Protein AF-0000000080311057 (afdb_homodimer)

Solvent-accessible surface area (backbone atoms only — not comparable to full-atom values): 65746 Å² total; per-residue (Å²): 128,78,71,53,62,61,25,51,50,38,4,49,47,28,7,48,48,33,15,44,50,32,40,45,51,28,48,51,49,42,58,43,46,49,19,16,26,20,33,39,32,39,44,79,54,98,90,35,83,38,80,59,44,75,47,72,38,63,49,66,56,38,77,36,42,54,59,63,50,29,52,51,65,54,48,56,51,49,90,80,65,42,83,46,68,52,64,73,55,46,34,34,41,36,26,21,35,35,52,36,53,86,88,28,31,17,54,48,69,54,46,88,50,60,68,47,48,26,46,71,89,34,82,57,56,64,86,47,66,41,65,56,41,81,38,42,37,36,37,38,40,44,37,71,88,41,96,59,41,24,41,32,50,23,31,18,85,39,82,88,54,60,40,72,56,57,57,90,32,27,26,27,66,57,81,48,50,60,66,61,42,47,43,39,46,49,49,18,47,50,43,8,51,44,24,6,52,13,27,13,32,43,49,43,34,77,48,80,66,21,50,46,43,28,47,52,29,51,48,50,51,40,46,50,48,27,46,47,57,31,57,54,58,45,60,36,45,77,51,79,82,76,48,68,60,42,45,32,33,37,24,21,8,26,30,36,71,70,75,57,58,20,28,18,62,47,94,52,56,66,58,29,61,75,68,67,47,68,47,80,45,71,54,62,55,56,65,39,80,43,41,32,29,34,64,48,57,88,59,43,54,51,46,15,42,54,25,11,50,33,25,52,75,68,62,39,90,44,50,89,59,42,34,61,56,47,35,26,47,48,21,37,50,35,47,49,52,32,41,53,43,33,31,55,40,20,38,71,77,36,68,75,71,58,18,15,57,48,8,27,39,51,56,24,35,38,45,47,52,27,61,40,40,28,43,53,47,41,36,40,54,30,24,38,27,48,53,43,18,45,37,27,41,53,49,17,72,74,66,70,42,65,68,32,37,43,48,15,15,37,30,16,12,46,15,30,28,22,29,68,56,25,48,20,37,40,54,24,49,50,42,56,41,39,44,68,73,40,68,68,60,37,51,51,30,50,49,39,18,49,58,42,40,44,48,53,55,49,48,27,57,70,71,41,44,68,59,34,55,51,42,56,58,65,67,67,75,50,50,49,66,53,55,42,50,62,56,81,50,52,56,36,20,40,65,84,31,33,36,45,35,38,56,47,37,38,34,54,50,28,24,39,40,32,42,56,82,46,54,69,72,65,34,43,62,43,39,40,43,44,52,34,35,49,52,33,46,33,70,66,46,29,44,60,64,50,23,54,76,50,46,47,44,44,58,47,32,23,38,29,25,6,39,30,54,38,45,42,50,76,58,59,38,37,64,65,44,46,50,48,43,52,30,42,36,31,37,48,51,40,76,78,49,58,67,69,60,54,67,34,73,90,41,19,63,60,50,42,52,51,50,52,50,51,49,51,63,67,43,41,34,21,49,42,23,54,27,35,41,88,46,95,54,12,68,58,31,46,51,46,25,32,50,48,50,54,51,41,51,47,49,39,42,51,48,20,49,52,49,50,74,41,33,86,55,42,57,64,74,45,50,32,43,66,68,31,60,71,66,56,56,127,79,70,53,63,60,24,50,50,37,4,51,48,29,8,48,48,34,17,43,49,33,40,44,51,32,47,50,50,43,58,44,49,46,21,16,25,20,32,38,33,38,43,79,53,99,90,36,83,38,80,62,46,74,48,74,38,65,49,66,57,38,78,36,42,53,58,63,50,27,53,52,65,54,50,58,52,49,89,80,66,42,84,45,66,51,64,74,55,46,34,33,41,36,26,21,35,34,55,36,55,87,88,27,32,16,53,48,70,54,46,87,50,60,69,47,48,26,46,70,90,33,80,55,57,61,86,48,68,41,66,57,42,79,39,42,37,37,36,38,41,44,37,69,89,42,97,60,42,24,40,33,50,22,31,19,86,38,82,87,55,60,39,70,56,56,58,90,32,28,24,22,62,62,76,33,66,43,70,60,45,47,42,38,48,49,50,20,47,50,44,8,49,49,21,6,52,12,24,15,38,30,47,40,33,76,47,81,64,9,53,45,34,31,48,51,28,52,49,49,51,38,47,49,48,26,44,47,56,32,56,54,59,45,62,35,43,76,52,77,84,76,49,68,59,40,46,33,33,36,25,22,8,27,29,36,72,71,74,56,59,21,29,19,63,46,93,53,56,66,60,29,61,74,69,68,46,67,46,80,46,70,56,62,54,56,65,37,80,44,44,32,28,34,62,48,56,87,59,42,56,52,47,15,42,55,24,9,50,33,26,53,75,68,62,41,90,42,51,90,57,43,35,62,56,46,33,25,48,48,22,36,49,34,47,49,52,31,40,53,43,32,31,56,38,21,39,70,77,37,71,74,72,57,18,15,56,47,8,27,37,50,57,25,34,38,45,48,52,28,60,39,40,30,44,53,48,40,37,39,54,30,25,37,27,47,53,44,18,43,36,27,42,52,49,17,71,74,65,70,42,65,69,31,36,42,49,16,16,36,30,15,12,47,15,30,29,22,30,68,56,25,46,21,36,39,54,22,49,51,45,57,41,39,44,68,72,40,69,69,62,37,50,50,31,50,50,40,18,49,57,42,40,43,49,55,55,48,49,28,56,72,70,41,44,69,58,35,53,52,42,56,58,65,66,68,74,50,49,49,67,52,54,44,50,62,55,80,52,52,57,38,21,41,65,86,29,34,36,44,37,37,56,47,36,39,32,54,49,28,26,38,39,31,42,57,81,45,54,69,75,64,34,43,63,42,41,40,44,43,51,33,35,50,53,32,47,35,71,66,45,29,44,59,66,49,23,55,76,50,46,46,44,44,57,47,31,24,38,28,25,5,41,30,53,36,46,42,49,74,59,59,38,38,65,65,44,44,49,47,42,51,30,41,37,30,38,48,51,39,75,76,50,61,66,68,60,55,68,33,73,90,41,20,64,60,50,42,53,50,48,52,50,50,49,50,63,68,42,41,33,21,50,42,22,54,28,36,42,87,46,95,55,12,70,58,32,47,51,46,25,32,48,48,51,53,50,42,51,48,50,38,43,52,47,19,49,52,48,50,75,40,32,83,56,42,56,64,74,43,53,29,44,67,68,31,61,70,66,57,57

Nearest PDB structures (foldseek):
  7bvh-assembly1_A  TM=4.416E-01  e=4.208E-08  Mycolicibacterium smegmatis MC2 155
  7oci-assembly1_F  TM=6.303E-01  e=1.768E-05  Saccharomyces cerevisiae S288C
  8agb-assembly1_A  TM=6.091E-01  e=3.193E-05  Saccharomyces cerevisiae
  6p25-assembly1_B  TM=6.546E-01  e=1.590E-04  Saccharomyces cerevisiae W303
  6s7t-assembly1_A  TM=5.573E-01  e=9.575E-05  Homo sapiens

Secondary structure (DSSP, 8-state):
-TTHHHHHHHHHHHHHHHHHHHHHHHHHHHHHHTSSEEEEEEEEETTEEEEEEEEEE--SEE-SSHHHHHHHHHT--HHHH-S-SSPPPEEEEEEEEEEE-TT-EEEEEE-SSEEEEEETTEEPPTTSEEPSEEEEEEEEEEE---TT--EEEEEESSTTS-EEPPGGGEEESSS-SHHHHHHHHHHHHHHHHHHHHHHHHHHH--SHHHHHHHHHHHHHHHHHHHHHHHHTTTTTSS-TTT-TTHHHHHHHHHHHHHHS---EE-S-HHHHHHHT-SEEE--EETTEE--EEES--SS-HHHHHHHHHHHHHTT-SSGGG--HHHHTHHHHHHHHHHHHHHHHHHHHH--SSSHHHHHHHHHHH-HHHHHHTTS--THHHHHHHHHHHHHHHHHHHHH--HHHHHHHHHHHHHHHHH-GGGHHHHHHHHHHHHTTT-HHHHHHHHHHHHHHHHHHHHHHHHH-HHHHHHHHHHHT-----S--STHHHH--EETTEE--HHHHHHHHHHHHHHHHTS-HHHHHHHHHHHHHHHHHHHHHSTT---GGGGGGGHHHHHHHHHHHHHHHHHS--HHHHHHIIIIIIHHHHGGGS-HHHHH-GGGHHHHHHHHHHHHHHHHHHHHHHHHHTTSTTHHHHHHHHHHHHHHHHHHHHHHHHHHHHTHHHHHHHTTTGGG-HHHH-/-TTHHHHHHHHHHHHHHHHHHHHHHHHHHHHHHTSSEEEEEEEEETTEEEEEEEEEE--SEE-SSHHHHHHHHHT--HHHH---SSPPPEEEEEEEEEEE-TT-EEEEEE-SSEEEEEETTEEPPTTSEEPSEEEEEEEEEEE---TT--EEEEEESSTTS-EEPPGGGEEESSS-SHHHHHHHHHHHHHHHHHHHHHHHHHHH--SHHHHHHHHHHHHHHHHHHHHHHHHTTTTTSS-TTT-THHHHHHHHHHHHHHHS---EE-S-HHHHHHHT-SEEE--EETTEE--EEES--SS-SHHHHHHHHHHHHHT-SSGGG--HHHHTHHHHHHHHHHHHHHHHHHHHH--SSSHHHHHHHHHHH-HHHHHHTTS--THHHHHHHHHHHHHHHHHHHHH--HHHHHHHHHHHHHHHHH-GGGHHHHHHHHHHHHTTT-HHHHHHHHHHHHHHHHHHHHHHHHH-HHHHHHHHHHHT-----S--STHHHH--EETTEE--HHHHHHHHHHHHHHHHTS-HHHHHHHHHHHHHHHHHHHHHSTT---GGGGGGGHHHHHHHHHHHHHHHHHS--HHHHHHIIIIIIHHHHGGGS-HHHHH-GGGHHHHHHHHHHHHHHHHHHHHHHHHHTTSTTHHHHHHHHHHHHHHHHHHHHHHHHHHHHTHHHHHHHTTTGGG-HHHH-

Foldseek 3Di:
DVVPVVLLVQLLVQLQVQLVVLVVVLVVVQLLLFFFWWKWWWADDPNDTHTFDIDTDSDQKFFWCLQQQLCCAQRGDCVVPNFDQAATWTWMKTKWKFAAAALFKFKDKDFPDDKWKDKQNHTDDRFDTDHGGIIMIIMIDTGGHDTGGMIFMWIDNGSVDTDGRDRNRIGYPPDGAPDVSVVSNVVSNVLSNQSSNLRSLCSRPPDPVSVVSVLVSLLVVLLCLLLVLQLQCVSRPPGCVLDVVLLQLLQQQQCCVVPNFGKGFDPVVVVCVVVVHFDWDWDRHNNDTTIMGTRDQLWFRDLSNVLNVLQVVVPDPHSSNRGLSSSLVSLSVLLSLLLVLLLLLLCLQPVDFCLSSQLSNLCRFFQLNSLQSSGSALLSLLQSLLSQLLNLLSVCVVPVDLVSLLSSLLSLLCNVSSPVLSVLSLVLSLVLVVVVVDVVSSVSSNVSSVVNNCVRCVSCVVNPVVSNVVSVVVQQPAAADDPLQVCQQAAADSFPFGDCRLSSNLLVVLLVVLLPPGDPSSSSSLVSSLVSSSVSCSNRVHPDDGNSSCSSNSSSSSSSSSSSLRCCLVFNALVSLVSLCVRQLVSLCVLVDQVVCVVDPVCVVVVCVVVVVVSCQLRVLNVCCVVDCPHPCNVVSSVVSSVSSVVSSVSRSVSSSVCSNCVSVCCVRCGNVCVPPVNPD/DVVPVQLLVQLLVQLQVQLVVLVVVLVVVLLLLFFFWWKWWWFDDPNDTHTQDIDTDSDQKFFWCLQQQLCCAQRGDCVVPNFDQAATWTWMKTKWKFAAAALFKFKDKDFPDDKWKDKQNHTDDRFDTDHGGIIMIIMIDTGGHDTGRMIFMWIDNGSVDTDGRDRVRIGYPPDSDDPVSVVSCVVSNVLSNQLSNLRSLLSRPVDPVNVVSNLVNLLVVLLCLLLVLQLQCVSRPPGCVLDVVLLQLLQQQQCCVVPNFGKGFDPCVVVCVVVVHFDWDWDRHNNDTTIMGTRDQLWFRDLSVVLNVQQVVVPDPHSSNRGLSSSLVSLSVLLSLLLVLLLLLLCLQPVDFCLSSQLSNLCRFFQLNSLQSSGRALLSLLQSLLSQLLSLVSVCVVPVDLVSLLSSLLSLLCNVSSPVLSVLSLVLSLVLVVVVVDVVSSVSSNVSSVVNNCVRCVSCVVNPVVSNVSSVVVQQPAAADDPLQVCQQAAADSFPFGDCRLSSVLLVVLLVVLLPPGDPSSSSSLVSSLVSSSVSCSNRVHPDDGNSSCSNNSSSSSSSSSSSLRCCLVFNALVSQCSLCVRQLVSLCVLVDQVVCVVDPVCVVVVVVVVVVVSCQLRVLNVCCHVDCPHPCNVVSSVVSSVSSVVSSVSRSVSSSVCSNCVSPCCVRCRHVCVPPVNPD

Sequence (1362 aa):
MSSAPHERTRALLAAFAGAALVLFGASLADVFARHGWTASWYVERDGERLEMARSTEHRVVFPNEQRALARYIQRWDYARFGMPSSLPEIDATLRARLHVPEGGRVLGVRSPDTTRIEVDGRAYDERTTVPAGWHRVDVEWQARVRPQNALELQWGPSPATLEAVPRDALVPLEGSWPPLRVWLWLLSSIAALVVGWQCARIATSLGTVRAQRIGVLATAAILALGVGFRLFDYDVMPDFRENDDERFAIWNGYSLLEDGTTRGLTLWWQDYLAAGQGEIERPQYFDRNYHVVTPYFEHPPLLHALVGVAGHLGGARDHLEVPLAHARLVPILLCAITILLIVALGRRLDPRGPAPWLGALLWAALPWIAMQTRVVKEEALVAPLGIGMALAFVIWRERRRTKWLVLAAVLAGLAPLAKVTGVAFVLALMILVASEGRPRDFGVALLASLLTLSLLFVFGAVVDWDSFLFTQRLQSGRPVHWNIFLRFFDSPLINHSVIGRGWLLFLWLATMAGLAKRGRRDVAVIAVPLICYLAAIALGSGTWTFGWYVTPLLPFLCVAAGRFLADLWRAPDLWRGALFVFVLVFYSLNFVLDPEVAKDAANWTDIRRVITVALALSLAPFGLVQAFGNSAVGPLVRSWARSAVALGLAVVVVLGGLFVVRYETNALTYRDFDRDRYFDRMSSAPHERTRALLAAFAGAALVLFGASLADVFARHGWTASWYVERDGERLEMARSTEHRVVFPNEQRALARYIQRWDYARFGMPSSLPEIDATLRARLHVPEGGRVLGVRSPDTTRIEVDGRAYDERTTVPAGWHRVDVEWQARVRPQNALELQWGPSPATLEAVPRDALVPLEGSWPPLRVWLWLLSSIAALVVGWQCARIATSLGTVRAQRIGVLATAAILALGVGFRLFDYDVMPDFRENDDERFAIWNGYSLLEDGTTRGLTLWWQDYLAAGQGEIERPQYFDRNYHVVTPYFEHPPLLHALVGVAGHLGGARDHLEVPLAHARLVPILLCAITILLIVALGRRLDPRGPAPWLGALLWAALPWIAMQTRVVKEEALVAPLGIGMALAFVIWRERRRTKWLVLAAVLAGLAPLAKVTGVAFVLALMILVASEGRPRDFGVALLASLLTLSLLFVFGAVVDWDSFLFTQRLQSGRPVHWNIFLRFFDSPLINHSVIGRGWLLFLWLATMAGLAKRGRRDVAVIAVPLICYLAAIALGSGTWTFGWYVTPLLPFLCVAAGRFLADLWRAPDLWRGALFVFVLVFYSLNFVLDPEVAKDAANWTDIRRVITVALALSLAPFGLVQAFGNSAVGPLVRSWARSAVALGLAVVVVLGGLFVVRYETNALTYRDFDRDRYFDR

Radius of gyration: 35.22 Å; Cα contacts (8 Å, |Δi|>4): 2658; chains: 2; bounding box: 85×92×103 Å

InterPro domains:
  IPR038731 Glycosyltransferase RgtA/B/C/D-like [PF13231] (325-457)
  IPR050297 Lipid A-modifying glycosyltransferase 83 [PTHR33908] (216-594)

pLDDT: mean 87.18, std 12.7, range [25.19, 98.88]

Organism: NCBI:txid927083

Structure (mmCIF, N/CA/C/O backbone):
data_AF-0000000080311057-model_v1
#
loop_
_entity.id
_entity.type
_entity.pdbx_description
1 polymer 'Glycosyl transferase family 39'
#
loop_
_atom_site.group_PDB
_atom_site.id
_atom_site.type_symbol
_atom_site.label_atom_id
_atom_site.label_alt_id
_atom_site.label_comp_id
_atom_site.label_asym_id
_atom_site.label_entity_id
_atom_site.label_seq_id
_atom_site.pdbx_PDB_ins_code
_atom_site.Cartn_x
_atom_site.Cartn_y
_atom_site.Cartn_z
_atom_site.occupancy
_atom_site.B_iso_or_equiv
_atom_site.auth_seq_id
_atom_site.auth_comp_id
_atom_site.auth_asym_id
_atom_site.auth_atom_id
_atom_site.pdbx_PDB_model_num
ATOM 1 N N . MET A 1 1 ? -37.969 9.758 39.75 1 25.25 1 MET A N 1
ATOM 2 C CA . MET A 1 1 ? -37.312 11.055 39.938 1 25.25 1 MET A CA 1
ATOM 3 C C . MET A 1 1 ? -35.906 10.875 40.469 1 25.25 1 MET A C 1
ATOM 5 O O . MET A 1 1 ? -35.219 11.852 40.75 1 25.25 1 MET A O 1
ATOM 9 N N . SER A 1 2 ? -35.625 9.711 41.062 1 33.34 2 SER A N 1
ATOM 10 C CA . SER A 1 2 ? -34.438 9.336 41.812 1 33.34 2 SER A CA 1
ATOM 11 C C . SER A 1 2 ? -33.219 9.211 40.906 1 33.34 2 SER A C 1
ATOM 13 O O . SER A 1 2 ? -32.156 8.766 41.312 1 33.34 2 SER A O 1
ATOM 15 N N . SER A 1 3 ? -33.469 9.133 39.562 1 40.16 3 SER A N 1
ATOM 16 C CA . SER A 1 3 ? -32.406 8.859 38.594 1 40.16 3 SER A CA 1
ATOM 17 C C . SER A 1 3 ? -31.484 10.055 38.438 1 40.16 3 SER A C 1
ATOM 19 O O . SER A 1 3 ? -30.5 10 37.688 1 40.16 3 SER A O 1
ATOM 21 N N . ALA A 1 4 ? -31.703 11.18 39.219 1 47.78 4 ALA A N 1
ATOM 22 C CA . ALA A 1 4 ? -31.078 12.5 39.125 1 47.78 4 ALA A CA 1
ATOM 23 C C . ALA A 1 4 ? -29.688 12.484 39.75 1 47.78 4 ALA A C 1
ATOM 25 O O . ALA A 1 4 ? -28.75 13.062 39.219 1 47.78 4 ALA A O 1
ATOM 26 N N . PRO A 1 5 ? -29.609 11.836 40.812 1 50.62 5 PRO A N 1
ATOM 27 C CA . PRO A 1 5 ? -28.328 11.93 41.5 1 50.62 5 PRO A CA 1
ATOM 28 C C . PRO A 1 5 ? -27.219 11.172 40.781 1 50.62 5 PRO A C 1
ATOM 30 O O . PRO A 1 5 ? -26.062 11.602 40.781 1 50.62 5 PRO A O 1
ATOM 33 N N . HIS A 1 6 ? -27.562 10.078 40.156 1 54.09 6 HIS A N 1
ATOM 34 C CA . HIS A 1 6 ? -26.562 9.258 39.5 1 54.09 6 HIS A CA 1
ATOM 35 C C . HIS A 1 6 ? -26.047 9.93 38.219 1 54.09 6 HIS A C 1
ATOM 37 O O . HIS A 1 6 ? -24.875 9.82 37.875 1 54.09 6 HIS A O 1
ATOM 43 N N . GLU A 1 7 ? -26.891 10.656 37.719 1 53.69 7 GLU A N 1
ATOM 44 C CA . GLU A 1 7 ? -26.531 11.391 36.5 1 53.69 7 GLU A CA 1
ATOM 45 C C . GLU A 1 7 ? -25.562 12.539 36.812 1 53.69 7 GLU A C 1
ATOM 47 O O . GLU A 1 7 ? -24.609 12.781 36.094 1 53.69 7 GLU A O 1
ATOM 52 N N . ARG A 1 8 ? -25.875 13.25 37.969 1 52.47 8 ARG A N 1
ATOM 53 C CA . ARG A 1 8 ? -25 14.344 38.406 1 52.47 8 ARG A CA 1
ATOM 54 C C . ARG A 1 8 ? -23.609 13.82 38.75 1 52.47 8 ARG A C 1
ATOM 56 O O . ARG A 1 8 ? -22.609 14.453 38.438 1 52.47 8 ARG A O 1
ATOM 63 N N . THR A 1 9 ? -23.641 12.703 39.375 1 55.72 9 THR A N 1
ATOM 64 C CA . THR A 1 9 ? -22.359 12.133 39.75 1 55.72 9 THR A CA 1
ATOM 65 C C . THR A 1 9 ? -21.562 11.734 38.5 1 55.72 9 THR A C 1
ATOM 67 O O . THR A 1 9 ? -20.359 11.969 38.438 1 55.72 9 THR A O 1
ATOM 70 N N . ARG A 1 10 ? -22.219 11.203 37.625 1 55.91 10 ARG A N 1
ATOM 71 C CA . ARG A 1 10 ? -21.562 10.812 36.375 1 55.91 10 ARG A CA 1
ATOM 72 C C . ARG A 1 10 ? -21.031 12.039 35.625 1 55.91 10 ARG A C 1
ATOM 74 O O . ARG A 1 10 ? -19.938 12.008 35.062 1 55.91 10 ARG A O 1
ATOM 81 N N . ALA A 1 11 ? -21.875 12.984 35.719 1 54.44 11 ALA A N 1
ATOM 82 C CA . ALA A 1 11 ? -21.484 14.234 35.062 1 54.44 11 ALA A CA 1
ATOM 83 C C . ALA A 1 11 ? -20.266 14.844 35.75 1 54.44 11 ALA A C 1
ATOM 85 O O . ALA A 1 11 ? -19.344 15.297 35.062 1 54.44 11 ALA A O 1
ATOM 86 N N . LEU A 1 12 ? -20.375 14.945 37 1 55.59 12 LEU A N 1
ATOM 87 C CA . LEU A 1 12 ? -19.25 15.492 37.75 1 55.59 12 LEU A CA 1
ATOM 88 C C . LEU A 1 12 ? -18 14.664 37.562 1 55.59 12 LEU A C 1
ATOM 90 O O . LEU A 1 12 ? -16.906 15.219 37.406 1 55.59 12 LEU A O 1
ATOM 94 N N . LEU A 1 13 ? -18.172 13.422 37.406 1 54.97 13 LEU A N 1
ATOM 95 C CA . LEU A 1 13 ? -17.016 12.555 37.219 1 54.97 13 LEU A CA 1
ATOM 96 C C . LEU A 1 13 ? -16.422 12.742 35.812 1 54.97 13 LEU A C 1
ATOM 98 O O . LEU A 1 13 ? -15.211 12.766 35.656 1 54.97 13 LEU A O 1
ATOM 102 N N . ALA A 1 14 ? -17.344 12.875 35.031 1 53.81 14 ALA A N 1
ATOM 103 C CA . ALA A 1 14 ? -16.906 13.117 33.656 1 53.81 14 ALA A CA 1
ATOM 104 C C . ALA A 1 14 ? -16.203 14.461 33.531 1 53.81 14 ALA A C 1
ATOM 106 O O . ALA A 1 14 ? -15.172 14.578 32.875 1 53.81 14 ALA A O 1
ATOM 107 N N . ALA A 1 15 ? -16.828 15.43 34.156 1 55.97 15 ALA A N 1
ATOM 108 C CA . ALA A 1 15 ? -16.203 16.766 34.188 1 55.97 15 ALA A CA 1
ATOM 109 C C . ALA A 1 15 ? -14.82 16.703 34.812 1 55.97 15 ALA A C 1
ATOM 111 O O . ALA A 1 15 ? -13.867 17.281 34.312 1 55.97 15 ALA A O 1
ATOM 112 N N . PHE A 1 16 ? -14.773 16.062 35.875 1 57.22 16 PHE A N 1
ATOM 113 C CA . PHE A 1 16 ? -13.508 15.93 36.594 1 57.22 16 PHE A CA 1
ATOM 114 C C . PHE A 1 16 ? -12.484 15.188 35.719 1 57.22 16 PHE A C 1
ATOM 116 O O . PHE A 1 16 ? -11.32 15.586 35.656 1 57.22 16 PHE A O 1
ATOM 123 N N . ALA A 1 17 ? -12.977 14.258 35.094 1 53.81 17 ALA A N 1
ATOM 124 C CA . ALA A 1 17 ? -12.062 13.469 34.281 1 53.81 17 ALA A CA 1
ATOM 125 C C . ALA A 1 17 ? -11.547 14.281 33.094 1 53.81 17 ALA A C 1
ATOM 127 O O . ALA A 1 17 ? -10.352 14.25 32.781 1 53.81 17 ALA A O 1
ATOM 128 N N . GLY A 1 18 ? -12.422 14.93 32.5 1 54.06 18 GLY A N 1
ATOM 129 C CA . GLY A 1 18 ? -12.023 15.797 31.422 1 54.06 18 GLY A CA 1
ATOM 130 C C . GLY A 1 18 ? -11.078 16.906 31.844 1 54.06 18 GLY A C 1
ATOM 131 O O . GLY A 1 18 ? -10.062 17.141 31.188 1 54.06 18 GLY A O 1
ATOM 132 N N . ALA A 1 19 ? -11.516 17.531 32.875 1 59.25 19 ALA A N 1
ATOM 133 C CA . ALA A 1 19 ? -10.664 18.594 33.438 1 59.25 19 ALA A CA 1
ATOM 134 C C . ALA A 1 19 ? -9.312 18.031 33.875 1 59.25 19 ALA A C 1
ATOM 136 O O . ALA A 1 19 ? -8.273 18.641 33.625 1 59.25 19 ALA A O 1
ATOM 137 N N . ALA A 1 20 ? -9.391 16.906 34.375 1 57.12 20 ALA A N 1
ATOM 138 C CA . ALA A 1 20 ? -8.164 16.266 34.844 1 57.12 20 ALA A CA 1
ATOM 139 C C . ALA A 1 20 ? -7.238 15.93 33.656 1 57.12 20 ALA A C 1
ATOM 141 O O . ALA A 1 20 ? -6.02 16.078 33.75 1 57.12 20 ALA A O 1
ATOM 142 N N . LEU A 1 21 ? -7.828 15.594 32.625 1 55.25 21 LEU A N 1
ATOM 143 C CA . LEU A 1 21 ? -7.027 15.273 31.453 1 55.25 21 LEU A CA 1
ATOM 144 C C . LEU A 1 21 ? -6.324 16.516 30.922 1 55.25 21 LEU A C 1
ATOM 146 O O . LEU A 1 21 ? -5.148 16.469 30.562 1 55.25 21 LEU A O 1
ATOM 150 N N . VAL A 1 22 ? -7.125 17.547 30.906 1 59.44 22 VAL A N 1
ATOM 151 C CA . VAL A 1 22 ? -6.559 18.828 30.453 1 59.44 22 VAL A CA 1
ATOM 152 C C . VAL A 1 22 ? -5.465 19.266 31.422 1 59.44 22 VAL A C 1
ATOM 154 O O . VAL A 1 22 ? -4.371 19.656 31 1 59.44 22 VAL A O 1
ATOM 157 N N . LEU A 1 23 ? -5.832 19.109 32.625 1 60.03 23 LEU A N 1
ATOM 158 C CA . LEU A 1 23 ? -4.867 19.547 33.656 1 60.03 23 LEU A CA 1
ATOM 159 C C . LEU A 1 23 ? -3.666 18.609 33.688 1 60.03 23 LEU A C 1
ATOM 161 O O . LEU A 1 23 ? -2.543 19.047 33.938 1 60.03 23 LEU A O 1
ATOM 165 N N . PHE A 1 24 ? -3.928 17.484 33.281 1 57.84 24 PHE A N 1
ATOM 166 C CA . PHE A 1 24 ? -2.824 16.531 33.156 1 57.84 24 PHE A CA 1
ATOM 167 C C . PHE A 1 24 ? -1.923 16.906 31.984 1 57.84 24 PHE A C 1
ATOM 169 O O . PHE A 1 24 ? -0.697 16.922 32.125 1 57.84 24 PHE A O 1
ATOM 176 N N . GLY A 1 25 ? -2.541 17.172 30.891 1 59.38 25 GLY A N 1
ATOM 177 C CA . GLY A 1 25 ? -1.774 17.672 29.766 1 59.38 25 GLY A CA 1
ATOM 178 C C . GLY A 1 25 ? -1.008 18.938 30.062 1 59.38 25 GLY A C 1
ATOM 179 O O . GLY A 1 25 ? 0.156 19.078 29.688 1 59.38 25 GLY A O 1
ATOM 180 N N . ALA A 1 26 ? -1.737 19.812 30.812 1 60.09 26 ALA A N 1
ATOM 181 C CA . ALA A 1 26 ? -1.092 21.047 31.234 1 60.09 26 ALA A CA 1
ATOM 182 C C . ALA A 1 26 ? 0.065 20.766 32.188 1 60.09 26 ALA A C 1
ATOM 184 O O . ALA A 1 26 ? 1.114 21.422 32.094 1 60.09 26 ALA A O 1
ATOM 185 N N . SER A 1 27 ? -0.206 19.812 33.031 1 57.81 27 SER A N 1
ATOM 186 C CA . SER A 1 27 ? 0.851 19.438 33.969 1 57.81 27 SER A CA 1
ATOM 187 C C . SER A 1 27 ? 2.053 18.859 33.25 1 57.81 27 SER A C 1
ATOM 189 O O . SER A 1 27 ? 3.199 19.156 33.594 1 57.81 27 SER A O 1
ATOM 191 N N . LEU A 1 28 ? 1.757 18.172 32.219 1 57.38 28 LEU A N 1
ATOM 192 C CA . LEU A 1 28 ? 2.842 17.609 31.422 1 57.38 28 LEU A CA 1
ATOM 193 C C . LEU A 1 28 ? 3.594 18.703 30.672 1 57.38 28 LEU A C 1
ATOM 195 O O . LEU A 1 28 ? 4.828 18.703 30.641 1 57.38 28 LEU A O 1
ATOM 199 N N . ALA A 1 29 ? 2.789 19.562 30.203 1 60.56 29 ALA A N 1
ATOM 200 C CA . ALA A 1 29 ? 3.379 20.703 29.5 1 60.56 29 ALA A CA 1
ATOM 201 C C . ALA A 1 29 ? 4.199 21.578 30.469 1 60.56 29 ALA A C 1
ATOM 203 O O . ALA A 1 29 ? 5.273 22.062 30.109 1 60.56 29 ALA A O 1
ATOM 204 N N . ASP A 1 30 ? 3.602 21.672 31.672 1 60.06 30 ASP A N 1
ATOM 205 C CA . ASP A 1 30 ? 4.297 22.438 32.688 1 60.06 30 ASP A CA 1
ATOM 206 C C . ASP A 1 30 ? 5.621 21.781 33.062 1 60.06 30 ASP A C 1
ATOM 208 O O . ASP A 1 30 ? 6.637 22.469 33.25 1 60.06 30 ASP A O 1
ATOM 212 N N . VAL A 1 31 ? 5.59 20.531 33.188 1 58.84 31 VAL A N 1
ATOM 213 C CA . VAL A 1 31 ? 6.812 19.797 33.5 1 58.84 31 VAL A CA 1
ATOM 214 C C . VAL A 1 31 ? 7.84 20.016 32.406 1 58.84 31 VAL A C 1
ATOM 216 O O . VAL A 1 31 ? 9.023 20.234 32.656 1 58.84 31 VAL A O 1
ATOM 219 N N . PHE A 1 32 ? 7.312 20.094 31.266 1 61.94 32 PHE A N 1
ATOM 220 C CA . PHE A 1 32 ? 8.219 20.297 30.156 1 61.94 32 PHE A CA 1
ATOM 221 C C . PHE A 1 32 ? 8.773 21.719 30.172 1 61.94 32 PHE A C 1
ATOM 223 O O . PHE A 1 32 ? 9.953 21.938 29.891 1 61.94 32 PHE A O 1
ATOM 230 N N . ALA A 1 33 ? 7.977 22.609 30.672 1 63.62 33 ALA A N 1
ATOM 231 C CA . ALA A 1 33 ? 8.375 24 30.594 1 63.62 33 ALA A CA 1
ATOM 232 C C . ALA A 1 33 ? 9.281 24.391 31.75 1 63.62 33 ALA A C 1
ATOM 234 O O . ALA A 1 33 ? 9.883 25.469 31.75 1 63.62 33 ALA A O 1
ATOM 235 N N . ARG A 1 34 ? 9.461 23.438 32.656 1 69.62 34 ARG A N 1
ATOM 236 C CA . ARG A 1 34 ? 10.211 23.797 33.844 1 69.62 34 ARG A CA 1
ATOM 237 C C . ARG A 1 34 ? 11.68 23.406 33.719 1 69.62 34 ARG A C 1
ATOM 239 O O . ARG A 1 34 ? 12.5 23.766 34.562 1 69.62 34 ARG A O 1
ATOM 246 N N . HIS A 1 35 ? 11.891 22.766 32.75 1 79 35 HIS A N 1
ATOM 247 C CA . HIS A 1 35 ? 13.266 22.281 32.719 1 79 35 HIS A CA 1
ATOM 248 C C . HIS A 1 35 ? 13.977 22.797 31.453 1 79 35 HIS A C 1
ATOM 250 O O . HIS A 1 35 ? 13.32 23.203 30.484 1 79 35 HIS A O 1
ATOM 256 N N . GLY A 1 36 ? 15.242 22.875 31.625 1 88.5 36 GLY A N 1
ATOM 257 C CA . GLY A 1 36 ? 16.047 23.188 30.453 1 88.5 36 GLY A CA 1
ATOM 258 C C . GLY A 1 36 ? 17.078 24.266 30.719 1 88.5 36 GLY A C 1
ATOM 259 O O . GLY A 1 36 ? 17.672 24.328 31.797 1 88.5 36 GLY A O 1
ATOM 260 N N . TRP A 1 37 ? 17.391 24.938 29.641 1 90.44 37 TRP A N 1
ATOM 261 C CA . TRP A 1 37 ? 18.5 25.891 29.656 1 90.44 37 TRP A CA 1
ATOM 262 C C . TRP A 1 37 ? 18.016 27.297 29.297 1 90.44 37 TRP A C 1
ATOM 264 O O . TRP A 1 37 ? 17.062 27.453 28.547 1 90.44 37 TRP A O 1
ATOM 274 N N . THR A 1 38 ? 18.625 28.297 29.906 1 91.44 38 THR A N 1
ATOM 275 C CA . THR A 1 38 ? 18.688 29.609 29.281 1 91.44 38 THR A CA 1
ATOM 276 C C . THR A 1 38 ? 19.906 29.734 28.391 1 91.44 38 THR A C 1
ATOM 278 O O . THR A 1 38 ? 21.047 29.625 28.844 1 91.44 38 THR A O 1
ATOM 281 N N . ALA A 1 39 ? 19.656 29.969 27.172 1 92.94 39 ALA A N 1
ATOM 282 C CA . ALA A 1 39 ? 20.766 29.953 26.219 1 92.94 39 ALA A CA 1
ATOM 283 C C . ALA A 1 39 ? 21 31.344 25.641 1 92.94 39 ALA A C 1
ATOM 285 O O . ALA A 1 39 ? 20.047 32.062 25.344 1 92.94 39 ALA A O 1
ATOM 286 N N . SER A 1 40 ? 22.25 31.703 25.625 1 94.31 40 SER A N 1
ATOM 287 C CA . SER A 1 40 ? 22.703 32.875 24.875 1 94.31 40 SER A CA 1
ATOM 288 C C . SER A 1 40 ? 23.516 32.469 23.656 1 94.31 40 SER A C 1
ATOM 290 O O . SER A 1 40 ? 24.5 31.719 23.766 1 94.31 40 SER A O 1
ATOM 292 N N . TRP A 1 41 ? 23.078 32.938 22.562 1 94.44 41 TRP A N 1
ATOM 293 C CA . TRP A 1 41 ? 23.75 32.594 21.312 1 94.44 41 TRP A CA 1
ATOM 294 C C . TRP A 1 41 ? 24.594 33.75 20.812 1 94.44 41 TRP A C 1
ATOM 296 O O . TRP A 1 41 ? 24.156 34.906 20.828 1 94.44 41 TRP A O 1
ATOM 306 N N . TYR A 1 42 ? 25.781 33.406 20.344 1 94.5 42 TYR A N 1
ATOM 307 C CA . TYR A 1 42 ? 26.734 34.469 20.016 1 94.5 42 TYR A CA 1
ATOM 308 C C . TYR A 1 42 ? 27.203 34.375 18.562 1 94.5 42 TYR A C 1
ATOM 310 O O . TYR A 1 42 ? 27.094 33.281 17.953 1 94.5 42 TYR A O 1
ATOM 318 N N . VAL A 1 43 ? 27.547 35.5 18.047 1 92.31 43 VAL A N 1
ATOM 319 C CA . VAL A 1 43 ? 28.203 35.594 16.75 1 92.31 43 VAL A CA 1
ATOM 320 C C . VAL A 1 43 ? 29.5 36.344 16.875 1 92.31 43 VAL A C 1
ATOM 322 O O . VAL A 1 43 ? 29.578 37.344 17.625 1 92.31 43 VAL A O 1
ATOM 325 N N . GLU A 1 44 ? 30.5 35.812 16.219 1 88.38 44 GLU A N 1
ATOM 326 C CA . GLU A 1 44 ? 31.781 36.5 16.234 1 88.38 44 GLU A CA 1
ATOM 327 C C . GLU A 1 44 ? 31.875 37.5 15.094 1 88.38 44 GLU A C 1
ATOM 329 O O . GLU A 1 44 ? 31.625 37.188 13.938 1 88.38 44 GLU A O 1
ATOM 334 N N . ARG A 1 45 ? 32.094 38.719 15.477 1 85.62 45 ARG A N 1
ATOM 335 C CA . ARG A 1 45 ? 32.281 39.781 14.492 1 85.62 45 ARG A CA 1
ATOM 336 C C . ARG A 1 45 ? 33.5 40.656 14.883 1 85.62 45 ARG A C 1
ATOM 338 O O . ARG A 1 45 ? 33.531 41.219 15.977 1 85.62 45 ARG A O 1
ATOM 345 N N . ASP A 1 46 ? 34.5 40.875 13.977 1 84.25 46 ASP A N 1
ATOM 346 C CA . ASP A 1 46 ? 35.688 41.688 14.164 1 84.25 46 ASP A CA 1
ATOM 347 C C . ASP A 1 46 ? 36.406 41.312 15.445 1 84.25 46 ASP A C 1
ATOM 349 O O . ASP A 1 46 ? 36.844 42.188 16.203 1 84.25 46 ASP A O 1
ATOM 353 N N . GLY A 1 47 ? 36.375 40.031 15.734 1 83.44 47 GLY A N 1
ATOM 354 C CA . GLY A 1 47 ? 37.125 39.531 16.891 1 83.44 47 GLY A CA 1
ATOM 355 C C . GLY A 1 47 ? 36.344 39.625 18.188 1 83.44 47 GLY A C 1
ATOM 356 O O . GLY A 1 47 ? 36.844 39.219 19.234 1 83.44 47 GLY A O 1
ATOM 357 N N . GLU A 1 48 ? 35.156 40.094 18.062 1 90.38 48 GLU A N 1
ATOM 358 C CA . GLU A 1 48 ? 34.344 40.25 19.25 1 90.38 48 GLU A CA 1
ATOM 359 C C . GLU A 1 48 ? 33.188 39.25 19.281 1 90.38 48 GLU A C 1
ATOM 361 O O . GLU A 1 48 ? 32.594 38.969 18.234 1 90.38 48 GLU A O 1
ATOM 366 N N . ARG A 1 49 ? 33 38.719 20.438 1 92.44 49 ARG A N 1
ATOM 367 C CA . ARG A 1 49 ? 31.875 37.844 20.688 1 92.44 49 ARG A CA 1
ATOM 368 C C . ARG A 1 49 ? 30.625 38.625 21.078 1 92.44 49 ARG A C 1
ATOM 370 O O . ARG A 1 49 ? 30.531 39.156 22.188 1 92.44 49 ARG A O 1
ATOM 377 N N . LEU A 1 50 ? 29.625 38.656 20.172 1 93.31 50 LEU A N 1
ATOM 378 C CA . LEU A 1 50 ? 28.422 39.438 20.375 1 93.31 50 LEU A CA 1
ATOM 379 C C . LEU A 1 50 ? 27.203 38.531 20.562 1 93.31 50 LEU A C 1
ATOM 381 O O . LEU A 1 50 ? 27.016 37.562 19.812 1 93.31 50 LEU A O 1
ATOM 385 N N . GLU A 1 51 ? 26.5 38.844 21.562 1 93.56 51 GLU A N 1
ATOM 386 C CA . GLU A 1 51 ? 25.266 38.094 21.781 1 93.56 51 GLU A CA 1
ATOM 387 C C . GLU A 1 51 ? 24.234 38.406 20.703 1 93.56 51 GLU A C 1
ATOM 389 O O . GLU A 1 51 ? 23.859 39.562 20.5 1 93.56 51 GLU A O 1
ATOM 394 N N . MET A 1 52 ? 23.828 37.438 20.078 1 91.31 52 MET A N 1
ATOM 395 C CA . MET A 1 52 ? 22.891 37.562 18.969 1 91.31 52 MET A CA 1
ATOM 396 C C . MET A 1 52 ? 21.453 37.344 19.422 1 91.31 52 MET A C 1
ATOM 398 O O . MET A 1 52 ? 20.531 38.062 19.016 1 91.31 52 MET A O 1
ATOM 402 N N . ALA A 1 53 ? 21.266 36.344 20.219 1 89.94 53 ALA A N 1
ATOM 403 C CA . ALA A 1 53 ? 19.922 36 20.672 1 89.94 53 ALA A CA 1
ATOM 404 C C . ALA A 1 53 ? 19.969 35.25 22.016 1 89.94 53 ALA A C 1
ATOM 406 O O . ALA A 1 53 ? 21 34.719 22.391 1 89.94 53 ALA A O 1
ATOM 407 N N . ARG A 1 54 ? 18.828 35.344 22.703 1 89.31 54 ARG A N 1
ATOM 408 C CA . ARG A 1 54 ? 18.609 34.594 23.938 1 89.31 54 ARG A CA 1
ATOM 409 C C . ARG A 1 54 ? 17.359 33.719 23.812 1 89.31 54 ARG A C 1
ATOM 411 O O . ARG A 1 54 ? 16.359 34.125 23.203 1 89.31 54 ARG A O 1
ATOM 418 N N . SER A 1 55 ? 17.469 32.531 24.266 1 87.69 55 SER A N 1
ATOM 419 C CA . SER A 1 55 ? 16.312 31.641 24.203 1 87.69 55 SER A CA 1
ATOM 420 C C . SER A 1 55 ? 16.266 30.734 25.438 1 87.69 55 SER A C 1
ATOM 422 O O . SER A 1 55 ? 17.266 30.562 26.141 1 87.69 55 SER A O 1
ATOM 424 N N . THR A 1 56 ? 15.086 30.312 25.766 1 84.38 56 THR A N 1
ATOM 425 C CA . THR A 1 56 ? 14.898 29.25 26.734 1 84.38 56 THR A CA 1
ATOM 426 C C . THR A 1 56 ? 14.695 27.906 26.031 1 84.38 56 THR A C 1
ATOM 428 O O . THR A 1 56 ? 13.781 27.766 25.219 1 84.38 56 THR A O 1
ATOM 431 N N . GLU A 1 57 ? 15.57 27 26.312 1 86.81 57 GLU A N 1
ATOM 432 C CA . GLU A 1 57 ? 15.516 25.688 25.688 1 86.81 57 GLU A CA 1
ATOM 433 C C . GLU A 1 57 ? 14.945 24.641 26.656 1 86.81 57 GLU A C 1
ATOM 435 O O . GLU A 1 57 ? 15.602 24.266 27.625 1 86.81 57 GLU A O 1
ATOM 440 N N . HIS A 1 58 ? 13.797 24.172 26.391 1 79.94 58 HIS A N 1
ATOM 441 C CA . HIS A 1 58 ? 13.156 23.219 27.281 1 79.94 58 HIS A CA 1
ATOM 442 C C . HIS A 1 58 ? 13.578 21.797 26.953 1 79.94 58 HIS A C 1
ATOM 444 O O . HIS A 1 58 ? 12.742 20.906 26.828 1 79.94 58 HIS A O 1
ATOM 450 N N . ARG A 1 59 ? 14.789 21.688 26.562 1 82.81 59 ARG A N 1
ATOM 451 C CA . ARG A 1 59 ? 15.461 20.406 26.359 1 82.81 59 ARG A CA 1
ATOM 452 C C . ARG A 1 59 ? 16.75 20.328 27.172 1 82.81 59 ARG A C 1
ATOM 454 O O . ARG A 1 59 ? 17.516 21.297 27.219 1 82.81 59 ARG A O 1
ATOM 461 N N . VAL A 1 60 ? 16.906 19.219 27.781 1 82.44 60 VAL A N 1
ATOM 462 C CA . VAL A 1 60 ? 18.125 19.062 28.562 1 82.44 60 VAL A CA 1
ATOM 463 C C . VAL A 1 60 ? 19.25 18.547 27.656 1 82.44 60 VAL A C 1
ATOM 465 O O . VAL A 1 60 ? 20.422 18.719 27.969 1 82.44 60 VAL A O 1
ATOM 468 N N . VAL A 1 61 ? 18.828 17.812 26.719 1 87 61 VAL A N 1
ATOM 469 C CA . VAL A 1 61 ? 19.781 17.219 25.781 1 87 61 VAL A CA 1
ATOM 470 C C . VAL A 1 61 ? 19.547 17.797 24.391 1 87 61 VAL A C 1
ATOM 472 O O . VAL A 1 61 ? 18.406 17.938 23.938 1 87 61 VAL A O 1
ATOM 475 N N . PHE A 1 62 ? 20.609 18.266 23.812 1 89.81 62 PHE A N 1
ATOM 476 C CA . PHE A 1 62 ? 20.594 18.578 22.391 1 89.81 62 PHE A CA 1
ATOM 477 C C . PHE A 1 62 ? 21.062 17.391 21.578 1 89.81 62 PHE A C 1
ATOM 479 O O . PHE A 1 62 ? 22.266 17.125 21.5 1 89.81 62 PHE A O 1
ATOM 486 N N . PRO A 1 63 ? 20.125 16.766 20.953 1 88.06 63 PRO A N 1
ATOM 487 C CA . PRO A 1 63 ? 20.5 15.508 20.297 1 88.06 63 PRO A CA 1
ATOM 488 C C . PRO A 1 63 ? 21.297 15.719 19.016 1 88.06 63 PRO A C 1
ATOM 490 O O . PRO A 1 63 ? 21.953 14.797 18.547 1 88.06 63 PRO A O 1
ATOM 493 N N . ASN A 1 64 ? 21.219 16.812 18.391 1 88.88 64 ASN A N 1
ATOM 494 C CA . ASN A 1 64 ? 21.922 17.188 17.156 1 88.88 64 ASN A CA 1
ATOM 495 C C . ASN A 1 64 ? 22.062 18.688 17.016 1 88.88 64 ASN A C 1
ATOM 497 O O . ASN A 1 64 ? 21.875 19.438 17.984 1 88.88 64 ASN A O 1
ATOM 501 N N . GLU A 1 65 ? 22.438 19.125 15.82 1 88.88 65 GLU A N 1
ATOM 502 C CA . GLU A 1 65 ? 22.75 20.547 15.609 1 88.88 65 GLU A CA 1
ATOM 503 C C . GLU A 1 65 ? 21.5 21.344 15.273 1 88.88 65 GLU A C 1
ATOM 505 O O . GLU A 1 65 ? 21.547 22.578 15.258 1 88.88 65 GLU A O 1
ATOM 510 N N . GLN A 1 66 ? 20.422 20.719 15.078 1 88.62 66 GLN A N 1
ATOM 511 C CA . GLN A 1 66 ? 19.281 21.344 14.438 1 88.62 66 GLN A CA 1
ATOM 512 C C . GLN A 1 66 ? 18.719 22.484 15.297 1 88.62 66 GLN A C 1
ATOM 514 O O . GLN A 1 66 ? 18.375 23.547 14.773 1 88.62 66 GLN A O 1
ATOM 519 N N . ARG A 1 67 ? 18.609 22.25 16.5 1 89 67 ARG A N 1
ATOM 520 C CA . ARG A 1 67 ? 18.062 23.266 17.391 1 89 67 ARG A CA 1
ATOM 521 C C . ARG A 1 67 ? 18.953 24.5 17.453 1 89 67 ARG A C 1
ATOM 523 O O . ARG A 1 67 ? 18.453 25.625 17.375 1 89 67 ARG A O 1
ATOM 530 N N . ALA A 1 68 ? 20.234 24.328 17.594 1 89.31 68 ALA A N 1
ATOM 531 C CA . ALA A 1 68 ? 21.172 25.453 17.594 1 89.31 68 ALA A CA 1
ATOM 532 C C . ALA A 1 68 ? 21.094 26.234 16.297 1 89.31 68 ALA A C 1
ATOM 534 O O . ALA A 1 68 ? 21.047 27.469 16.297 1 89.31 68 ALA A O 1
ATOM 535 N N . LEU A 1 69 ? 21.078 25.5 15.281 1 89.19 69 LEU A N 1
ATOM 536 C CA . LEU A 1 69 ? 21.016 26.125 13.969 1 89.19 69 LEU A CA 1
ATOM 537 C C . LEU A 1 69 ? 19.719 26.938 13.812 1 89.19 69 LEU A C 1
ATOM 539 O O . LEU A 1 69 ? 19.734 28.031 13.242 1 89.19 69 LEU A O 1
ATOM 543 N N . ALA A 1 70 ? 18.688 26.375 14.25 1 90.19 70 ALA A N 1
ATOM 544 C CA . ALA A 1 70 ? 17.406 27.047 14.148 1 90.19 70 ALA A CA 1
ATOM 545 C C . ALA A 1 70 ? 17.422 28.375 14.906 1 90.19 70 ALA A C 1
ATOM 547 O O . ALA A 1 70 ? 16.812 29.359 14.461 1 90.19 70 ALA A O 1
ATOM 548 N N . ARG A 1 71 ? 18.109 28.469 15.969 1 90.38 71 ARG A N 1
ATOM 549 C CA . ARG A 1 71 ? 18.172 29.703 16.75 1 90.38 71 ARG A CA 1
ATOM 550 C C . ARG A 1 71 ? 18.969 30.781 16.016 1 90.38 71 ARG A C 1
ATOM 552 O O . ARG A 1 71 ? 18.641 31.953 16.078 1 90.38 71 ARG A O 1
ATOM 559 N N . TYR A 1 72 ? 19.938 30.344 15.383 1 89.81 72 TYR A N 1
ATOM 560 C CA . TYR A 1 72 ? 20.734 31.312 14.617 1 89.81 72 TYR A CA 1
ATOM 561 C C . TYR A 1 72 ? 19.953 31.828 13.414 1 89.81 72 TYR A C 1
ATOM 563 O O . TYR A 1 72 ? 19.906 33.031 13.164 1 89.81 72 TYR A O 1
ATOM 571 N N . ILE A 1 73 ? 19.375 30.953 12.805 1 87.62 73 ILE A N 1
ATOM 572 C CA . ILE A 1 73 ? 18.766 31.281 11.523 1 87.62 73 ILE A CA 1
ATOM 573 C C . ILE A 1 73 ? 17.469 32.062 11.75 1 87.62 73 ILE A C 1
ATOM 575 O O . ILE A 1 73 ? 17.219 33.062 11.109 1 87.62 73 ILE A O 1
ATOM 579 N N . GLN A 1 74 ? 16.719 31.656 12.617 1 86.69 74 GLN A N 1
ATOM 580 C CA . GLN A 1 74 ? 15.375 32.188 12.766 1 86.69 74 GLN A CA 1
ATOM 581 C C . GLN A 1 74 ? 15.391 33.469 13.625 1 86.69 74 GLN A C 1
ATOM 583 O O . GLN A 1 74 ? 14.445 34.25 13.602 1 86.69 74 GLN A O 1
ATOM 588 N N . ARG A 1 75 ? 16.484 33.625 14.336 1 87.06 75 ARG A N 1
ATOM 589 C CA . ARG A 1 75 ? 16.531 34.812 15.211 1 87.06 75 ARG A CA 1
ATOM 590 C C . ARG A 1 75 ? 17.641 35.75 14.789 1 87.06 75 ARG A C 1
ATOM 592 O O . ARG A 1 75 ? 18 36.656 15.531 1 87.06 75 ARG A O 1
ATOM 599 N N . TRP A 1 76 ? 18.094 35.562 13.633 1 89.62 76 TRP A N 1
ATOM 600 C CA . TRP A 1 76 ? 19.188 36.375 13.148 1 89.62 76 TRP A CA 1
ATOM 601 C C . TRP A 1 76 ? 18.766 37.844 13.102 1 89.62 76 TRP A C 1
ATOM 603 O O . TRP A 1 76 ? 17.703 38.188 12.594 1 89.62 76 TRP A O 1
ATOM 613 N N . ASP A 1 77 ? 19.625 38.688 13.688 1 87.75 77 ASP A N 1
ATOM 614 C CA . ASP A 1 77 ? 19.391 40.125 13.641 1 87.75 77 ASP A CA 1
ATOM 615 C C . ASP A 1 77 ? 20.031 40.75 12.398 1 87.75 77 ASP A C 1
ATOM 617 O O . ASP A 1 77 ? 21.188 41.156 12.438 1 87.75 77 ASP A O 1
ATOM 621 N N . TYR A 1 78 ? 19.281 40.906 11.43 1 89 78 TYR A N 1
ATOM 622 C CA . TYR A 1 78 ? 19.781 41.375 10.148 1 89 78 TYR A CA 1
ATOM 623 C C . TYR A 1 78 ? 20.219 42.844 10.242 1 89 78 TYR A C 1
ATOM 625 O O . TYR A 1 78 ? 21.125 43.281 9.516 1 89 78 TYR A O 1
ATOM 633 N N . ALA A 1 79 ? 19.578 43.625 11.07 1 86.5 79 ALA A N 1
ATOM 634 C CA . ALA A 1 79 ? 19.922 45.031 11.227 1 86.5 79 ALA A CA 1
ATOM 635 C C . ALA A 1 79 ? 21.312 45.219 11.828 1 86.5 79 ALA A C 1
ATOM 637 O O . ALA A 1 79 ? 22.078 46.094 11.414 1 86.5 79 ALA A O 1
ATOM 638 N N . ARG A 1 80 ? 21.609 44.312 12.648 1 88.38 80 ARG A N 1
ATOM 639 C CA . ARG A 1 80 ? 22.875 44.438 13.383 1 88.38 80 ARG A CA 1
ATOM 640 C C . ARG A 1 80 ? 24 43.719 12.664 1 88.38 80 ARG A C 1
ATOM 642 O O . ARG A 1 80 ? 25.141 44.188 12.656 1 88.38 80 ARG A O 1
ATOM 649 N N . PHE A 1 81 ? 23.672 42.625 12.039 1 88.94 81 PHE A N 1
ATOM 650 C CA . PHE A 1 81 ? 24.766 41.75 11.57 1 88.94 81 PHE A CA 1
ATOM 651 C C . PHE A 1 81 ? 24.734 41.656 10.047 1 88.94 81 PHE A C 1
ATOM 653 O O . PHE A 1 81 ? 25.625 41.031 9.453 1 88.94 81 PHE A O 1
ATOM 660 N N . GLY A 1 82 ? 23.75 42.25 9.461 1 84.88 82 GLY A N 1
ATOM 661 C CA . GLY A 1 82 ? 23.641 42.125 8.016 1 84.88 82 GLY A CA 1
ATOM 662 C C . GLY A 1 82 ? 23.297 40.719 7.559 1 84.88 82 GLY A C 1
ATOM 663 O O . GLY A 1 82 ? 23.078 39.844 8.383 1 84.88 82 GLY A O 1
ATOM 664 N N . MET A 1 83 ? 23.297 40.562 6.266 1 84.56 83 MET A N 1
ATOM 665 C CA . MET A 1 83 ? 23.031 39.25 5.695 1 84.56 83 MET A CA 1
ATOM 666 C C . MET A 1 83 ? 24.25 38.344 5.832 1 84.56 83 MET A C 1
ATOM 668 O O . MET A 1 83 ? 25.344 38.688 5.398 1 84.56 83 MET A O 1
ATOM 672 N N . PRO A 1 84 ? 23.969 37.219 6.445 1 83.06 84 PRO A N 1
ATOM 673 C CA . PRO A 1 84 ? 25.125 36.312 6.625 1 83.06 84 PRO A CA 1
ATOM 674 C C . PRO A 1 84 ? 25.516 35.594 5.34 1 83.06 84 PRO A C 1
ATOM 676 O O . PRO A 1 84 ? 24.656 35.062 4.641 1 83.06 84 PRO A O 1
ATOM 679 N N . SER A 1 85 ? 26.812 35.531 5.055 1 78.19 85 SER A N 1
ATOM 680 C CA . SER A 1 85 ? 27.297 34.844 3.869 1 78.19 85 SER A CA 1
ATOM 681 C C . SER A 1 85 ? 27.516 33.344 4.156 1 78.19 85 SER A C 1
ATOM 683 O O . SER A 1 85 ? 27.438 32.531 3.248 1 78.19 85 SER A O 1
ATOM 685 N N . SER A 1 86 ? 27.844 33.031 5.398 1 83.75 86 SER A N 1
ATOM 686 C CA . SER A 1 86 ? 28.109 31.641 5.785 1 83.75 86 SER A CA 1
ATOM 687 C C . SER A 1 86 ? 27.297 31.25 7.02 1 83.75 86 SER A C 1
ATOM 689 O O . SER A 1 86 ? 26.75 32.125 7.703 1 83.75 86 SER A O 1
ATOM 691 N N . LEU A 1 87 ? 27.188 29.984 7.172 1 85.62 87 LEU A N 1
ATOM 692 C CA . LEU A 1 87 ? 26.547 29.484 8.391 1 85.62 87 LEU A CA 1
ATOM 693 C C . LEU A 1 87 ? 27.422 29.766 9.609 1 85.62 87 LEU A C 1
ATOM 695 O O . LEU A 1 87 ? 28.609 29.453 9.617 1 85.62 87 LEU A O 1
ATOM 699 N N . PRO A 1 88 ? 26.812 30.375 10.492 1 83.94 88 PRO A N 1
ATOM 700 C CA . PRO A 1 88 ? 27.594 30.625 11.703 1 83.94 88 PRO A CA 1
ATOM 701 C C . PRO A 1 88 ? 27.922 29.344 12.469 1 83.94 88 PRO A C 1
ATOM 703 O O . PRO A 1 88 ? 27.188 28.359 12.398 1 83.94 88 PRO A O 1
ATOM 706 N N . GLU A 1 89 ? 29.047 29.406 13.094 1 87.62 89 GLU A N 1
ATOM 707 C CA . GLU A 1 89 ? 29.375 28.328 14.031 1 87.62 89 GLU A CA 1
ATOM 708 C C . GLU A 1 89 ? 28.516 28.422 15.289 1 87.62 89 GLU A C 1
ATOM 710 O O . GLU A 1 89 ? 28.031 29.5 15.648 1 87.62 89 GLU A O 1
ATOM 715 N N . ILE A 1 90 ? 28.344 27.328 15.898 1 90.88 90 ILE A N 1
ATOM 716 C CA . ILE A 1 90 ? 27.594 27.328 17.156 1 90.88 90 ILE A CA 1
ATOM 717 C C . ILE A 1 90 ? 28.453 27.906 18.266 1 90.88 90 ILE A C 1
ATOM 719 O O . ILE A 1 90 ? 29.562 27.422 18.516 1 90.88 90 ILE A O 1
ATOM 723 N N . ASP A 1 91 ? 28.062 28.922 18.766 1 92.94 91 ASP A N 1
ATOM 724 C CA . ASP A 1 91 ? 28.656 29.562 19.938 1 92.94 91 ASP A CA 1
ATOM 725 C C . ASP A 1 91 ? 27.562 29.984 20.922 1 92.94 91 ASP A C 1
ATOM 727 O O . ASP A 1 91 ? 26.859 30.953 20.703 1 92.94 91 ASP A O 1
ATOM 731 N N . ALA A 1 92 ? 27.516 29.188 21.969 1 94 92 ALA A N 1
ATOM 732 C CA . ALA A 1 92 ? 26.422 29.422 22.906 1 94 92 ALA A CA 1
ATOM 733 C C . ALA A 1 92 ? 26.875 29.25 24.344 1 94 92 ALA A C 1
ATOM 735 O O . ALA A 1 92 ? 27.828 28.5 24.625 1 94 92 ALA A O 1
ATOM 736 N N . THR A 1 93 ? 26.328 29.969 25.156 1 94.88 93 THR A N 1
ATOM 737 C CA . THR A 1 93 ? 26.422 29.75 26.594 1 94.88 93 THR A CA 1
ATOM 738 C C . THR A 1 93 ? 25.078 29.266 27.156 1 94.88 93 THR A C 1
ATOM 740 O O . THR A 1 93 ? 24.094 30 27.109 1 94.88 93 THR A O 1
ATOM 743 N N . LEU A 1 94 ? 25.078 28.047 27.641 1 94.19 94 LEU A N 1
ATOM 744 C CA . LEU A 1 94 ? 23.891 27.469 28.25 1 94.19 94 LEU A CA 1
ATOM 745 C C . LEU A 1 94 ? 23.938 27.594 29.781 1 94.19 94 LEU A C 1
ATOM 747 O O . LEU A 1 94 ? 24.891 27.156 30.406 1 94.19 94 LEU A O 1
ATOM 751 N N . ARG A 1 95 ? 22.906 28.203 30.266 1 94.56 95 ARG A N 1
ATOM 752 C CA . ARG A 1 95 ? 22.875 28.469 31.703 1 94.56 95 ARG A CA 1
ATOM 753 C C . ARG A 1 95 ? 21.672 27.797 32.375 1 94.56 95 ARG A C 1
ATOM 755 O O . ARG A 1 95 ? 20.578 27.766 31.781 1 94.56 95 ARG A O 1
ATOM 762 N N . ALA A 1 96 ? 21.891 27.266 33.562 1 93.44 96 ALA A N 1
ATOM 763 C CA . ALA A 1 96 ? 20.797 26.625 34.312 1 93.44 96 ALA A CA 1
ATOM 764 C C . ALA A 1 96 ? 21.125 26.562 35.781 1 93.44 96 ALA A C 1
ATOM 766 O O . ALA A 1 96 ? 22.25 26.844 36.219 1 93.44 96 ALA A O 1
ATOM 767 N N . ARG A 1 97 ? 20.078 26.422 36.562 1 93 97 ARG A N 1
ATOM 768 C CA . ARG A 1 97 ? 20.234 26 37.938 1 93 97 ARG A CA 1
ATOM 769 C C . ARG A 1 97 ? 20.172 24.484 38.062 1 93 97 ARG A C 1
ATOM 771 O O . ARG A 1 97 ? 19.234 23.844 37.562 1 93 97 ARG A O 1
ATOM 778 N N . LEU A 1 98 ? 21.172 23.922 38.562 1 93.69 98 LEU A N 1
ATOM 779 C CA . LEU A 1 98 ? 21.297 22.484 38.719 1 93.69 98 LEU A CA 1
ATOM 780 C C . LEU A 1 98 ? 21.094 22.078 40.188 1 93.69 98 LEU A C 1
ATOM 782 O O . LEU A 1 98 ? 21.766 22.594 41.062 1 93.69 98 LEU A O 1
ATOM 786 N N . HIS A 1 99 ? 20.188 21.172 40.406 1 94.19 99 HIS A N 1
ATOM 787 C CA . HIS A 1 99 ? 19.984 20.625 41.75 1 94.19 99 HIS A CA 1
ATOM 788 C C . HIS A 1 99 ? 20.75 19.312 41.906 1 94.19 99 HIS A C 1
ATOM 790 O O . HIS A 1 99 ? 20.312 18.266 41.469 1 94.19 99 HIS A O 1
ATOM 796 N N . VAL A 1 100 ? 21.797 19.391 42.656 1 95.06 100 VAL A N 1
ATOM 797 C CA . VAL A 1 100 ? 22.641 18.219 42.906 1 95.06 100 VAL A CA 1
ATOM 798 C C . VAL A 1 100 ? 22.141 17.469 44.125 1 95.06 100 VAL A C 1
ATOM 800 O O . VAL A 1 100 ? 21.938 18.062 45.188 1 95.06 100 VAL A O 1
ATOM 803 N N . PRO A 1 101 ? 21.906 16.234 44.031 1 94.06 101 PRO A N 1
ATOM 804 C CA . PRO A 1 101 ? 21.391 15.453 45.156 1 94.06 101 PRO A CA 1
ATOM 805 C C . PRO A 1 101 ? 22.438 15.234 46.25 1 94.06 101 PRO A C 1
ATOM 807 O O . PRO A 1 101 ? 23.594 15.641 46.094 1 94.06 101 PRO A O 1
ATOM 810 N N . GLU A 1 102 ? 21.953 14.531 47.344 1 91.56 102 GLU A N 1
ATOM 811 C CA . GLU A 1 102 ? 22.844 14.203 48.438 1 91.56 102 GLU A CA 1
ATOM 812 C C . GLU A 1 102 ? 24 13.336 47.969 1 91.56 102 GLU A C 1
ATOM 814 O O . GLU A 1 102 ? 23.828 12.438 47.156 1 91.56 102 GLU A O 1
ATOM 819 N N . GLY A 1 103 ? 25.25 13.555 48.469 1 91.75 103 GLY A N 1
ATOM 820 C CA . GLY A 1 103 ? 26.453 12.812 48.094 1 91.75 103 GLY A CA 1
ATOM 821 C C . GLY A 1 103 ? 27.297 13.531 47.062 1 91.75 103 GLY A C 1
ATOM 822 O O . GLY A 1 103 ? 28.469 13.188 46.875 1 91.75 103 GLY A O 1
ATOM 823 N N . GLY A 1 104 ? 26.688 14.562 46.438 1 92.94 104 GLY A N 1
ATOM 824 C CA . GLY A 1 104 ? 27.438 15.32 45.469 1 92.94 104 GLY A CA 1
ATOM 825 C C . GLY A 1 104 ? 27.609 14.578 44.156 1 92.94 104 GLY A C 1
ATOM 826 O O . GLY A 1 104 ? 27.344 13.375 44.062 1 92.94 104 GLY A O 1
ATOM 827 N N . ARG A 1 105 ? 27.875 15.297 43.125 1 94.94 105 ARG A N 1
ATOM 828 C CA . ARG A 1 105 ? 28.094 14.711 41.812 1 94.94 105 ARG A CA 1
ATOM 829 C C . ARG A 1 105 ? 29.25 15.391 41.094 1 94.94 105 ARG A C 1
ATOM 831 O O . ARG A 1 105 ? 29.516 16.578 41.312 1 94.94 105 ARG A O 1
ATOM 838 N N . VAL A 1 106 ? 29.938 14.562 40.281 1 95.5 106 VAL A N 1
ATOM 839 C CA . VAL A 1 106 ? 30.875 15.117 39.312 1 95.5 106 VAL A CA 1
ATOM 840 C C . VAL A 1 106 ? 30.141 15.398 38 1 95.5 106 VAL A C 1
ATOM 842 O O . VAL A 1 106 ? 29.203 14.68 37.625 1 95.5 106 VAL A O 1
ATOM 845 N N . LEU A 1 107 ? 30.562 16.484 37.406 1 95.38 107 LEU A N 1
ATOM 846 C CA . LEU A 1 107 ? 29.891 16.891 36.156 1 95.38 107 LEU A CA 1
ATOM 847 C C . LEU A 1 107 ? 30.766 16.609 34.938 1 95.38 107 LEU A C 1
ATOM 849 O O . LEU A 1 107 ? 32 16.562 35.062 1 95.38 107 LEU A O 1
ATOM 853 N N . GLY A 1 108 ? 30.125 16.312 33.812 1 92.56 108 GLY A N 1
ATOM 854 C CA . GLY A 1 108 ? 30.734 16.188 32.5 1 92.56 108 GLY A CA 1
ATOM 855 C C . GLY A 1 108 ? 29.812 16.547 31.375 1 92.56 108 GLY A C 1
ATOM 856 O O . GLY A 1 108 ? 28.625 16.844 31.609 1 92.56 108 GLY A O 1
ATOM 857 N N . VAL A 1 109 ? 30.375 16.766 30.25 1 92.31 109 VAL A N 1
ATOM 858 C CA . VAL A 1 109 ? 29.578 17.047 29.062 1 92.31 109 VAL A CA 1
ATOM 859 C C . VAL A 1 109 ? 29.953 16.078 27.938 1 92.31 109 VAL A C 1
ATOM 861 O O . VAL A 1 109 ? 31.125 15.898 27.641 1 92.31 109 VAL A O 1
ATOM 864 N N . ARG A 1 110 ? 28.969 15.398 27.469 1 90.69 110 ARG A N 1
ATOM 865 C CA . ARG A 1 110 ? 29.172 14.609 26.25 1 90.69 110 ARG A CA 1
ATOM 866 C C . ARG A 1 110 ? 28.953 15.461 25 1 90.69 110 ARG A C 1
ATOM 868 O O . ARG A 1 110 ? 27.828 15.891 24.719 1 90.69 110 ARG A O 1
ATOM 875 N N . SER A 1 111 ? 29.953 15.859 24.281 1 89.88 111 SER A N 1
ATOM 876 C CA . SER A 1 111 ? 29.938 16.656 23.047 1 89.88 111 SER A CA 1
ATOM 877 C C . SER A 1 111 ? 31.172 16.375 22.203 1 89.88 111 SER A C 1
ATOM 879 O O . SER A 1 111 ? 32.25 16.125 22.734 1 89.88 111 SER A O 1
ATOM 881 N N . PRO A 1 112 ? 30.938 16.297 20.891 1 85.25 112 PRO A N 1
ATOM 882 C CA . PRO A 1 112 ? 32.125 16.094 20.047 1 85.25 112 PRO A CA 1
ATOM 883 C C . PRO A 1 112 ? 33.094 17.281 20.062 1 85.25 112 PRO A C 1
ATOM 885 O O . PRO A 1 112 ? 34.281 17.109 19.766 1 85.25 112 PRO A O 1
ATOM 888 N N . ASP A 1 113 ? 32.594 18.422 20.422 1 83.81 113 ASP A N 1
ATOM 889 C CA . ASP A 1 113 ? 33.406 19.625 20.359 1 83.81 113 ASP A CA 1
ATOM 890 C C . ASP A 1 113 ? 33.781 20.125 21.75 1 83.81 113 ASP A C 1
ATOM 892 O O . ASP A 1 113 ? 33.5 19.453 22.75 1 83.81 113 ASP A O 1
ATOM 896 N N . THR A 1 114 ? 34.375 21.234 21.75 1 79.88 114 THR A N 1
ATOM 897 C CA . THR A 1 114 ? 34.938 21.812 22.969 1 79.88 114 THR A CA 1
ATOM 898 C C . THR A 1 114 ? 33.812 22.422 23.812 1 79.88 114 THR A C 1
ATOM 900 O O . THR A 1 114 ? 32.969 23.156 23.297 1 79.88 114 THR A O 1
ATOM 903 N N . THR A 1 115 ? 33.812 22 25.078 1 90 115 THR A N 1
ATOM 904 C CA . THR A 1 115 ? 32.875 22.594 26.031 1 90 115 THR A CA 1
ATOM 905 C C . THR A 1 115 ? 33.562 22.984 27.328 1 90 115 THR A C 1
ATOM 907 O O . THR A 1 115 ? 34.594 22.391 27.672 1 90 115 THR A O 1
ATOM 910 N N . ARG A 1 116 ? 33.188 24.016 27.875 1 92.81 116 ARG A N 1
ATOM 911 C CA . ARG A 1 116 ? 33.656 24.469 29.172 1 92.81 116 ARG A CA 1
ATOM 912 C C . ARG A 1 116 ? 32.5 24.609 30.156 1 92.81 116 ARG A C 1
ATOM 914 O O . ARG A 1 116 ? 31.438 25.125 29.812 1 92.81 116 ARG A O 1
ATOM 921 N N . ILE A 1 117 ? 32.781 24.125 31.344 1 95.06 117 ILE A N 1
ATOM 922 C CA . ILE A 1 117 ? 31.734 24.188 32.375 1 95.06 117 ILE A CA 1
ATOM 923 C C . ILE A 1 117 ? 32.156 25.172 33.469 1 95.06 117 ILE A C 1
ATOM 925 O O . ILE A 1 117 ? 33.312 25.219 33.844 1 95.06 117 ILE A O 1
ATOM 929 N N . GLU A 1 118 ? 31.281 25.953 33.844 1 96.12 118 GLU A N 1
ATOM 930 C CA . GLU A 1 118 ? 31.422 26.812 35.031 1 96.12 118 GLU A CA 1
ATOM 931 C C . GLU A 1 118 ? 30.359 26.5 36.062 1 96.12 118 GLU A C 1
ATOM 933 O O . GLU A 1 118 ? 29.188 26.25 35.719 1 96.12 118 GLU A O 1
ATOM 938 N N . VAL A 1 119 ? 30.781 26.422 37.312 1 95.81 119 VAL A N 1
ATOM 939 C CA . VAL A 1 119 ? 29.844 26.203 38.406 1 95.81 119 VAL A CA 1
ATOM 940 C C . VAL A 1 119 ? 29.938 27.359 39.406 1 95.81 119 VAL A C 1
ATOM 942 O O . VAL A 1 119 ? 31.016 27.656 39.906 1 95.81 119 VAL A O 1
ATOM 945 N N . ASP A 1 120 ? 28.875 27.969 39.594 1 95.12 120 ASP A N 1
ATOM 946 C CA . ASP A 1 120 ? 28.766 29.109 40.5 1 95.12 120 ASP A CA 1
ATOM 947 C C . ASP A 1 120 ? 29.812 30.172 40.188 1 95.12 120 ASP A C 1
ATOM 949 O O . ASP A 1 120 ? 30.469 30.688 41.094 1 95.12 120 ASP A O 1
ATOM 953 N N . GLY A 1 121 ? 29.953 30.391 38.938 1 92.56 121 GLY A N 1
ATOM 954 C CA . GLY A 1 121 ? 30.797 31.484 38.469 1 92.56 121 GLY A CA 1
ATOM 955 C C . GLY A 1 121 ? 32.25 31.109 38.375 1 92.56 121 GLY A C 1
ATOM 956 O O . GLY A 1 121 ? 33.094 31.938 38.031 1 92.56 121 GLY A O 1
ATOM 957 N N . ARG A 1 122 ? 32.625 29.875 38.688 1 94.69 122 ARG A N 1
ATOM 958 C CA . ARG A 1 122 ? 34 29.422 38.594 1 94.69 122 ARG A CA 1
ATOM 959 C C . ARG A 1 122 ? 34.156 28.281 37.594 1 94.69 122 ARG A C 1
ATOM 961 O O . ARG A 1 122 ? 33.281 27.438 37.469 1 94.69 122 ARG A O 1
ATOM 968 N N . ALA A 1 123 ? 35.312 28.344 37 1 94.94 123 ALA A N 1
ATOM 969 C CA . ALA A 1 123 ? 35.625 27.266 36.062 1 94.94 123 ALA A CA 1
ATOM 970 C C . ALA A 1 123 ? 35.625 25.906 36.781 1 94.94 123 ALA A C 1
ATOM 972 O O . ALA A 1 123 ? 36.188 25.766 37.844 1 94.94 123 ALA A O 1
ATOM 973 N N . TYR A 1 124 ? 34.938 25 36.156 1 93.62 124 TYR A N 1
ATOM 974 C CA . TYR A 1 124 ? 34.781 23.688 36.781 1 93.62 124 TYR A CA 1
ATOM 975 C C . TYR A 1 124 ? 35.875 22.734 36.344 1 93.62 124 TYR A C 1
ATOM 977 O O . TYR A 1 124 ? 36.219 22.672 35.156 1 93.62 124 TYR A O 1
ATOM 985 N N . ASP A 1 125 ? 36.406 22.078 37.375 1 88.12 125 ASP A N 1
ATOM 986 C CA . ASP A 1 125 ? 37.375 21 37.125 1 88.12 125 ASP A CA 1
ATOM 987 C C . ASP A 1 125 ? 36.656 19.641 37.125 1 88.12 125 ASP A C 1
ATOM 989 O O . ASP A 1 125 ? 35.969 19.297 38.094 1 88.12 125 ASP A O 1
ATOM 993 N N . GLU A 1 126 ? 36.812 18.844 36.094 1 83.5 126 GLU A N 1
ATOM 994 C CA . GLU A 1 126 ? 36.094 17.609 35.875 1 83.5 126 GLU A CA 1
ATOM 995 C C . GLU A 1 126 ? 36.312 16.609 37 1 83.5 126 GLU A C 1
ATOM 997 O O . GLU A 1 126 ? 35.562 15.641 37.156 1 83.5 126 GLU A O 1
ATOM 1002 N N . ARG A 1 127 ? 37.219 16.766 37.969 1 82.69 127 ARG A N 1
ATOM 1003 C CA . ARG A 1 127 ? 37.5 15.836 39.031 1 82.69 127 ARG A CA 1
ATOM 1004 C C . ARG A 1 127 ? 36.906 16.328 40.375 1 82.69 127 ARG A C 1
ATOM 1006 O O . ARG A 1 127 ? 36.938 15.609 41.375 1 82.69 127 ARG A O 1
ATOM 1013 N N . THR A 1 128 ? 36.344 17.516 40.281 1 90.81 128 THR A N 1
ATOM 1014 C CA . THR A 1 128 ? 35.844 18.078 41.531 1 90.81 128 THR A CA 1
ATOM 1015 C C . THR A 1 128 ? 34.375 17.719 41.719 1 90.81 128 THR A C 1
ATOM 1017 O O . THR A 1 128 ? 33.594 17.781 40.781 1 90.81 128 THR A O 1
ATOM 1020 N N . THR A 1 129 ? 34.094 17.25 42.875 1 94.31 129 THR A N 1
ATOM 1021 C CA . THR A 1 129 ? 32.688 16.938 43.219 1 94.31 129 THR A CA 1
ATOM 1022 C C . THR A 1 129 ? 31.922 18.203 43.562 1 94.31 129 THR A C 1
ATOM 1024 O O . THR A 1 129 ? 32.344 18.984 44.406 1 94.31 129 THR A O 1
ATOM 1027 N N . VAL A 1 130 ? 30.844 18.391 42.875 1 95.81 130 VAL A N 1
ATOM 1028 C CA . VAL A 1 130 ? 29.938 19.484 43.219 1 95.81 130 VAL A CA 1
ATOM 1029 C C . VAL A 1 130 ? 29.062 19.109 44.406 1 95.81 130 VAL A C 1
ATOM 1031 O O . VAL A 1 130 ? 28.391 18.062 44.375 1 95.81 130 VAL A O 1
ATOM 1034 N N . PRO A 1 131 ? 29.125 19.922 45.438 1 94.5 131 PRO A N 1
ATOM 1035 C CA . PRO A 1 131 ? 28.375 19.547 46.656 1 94.5 131 PRO A CA 1
ATOM 1036 C C . PRO A 1 131 ? 26.859 19.562 46.406 1 94.5 131 PRO A C 1
ATOM 1038 O O . PRO A 1 131 ? 26.391 20.109 45.438 1 94.5 131 PRO A O 1
ATOM 1041 N N . ALA A 1 132 ? 26.188 18.875 47.375 1 95.25 132 ALA A N 1
ATOM 1042 C CA . ALA A 1 132 ? 24.719 18.812 47.344 1 95.25 132 ALA A CA 1
ATOM 1043 C C . ALA A 1 132 ? 24.109 20.203 47.469 1 95.25 132 ALA A C 1
ATOM 1045 O O . ALA A 1 132 ? 24.609 21.047 48.219 1 95.25 132 ALA A O 1
ATOM 1046 N N . GLY A 1 133 ? 22.953 20.438 46.625 1 93.38 133 GLY A N 1
ATOM 1047 C CA . GLY A 1 133 ? 22.266 21.719 46.656 1 93.38 133 GLY A CA 1
ATOM 1048 C C . GLY A 1 133 ? 22.078 22.344 45.281 1 93.38 133 GLY A C 1
ATOM 1049 O O . GLY A 1 133 ? 22.266 21.672 44.281 1 93.38 133 GLY A O 1
ATOM 1050 N N . TRP A 1 134 ? 21.609 23.562 45.312 1 94.44 134 TRP A N 1
ATOM 1051 C CA . TRP A 1 134 ? 21.406 24.312 44.062 1 94.44 134 TRP A CA 1
ATOM 1052 C C . TRP A 1 134 ? 22.672 25.047 43.656 1 94.44 134 TRP A C 1
ATOM 1054 O O . TRP A 1 134 ? 23.312 25.719 44.469 1 94.44 134 TRP A O 1
ATOM 1064 N N . HIS A 1 135 ? 23 24.859 42.406 1 95.25 135 HIS A N 1
ATOM 1065 C CA . HIS A 1 135 ? 24.172 25.531 41.844 1 95.25 135 HIS A CA 1
ATOM 1066 C C . HIS A 1 135 ? 23.859 26.109 40.469 1 95.25 135 HIS A C 1
ATOM 1068 O O . HIS A 1 135 ? 23.016 25.594 39.719 1 95.25 135 HIS A O 1
ATOM 1074 N N . ARG A 1 136 ? 24.5 27.188 40.188 1 95.19 136 ARG A N 1
ATOM 1075 C CA . ARG A 1 136 ? 24.453 27.703 38.812 1 95.19 136 ARG A CA 1
ATOM 1076 C C . ARG A 1 136 ? 25.484 27.016 37.906 1 95.19 136 ARG A C 1
ATOM 1078 O O . ARG A 1 136 ? 26.641 26.891 38.281 1 95.19 136 ARG A O 1
ATOM 1085 N N . VAL A 1 137 ? 24.984 26.516 36.875 1 95.06 137 VAL A N 1
ATOM 1086 C CA . VAL A 1 137 ? 25.891 25.875 35.906 1 95.06 137 VAL A CA 1
ATOM 1087 C C . VAL A 1 137 ? 25.844 26.609 34.562 1 95.06 137 VAL A C 1
ATOM 1089 O O . VAL A 1 137 ? 24.766 26.891 34.062 1 95.06 137 VAL A O 1
ATOM 1092 N N . ASP A 1 138 ? 26.953 26.969 34.062 1 95.44 138 ASP A N 1
ATOM 1093 C CA . ASP A 1 138 ? 27.125 27.547 32.719 1 95.44 138 ASP A CA 1
ATOM 1094 C C . ASP A 1 138 ? 27.969 26.625 31.844 1 95.44 138 ASP A C 1
ATOM 1096 O O . ASP A 1 138 ? 29.062 26.219 32.219 1 95.44 138 ASP A O 1
ATOM 1100 N N . VAL A 1 139 ? 27.391 26.266 30.766 1 95.12 139 VAL A N 1
ATOM 1101 C CA . VAL A 1 139 ? 28.141 25.453 29.797 1 95.12 139 VAL A CA 1
ATOM 1102 C C . VAL A 1 139 ? 28.391 26.281 28.531 1 95.12 139 VAL A C 1
ATOM 1104 O O . VAL A 1 139 ? 27.438 26.719 27.875 1 95.12 139 VAL A O 1
ATOM 1107 N N . GLU A 1 140 ? 29.625 26.5 28.25 1 94.69 140 GLU A N 1
ATOM 1108 C CA . GLU A 1 140 ? 29.984 27.125 26.984 1 94.69 140 GLU A CA 1
ATOM 1109 C C . GLU A 1 140 ? 30.156 26.078 25.891 1 94.69 140 GLU A C 1
ATOM 1111 O O . GLU A 1 140 ? 30.938 25.141 26.031 1 94.69 140 GLU A O 1
ATOM 1116 N N . TRP A 1 141 ? 29.391 26.281 24.891 1 92.75 141 TRP A N 1
ATOM 1117 C CA . TRP A 1 141 ? 29.328 25.328 23.781 1 92.75 141 TRP A CA 1
ATOM 1118 C C . TRP A 1 141 ? 29.781 25.969 22.484 1 92.75 141 TRP A C 1
ATOM 1120 O O . TRP A 1 141 ? 29.109 26.875 21.969 1 92.75 141 TRP A O 1
ATOM 1130 N N . GLN A 1 142 ? 30.922 25.609 21.953 1 90 142 GLN A N 1
ATOM 1131 C CA . GLN A 1 142 ? 31.438 26.031 20.656 1 90 142 GLN A CA 1
ATOM 1132 C C . GLN A 1 142 ? 31.641 24.844 19.719 1 90 142 GLN A C 1
ATOM 1134 O O . GLN A 1 142 ? 32.406 23.922 20.031 1 90 142 GLN A O 1
ATOM 1139 N N . ALA A 1 143 ? 30.859 24.859 18.719 1 87.88 143 ALA A N 1
ATOM 1140 C CA . ALA A 1 143 ? 30.922 23.703 17.828 1 87.88 143 ALA A CA 1
ATOM 1141 C C . ALA A 1 143 ? 30.75 24.125 16.375 1 87.88 143 ALA A C 1
ATOM 1143 O O . ALA A 1 143 ? 30.062 25.109 16.078 1 87.88 143 ALA A O 1
ATOM 1144 N N . ARG A 1 144 ? 31.438 23.297 15.516 1 81.75 144 ARG A N 1
ATOM 1145 C CA . ARG A 1 144 ? 31.156 23.422 14.086 1 81.75 144 ARG A CA 1
ATOM 1146 C C . ARG A 1 144 ? 29.875 22.688 13.719 1 81.75 144 ARG A C 1
ATOM 1148 O O . ARG A 1 144 ? 29.516 21.688 14.344 1 81.75 144 ARG A O 1
ATOM 1155 N N . VAL A 1 145 ? 29.234 23.297 12.719 1 81.06 145 VAL A N 1
ATOM 1156 C CA . VAL A 1 145 ? 27.969 22.703 12.305 1 81.06 145 VAL A CA 1
ATOM 1157 C C . VAL A 1 145 ? 28.234 21.375 11.586 1 81.06 145 VAL A C 1
ATOM 1159 O O . VAL A 1 145 ? 28.781 21.359 10.484 1 81.06 145 VAL A O 1
ATOM 1162 N N . ARG A 1 146 ? 28 20.219 12.164 1 78.5 146 ARG A N 1
ATOM 1163 C CA . ARG A 1 146 ? 28.062 18.891 11.594 1 78.5 146 ARG A CA 1
ATOM 1164 C C . ARG A 1 146 ? 26.938 18.016 12.125 1 78.5 146 ARG A C 1
ATOM 1166 O O . ARG A 1 146 ? 26.422 18.266 13.211 1 78.5 146 ARG A O 1
ATOM 1173 N N . PRO A 1 147 ? 26.781 17.016 11.164 1 73.62 147 PRO A N 1
ATOM 1174 C CA . PRO A 1 147 ? 25.75 16.094 11.648 1 73.62 147 PRO A CA 1
ATOM 1175 C C . PRO A 1 147 ? 26.141 15.375 12.93 1 73.62 147 PRO A C 1
ATOM 1177 O O . PRO A 1 147 ? 27.312 15.039 13.117 1 73.62 147 PRO A O 1
ATOM 1180 N N . GLN A 1 148 ? 25.578 15.594 14.117 1 72.06 148 GLN A N 1
ATOM 1181 C CA . GLN A 1 148 ? 25.75 14.852 15.359 1 72.06 148 GLN A CA 1
ATOM 1182 C C . GLN A 1 148 ? 26.328 15.742 16.453 1 72.06 148 GLN A C 1
ATOM 1184 O O . GLN A 1 148 ? 26.797 15.25 17.484 1 72.06 148 GLN A O 1
ATOM 1189 N N . ASN A 1 149 ? 26.406 16.984 16.094 1 81.25 149 ASN A N 1
ATOM 1190 C CA . ASN A 1 149 ? 26.797 17.891 17.172 1 81.25 149 ASN A CA 1
ATOM 1191 C C . ASN A 1 149 ? 25.812 17.828 18.328 1 81.25 149 ASN A C 1
ATOM 1193 O O . ASN A 1 149 ? 24.891 18.641 18.406 1 81.25 149 ASN A O 1
ATOM 1197 N N . ALA A 1 150 ? 25.984 16.844 19.172 1 86.44 150 ALA A N 1
ATOM 1198 C CA . ALA A 1 150 ? 25.094 16.641 20.312 1 86.44 150 ALA A CA 1
ATOM 1199 C C . ALA A 1 150 ? 25.719 17.203 21.594 1 86.44 150 ALA A C 1
ATOM 1201 O O . ALA A 1 150 ? 26.938 17.391 21.672 1 86.44 150 ALA A O 1
ATOM 1202 N N . LEU A 1 151 ? 24.906 17.656 22.453 1 90.81 151 LEU A N 1
ATOM 1203 C CA . LEU A 1 151 ? 25.328 18.156 23.766 1 90.81 151 LEU A CA 1
ATOM 1204 C C . LEU A 1 151 ? 24.453 17.594 24.875 1 90.81 151 LEU A C 1
ATOM 1206 O O . LEU A 1 151 ? 23.234 17.719 24.828 1 90.81 151 LEU A O 1
ATOM 1210 N N . GLU A 1 152 ? 25.109 16.969 25.797 1 92.25 152 GLU A N 1
ATOM 1211 C CA . GLU A 1 152 ? 24.438 16.375 26.938 1 92.25 152 GLU A CA 1
ATOM 1212 C C . GLU A 1 152 ? 25.219 16.594 28.234 1 92.25 152 GLU A C 1
ATOM 1214 O O . GLU A 1 152 ? 26.359 16.156 28.344 1 92.25 152 GLU A O 1
ATOM 1219 N N . LEU A 1 153 ? 24.609 17.312 29.109 1 93.31 153 LEU A N 1
ATOM 1220 C CA . LEU A 1 153 ? 25.203 17.422 30.438 1 93.31 153 LEU A CA 1
ATOM 1221 C C . LEU A 1 153 ? 25.062 16.125 31.203 1 93.31 153 LEU A C 1
ATOM 1223 O O . LEU A 1 153 ? 23.984 15.531 31.25 1 93.31 153 LEU A O 1
ATOM 1227 N N . GLN A 1 154 ? 26.188 15.734 31.75 1 94.69 154 GLN A N 1
ATOM 1228 C CA . GLN A 1 154 ? 26.203 14.469 32.469 1 94.69 154 GLN A CA 1
ATOM 1229 C C . GLN A 1 154 ? 26.688 14.664 33.906 1 94.69 154 GLN A C 1
ATOM 1231 O O . GLN A 1 154 ? 27.312 15.672 34.219 1 94.69 154 GLN A O 1
ATOM 1236 N N . TRP A 1 155 ? 26.281 13.75 34.781 1 94.75 155 TRP A N 1
ATOM 1237 C CA . TRP A 1 155 ? 26.781 13.758 36.125 1 94.75 155 TRP A CA 1
ATOM 1238 C C . TRP A 1 155 ? 26.844 12.344 36.688 1 94.75 155 TRP A C 1
ATOM 1240 O O . TRP A 1 155 ? 26.359 11.398 36.094 1 94.75 155 TRP A O 1
ATOM 1250 N N . GLY A 1 156 ? 27.672 12.164 37.656 1 93.5 156 GLY A N 1
ATOM 1251 C CA . GLY A 1 156 ? 27.828 10.883 38.344 1 93.5 156 GLY A CA 1
ATOM 1252 C C . GLY A 1 156 ? 28.656 10.969 39.594 1 93.5 156 GLY A C 1
ATOM 1253 O O . GLY A 1 156 ? 29.203 12.031 39.906 1 93.5 156 GLY A O 1
ATOM 1254 N N . PRO A 1 157 ? 28.672 9.797 40.312 1 91.44 157 PRO A N 1
ATOM 1255 C CA . PRO A 1 157 ? 29.5 9.773 41.531 1 91.44 157 PRO A CA 1
ATOM 1256 C C . PRO A 1 157 ? 30.984 9.891 41.219 1 91.44 157 PRO A C 1
ATOM 1258 O O . PRO A 1 157 ? 31.766 10.328 42.094 1 91.44 157 PRO A O 1
ATOM 1261 N N . SER A 1 158 ? 31.328 9.391 40.062 1 90.31 158 SER A N 1
ATOM 1262 C CA . SER A 1 158 ? 32.719 9.469 39.594 1 90.31 158 SER A CA 1
ATOM 1263 C C . SER A 1 158 ? 32.781 9.781 38.094 1 90.31 158 SER A C 1
ATOM 1265 O O . SER A 1 158 ? 31.797 9.594 37.375 1 90.31 158 SER A O 1
ATOM 1267 N N . PRO A 1 159 ? 33.875 10.297 37.656 1 89.06 159 PRO A N 1
ATOM 1268 C CA . PRO A 1 159 ? 34.031 10.602 36.25 1 89.06 159 PRO A CA 1
ATOM 1269 C C . PRO A 1 159 ? 33.875 9.375 35.344 1 89.06 159 PRO A C 1
ATOM 1271 O O . PRO A 1 159 ? 33.594 9.5 34.156 1 89.06 159 PRO A O 1
ATOM 1274 N N . ALA A 1 160 ? 33.969 8.148 35.906 1 88.19 160 ALA A N 1
ATOM 1275 C CA . ALA A 1 160 ? 33.906 6.918 35.125 1 88.19 160 ALA A CA 1
ATOM 1276 C C . ALA A 1 160 ? 32.469 6.484 34.906 1 88.19 160 ALA A C 1
ATOM 1278 O O . ALA A 1 160 ? 32.188 5.691 34 1 88.19 160 ALA A O 1
ATOM 1279 N N . THR A 1 161 ? 31.594 6.973 35.625 1 91.31 161 THR A N 1
ATOM 1280 C CA . THR A 1 161 ? 30.219 6.523 35.562 1 91.31 161 THR A CA 1
ATOM 1281 C C . THR A 1 161 ? 29.266 7.707 35.375 1 91.31 161 THR A C 1
ATOM 1283 O O . THR A 1 161 ? 28.391 7.957 36.219 1 91.31 161 THR A O 1
ATOM 1286 N N . LEU A 1 162 ? 29.422 8.391 34.312 1 91.94 162 LEU A N 1
ATOM 1287 C CA . LEU A 1 162 ? 28.594 9.555 34.062 1 91.94 162 LEU A CA 1
ATOM 1288 C C . LEU A 1 162 ? 27.312 9.148 33.312 1 91.94 162 LEU A C 1
ATOM 1290 O O . LEU A 1 162 ? 27.344 8.266 32.438 1 91.94 162 LEU A O 1
ATOM 1294 N N . GLU A 1 163 ? 26.188 9.703 33.781 1 92 163 GLU A N 1
ATOM 1295 C CA . GLU A 1 163 ? 24.906 9.57 33.094 1 92 163 GLU A CA 1
ATOM 1296 C C . GLU A 1 163 ? 24.281 10.938 32.812 1 92 163 GLU A C 1
ATOM 1298 O O . GLU A 1 163 ? 24.688 11.938 33.406 1 92 163 GLU A O 1
ATOM 1303 N N . ALA A 1 164 ? 23.391 10.93 31.984 1 91.25 164 ALA A N 1
ATOM 1304 C CA . ALA A 1 164 ? 22.719 12.18 31.641 1 91.25 164 ALA A CA 1
ATOM 1305 C C . ALA A 1 164 ? 22.031 12.789 32.844 1 91.25 164 ALA A C 1
ATOM 1307 O O . ALA A 1 164 ? 21.391 12.078 33.625 1 91.25 164 ALA A O 1
ATOM 1308 N N . VAL A 1 165 ? 22.25 14.039 33 1 92.25 165 VAL A N 1
ATOM 1309 C CA . VAL A 1 165 ? 21.531 14.742 34.062 1 92.25 165 VAL A CA 1
ATOM 1310 C C . VAL A 1 165 ? 20.031 14.641 33.844 1 92.25 165 VAL A C 1
ATOM 1312 O O . VAL A 1 165 ? 19.547 14.898 32.719 1 92.25 165 VAL A O 1
ATOM 1315 N N . PRO A 1 166 ? 19.328 14.188 34.844 1 87.94 166 PRO A N 1
ATOM 1316 C CA . PRO A 1 166 ? 17.875 14.102 34.656 1 87.94 166 PRO A CA 1
ATOM 1317 C C . PRO A 1 166 ? 17.219 15.461 34.438 1 87.94 166 PRO A C 1
ATOM 1319 O O . PRO A 1 166 ? 17.703 16.469 34.938 1 87.94 166 PRO A O 1
ATOM 1322 N N . ARG A 1 167 ? 16.109 15.43 33.781 1 83.12 167 ARG A N 1
ATOM 1323 C CA . ARG A 1 167 ? 15.414 16.641 33.375 1 83.12 167 ARG A CA 1
ATOM 1324 C C . ARG A 1 167 ? 14.992 17.469 34.562 1 83.12 167 ARG A C 1
ATOM 1326 O O . ARG A 1 167 ? 15.023 18.703 34.531 1 83.12 167 ARG A O 1
ATOM 1333 N N . ASP A 1 168 ? 14.625 16.797 35.625 1 81 168 ASP A N 1
ATOM 1334 C CA . ASP A 1 168 ? 14.062 17.484 36.781 1 81 168 ASP A CA 1
ATOM 1335 C C . ASP A 1 168 ? 15.164 18.188 37.594 1 81 168 ASP A C 1
ATOM 1337 O O . ASP A 1 168 ? 14.875 19.031 38.438 1 81 168 ASP A O 1
ATOM 1341 N N . ALA A 1 169 ? 16.375 18 37.219 1 89 169 ALA A N 1
ATOM 1342 C CA . ALA A 1 169 ? 17.484 18.578 38 1 89 169 ALA A CA 1
ATOM 1343 C C . ALA A 1 169 ? 17.969 19.875 37.344 1 89 169 ALA A C 1
ATOM 1345 O O . ALA A 1 169 ? 18.734 20.625 37.969 1 89 169 ALA A O 1
ATOM 1346 N N . LEU A 1 170 ? 17.516 20.125 36.188 1 89.12 170 LEU A N 1
ATOM 1347 C CA . LEU A 1 170 ? 18.016 21.281 35.469 1 89.12 170 LEU A CA 1
ATOM 1348 C C . LEU A 1 170 ? 16.906 22.297 35.219 1 89.12 170 LEU A C 1
ATOM 1350 O O . LEU A 1 170 ? 15.93 22 34.531 1 89.12 170 LEU A O 1
ATOM 1354 N N . VAL A 1 171 ? 17.031 23.5 35.75 1 85.88 171 VAL A N 1
ATOM 1355 C CA . VAL A 1 171 ? 16.047 24.562 35.625 1 85.88 171 VAL A CA 1
ATOM 1356 C C . VAL A 1 171 ? 16.672 25.781 34.969 1 85.88 171 VAL A C 1
ATOM 1358 O O . VAL A 1 171 ? 17.781 26.188 35.344 1 85.88 171 VAL A O 1
ATOM 1361 N N . PRO A 1 172 ? 16.031 26.328 34 1 86.5 172 PRO A N 1
ATOM 1362 C CA . PRO A 1 172 ? 16.609 27.516 33.375 1 86.5 172 PRO A CA 1
ATOM 1363 C C . PRO A 1 172 ? 16.891 28.641 34.375 1 86.5 172 PRO A C 1
ATOM 1365 O O . PRO A 1 172 ? 16.156 28.797 35.344 1 86.5 172 PRO A O 1
ATOM 1368 N N . LEU A 1 173 ? 18.047 29.469 34.125 1 80.38 173 LEU A N 1
ATOM 1369 C CA . LEU A 1 173 ? 18.453 30.547 35 1 80.38 173 LEU A CA 1
ATOM 1370 C C . LEU A 1 173 ? 17.422 31.656 35 1 80.38 173 LEU A C 1
ATOM 1372 O O . LEU A 1 173 ? 17.078 32.188 36.062 1 80.38 173 LEU A O 1
ATOM 1376 N N . GLU A 1 174 ? 17.281 32.156 33.719 1 66.56 174 GLU A N 1
ATOM 1377 C CA . GLU A 1 174 ? 16.297 33.219 33.5 1 66.56 174 GLU A CA 1
ATOM 1378 C C . GLU A 1 174 ? 15.133 32.719 32.656 1 66.56 174 GLU A C 1
ATOM 1380 O O . GLU A 1 174 ? 15.32 31.922 31.734 1 66.56 174 GLU A O 1
ATOM 1385 N N . GLY A 1 175 ? 13.852 33.188 32.906 1 55.47 175 GLY A N 1
ATOM 1386 C CA . GLY A 1 175 ? 12.812 32.969 31.906 1 55.47 175 GLY A CA 1
ATOM 1387 C C . GLY A 1 175 ? 12 31.719 32.156 1 55.47 175 GLY A C 1
ATOM 1388 O O . GLY A 1 175 ? 11.312 31.234 31.25 1 55.47 175 GLY A O 1
ATOM 1389 N N . SER A 1 176 ? 12.562 31.078 33.094 1 49.47 176 SER A N 1
ATOM 1390 C CA . SER A 1 176 ? 11.766 29.859 33.188 1 49.47 176 SER A CA 1
ATOM 1391 C C . SER A 1 176 ? 10.312 30.109 32.812 1 49.47 176 SER A C 1
ATOM 1393 O O . SER A 1 176 ? 9.82 29.531 31.828 1 49.47 176 SER A O 1
ATOM 1395 N N . TRP A 1 177 ? 9.367 29.969 33.906 1 46.12 177 TRP A N 1
ATOM 1396 C CA . TRP A 1 177 ? 7.988 29.5 33.906 1 46.12 177 TRP A CA 1
ATOM 1397 C C . TRP A 1 177 ? 7.059 30.516 33.281 1 46.12 177 TRP A C 1
ATOM 1399 O O . TRP A 1 177 ? 5.836 30.359 33.281 1 46.12 177 TRP A O 1
ATOM 1409 N N . PRO A 1 178 ? 7.207 31.906 33.625 1 49.91 178 PRO A N 1
ATOM 1410 C CA . PRO A 1 178 ? 6.016 32.5 34.25 1 49.91 178 PRO A CA 1
ATOM 1411 C C . PRO A 1 178 ? 4.863 32.656 33.25 1 49.91 178 PRO A C 1
ATOM 1413 O O . PRO A 1 178 ? 3.742 32.25 33.531 1 49.91 178 PRO A O 1
ATOM 1416 N N . PRO A 1 179 ? 5.168 33.375 32.344 1 48.97 179 PRO A N 1
ATOM 1417 C CA . PRO A 1 179 ? 3.883 33.75 31.75 1 48.97 179 PRO A CA 1
ATOM 1418 C C . PRO A 1 179 ? 3.271 32.625 30.938 1 48.97 179 PRO A C 1
ATOM 1420 O O . PRO A 1 179 ? 2.049 32.438 30.922 1 48.97 179 PRO A O 1
ATOM 1423 N N . LEU A 1 180 ? 4.133 31.859 30.438 1 51.5 180 LEU A N 1
ATOM 1424 C CA . LEU A 1 180 ? 3.568 30.797 29.594 1 51.5 180 LEU A CA 1
ATOM 1425 C C . LEU A 1 180 ? 2.973 29.688 30.453 1 51.5 180 LEU A C 1
ATOM 1427 O O . LEU A 1 180 ? 1.963 29.078 30.078 1 51.5 180 LEU A O 1
ATOM 1431 N N . ARG A 1 181 ? 3.646 29.484 31.609 1 56.78 181 ARG A N 1
ATOM 1432 C CA . ARG A 1 181 ? 3.066 28.516 32.531 1 56.78 181 ARG A CA 1
ATOM 1433 C C . ARG A 1 181 ? 1.727 29 33.062 1 56.78 181 ARG A C 1
ATOM 1435 O O . ARG A 1 181 ? 0.779 28.234 33.188 1 56.78 181 ARG A O 1
ATOM 1442 N N . VAL A 1 182 ? 1.812 30.328 33.281 1 52.47 182 VAL A N 1
ATOM 1443 C CA . VAL A 1 182 ? 0.542 30.891 33.75 1 52.47 182 VAL A CA 1
ATOM 1444 C C . VAL A 1 182 ? -0.508 30.719 32.656 1 52.47 182 VAL A C 1
ATOM 1446 O O . VAL A 1 182 ? -1.638 30.312 32.906 1 52.47 182 VAL A O 1
ATOM 1449 N N . TRP A 1 183 ? 0.007 30.875 31.5 1 56.75 183 TRP A N 1
ATOM 1450 C CA . TRP A 1 183 ? -0.955 30.734 30.422 1 56.75 183 TRP A CA 1
ATOM 1451 C C . TRP A 1 183 ? -1.315 29.266 30.188 1 56.75 183 TRP A C 1
ATOM 1453 O O . TRP A 1 183 ? -2.473 28.953 29.906 1 56.75 183 TRP A O 1
ATOM 1463 N N . LEU A 1 184 ? -0.309 28.469 30.328 1 62.09 184 LEU A N 1
ATOM 1464 C CA . LEU A 1 184 ? -0.579 27.047 30.203 1 62.09 184 LEU A CA 1
ATOM 1465 C C . LEU A 1 184 ? -1.604 26.594 31.234 1 62.09 184 LEU A C 1
ATOM 1467 O O . LEU A 1 184 ? -2.588 25.938 30.906 1 62.09 184 LEU A O 1
ATOM 1471 N N . TRP A 1 185 ? -1.267 27.031 32.469 1 61.38 185 TRP A N 1
ATOM 1472 C CA . TRP A 1 185 ? -2.186 26.578 33.531 1 61.38 185 TRP A CA 1
ATOM 1473 C C . TRP A 1 185 ? -3.506 27.344 33.438 1 61.38 185 TRP A C 1
ATOM 1475 O O . TRP A 1 185 ? -4.57 26.781 33.688 1 61.38 185 TRP A O 1
ATOM 1485 N N . LEU A 1 186 ? -3.434 28.594 33.031 1 59.59 186 LEU A N 1
ATOM 1486 C CA . LEU A 1 186 ? -4.672 29.344 32.844 1 59.59 186 LEU A CA 1
ATOM 1487 C C . LEU A 1 186 ? -5.496 28.766 31.688 1 59.59 186 LEU A C 1
ATOM 1489 O O . LEU A 1 186 ? -6.688 28.5 31.844 1 59.59 186 LEU A O 1
ATOM 1493 N N . LEU A 1 187 ? -4.828 28.484 30.672 1 62.88 187 LEU A N 1
ATOM 1494 C CA . LEU A 1 187 ? -5.547 27.953 29.516 1 62.88 187 LEU A CA 1
ATOM 1495 C C . LEU A 1 187 ? -5.953 26.5 29.75 1 62.88 187 LEU A C 1
ATOM 1497 O O . LEU A 1 187 ? -7.055 26.094 29.375 1 62.88 187 LEU A O 1
ATOM 1501 N N . SER A 1 188 ? -5.047 25.844 30.453 1 64 188 SER A N 1
ATOM 1502 C CA . SER A 1 188 ? -5.398 24.469 30.75 1 64 188 SER A CA 1
ATOM 1503 C C . SER A 1 188 ? -6.504 24.406 31.812 1 64 188 SER A C 1
ATOM 1505 O O . SER A 1 188 ? -7.352 23.516 31.766 1 64 188 SER A O 1
ATOM 1507 N N . SER A 1 189 ? -6.449 25.375 32.781 1 58.47 189 SER A N 1
ATOM 1508 C CA . SER A 1 189 ? -7.531 25.422 33.781 1 58.47 189 SER A CA 1
ATOM 1509 C C . SER A 1 189 ? -8.859 25.781 33.094 1 58.47 189 SER A C 1
ATOM 1511 O O . SER A 1 189 ? -9.891 25.188 33.406 1 58.47 189 SER A O 1
ATOM 1513 N N . ILE A 1 190 ? -8.75 26.656 32.219 1 57.84 190 ILE A N 1
ATOM 1514 C CA . ILE A 1 190 ? -9.945 27 31.469 1 57.84 190 ILE A CA 1
ATOM 1515 C C . ILE A 1 190 ? -10.383 25.812 30.625 1 57.84 190 ILE A C 1
ATOM 1517 O O . ILE A 1 190 ? -11.562 25.453 30.594 1 57.84 190 ILE A O 1
ATOM 1521 N N . ALA A 1 191 ? -9.43 25.25 30.031 1 62.22 191 ALA A N 1
ATOM 1522 C CA . ALA A 1 191 ? -9.711 24.062 29.234 1 62.22 191 ALA A CA 1
ATOM 1523 C C . ALA A 1 191 ? -10.242 22.922 30.094 1 62.22 191 ALA A C 1
ATOM 1525 O O . ALA A 1 191 ? -11.156 22.203 29.688 1 62.22 191 ALA A O 1
ATOM 1526 N N . ALA A 1 192 ? -9.602 22.797 31.266 1 61.25 192 ALA A N 1
ATOM 1527 C CA . ALA A 1 192 ? -10.062 21.766 32.188 1 61.25 192 ALA A CA 1
ATOM 1528 C C . ALA A 1 192 ? -11.5 22.031 32.656 1 61.25 192 ALA A C 1
ATOM 1530 O O . ALA A 1 192 ? -12.305 21.094 32.75 1 61.25 192 ALA A O 1
ATOM 1531 N N . LEU A 1 193 ? -11.805 23.234 33 1 56.47 193 LEU A N 1
ATOM 1532 C CA . LEU A 1 193 ? -13.172 23.594 33.375 1 56.47 193 LEU A CA 1
ATOM 1533 C C . LEU A 1 193 ? -14.125 23.359 32.219 1 56.47 193 LEU A C 1
ATOM 1535 O O . LEU A 1 193 ? -15.219 22.812 32.406 1 56.47 193 LEU A O 1
ATOM 1539 N N . VAL A 1 194 ? -13.641 23.703 31.172 1 56.78 194 VAL A N 1
ATOM 1540 C CA . VAL A 1 194 ? -14.5 23.562 30 1 56.78 194 VAL A CA 1
ATOM 1541 C C . VAL A 1 194 ? -14.664 22.094 29.641 1 56.78 194 VAL A C 1
ATOM 1543 O O . VAL A 1 194 ? -15.781 21.625 29.406 1 56.78 194 VAL A O 1
ATOM 1546 N N . VAL A 1 195 ? -13.57 21.422 29.672 1 56.69 195 VAL A N 1
ATOM 1547 C CA . VAL A 1 195 ? -13.602 19.984 29.375 1 56.69 195 VAL A CA 1
ATOM 1548 C C . VAL A 1 195 ? -14.336 19.25 30.484 1 56.69 195 VAL A C 1
ATOM 1550 O O . VAL A 1 195 ? -15.148 18.359 30.219 1 56.69 195 VAL A O 1
ATOM 1553 N N . GLY A 1 196 ? -13.938 19.578 31.75 1 50.38 196 GLY A N 1
ATOM 1554 C CA . GLY A 1 196 ? -14.672 18.984 32.875 1 50.38 196 GLY A CA 1
ATOM 1555 C C . GLY A 1 196 ? -16.156 19.266 32.812 1 50.38 196 GLY A C 1
ATOM 1556 O O . GLY A 1 196 ? -16.969 18.359 33 1 50.38 196 GLY A O 1
ATOM 1557 N N . TRP A 1 197 ? -16.484 20.438 32.688 1 53.19 197 TRP A N 1
ATOM 1558 C CA . TRP A 1 197 ? -17.891 20.844 32.562 1 53.19 197 TRP A CA 1
ATOM 1559 C C . TRP A 1 197 ? -18.562 20.125 31.406 1 53.19 197 TRP A C 1
ATOM 1561 O O . TRP A 1 197 ? -19.688 19.625 31.547 1 53.19 197 TRP A O 1
ATOM 1571 N N . GLN A 1 198 ? -17.859 19.922 30.438 1 49.44 198 GLN A N 1
ATOM 1572 C CA . GLN A 1 198 ? -18.406 19.25 29.25 1 49.44 198 GLN A CA 1
ATOM 1573 C C . GLN A 1 198 ? -18.531 17.75 29.5 1 49.44 198 GLN A C 1
ATOM 1575 O O . GLN A 1 198 ? -19.531 17.125 29.109 1 49.44 198 GLN A O 1
ATOM 1580 N N . CYS A 1 199 ? -17.516 17.188 30.062 1 48.78 199 CYS A N 1
ATOM 1581 C CA . CYS A 1 199 ? -17.609 15.781 30.469 1 48.78 199 CYS A CA 1
ATOM 1582 C C . CYS A 1 199 ? -18.781 15.555 31.406 1 48.78 199 CYS A C 1
ATOM 1584 O O . CYS A 1 199 ? -19.484 14.555 31.297 1 48.78 199 CYS A O 1
ATOM 1586 N N . ALA A 1 200 ? -18.906 16.391 32.406 1 46.03 200 ALA A N 1
ATOM 1587 C CA . ALA A 1 200 ? -20.047 16.312 33.312 1 46.03 200 ALA A CA 1
ATOM 1588 C C . ALA A 1 200 ? -21.359 16.422 32.562 1 46.03 200 ALA A C 1
ATOM 1590 O O . ALA A 1 200 ? -22.312 15.68 32.844 1 46.03 200 ALA A O 1
ATOM 1591 N N . ARG A 1 201 ? -21.469 17.219 31.844 1 48.19 201 ARG A N 1
ATOM 1592 C CA . ARG A 1 201 ? -22.688 17.422 31.062 1 48.19 201 ARG A CA 1
ATOM 1593 C C . ARG A 1 201 ? -22.953 16.266 30.125 1 48.19 201 ARG A C 1
ATOM 1595 O O . ARG A 1 201 ? -24.094 15.852 29.938 1 48.19 201 ARG A O 1
ATOM 1602 N N . ILE A 1 202 ? -21.859 15.695 29.516 1 45.12 202 ILE A N 1
ATOM 1603 C CA . ILE A 1 202 ? -21.953 14.5 28.688 1 45.12 202 ILE A CA 1
ATOM 1604 C C . ILE A 1 202 ? -22.484 13.336 29.5 1 45.12 202 ILE A C 1
ATOM 1606 O O . ILE A 1 202 ? -23.312 12.555 29.031 1 45.12 202 ILE A O 1
ATOM 1610 N N . ALA A 1 203 ? -22.016 13.156 30.609 1 41.69 203 ALA A N 1
ATOM 1611 C CA . ALA A 1 203 ? -22.422 12.055 31.484 1 41.69 203 ALA A CA 1
ATOM 1612 C C . ALA A 1 203 ? -23.891 12.18 31.875 1 41.69 203 ALA A C 1
ATOM 1614 O O . ALA A 1 203 ? -24.531 11.188 32.219 1 41.69 203 ALA A O 1
ATOM 1615 N N . THR A 1 204 ? -24.312 13.195 32.094 1 40.53 204 THR A N 1
ATOM 1616 C CA . THR A 1 204 ? -25.703 13.305 32.531 1 40.53 204 THR A CA 1
ATOM 1617 C C . THR A 1 204 ? -26.625 13.508 31.328 1 40.53 204 THR A C 1
ATOM 1619 O O . THR A 1 204 ? -27.812 13.141 31.375 1 40.53 204 THR A O 1
ATOM 1622 N N . SER A 1 205 ? -26.609 14.586 30.578 1 42.81 205 SER A N 1
ATOM 1623 C CA . SER A 1 205 ? -27.656 15.125 29.719 1 42.81 205 SER A CA 1
ATOM 1624 C C . SER A 1 205 ? -27.594 14.531 28.328 1 42.81 205 SER A C 1
ATOM 1626 O O . SER A 1 205 ? -26.781 14.945 27.5 1 42.81 205 SER A O 1
ATOM 1628 N N . LEU A 1 206 ? -27.656 13.32 28.031 1 43.97 206 LEU A N 1
ATOM 1629 C CA . LEU A 1 206 ? -27.75 13.031 26.609 1 43.97 206 LEU A CA 1
ATOM 1630 C C . LEU A 1 206 ? -28.828 13.875 25.953 1 43.97 206 LEU A C 1
ATOM 1632 O O . LEU A 1 206 ? -29.328 13.523 24.875 1 43.97 206 LEU A O 1
ATOM 1636 N N . GLY A 1 207 ? -29.516 14.656 26.547 1 44.44 207 GLY A N 1
ATOM 1637 C CA . GLY A 1 207 ? -30.406 15.539 25.812 1 44.44 207 GLY A CA 1
ATOM 1638 C C . GLY A 1 207 ? -29.688 16.422 24.812 1 44.44 207 GLY A C 1
ATOM 1639 O O . GLY A 1 207 ? -28.453 16.453 24.781 1 44.44 207 GLY A O 1
ATOM 1640 N N . THR A 1 208 ? -30.297 17.078 23.781 1 55.91 208 THR A N 1
ATOM 1641 C CA . THR A 1 208 ? -29.875 17.906 22.656 1 55.91 208 THR A CA 1
ATOM 1642 C C . THR A 1 208 ? -28.812 18.906 23.094 1 55.91 208 THR A C 1
ATOM 1644 O O . THR A 1 208 ? -27.812 19.109 22.391 1 55.91 208 THR A O 1
ATOM 1647 N N . VAL A 1 209 ? -28.906 19.516 24.344 1 52.72 209 VAL A N 1
ATOM 1648 C CA . VAL A 1 209 ? -28 20.594 24.75 1 52.72 209 VAL A CA 1
ATOM 1649 C C . VAL A 1 209 ? -26.672 20 25.234 1 52.72 209 VAL A C 1
ATOM 1651 O O . VAL A 1 209 ? -25.609 20.531 24.938 1 52.72 209 VAL A O 1
ATOM 1654 N N . ARG A 1 210 ? -26.703 18.891 25.953 1 52.53 210 ARG A N 1
ATOM 1655 C CA . ARG A 1 210 ? -25.516 18.234 26.469 1 52.53 210 ARG A CA 1
ATOM 1656 C C . ARG A 1 210 ? -24.656 17.672 25.344 1 52.53 210 ARG A C 1
ATOM 1658 O O . ARG A 1 210 ? -23.438 17.797 25.359 1 52.53 210 ARG A O 1
ATOM 1665 N N . ALA A 1 211 ? -25.375 17.125 24.594 1 65.38 211 ALA A N 1
ATOM 1666 C CA . ALA A 1 211 ? -24.672 16.609 23.422 1 65.38 211 ALA A CA 1
ATOM 1667 C C . ALA A 1 211 ? -23.938 17.734 22.688 1 65.38 211 ALA A C 1
ATOM 1669 O O . ALA A 1 211 ? -22.812 17.531 22.203 1 65.38 211 ALA A O 1
ATOM 1670 N N . GLN A 1 212 ? -24.562 18.906 22.859 1 70.5 212 GLN A N 1
ATOM 1671 C CA . GLN A 1 212 ? -23.953 20.047 22.188 1 70.5 212 GLN A CA 1
ATOM 1672 C C . GLN A 1 212 ? -22.719 20.547 22.938 1 70.5 212 GLN A C 1
ATOM 1674 O O . GLN A 1 212 ? -21.703 20.859 22.328 1 70.5 212 GLN A O 1
ATOM 1679 N N . ARG A 1 213 ? -22.766 20.609 24.266 1 70 213 ARG A N 1
ATOM 1680 C CA . ARG A 1 213 ? -21.641 21.078 25.047 1 70 213 ARG A CA 1
ATOM 1681 C C . ARG A 1 213 ? -20.469 20.125 24.953 1 70 213 ARG A C 1
ATOM 1683 O O . ARG A 1 213 ? -19.312 20.547 24.828 1 70 213 ARG A O 1
ATOM 1690 N N . ILE A 1 214 ? -20.766 18.844 25.016 1 74 214 ILE A N 1
ATOM 1691 C CA . ILE A 1 214 ? -19.719 17.844 24.875 1 74 214 ILE A CA 1
ATOM 1692 C C . ILE A 1 214 ? -19.062 17.969 23.516 1 74 214 ILE A C 1
ATOM 1694 O O . ILE A 1 214 ? -17.844 17.812 23.375 1 74 214 ILE A O 1
ATOM 1698 N N . GLY A 1 215 ? -19.859 18.25 22.625 1 80.88 215 GLY A N 1
ATOM 1699 C CA . GLY A 1 215 ? -19.328 18.438 21.297 1 80.88 215 GLY A CA 1
ATOM 1700 C C . GLY A 1 215 ? -18.359 19.625 21.203 1 80.88 215 GLY A C 1
ATOM 1701 O O . GLY A 1 215 ? -17.312 19.531 20.562 1 80.88 215 GLY A O 1
ATOM 1702 N N . VAL A 1 216 ? -18.719 20.672 21.906 1 82.25 216 VAL A N 1
ATOM 1703 C CA . VAL A 1 216 ? -17.891 21.875 21.891 1 82.25 216 VAL A CA 1
ATOM 1704 C C . VAL A 1 216 ? -16.594 21.609 22.625 1 82.25 216 VAL A C 1
ATOM 1706 O O . VAL A 1 216 ? -15.508 21.984 22.172 1 82.25 216 VAL A O 1
ATOM 1709 N N . LEU A 1 217 ? -16.641 20.906 23.734 1 78.56 217 LEU A N 1
ATOM 1710 C CA . LEU A 1 217 ? -15.453 20.578 24.5 1 78.56 217 LEU A CA 1
ATOM 1711 C C . LEU A 1 217 ? -14.539 19.641 23.734 1 78.56 217 LEU A C 1
ATOM 1713 O O . LEU A 1 217 ? -13.32 19.797 23.75 1 78.56 217 LEU A O 1
ATOM 1717 N N . ALA A 1 218 ? -15.156 18.625 23.172 1 83.5 218 ALA A N 1
ATOM 1718 C CA . ALA A 1 218 ? -14.383 17.703 22.344 1 83.5 218 ALA A CA 1
ATOM 1719 C C . ALA A 1 218 ? -13.68 18.438 21.203 1 83.5 218 ALA A C 1
ATOM 1721 O O . ALA A 1 218 ? -12.516 18.172 20.906 1 83.5 218 ALA A O 1
ATOM 1722 N N . THR A 1 219 ? -14.398 19.328 20.625 1 87.56 219 THR A N 1
ATOM 1723 C CA . THR A 1 219 ? -13.828 20.125 19.547 1 87.56 219 THR A CA 1
ATOM 1724 C C . THR A 1 219 ? -12.664 20.969 20.031 1 87.56 219 THR A C 1
ATOM 1726 O O . THR A 1 219 ? -11.609 21.016 19.391 1 87.56 219 THR A O 1
ATOM 1729 N N . ALA A 1 220 ? -12.867 21.578 21.156 1 85.75 220 ALA A N 1
ATOM 1730 C CA . ALA A 1 220 ? -11.82 22.422 21.734 1 85.75 220 ALA A CA 1
ATOM 1731 C C . ALA A 1 220 ? -10.586 21.594 22.094 1 85.75 220 ALA A C 1
ATOM 1733 O O . ALA A 1 220 ? -9.453 22.031 21.859 1 85.75 220 ALA A O 1
ATOM 1734 N N . ALA A 1 221 ? -10.844 20.422 22.672 1 82.88 221 ALA A N 1
ATOM 1735 C CA . ALA A 1 221 ? -9.742 19.547 23.062 1 82.88 221 ALA A CA 1
ATOM 1736 C C . ALA A 1 221 ? -8.961 19.078 21.828 1 82.88 221 ALA A C 1
ATOM 1738 O O . ALA A 1 221 ? -7.727 19.047 21.859 1 82.88 221 ALA A O 1
ATOM 1739 N N . ILE A 1 222 ? -9.664 18.703 20.797 1 90 222 ILE A N 1
ATOM 1740 C CA . ILE A 1 222 ? -9.016 18.234 19.578 1 90 222 ILE A CA 1
ATOM 1741 C C . ILE A 1 222 ? -8.258 19.391 18.922 1 90 222 ILE A C 1
ATOM 1743 O O . ILE A 1 222 ? -7.16 19.203 18.406 1 90 222 ILE A O 1
ATOM 1747 N N . LEU A 1 223 ? -8.883 20.594 18.984 1 89.19 223 LEU A N 1
ATOM 1748 C CA . LEU A 1 223 ? -8.227 21.781 18.453 1 89.19 223 LEU A CA 1
ATOM 1749 C C . LEU A 1 223 ? -6.934 22.062 19.203 1 89.19 223 LEU A C 1
ATOM 1751 O O . LEU A 1 223 ? -5.898 22.328 18.594 1 89.19 223 LEU A O 1
ATOM 1755 N N . ALA A 1 224 ? -6.98 21.969 20.484 1 86 224 ALA A N 1
ATOM 1756 C CA . ALA A 1 224 ? -5.801 22.203 21.312 1 86 224 ALA A CA 1
ATOM 1757 C C . ALA A 1 224 ? -4.719 21.156 21.031 1 86 224 ALA A C 1
ATOM 1759 O O . ALA A 1 224 ? -3.539 21.484 20.938 1 86 224 ALA A O 1
ATOM 1760 N N . LEU A 1 225 ? -5.164 19.922 20.938 1 85.88 225 LEU A N 1
ATOM 1761 C CA . LEU A 1 225 ? -4.238 18.828 20.641 1 85.88 225 LEU A CA 1
ATOM 1762 C C . LEU A 1 225 ? -3.586 19.031 19.266 1 85.88 225 LEU A C 1
ATOM 1764 O O . LEU A 1 225 ? -2.363 18.922 19.141 1 85.88 225 LEU A O 1
ATOM 1768 N N . GLY A 1 226 ? -4.434 19.281 18.25 1 91.75 226 GLY A N 1
ATOM 1769 C CA . GLY A 1 226 ? -3.934 19.469 16.891 1 91.75 226 GLY A CA 1
ATOM 1770 C C . GLY A 1 226 ? -2.979 20.641 16.75 1 91.75 226 GLY A C 1
ATOM 1771 O O . GLY A 1 226 ? -1.917 20.516 16.141 1 91.75 226 GLY A O 1
ATOM 1772 N N . VAL A 1 227 ? -3.324 21.766 17.359 1 90.31 227 VAL A N 1
ATOM 1773 C CA . VAL A 1 227 ? -2.486 22.969 17.312 1 90.31 227 VAL A CA 1
ATOM 1774 C C . VAL A 1 227 ? -1.237 22.75 18.156 1 90.31 227 VAL A C 1
ATOM 1776 O O . VAL A 1 227 ? -0.135 23.141 17.766 1 90.31 227 VAL A O 1
ATOM 1779 N N . GLY A 1 228 ? -1.411 22.109 19.312 1 86.81 228 GLY A N 1
ATOM 1780 C CA . GLY A 1 228 ? -0.28 21.812 20.172 1 86.81 228 GLY A CA 1
ATOM 1781 C C . GLY A 1 228 ? 0.769 20.938 19.516 1 86.81 228 GLY A C 1
ATOM 1782 O O . GLY A 1 228 ? 1.965 21.219 19.594 1 86.81 228 GLY A O 1
ATOM 1783 N N . PHE A 1 229 ? 0.315 19.844 18.844 1 90.62 229 PHE A N 1
ATOM 1784 C CA . PHE A 1 229 ? 1.235 18.969 18.125 1 90.62 229 PHE A CA 1
ATOM 1785 C C . PHE A 1 229 ? 2.027 19.766 17.094 1 90.62 229 PHE A C 1
ATOM 1787 O O . PHE A 1 229 ? 3.227 19.531 16.922 1 90.62 229 PHE A O 1
ATOM 1794 N N . ARG A 1 230 ? 1.426 20.766 16.422 1 93.94 230 ARG A N 1
ATOM 1795 C CA . ARG A 1 230 ? 2.053 21.484 15.328 1 93.94 230 ARG A CA 1
ATOM 1796 C C . ARG A 1 230 ? 2.926 22.625 15.852 1 93.94 230 ARG A C 1
ATOM 1798 O O . ARG A 1 230 ? 3.902 23.016 15.211 1 93.94 230 ARG A O 1
ATOM 1805 N N . LEU A 1 231 ? 2.617 23.109 17.016 1 88.88 231 LEU A N 1
ATOM 1806 C CA . LEU A 1 231 ? 3.367 24.234 17.562 1 88.88 231 LEU A CA 1
ATOM 1807 C C . LEU A 1 231 ? 4.629 23.75 18.281 1 88.88 231 LEU A C 1
ATOM 1809 O O . LEU A 1 231 ? 5.578 24.516 18.453 1 88.88 231 LEU A O 1
ATOM 1813 N N . PHE A 1 232 ? 4.59 22.5 18.656 1 87.25 232 PHE A N 1
ATOM 1814 C CA . PHE A 1 232 ? 5.734 22 19.406 1 87.25 232 PHE A CA 1
ATOM 1815 C C . PHE A 1 232 ? 6.977 21.953 18.516 1 87.25 232 PHE A C 1
ATOM 1817 O O . PHE A 1 232 ? 7.043 21.188 17.562 1 87.25 232 PHE A O 1
ATOM 1824 N N . ASP A 1 233 ? 7.992 22.844 18.844 1 88.44 233 ASP A N 1
ATOM 1825 C CA . ASP A 1 233 ? 9.281 22.922 18.172 1 88.44 233 ASP A CA 1
ATOM 1826 C C . ASP A 1 233 ? 9.094 23.172 16.672 1 88.44 233 ASP A C 1
ATOM 1828 O O . ASP A 1 233 ? 9.828 22.625 15.852 1 88.44 233 ASP A O 1
ATOM 1832 N N . TYR A 1 234 ? 8 23.906 16.297 1 91.25 234 TYR A N 1
ATOM 1833 C CA . TYR A 1 234 ? 7.715 24.156 14.883 1 91.25 234 TYR A CA 1
ATOM 1834 C C . TYR A 1 234 ? 8.781 25.062 14.266 1 91.25 234 TYR A C 1
ATOM 1836 O O . TYR A 1 234 ? 8.922 25.109 13.039 1 91.25 234 TYR A O 1
ATOM 1844 N N . ASP A 1 235 ? 9.5 25.812 15.117 1 89.44 235 ASP A N 1
ATOM 1845 C CA . ASP A 1 235 ? 10.562 26.688 14.625 1 89.44 235 ASP A CA 1
ATOM 1846 C C . ASP A 1 235 ? 11.875 25.922 14.477 1 89.44 235 ASP A C 1
ATOM 1848 O O . ASP A 1 235 ? 12.836 26.438 13.891 1 89.44 235 ASP A O 1
ATOM 1852 N N . VAL A 1 236 ? 11.914 24.719 15.008 1 89.88 236 VAL A N 1
ATOM 1853 C CA . VAL A 1 236 ? 13.125 23.906 14.961 1 89.88 236 VAL A CA 1
ATOM 1854 C C . VAL A 1 236 ? 13 22.844 13.859 1 89.88 236 VAL A C 1
ATOM 1856 O O . VAL A 1 236 ? 13.93 22.641 13.078 1 89.88 236 VAL A O 1
ATOM 1859 N N . MET A 1 237 ? 11.906 22.188 13.867 1 89.25 237 MET A N 1
ATOM 1860 C CA . MET A 1 237 ? 11.672 21.094 12.93 1 89.25 237 MET A CA 1
ATOM 1861 C C . MET A 1 237 ? 10.398 21.328 12.125 1 89.25 237 MET A C 1
ATOM 1863 O O . MET A 1 237 ? 9.398 21.797 12.664 1 89.25 237 MET A O 1
ATOM 1867 N N . PRO A 1 238 ? 10.32 20.891 10.93 1 87.38 238 PRO A N 1
ATOM 1868 C CA . PRO A 1 238 ? 11.398 20.312 10.117 1 87.38 238 PRO A CA 1
ATOM 1869 C C . PRO A 1 238 ? 12.547 21.281 9.891 1 87.38 238 PRO A C 1
ATOM 1871 O O . PRO A 1 238 ? 12.344 22.5 9.938 1 87.38 238 PRO A O 1
ATOM 1874 N N . ASP A 1 239 ? 13.688 20.719 9.516 1 85.62 239 ASP A N 1
ATOM 1875 C CA . ASP A 1 239 ? 14.906 21.5 9.305 1 85.62 239 ASP A CA 1
ATOM 1876 C C . ASP A 1 239 ? 14.75 22.469 8.133 1 85.62 239 ASP A C 1
ATOM 1878 O O . ASP A 1 239 ? 14.086 22.141 7.145 1 85.62 239 ASP A O 1
ATOM 1882 N N . PHE A 1 240 ? 15.32 23.672 8.367 1 79.69 240 PHE A N 1
ATOM 1883 C CA . PHE A 1 240 ? 15.164 24.719 7.355 1 79.69 240 PHE A CA 1
ATOM 1884 C C . PHE A 1 240 ? 15.773 24.281 6.031 1 79.69 240 PHE A C 1
ATOM 1886 O O . PHE A 1 240 ? 15.406 24.781 4.973 1 79.69 240 PHE A O 1
ATOM 1893 N N . ARG A 1 241 ? 16.672 23.312 6.059 1 78 241 ARG A N 1
ATOM 1894 C CA . ARG A 1 241 ? 17.359 22.844 4.859 1 78 241 ARG A CA 1
ATOM 1895 C C . ARG A 1 241 ? 16.562 21.75 4.168 1 78 241 ARG A C 1
ATOM 1897 O O . ARG A 1 241 ? 16.875 21.375 3.031 1 78 241 ARG A O 1
ATOM 1904 N N . GLU A 1 242 ? 15.641 21.234 4.84 1 81.88 242 GLU A N 1
ATOM 1905 C CA . GLU A 1 242 ? 14.93 20.078 4.324 1 81.88 242 GLU A CA 1
ATOM 1906 C C . GLU A 1 242 ? 14.016 20.453 3.162 1 81.88 242 GLU A C 1
ATOM 1908 O O . GLU A 1 242 ? 13.75 19.625 2.283 1 81.88 242 GLU A O 1
ATOM 1913 N N . ASN A 1 243 ? 13.547 21.578 3.211 1 82.31 243 ASN A N 1
ATOM 1914 C CA . ASN A 1 243 ? 12.594 21.984 2.184 1 82.31 243 ASN A CA 1
ATOM 1915 C C . ASN A 1 243 ? 12.773 23.438 1.78 1 82.31 243 ASN A C 1
ATOM 1917 O O . ASN A 1 243 ? 12.312 24.344 2.48 1 82.31 243 ASN A O 1
ATOM 1921 N N . ASP A 1 244 ? 13.195 23.688 0.638 1 83.06 244 ASP A N 1
ATOM 1922 C CA . ASP A 1 244 ? 13.438 25.031 0.152 1 83.06 244 ASP A CA 1
ATOM 1923 C C . ASP A 1 244 ? 12.141 25.688 -0.329 1 83.06 244 ASP A C 1
ATOM 1925 O O . ASP A 1 244 ? 12.086 26.906 -0.508 1 83.06 244 ASP A O 1
ATOM 1929 N N . ASP A 1 245 ? 11.141 24.891 -0.381 1 83.25 245 ASP A N 1
ATOM 1930 C CA . ASP A 1 245 ? 9.898 25.359 -0.983 1 83.25 245 ASP A CA 1
ATOM 1931 C C . ASP A 1 245 ? 9.203 26.375 -0.078 1 83.25 245 ASP A C 1
ATOM 1933 O O . ASP A 1 245 ? 8.383 27.172 -0.544 1 83.25 245 ASP A O 1
ATOM 1937 N N . GLU A 1 246 ? 9.555 26.297 1.167 1 89.81 246 GLU A N 1
ATOM 1938 C CA . GLU A 1 246 ? 8.922 27.266 2.061 1 89.81 246 GLU A CA 1
ATOM 1939 C C . GLU A 1 246 ? 9.281 28.703 1.675 1 89.81 246 GLU A C 1
ATOM 1941 O O . GLU A 1 246 ? 8.492 29.625 1.872 1 89.81 246 GLU A O 1
ATOM 1946 N N . ARG A 1 247 ? 10.359 28.812 1.004 1 85.69 247 ARG A N 1
ATOM 1947 C CA . ARG A 1 247 ? 10.883 30.125 0.649 1 85.69 247 ARG A CA 1
ATOM 1948 C C . ARG A 1 247 ? 10.148 30.703 -0.562 1 85.69 247 ARG A C 1
ATOM 1950 O O . ARG A 1 247 ? 10.047 31.922 -0.717 1 85.69 247 ARG A O 1
ATOM 1957 N N . PHE A 1 248 ? 9.547 29.75 -1.381 1 86.88 248 PHE A N 1
ATOM 1958 C CA . PHE A 1 248 ? 8.734 30.219 -2.5 1 86.88 248 PHE A CA 1
ATOM 1959 C C . PHE A 1 248 ? 7.617 31.125 -2.012 1 86.88 248 PHE A C 1
ATOM 1961 O O . PHE A 1 248 ? 7.469 32.25 -2.502 1 86.88 248 PHE A O 1
ATOM 1968 N N . ALA A 1 249 ? 7.074 30.641 -1.053 1 91.25 249 ALA A N 1
ATOM 1969 C CA . ALA A 1 249 ? 5.883 31.312 -0.561 1 91.25 249 ALA A CA 1
ATOM 1970 C C . ALA A 1 249 ? 6.25 32.562 0.221 1 91.25 249 ALA A C 1
ATOM 1972 O O . ALA A 1 249 ? 5.586 33.594 0.1 1 91.25 249 ALA A O 1
ATOM 1973 N N . ILE A 1 250 ? 7.312 32.5 0.911 1 92.62 250 ILE A N 1
ATOM 1974 C CA . ILE A 1 250 ? 7.723 33.625 1.778 1 92.62 250 ILE A CA 1
ATOM 1975 C C . ILE A 1 250 ? 8.195 34.781 0.93 1 92.62 250 ILE A C 1
ATOM 1977 O O . ILE A 1 250 ? 7.727 35.906 1.104 1 92.62 250 ILE A O 1
ATOM 1981 N N . TRP A 1 251 ? 9.062 34.531 -0.002 1 93.44 251 TRP A N 1
ATOM 1982 C CA . TRP A 1 251 ? 9.648 35.625 -0.791 1 93.44 251 TRP A CA 1
ATOM 1983 C C . TRP A 1 251 ? 8.625 36.219 -1.747 1 93.44 251 TRP A C 1
ATOM 1985 O O . TRP A 1 251 ? 8.555 37.438 -1.898 1 93.44 251 TRP A O 1
ATOM 1995 N N . ASN A 1 252 ? 7.898 35.344 -2.328 1 94.25 252 ASN A N 1
ATOM 1996 C CA . ASN A 1 252 ? 6.859 35.812 -3.23 1 94.25 252 ASN A CA 1
ATOM 1997 C C . ASN A 1 252 ? 5.793 36.625 -2.484 1 94.25 252 ASN A C 1
ATOM 1999 O O . ASN A 1 252 ? 5.426 37.719 -2.9 1 94.25 252 ASN A O 1
ATOM 2003 N N . GLY A 1 253 ? 5.324 36.062 -1.382 1 94.81 253 GLY A N 1
ATOM 2004 C CA . GLY A 1 253 ? 4.277 36.719 -0.615 1 94.81 253 GLY A CA 1
ATOM 2005 C C . GLY A 1 253 ? 4.695 38.062 -0.056 1 94.81 253 GLY A C 1
ATOM 2006 O O . GLY A 1 253 ? 3.934 39.031 -0.118 1 94.81 253 GLY A O 1
ATOM 2007 N N . TYR A 1 254 ? 5.855 38.094 0.443 1 94.44 254 TYR A N 1
ATOM 2008 C CA . TYR A 1 254 ? 6.352 39.344 1.018 1 94.44 254 TYR A CA 1
ATOM 2009 C C . TYR A 1 254 ? 6.461 40.438 -0.046 1 94.44 254 TYR A C 1
ATOM 2011 O O . TYR A 1 254 ? 6.004 41.562 0.159 1 94.44 254 TYR A O 1
ATOM 2019 N N . SER A 1 255 ? 7.02 40.125 -1.185 1 93.38 255 SER A N 1
ATOM 2020 C CA . SER A 1 255 ? 7.254 41.094 -2.24 1 93.38 255 SER A CA 1
ATOM 2021 C C . SER A 1 255 ? 5.941 41.531 -2.879 1 93.38 255 SER A C 1
ATOM 2023 O O . SER A 1 255 ? 5.793 42.719 -3.256 1 93.38 255 SER A O 1
ATOM 2025 N N . LEU A 1 256 ? 5.125 40.594 -2.992 1 92.88 256 LEU A N 1
ATOM 2026 C CA . LEU A 1 256 ? 3.811 40.906 -3.539 1 92.88 256 LEU A CA 1
ATOM 2027 C C . LEU A 1 256 ? 3.129 42 -2.717 1 92.88 256 LEU A C 1
ATOM 2029 O O . LEU A 1 256 ? 2.562 42.938 -3.273 1 92.88 256 LEU A O 1
ATOM 2033 N N . LEU A 1 257 ? 3.23 41.906 -1.42 1 92.5 257 LEU A N 1
ATOM 2034 C CA . LEU A 1 257 ? 2.561 42.844 -0.534 1 92.5 257 LEU A CA 1
ATOM 2035 C C . LEU A 1 257 ? 3.377 44.125 -0.383 1 92.5 257 LEU A C 1
ATOM 2037 O O . LEU A 1 257 ? 2.814 45.188 -0.192 1 92.5 257 LEU A O 1
ATOM 2041 N N . GLU A 1 258 ? 4.617 43.969 -0.462 1 92.44 258 GLU A N 1
ATOM 2042 C CA . GLU A 1 258 ? 5.504 45.094 -0.248 1 92.44 258 GLU A CA 1
ATOM 2043 C C . GLU A 1 258 ? 5.445 46.062 -1.422 1 92.44 258 GLU A C 1
ATOM 2045 O O . GLU A 1 258 ? 5.273 47.281 -1.229 1 92.44 258 GLU A O 1
ATOM 2050 N N . ASP A 1 259 ? 5.617 45.562 -2.707 1 90.62 259 ASP A N 1
ATOM 2051 C CA . ASP A 1 259 ? 5.727 46.5 -3.828 1 90.62 259 ASP A CA 1
ATOM 2052 C C . ASP A 1 259 ? 5.039 45.938 -5.074 1 90.62 259 ASP A C 1
ATOM 2054 O O . ASP A 1 259 ? 5.164 46.5 -6.164 1 90.62 259 ASP A O 1
ATOM 2058 N N . GLY A 1 260 ? 4.441 44.781 -4.984 1 87.75 260 GLY A N 1
ATOM 2059 C CA . GLY A 1 260 ? 3.67 44.25 -6.094 1 87.75 260 GLY A CA 1
ATOM 2060 C C . GLY A 1 260 ? 4.516 43.5 -7.098 1 87.75 260 GLY A C 1
ATOM 2061 O O . GLY A 1 260 ? 3.988 42.906 -8.047 1 87.75 260 GLY A O 1
ATOM 2062 N N . THR A 1 261 ? 5.895 43.375 -7.148 1 83.62 261 THR A N 1
ATOM 2063 C CA . THR A 1 261 ? 6.805 42.812 -8.141 1 83.62 261 THR A CA 1
ATOM 2064 C C . THR A 1 261 ? 6.855 41.312 -8.016 1 83.62 261 THR A C 1
ATOM 2066 O O . THR A 1 261 ? 7.332 40.625 -8.922 1 83.62 261 THR A O 1
ATOM 2069 N N . THR A 1 262 ? 6.273 40.656 -7.141 1 90.38 262 THR A N 1
ATOM 2070 C CA . THR A 1 262 ? 6.312 39.25 -6.883 1 90.38 262 THR A CA 1
ATOM 2071 C C . THR A 1 262 ? 7.711 38.688 -7.129 1 90.38 262 THR A C 1
ATOM 2073 O O . THR A 1 262 ? 8.273 38.844 -8.211 1 90.38 262 THR A O 1
ATOM 2076 N N . ARG A 1 263 ? 8.422 38.125 -6.273 1 92.69 263 ARG A N 1
ATOM 2077 C CA . ARG A 1 263 ? 9.727 37.469 -6.312 1 92.69 263 ARG A CA 1
ATOM 2078 C C . ARG A 1 263 ? 9.672 36.094 -5.652 1 92.69 263 ARG A C 1
ATOM 2080 O O . ARG A 1 263 ? 8.992 35.906 -4.645 1 92.69 263 ARG A O 1
ATOM 2087 N N . GLY A 1 264 ? 10.328 35.125 -6.32 1 91.56 264 GLY A N 1
ATOM 2088 C CA . GLY A 1 264 ? 10.32 33.812 -5.707 1 91.56 264 GLY A CA 1
ATOM 2089 C C . GLY A 1 264 ? 11.453 32.938 -6.184 1 91.56 264 GLY A C 1
ATOM 2090 O O . GLY A 1 264 ? 12.039 33.188 -7.242 1 91.56 264 GLY A O 1
ATOM 2091 N N . LEU A 1 265 ? 11.711 31.953 -5.363 1 91.56 265 LEU A N 1
ATOM 2092 C CA . LEU A 1 265 ? 12.688 30.938 -5.719 1 91.56 265 LEU A CA 1
ATOM 2093 C C . LEU A 1 265 ? 12.25 30.172 -6.961 1 91.56 265 LEU A C 1
ATOM 2095 O O . LEU A 1 265 ? 11.07 29.844 -7.105 1 91.56 265 LEU A O 1
ATOM 2099 N N . THR A 1 266 ? 13.211 29.938 -7.914 1 91.44 266 THR A N 1
ATOM 2100 C CA . THR A 1 266 ? 12.883 29.188 -9.117 1 91.44 266 THR A CA 1
ATOM 2101 C C . THR A 1 266 ? 13.906 28.094 -9.359 1 91.44 266 THR A C 1
ATOM 2103 O O . THR A 1 266 ? 15.094 28.266 -9.086 1 91.44 266 THR A O 1
ATOM 2106 N N . LEU A 1 267 ? 13.406 26.969 -9.789 1 85.31 267 LEU A N 1
ATOM 2107 C CA . LEU A 1 267 ? 14.281 25.891 -10.211 1 85.31 267 LEU A CA 1
ATOM 2108 C C . LEU A 1 267 ? 14.5 25.906 -11.719 1 85.31 267 LEU A C 1
ATOM 2110 O O . LEU A 1 267 ? 15.297 25.125 -12.25 1 85.31 267 LEU A O 1
ATOM 2114 N N . TRP A 1 268 ? 13.906 26.906 -12.438 1 89.88 268 TRP A N 1
ATOM 2115 C CA . TRP A 1 268 ? 13.969 26.984 -13.891 1 89.88 268 TRP A CA 1
ATOM 2116 C C . TRP A 1 268 ? 14.727 28.234 -14.328 1 89.88 268 TRP A C 1
ATOM 2118 O O . TRP A 1 268 ? 14.336 28.906 -15.297 1 89.88 268 TRP A O 1
ATOM 2128 N N . TRP A 1 269 ? 15.68 28.562 -13.578 1 92.19 269 TRP A N 1
ATOM 2129 C CA . TRP A 1 269 ? 16.375 29.812 -13.844 1 92.19 269 TRP A CA 1
ATOM 2130 C C . TRP A 1 269 ? 17.047 29.781 -15.211 1 92.19 269 TRP A C 1
ATOM 2132 O O . TRP A 1 269 ? 17.078 30.812 -15.914 1 92.19 269 TRP A O 1
ATOM 2142 N N . GLN A 1 270 ? 17.469 28.609 -15.68 1 93.44 270 GLN A N 1
ATOM 2143 C CA . GLN A 1 270 ? 18.078 28.5 -16.984 1 93.44 270 GLN A CA 1
ATOM 2144 C C . GLN A 1 270 ? 17.078 28.75 -18.109 1 93.44 270 GLN A C 1
ATOM 2146 O O . GLN A 1 270 ? 17.391 29.391 -19.109 1 93.44 270 GLN A O 1
ATOM 2151 N N . ASP A 1 271 ? 15.93 28.234 -17.906 1 91.12 271 ASP A N 1
ATOM 2152 C CA . ASP A 1 271 ? 14.867 28.438 -18.875 1 91.12 271 ASP A CA 1
ATOM 2153 C C . ASP A 1 271 ? 14.484 29.922 -18.953 1 91.12 271 ASP A C 1
ATOM 2155 O O . ASP A 1 271 ? 14.258 30.453 -20.047 1 91.12 271 ASP A O 1
ATOM 2159 N N . TYR A 1 272 ? 14.414 30.562 -17.844 1 92.5 272 TYR A N 1
ATOM 2160 C CA . TYR A 1 272 ? 14.086 31.984 -17.797 1 92.5 272 TYR A CA 1
ATOM 2161 C C . TYR A 1 272 ? 15.148 32.812 -18.516 1 92.5 272 TYR A C 1
ATOM 2163 O O . TYR A 1 272 ? 14.828 33.719 -19.297 1 92.5 272 TYR A O 1
ATOM 2171 N N . LEU A 1 273 ? 16.375 32.5 -18.25 1 92.56 273 LEU A N 1
ATOM 2172 C CA . LEU A 1 273 ? 17.484 33.219 -18.859 1 92.56 273 LEU A CA 1
ATOM 2173 C C . LEU A 1 273 ? 17.484 33 -20.375 1 92.56 273 LEU A C 1
ATOM 2175 O O . LEU A 1 273 ? 17.672 33.969 -21.125 1 92.56 273 LEU A O 1
ATOM 2179 N N . ALA A 1 274 ? 17.281 31.812 -20.75 1 93.88 274 ALA A N 1
ATOM 2180 C CA . ALA A 1 274 ? 17.297 31.469 -22.172 1 93.88 274 ALA A CA 1
ATOM 2181 C C . ALA A 1 274 ? 16.172 32.188 -22.922 1 93.88 274 ALA A C 1
ATOM 2183 O O . ALA A 1 274 ? 16.344 32.562 -24.078 1 93.88 274 ALA A O 1
ATOM 2184 N N . ALA A 1 275 ? 15.094 32.344 -22.359 1 92.88 275 ALA A N 1
ATOM 2185 C CA . ALA A 1 275 ? 13.93 32.938 -23 1 92.88 275 ALA A CA 1
ATOM 2186 C C . ALA A 1 275 ? 13.922 34.438 -22.828 1 92.88 275 ALA A C 1
ATOM 2188 O O . ALA A 1 275 ? 13.141 35.156 -23.469 1 92.88 275 ALA A O 1
ATOM 2189 N N . GLY A 1 276 ? 14.797 34.969 -21.984 1 90.38 276 GLY A N 1
ATOM 2190 C CA . GLY A 1 276 ? 14.812 36.406 -21.703 1 90.38 276 GLY A CA 1
ATOM 2191 C C . GLY A 1 276 ? 13.578 36.875 -20.969 1 90.38 276 GLY A C 1
ATOM 2192 O O . GLY A 1 276 ? 13.055 37.938 -21.266 1 90.38 276 GLY A O 1
ATOM 2193 N N . GLN A 1 277 ? 13.148 35.969 -20.188 1 88 277 GLN A N 1
ATOM 2194 C CA . GLN A 1 277 ? 11.945 36.281 -19.438 1 88 277 GLN A CA 1
ATOM 2195 C C . GLN A 1 277 ? 12.289 36.594 -17.984 1 88 277 GLN A C 1
ATOM 2197 O O . GLN A 1 277 ? 12.891 35.781 -17.281 1 88 277 GLN A O 1
ATOM 2202 N N . GLY A 1 278 ? 11.93 37.812 -17.531 1 88.19 278 GLY A N 1
ATOM 2203 C CA . GLY A 1 278 ? 12.125 38.188 -16.156 1 88.19 278 GLY A CA 1
ATOM 2204 C C . GLY A 1 278 ? 13.578 38.469 -15.797 1 88.19 278 GLY A C 1
ATOM 2205 O O . GLY A 1 278 ? 14.43 38.531 -16.688 1 88.19 278 GLY A O 1
ATOM 2206 N N . GLU A 1 279 ? 13.82 38.719 -14.516 1 92.38 279 GLU A N 1
ATOM 2207 C CA . GLU A 1 279 ? 15.141 38.969 -13.945 1 92.38 279 GLU A CA 1
ATOM 2208 C C . GLU A 1 279 ? 15.508 37.906 -12.914 1 92.38 279 GLU A C 1
ATOM 2210 O O . GLU A 1 279 ? 14.656 37.469 -12.141 1 92.38 279 GLU A O 1
ATOM 2215 N N . ILE A 1 280 ? 16.75 37.438 -13.008 1 94.62 280 ILE A N 1
ATOM 2216 C CA . ILE A 1 280 ? 17.234 36.406 -12.07 1 94.62 280 ILE A CA 1
ATOM 2217 C C . ILE A 1 280 ? 18.281 37.031 -11.148 1 94.62 280 ILE A C 1
ATOM 2219 O O . ILE A 1 280 ? 19.281 37.594 -11.609 1 94.62 280 ILE A O 1
ATOM 2223 N N . GLU A 1 281 ? 18.047 36.938 -9.891 1 91.62 281 GLU A N 1
ATOM 2224 C CA . GLU A 1 281 ? 19.016 37.25 -8.852 1 91.62 281 GLU A CA 1
ATOM 2225 C C . GLU A 1 281 ? 19.531 36 -8.148 1 91.62 281 GLU A C 1
ATOM 2227 O O . GLU A 1 281 ? 18.828 35 -8.102 1 91.62 281 GLU A O 1
ATOM 2232 N N . ARG A 1 282 ? 20.734 36.062 -7.617 1 90.06 282 ARG A N 1
ATOM 2233 C CA . ARG A 1 282 ? 21.344 34.906 -6.941 1 90.06 282 ARG A CA 1
ATOM 2234 C C . ARG A 1 282 ? 21.812 35.281 -5.539 1 90.06 282 ARG A C 1
ATOM 2236 O O . ARG A 1 282 ? 23 35.281 -5.254 1 90.06 282 ARG A O 1
ATOM 2243 N N . PRO A 1 283 ? 20.875 35.469 -4.707 1 86.56 283 PRO A N 1
ATOM 2244 C CA . PRO A 1 283 ? 21.281 35.781 -3.334 1 86.56 283 PRO A CA 1
ATOM 2245 C C . PRO A 1 283 ? 21.875 34.594 -2.604 1 86.56 283 PRO A C 1
ATOM 2247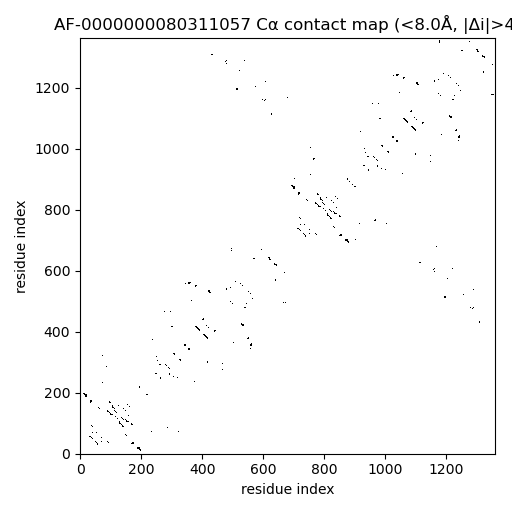 O O . PRO A 1 283 ? 21.547 33.438 -2.908 1 86.56 283 PRO A O 1
ATOM 2250 N N . GLN A 1 284 ? 22.812 34.906 -1.749 1 83.94 284 GLN A N 1
ATOM 2251 C CA . GLN A 1 284 ? 23.375 33.906 -0.837 1 83.94 284 GLN A CA 1
ATOM 2252 C C . GLN A 1 284 ? 22.734 34 0.544 1 83.94 284 GLN A C 1
ATOM 2254 O O . GLN A 1 284 ? 22.578 35.094 1.087 1 83.94 284 GLN A O 1
ATOM 2259 N N . TYR A 1 285 ? 22.172 33 1.004 1 79.19 285 TYR A N 1
ATOM 2260 C CA . TYR A 1 285 ? 21.469 32.938 2.275 1 79.19 285 TYR A CA 1
ATOM 2261 C C . TYR A 1 285 ? 21.984 31.781 3.131 1 79.19 285 TYR A C 1
ATOM 2263 O O . TYR A 1 285 ? 21.672 30.625 2.869 1 79.19 285 TYR A O 1
ATOM 2271 N N . PHE A 1 286 ? 22.828 32.062 4.254 1 82.75 286 PHE A N 1
ATOM 2272 C CA . PHE A 1 286 ? 23.359 31.109 5.207 1 82.75 286 PHE A CA 1
ATOM 2273 C C . PHE A 1 286 ? 24.062 29.969 4.48 1 82.75 286 PHE A C 1
ATOM 2275 O O . PHE A 1 286 ? 23.766 28.797 4.719 1 82.75 286 PHE A O 1
ATOM 2282 N N . ASP A 1 287 ? 24.875 30.141 3.604 1 79.81 287 ASP A N 1
ATOM 2283 C CA . ASP A 1 287 ? 25.781 29.25 2.869 1 79.81 287 ASP A CA 1
ATOM 2284 C C . ASP A 1 287 ? 25.031 28.516 1.755 1 79.81 287 ASP A C 1
ATOM 2286 O O . ASP A 1 287 ? 25.484 27.469 1.283 1 79.81 287 ASP A O 1
ATOM 2290 N N . ARG A 1 288 ? 23.859 29.016 1.396 1 85.19 288 ARG A N 1
ATOM 2291 C CA . ARG A 1 288 ? 23.094 28.453 0.287 1 85.19 288 ARG A CA 1
ATOM 2292 C C . ARG A 1 288 ? 22.828 29.5 -0.781 1 85.19 288 ARG A C 1
ATOM 2294 O O . ARG A 1 288 ? 22.562 30.672 -0.463 1 85.19 288 ARG A O 1
ATOM 2301 N N . ASN A 1 289 ? 22.969 29.062 -2.002 1 87.88 289 ASN A N 1
ATOM 2302 C CA . ASN A 1 289 ? 22.688 29.922 -3.143 1 87.88 289 ASN A CA 1
ATOM 2303 C C . ASN A 1 289 ? 21.328 29.625 -3.754 1 87.88 289 ASN A C 1
ATOM 2305 O O . ASN A 1 289 ? 21 28.484 -4.027 1 87.88 289 ASN A O 1
ATOM 2309 N N . TYR A 1 290 ? 20.609 30.703 -3.852 1 89.38 290 TYR A N 1
ATOM 2310 C CA . TYR A 1 290 ? 19.266 30.547 -4.41 1 89.38 290 TYR A CA 1
ATOM 2311 C C . TYR A 1 290 ? 19.125 31.344 -5.695 1 89.38 290 TYR A C 1
ATOM 2313 O O . TYR A 1 290 ? 19.891 32.281 -5.949 1 89.38 290 TYR A O 1
ATOM 2321 N N . HIS A 1 291 ? 18.25 30.906 -6.551 1 92.75 291 HIS A N 1
ATOM 2322 C CA . HIS A 1 291 ? 17.844 31.656 -7.734 1 92.75 291 HIS A CA 1
ATOM 2323 C C . HIS A 1 291 ? 16.453 32.25 -7.562 1 92.75 291 HIS A C 1
ATOM 2325 O O . HIS A 1 291 ? 15.484 31.516 -7.363 1 92.75 291 HIS A O 1
ATOM 2331 N N . VAL A 1 292 ? 16.5 33.562 -7.641 1 93.25 292 VAL A N 1
ATOM 2332 C CA . VAL A 1 292 ? 15.242 34.25 -7.438 1 93.25 292 VAL A CA 1
ATOM 2333 C C . VAL A 1 292 ? 14.797 34.906 -8.742 1 93.25 292 VAL A C 1
ATOM 2335 O O . VAL A 1 292 ? 15.555 35.688 -9.352 1 93.25 292 VAL A O 1
ATOM 2338 N N . VAL A 1 293 ? 13.586 34.625 -9.156 1 94.31 293 VAL A N 1
ATOM 2339 C CA . VAL A 1 293 ? 13.062 35.188 -10.406 1 94.31 293 VAL A CA 1
ATOM 2340 C C . VAL A 1 293 ? 12.031 36.281 -10.102 1 94.31 293 VAL A C 1
ATOM 2342 O O . VAL A 1 293 ? 11.266 36.156 -9.141 1 94.31 293 VAL A O 1
ATOM 2345 N N . THR A 1 294 ? 12.031 37.281 -10.875 1 94.12 294 THR A N 1
ATOM 2346 C CA . THR A 1 294 ? 11.047 38.375 -10.836 1 94.12 294 THR A CA 1
ATOM 2347 C C . THR A 1 294 ? 10.531 38.688 -12.234 1 94.12 294 THR A C 1
ATOM 2349 O O . THR A 1 294 ? 11.305 39.031 -13.125 1 94.12 294 THR A O 1
ATOM 2352 N N . PRO A 1 295 ? 9.273 38.688 -12.516 1 93.81 295 PRO A N 1
ATOM 2353 C CA . PRO A 1 295 ? 8.18 38.281 -11.617 1 93.81 295 PRO A CA 1
ATOM 2354 C C . PRO A 1 295 ? 8.078 36.781 -11.445 1 93.81 295 PRO A C 1
ATOM 2356 O O . PRO A 1 295 ? 8.547 36.031 -12.297 1 93.81 295 PRO A O 1
ATOM 2359 N N . TYR A 1 296 ? 7.5 36.375 -10.391 1 93.56 296 TYR A N 1
ATOM 2360 C CA . TYR A 1 296 ? 7.344 34.969 -10.047 1 93.56 296 TYR A CA 1
ATOM 2361 C C . TYR A 1 296 ? 5.914 34.5 -10.297 1 93.56 296 TYR A C 1
ATOM 2363 O O . TYR A 1 296 ? 4.965 35.031 -9.734 1 93.56 296 TYR A O 1
ATOM 2371 N N . PHE A 1 297 ? 5.758 33.344 -11.141 1 92.62 297 PHE A N 1
ATOM 2372 C CA . PHE A 1 297 ? 4.43 32.844 -11.469 1 92.62 297 PHE A CA 1
ATOM 2373 C C . PHE A 1 297 ? 4.367 31.344 -11.32 1 92.62 297 PHE A C 1
ATOM 2375 O O . PHE A 1 297 ? 3.406 30.703 -11.766 1 92.62 297 PHE A O 1
ATOM 2382 N N . GLU A 1 298 ? 5.312 30.719 -10.703 1 91.44 298 GLU A N 1
ATOM 2383 C CA . GLU A 1 298 ? 5.363 29.266 -10.641 1 91.44 298 GLU A CA 1
ATOM 2384 C C . GLU A 1 298 ? 4.277 28.703 -9.719 1 91.44 298 GLU A C 1
ATOM 2386 O O . GLU A 1 298 ? 3.814 27.578 -9.906 1 91.44 298 GLU A O 1
ATOM 2391 N N . HIS A 1 299 ? 3.895 29.422 -8.703 1 92.88 299 HIS A N 1
ATOM 2392 C CA . HIS A 1 299 ? 2.746 29.109 -7.863 1 92.88 299 HIS A CA 1
ATOM 2393 C C . HIS A 1 299 ? 1.787 30.281 -7.77 1 92.88 299 HIS A C 1
ATOM 2395 O O . HIS A 1 299 ? 2.211 31.438 -7.84 1 92.88 299 HIS A O 1
ATOM 2401 N N . PRO A 1 300 ? 0.528 29.953 -7.641 1 94.5 300 PRO A N 1
ATOM 2402 C CA . PRO A 1 300 ? -0.447 31.031 -7.488 1 94.5 300 PRO A CA 1
ATOM 2403 C C . PRO A 1 300 ? -0.252 31.828 -6.199 1 94.5 300 PRO A C 1
ATOM 2405 O O . PRO A 1 300 ? 0.384 31.344 -5.262 1 94.5 300 PRO A O 1
ATOM 2408 N N . PRO A 1 301 ? -0.794 32.938 -6.102 1 94.81 301 PRO A N 1
ATOM 2409 C CA . PRO A 1 301 ? -0.335 33.906 -5.109 1 94.81 301 PRO A CA 1
ATOM 2410 C C . PRO A 1 301 ? -1.106 33.812 -3.793 1 94.81 301 PRO A C 1
ATOM 2412 O O . PRO A 1 301 ? -0.688 34.406 -2.787 1 94.81 301 PRO A O 1
ATOM 2415 N N . LEU A 1 302 ? -2.195 33.156 -3.736 1 96.25 302 LEU A N 1
ATOM 2416 C CA . LEU A 1 302 ? -3.109 33.344 -2.615 1 96.25 302 LEU A CA 1
ATOM 2417 C C . LEU A 1 302 ? -2.453 32.938 -1.303 1 96.25 302 LEU A C 1
ATOM 2419 O O . LEU A 1 302 ? -2.443 33.688 -0.338 1 96.25 302 LEU A O 1
ATOM 2423 N N . LEU A 1 303 ? -1.946 31.703 -1.168 1 96.75 303 LEU A N 1
ATOM 2424 C CA . LEU A 1 303 ? -1.268 31.297 0.057 1 96.75 303 LEU A CA 1
ATOM 2425 C C . LEU A 1 303 ? -0.041 32.156 0.314 1 96.75 303 LEU A C 1
ATOM 2427 O O . LEU A 1 303 ? 0.27 32.469 1.465 1 96.75 303 LEU A O 1
ATOM 2431 N N . HIS A 1 304 ? 0.667 32.5 -0.745 1 96.31 304 HIS A N 1
ATOM 2432 C CA . HIS A 1 304 ? 1.854 33.344 -0.627 1 96.31 304 HIS A CA 1
ATOM 2433 C C . HIS A 1 304 ? 1.515 34.688 0.009 1 96.31 304 HIS A C 1
ATOM 2435 O O . HIS A 1 304 ? 2.26 35.188 0.858 1 96.31 304 HIS A O 1
ATOM 2441 N N . ALA A 1 305 ? 0.409 35.188 -0.393 1 95.12 305 ALA A N 1
ATOM 2442 C CA . ALA A 1 305 ? -0.032 36.438 0.179 1 95.12 305 ALA A CA 1
ATOM 2443 C C . ALA A 1 305 ? -0.279 36.312 1.679 1 95.12 305 ALA A C 1
ATOM 2445 O O . ALA A 1 305 ? 0.068 37.219 2.451 1 95.12 305 ALA A O 1
ATOM 2446 N N . LEU A 1 306 ? -0.847 35.219 2.076 1 95.75 306 LEU A N 1
ATOM 2447 C CA . LEU A 1 306 ? -1.09 34.969 3.498 1 95.75 306 LEU A CA 1
ATOM 2448 C C . LEU A 1 306 ? 0.225 34.875 4.266 1 95.75 306 LEU A C 1
ATOM 2450 O O . LEU A 1 306 ? 0.352 35.438 5.363 1 95.75 306 LEU A O 1
ATOM 2454 N N . VAL A 1 307 ? 1.133 34.25 3.689 1 95.94 307 VAL A N 1
ATOM 2455 C CA . VAL A 1 307 ? 2.447 34.094 4.301 1 95.94 307 VAL A CA 1
ATOM 2456 C C . VAL A 1 307 ? 3.16 35.469 4.348 1 95.94 307 VAL A C 1
ATOM 2458 O O . VAL A 1 307 ? 3.867 35.75 5.309 1 95.94 307 VAL A O 1
ATOM 2461 N N . GLY A 1 308 ? 2.967 36.25 3.285 1 94.94 308 GLY A N 1
ATOM 2462 C CA . GLY A 1 308 ? 3.506 37.594 3.268 1 94.94 308 GLY A CA 1
ATOM 2463 C C . GLY A 1 308 ? 2.998 38.469 4.41 1 94.94 308 GLY A C 1
ATOM 2464 O O . GLY A 1 308 ? 3.754 39.25 4.984 1 94.94 308 GLY A O 1
ATOM 2465 N N . VAL A 1 309 ? 1.746 38.281 4.688 1 95.06 309 VAL A N 1
ATOM 2466 C CA . VAL A 1 309 ? 1.157 39.031 5.801 1 95.06 309 VAL A CA 1
ATOM 2467 C C . VAL A 1 309 ? 1.874 38.656 7.098 1 95.06 309 VAL A C 1
ATOM 2469 O O . VAL A 1 309 ? 2.191 39.531 7.906 1 95.06 309 VAL A O 1
ATOM 2472 N N . ALA A 1 310 ? 2.156 37.375 7.27 1 93.62 310 ALA A N 1
ATOM 2473 C CA . ALA A 1 310 ? 2.859 36.938 8.469 1 93.62 310 ALA A CA 1
ATOM 2474 C C . ALA A 1 310 ? 4.258 37.562 8.539 1 93.62 310 ALA A C 1
ATOM 2476 O O . ALA A 1 310 ? 4.727 37.906 9.625 1 93.62 310 ALA A O 1
ATOM 2477 N N . GLY A 1 311 ? 4.918 37.656 7.426 1 92.25 311 GLY A N 1
ATOM 2478 C CA . GLY A 1 311 ? 6.234 38.281 7.375 1 92.25 311 GLY A CA 1
ATOM 2479 C C . GLY A 1 311 ? 6.223 39.75 7.746 1 92.25 311 GLY A C 1
ATOM 2480 O O . GLY A 1 311 ? 7.066 40.188 8.523 1 92.25 311 GLY A O 1
ATOM 2481 N N . HIS A 1 312 ? 5.25 40.375 7.23 1 93.44 312 HIS A N 1
ATOM 2482 C CA . HIS A 1 312 ? 5.145 41.812 7.508 1 93.44 312 HIS A CA 1
ATOM 2483 C C . HIS A 1 312 ? 4.762 42.062 8.961 1 93.44 312 HIS A C 1
ATOM 2485 O O . HIS A 1 312 ? 5.332 42.938 9.617 1 93.44 312 HIS A O 1
ATOM 2491 N N . LEU A 1 313 ? 3.896 41.312 9.422 1 92 313 LEU A N 1
ATOM 2492 C CA . LEU A 1 313 ? 3.477 41.438 10.812 1 92 313 LEU A CA 1
ATOM 2493 C C . LEU A 1 313 ? 4.617 41.094 11.766 1 92 313 LEU A C 1
ATOM 2495 O O . LEU A 1 313 ? 4.691 41.625 12.867 1 92 313 LEU A O 1
ATOM 2499 N N . GLY A 1 314 ? 5.477 40.281 11.312 1 89.75 314 GLY A N 1
ATOM 2500 C CA . GLY A 1 314 ? 6.617 39.875 12.117 1 89.75 314 GLY A CA 1
ATOM 2501 C C . GLY A 1 314 ? 7.727 40.906 12.133 1 89.75 314 GLY A C 1
ATOM 2502 O O . GLY A 1 314 ? 8.672 40.781 12.914 1 89.75 314 GLY A O 1
ATOM 2503 N N . GLY A 1 315 ? 7.691 41.875 11.195 1 87.62 315 GLY A N 1
ATOM 2504 C CA . GLY A 1 315 ? 8.633 43 11.242 1 87.62 315 GLY A CA 1
ATOM 2505 C C . GLY A 1 315 ? 9.773 42.844 10.25 1 87.62 315 GLY A C 1
ATOM 2506 O O . GLY A 1 315 ? 10.758 43.594 10.32 1 87.62 315 GLY A O 1
ATOM 2507 N N . ALA A 1 316 ? 9.672 41.969 9.406 1 89.88 316 ALA A N 1
ATOM 2508 C CA . ALA A 1 316 ? 10.719 41.812 8.398 1 89.88 316 ALA A CA 1
ATOM 2509 C C . ALA A 1 316 ? 10.789 43.062 7.5 1 89.88 316 ALA A C 1
ATOM 2511 O O . ALA A 1 316 ? 9.758 43.656 7.203 1 89.88 316 ALA A O 1
ATOM 2512 N N . ARG A 1 317 ? 12.008 43.406 7.066 1 91.06 317 ARG A N 1
ATOM 2513 C CA . ARG A 1 317 ? 12.18 44.594 6.219 1 91.06 317 ARG A CA 1
ATOM 2514 C C . ARG A 1 317 ? 12.484 44.188 4.781 1 91.06 317 ARG A C 1
ATOM 2516 O O . ARG A 1 317 ? 12.508 45.031 3.885 1 91.06 317 ARG A O 1
ATOM 2523 N N . ASP A 1 318 ? 12.719 42.938 4.715 1 89.5 318 ASP A N 1
ATOM 2524 C CA . ASP A 1 318 ? 13.031 42.375 3.416 1 89.5 318 ASP A CA 1
ATOM 2525 C C . ASP A 1 318 ? 12.5 40.938 3.314 1 89.5 318 ASP A C 1
ATOM 2527 O O . ASP A 1 318 ? 12.305 40.25 4.332 1 89.5 318 ASP A O 1
ATOM 2531 N N . HIS A 1 319 ? 12.258 40.562 2.068 1 88.69 319 HIS A N 1
ATOM 2532 C CA . HIS A 1 319 ? 11.734 39.219 1.858 1 88.69 319 HIS A CA 1
ATOM 2533 C C . HIS A 1 319 ? 12.703 38.156 2.383 1 88.69 319 HIS A C 1
ATOM 2535 O O . HIS A 1 319 ? 12.281 37.094 2.828 1 88.69 319 HIS A O 1
ATOM 2541 N N . LEU A 1 320 ? 14.023 38.375 2.383 1 87.12 320 LEU A N 1
ATOM 2542 C CA . LEU A 1 320 ? 15.039 37.406 2.812 1 87.12 320 LEU A CA 1
ATOM 2543 C C . LEU A 1 320 ? 15.102 37.312 4.336 1 87.12 320 LEU A C 1
ATOM 2545 O O . LEU A 1 320 ? 15.672 36.375 4.887 1 87.12 320 LEU A O 1
ATOM 2549 N N . GLU A 1 321 ? 14.453 38.25 5.023 1 89.06 321 GLU A N 1
ATOM 2550 C CA . GLU A 1 321 ? 14.594 38.375 6.473 1 89.06 321 GLU A CA 1
ATOM 2551 C C . GLU A 1 321 ? 13.422 37.688 7.191 1 89.06 321 GLU A C 1
ATOM 2553 O O . GLU A 1 321 ? 13.414 37.625 8.422 1 89.06 321 GLU A O 1
ATOM 2558 N N . VAL A 1 322 ? 12.445 37.281 6.457 1 90.12 322 VAL A N 1
ATOM 2559 C CA . VAL A 1 322 ? 11.258 36.688 7.074 1 90.12 322 VAL A CA 1
ATOM 2560 C C . VAL A 1 322 ? 11.625 35.344 7.699 1 90.12 322 VAL A C 1
ATOM 2562 O O . VAL A 1 322 ? 11.977 34.406 6.992 1 90.12 322 VAL A O 1
ATOM 2565 N N . PRO A 1 323 ? 11.492 35.219 9.023 1 89.44 323 PRO A N 1
ATOM 2566 C CA . PRO A 1 323 ? 11.797 33.938 9.656 1 89.44 323 PRO A CA 1
ATOM 2567 C C . PRO A 1 323 ? 10.758 32.875 9.336 1 89.44 323 PRO A C 1
ATOM 2569 O O . PRO A 1 323 ? 9.562 33.156 9.234 1 89.44 323 PRO A O 1
ATOM 2572 N N . LEU A 1 324 ? 11.18 31.625 9.273 1 90.81 324 LEU A N 1
ATOM 2573 C CA . LEU A 1 324 ? 10.289 30.484 9.07 1 90.81 324 LEU A CA 1
ATOM 2574 C C . LEU A 1 324 ? 9.266 30.406 10.195 1 90.81 324 LEU A C 1
ATOM 2576 O O . LEU A 1 324 ? 8.125 29.984 9.969 1 90.81 324 LEU A O 1
ATOM 2580 N N . ALA A 1 325 ? 9.695 30.797 11.375 1 90 325 ALA A N 1
ATOM 2581 C CA . ALA A 1 325 ? 8.836 30.703 12.555 1 90 325 ALA A CA 1
ATOM 2582 C C . ALA A 1 325 ? 7.559 31.516 12.359 1 90 325 ALA A C 1
ATOM 2584 O O . ALA A 1 325 ? 6.492 31.141 12.852 1 90 325 ALA A O 1
ATOM 2585 N N . HIS A 1 326 ? 7.668 32.656 11.727 1 92.44 326 HIS A N 1
ATOM 2586 C CA . HIS A 1 326 ? 6.492 33.5 11.469 1 92.44 326 HIS A CA 1
ATOM 2587 C C . HIS A 1 326 ? 5.652 32.906 10.328 1 92.44 326 HIS A C 1
ATOM 2589 O O . HIS A 1 326 ? 4.426 32.875 10.43 1 92.44 326 HIS A O 1
ATOM 2595 N N . ALA A 1 327 ? 6.301 32.5 9.32 1 94.56 327 ALA A N 1
ATOM 2596 C CA . ALA A 1 327 ? 5.621 31.984 8.141 1 94.56 327 ALA A CA 1
ATOM 2597 C C . ALA A 1 327 ? 4.855 30.703 8.461 1 94.56 327 ALA A C 1
ATOM 2599 O O . ALA A 1 327 ? 3.75 30.484 7.965 1 94.56 327 ALA A O 1
ATOM 2600 N N . ARG A 1 328 ? 5.379 29.781 9.328 1 95.12 328 ARG A N 1
ATOM 2601 C CA . ARG A 1 328 ? 4.816 28.469 9.625 1 95.12 328 ARG A CA 1
ATOM 2602 C C . ARG A 1 328 ? 3.561 28.594 10.484 1 95.12 328 ARG A C 1
ATOM 2604 O O . ARG A 1 328 ? 2.791 27.641 10.609 1 95.12 328 ARG A O 1
ATOM 2611 N N . LEU A 1 329 ? 3.332 29.781 11.039 1 93.62 329 LEU A N 1
ATOM 2612 C CA . LEU A 1 329 ? 2.107 29.984 11.805 1 93.62 329 LEU A CA 1
ATOM 2613 C C . LEU A 1 329 ? 0.888 29.984 10.883 1 93.62 329 LEU A C 1
ATOM 2615 O O . LEU A 1 329 ? -0.22 29.656 11.32 1 93.62 329 LEU A O 1
ATOM 2619 N N . VAL A 1 330 ? 1.127 30.281 9.633 1 95.94 330 VAL A N 1
ATOM 2620 C CA . VAL A 1 330 ? 0.025 30.344 8.68 1 95.94 330 VAL A CA 1
ATOM 2621 C C . VAL A 1 330 ? -0.54 28.953 8.445 1 95.94 330 VAL A C 1
ATOM 2623 O O . VAL A 1 330 ? -1.729 28.703 8.672 1 95.94 330 VAL A O 1
ATOM 2626 N N . PRO A 1 331 ? 0.301 27.969 8.023 1 97 331 PRO A N 1
ATOM 2627 C CA . PRO A 1 331 ? -0.266 26.625 7.848 1 97 331 PRO A CA 1
ATOM 2628 C C . PRO A 1 331 ? -0.811 26.047 9.148 1 97 331 PRO A C 1
ATOM 2630 O O . PRO A 1 331 ? -1.785 25.281 9.133 1 97 331 PRO A O 1
ATOM 2633 N N . ILE A 1 332 ? -0.249 26.344 10.281 1 95.06 332 ILE A N 1
ATOM 2634 C CA . ILE A 1 332 ? -0.734 25.859 11.562 1 95.06 332 ILE A CA 1
ATOM 2635 C C . ILE A 1 332 ? -2.141 26.391 11.828 1 95.06 332 ILE A C 1
ATOM 2637 O O . ILE A 1 332 ? -3.025 25.641 12.258 1 95.06 332 ILE A O 1
ATOM 2641 N N . LEU A 1 333 ? -2.34 27.656 11.508 1 93.62 333 LEU A N 1
ATOM 2642 C CA . LEU A 1 333 ? -3.662 28.25 11.648 1 93.62 333 LEU A CA 1
ATOM 2643 C C . LEU A 1 333 ? -4.656 27.594 10.688 1 93.62 333 LEU A C 1
ATOM 2645 O O . LEU A 1 333 ? -5.805 27.344 11.062 1 93.62 333 LEU A O 1
ATOM 2649 N N . LEU A 1 334 ? -4.227 27.406 9.516 1 96.69 334 LEU A N 1
ATOM 2650 C CA . LEU A 1 334 ? -5.09 26.781 8.523 1 96.69 334 LEU A CA 1
ATOM 2651 C C . LEU A 1 334 ? -5.473 25.359 8.953 1 96.69 334 LEU A C 1
ATOM 2653 O O . LEU A 1 334 ? -6.586 24.906 8.68 1 96.69 334 LEU A O 1
ATOM 2657 N N . CYS A 1 335 ? -4.578 24.672 9.57 1 94.69 335 CYS A N 1
ATOM 2658 C CA . CYS A 1 335 ? -4.879 23.344 10.109 1 94.69 335 CYS A CA 1
ATOM 2659 C C . CYS A 1 335 ? -5.961 23.438 11.18 1 94.69 335 CYS A C 1
ATOM 2661 O O . CYS A 1 335 ? -6.852 22.578 11.234 1 94.69 335 CYS A O 1
ATOM 2663 N N . ALA A 1 336 ? -5.852 24.438 12.039 1 91.75 336 ALA A N 1
ATOM 2664 C CA . ALA A 1 336 ? -6.871 24.656 13.062 1 91.75 336 ALA A CA 1
ATOM 2665 C C . ALA A 1 336 ? -8.242 24.875 12.43 1 91.75 336 ALA A C 1
ATOM 2667 O O . ALA A 1 336 ? -9.234 24.297 12.875 1 91.75 336 ALA A O 1
ATOM 2668 N N . ILE A 1 337 ? -8.273 25.656 11.406 1 95.25 337 ILE A N 1
ATOM 2669 C CA . ILE A 1 337 ? -9.516 25.922 10.68 1 95.25 337 ILE A CA 1
ATOM 2670 C C . ILE A 1 337 ? -10.047 24.625 10.078 1 95.25 337 ILE A C 1
ATOM 2672 O O . ILE A 1 337 ? -11.25 24.359 10.117 1 95.25 337 ILE A O 1
ATOM 2676 N N . THR A 1 338 ? -9.156 23.797 9.562 1 97.69 338 THR A N 1
ATOM 2677 C CA . THR A 1 338 ? -9.539 22.516 8.953 1 97.69 338 THR A CA 1
ATOM 2678 C C . THR A 1 338 ? -10.172 21.594 9.984 1 97.69 338 THR A C 1
ATOM 2680 O O . THR A 1 338 ? -11.125 20.875 9.68 1 97.69 338 THR A O 1
ATOM 2683 N N . ILE A 1 339 ? -9.633 21.578 11.219 1 95.06 339 ILE A N 1
ATOM 2684 C CA . ILE A 1 339 ? -10.219 20.766 12.289 1 95.06 339 ILE A CA 1
ATOM 2685 C C . ILE A 1 339 ? -11.68 21.172 12.5 1 95.06 339 ILE A C 1
ATOM 2687 O O . ILE A 1 339 ? -12.555 20.312 12.555 1 95.06 339 ILE A O 1
ATOM 2691 N N . LEU A 1 340 ? -11.938 22.469 12.555 1 94.44 340 LEU A N 1
ATOM 2692 C CA . LEU A 1 340 ? -13.289 22.984 12.766 1 94.44 340 LEU A CA 1
ATOM 2693 C C . LEU A 1 340 ? -14.203 22.609 11.609 1 94.44 340 LEU A C 1
ATOM 2695 O O . LEU A 1 340 ? -15.359 22.234 11.82 1 94.44 340 LEU A O 1
ATOM 2699 N N . LEU A 1 341 ? -13.664 22.672 10.43 1 96.69 341 LEU A N 1
ATOM 2700 C CA . LEU A 1 341 ? -14.461 22.359 9.25 1 96.69 341 LEU A CA 1
ATOM 2701 C C . LEU A 1 341 ? -14.766 20.875 9.18 1 96.69 341 LEU A C 1
ATOM 2703 O O . LEU A 1 341 ? -15.844 20.469 8.734 1 96.69 341 LEU A O 1
ATOM 2707 N N . ILE A 1 342 ? -13.805 19.984 9.586 1 97.44 342 ILE A N 1
ATOM 2708 C CA . ILE A 1 342 ? -14.039 18.531 9.633 1 97.44 342 ILE A CA 1
ATOM 2709 C C . ILE A 1 342 ? -15.172 18.234 10.602 1 97.44 342 ILE A C 1
ATOM 2711 O O . ILE A 1 342 ? -16.078 17.453 10.281 1 97.44 342 ILE A O 1
ATOM 2715 N N . VAL A 1 343 ? -15.141 18.844 11.75 1 93 343 VAL A N 1
ATOM 2716 C CA . VAL A 1 343 ? -16.188 18.625 12.742 1 93 343 VAL A CA 1
ATOM 2717 C C . VAL A 1 343 ? -17.516 19.141 12.203 1 93 343 VAL A C 1
ATOM 2719 O O . VAL A 1 343 ? -18.547 18.453 12.297 1 93 343 VAL A O 1
ATOM 2722 N N . ALA A 1 344 ? -17.5 20.359 11.602 1 94.12 344 ALA A N 1
ATOM 2723 C CA . ALA A 1 344 ? -18.734 20.969 11.102 1 94.12 344 ALA A CA 1
ATOM 2724 C C . ALA A 1 344 ? -19.359 20.125 10.008 1 94.12 344 ALA A C 1
ATOM 2726 O O . ALA A 1 344 ? -20.562 19.859 10.039 1 94.12 344 ALA A O 1
ATOM 2727 N N . LEU A 1 345 ? -18.578 19.672 9.062 1 96.06 345 LEU A N 1
ATOM 2728 C CA . LEU A 1 345 ? -19.109 18.812 7.996 1 96.06 345 LEU A CA 1
ATOM 2729 C C . LEU A 1 345 ? -19.531 17.453 8.555 1 96.06 345 LEU A C 1
ATOM 2731 O O . LEU A 1 345 ? -20.609 16.953 8.195 1 96.06 345 LEU A O 1
ATOM 2735 N N . GLY A 1 346 ? -18.641 16.922 9.422 1 95.31 346 GLY A N 1
ATOM 2736 C CA . GLY A 1 346 ? -18.953 15.633 10.031 1 95.31 346 GLY A CA 1
ATOM 2737 C C . GLY A 1 346 ? -20.281 15.648 10.789 1 95.31 346 GLY A C 1
ATOM 2738 O O . GLY A 1 346 ? -21.047 14.688 10.727 1 95.31 346 GLY A O 1
ATOM 2739 N N . ARG A 1 347 ? -20.609 16.719 11.453 1 91.31 347 ARG A N 1
ATOM 2740 C CA . ARG A 1 347 ? -21.828 16.844 12.242 1 91.31 347 ARG A CA 1
ATOM 2741 C C . ARG A 1 347 ? -23.062 16.891 11.352 1 91.31 347 ARG A C 1
ATOM 2743 O O . ARG A 1 347 ? -24.156 16.484 11.758 1 91.31 347 ARG A O 1
ATOM 2750 N N . ARG A 1 348 ? -22.906 17.344 10.203 1 91.69 348 ARG A N 1
ATOM 2751 C CA . ARG A 1 348 ? -24.031 17.391 9.266 1 91.69 348 ARG A CA 1
ATOM 2752 C C . ARG A 1 348 ? -24.266 16.031 8.625 1 91.69 348 ARG A C 1
ATOM 2754 O O . ARG A 1 348 ? -25.406 15.617 8.414 1 91.69 348 ARG A O 1
ATOM 2761 N N . LEU A 1 349 ? -23.203 15.359 8.352 1 94.06 349 LEU A N 1
ATOM 2762 C CA . LEU A 1 349 ? -23.312 14.055 7.711 1 94.06 349 LEU A CA 1
ATOM 2763 C C . LEU A 1 349 ? -23.672 12.977 8.734 1 94.06 349 LEU A C 1
ATOM 2765 O O . LEU A 1 349 ? -24.359 12.008 8.398 1 94.06 349 LEU A O 1
ATOM 2769 N N . ASP A 1 350 ? -23.094 13.094 9.875 1 91.69 350 ASP A N 1
ATOM 2770 C CA . ASP A 1 350 ? -23.344 12.18 10.984 1 91.69 350 ASP A CA 1
ATOM 2771 C C . ASP A 1 350 ? -23.75 12.938 12.25 1 91.69 350 ASP A C 1
ATOM 2773 O O . ASP A 1 350 ? -22.969 13.016 13.203 1 91.69 350 ASP A O 1
ATOM 2777 N N . PRO A 1 351 ? -25 13.281 12.281 1 85.62 351 PRO A N 1
ATOM 2778 C CA . PRO A 1 351 ? -25.422 14.172 13.367 1 85.62 351 PRO A CA 1
ATOM 2779 C C . PRO A 1 351 ? -25.406 13.477 14.727 1 85.62 351 PRO A C 1
ATOM 2781 O O . PRO A 1 351 ? -25.344 14.148 15.758 1 85.62 351 PRO A O 1
ATOM 2784 N N . ARG A 1 352 ? -25.578 12.172 14.648 1 81.69 352 ARG A N 1
ATOM 2785 C CA . ARG A 1 352 ? -25.641 11.445 15.906 1 81.69 352 ARG A CA 1
ATOM 2786 C C . ARG A 1 352 ? -24.359 10.656 16.156 1 81.69 352 ARG A C 1
ATOM 2788 O O . ARG A 1 352 ? -23.797 10.078 15.219 1 81.69 352 ARG A O 1
ATOM 2795 N N . GLY A 1 353 ? -23.625 11.023 17.203 1 82.69 353 GLY A N 1
ATOM 2796 C CA . GLY A 1 353 ? -22.516 10.172 17.578 1 82.69 353 GLY A CA 1
ATOM 2797 C C . GLY A 1 353 ? -21.172 10.875 17.516 1 82.69 353 GLY A C 1
ATOM 2798 O O . GLY A 1 353 ? -21.109 12.086 17.266 1 82.69 353 GLY A O 1
ATOM 2799 N N . PRO A 1 354 ? -20.094 10.102 17.703 1 90 354 PRO A N 1
ATOM 2800 C CA . PRO A 1 354 ? -18.766 10.711 17.844 1 90 354 PRO A CA 1
ATOM 2801 C C . PRO A 1 354 ? -18 10.789 16.531 1 90 354 PRO A C 1
ATOM 2803 O O . PRO A 1 354 ? -16.844 11.211 16.516 1 90 354 PRO A O 1
ATOM 2806 N N . ALA A 1 355 ? -18.594 10.422 15.406 1 94.12 355 ALA A N 1
ATOM 2807 C CA . ALA A 1 355 ? -17.906 10.289 14.125 1 94.12 355 ALA A CA 1
ATOM 2808 C C . ALA A 1 355 ? -17.188 11.586 13.75 1 94.12 355 ALA A C 1
ATOM 2810 O O . ALA A 1 355 ? -16.016 11.57 13.359 1 94.12 355 ALA A O 1
ATOM 2811 N N . PRO A 1 356 ? -17.828 12.82 13.906 1 93.88 356 PRO A N 1
ATOM 2812 C CA . PRO A 1 356 ? -17.172 14.07 13.531 1 93.88 356 PRO A CA 1
ATOM 2813 C C . PRO A 1 356 ? -15.883 14.32 14.32 1 93.88 356 PRO A C 1
ATOM 2815 O O . PRO A 1 356 ? -14.875 14.734 13.742 1 93.88 356 PRO A O 1
ATOM 2818 N N . TRP A 1 357 ? -15.898 13.961 15.562 1 92.56 357 TRP A N 1
ATOM 2819 C CA . TRP A 1 357 ? -14.766 14.234 16.438 1 92.56 357 TRP A CA 1
ATOM 2820 C C . TRP A 1 357 ? -13.672 13.195 16.25 1 92.56 357 TRP A C 1
ATOM 2822 O O . TRP A 1 357 ? -12.484 13.508 16.375 1 92.56 357 TRP A O 1
ATOM 2832 N N . LEU A 1 358 ? -14.055 11.945 15.977 1 95.25 358 LEU A N 1
ATOM 2833 C CA . LEU A 1 358 ? -13.055 10.914 15.695 1 95.25 358 LEU A CA 1
ATOM 2834 C C . LEU A 1 358 ? -12.305 11.227 14.406 1 95.25 358 LEU A C 1
ATOM 2836 O O . LEU A 1 358 ? -11.094 11 14.32 1 95.25 358 LEU A O 1
ATOM 2840 N N . GLY A 1 359 ? -13.047 11.727 13.383 1 97.62 359 GLY A N 1
ATOM 2841 C CA . GLY A 1 359 ? -12.375 12.172 12.172 1 97.62 359 GLY A CA 1
ATOM 2842 C C . GLY A 1 359 ? -11.406 13.312 12.414 1 97.62 359 GLY A C 1
ATOM 2843 O O . GLY A 1 359 ? -10.281 13.297 11.922 1 97.62 359 GLY A O 1
ATOM 2844 N N . ALA A 1 360 ? -11.867 14.297 13.219 1 96.62 360 ALA A N 1
ATOM 2845 C CA . ALA A 1 360 ? -11.023 15.445 13.555 1 96.62 360 ALA A CA 1
ATOM 2846 C C . ALA A 1 360 ? -9.812 15.016 14.367 1 96.62 360 ALA A C 1
ATOM 2848 O O . ALA A 1 360 ? -8.719 15.578 14.219 1 96.62 360 ALA A O 1
ATOM 2849 N N . LEU A 1 361 ? -9.977 14 15.195 1 94.12 361 LEU A N 1
ATOM 2850 C CA . LEU A 1 361 ? -8.891 13.477 16.016 1 94.12 361 LEU A CA 1
ATOM 2851 C C . LEU A 1 361 ? -7.801 12.859 15.156 1 94.12 361 LEU A C 1
ATOM 2853 O O . LEU A 1 361 ? -6.613 13.031 15.422 1 94.12 361 LEU A O 1
ATOM 2857 N N . LEU A 1 362 ? -8.195 12.117 14.133 1 97.69 362 LEU A N 1
ATOM 2858 C CA . LEU A 1 362 ? -7.219 11.531 13.227 1 97.69 362 LEU A CA 1
ATOM 2859 C C . LEU A 1 362 ? -6.402 12.609 12.531 1 97.69 362 LEU A C 1
ATOM 2861 O O . LEU A 1 362 ? -5.176 12.516 12.445 1 97.69 362 LEU A O 1
ATOM 2865 N N . TRP A 1 363 ? -7.047 13.664 12.039 1 97.56 363 TRP A N 1
ATOM 2866 C CA . TRP A 1 363 ? -6.371 14.797 11.414 1 97.56 363 TRP A CA 1
ATOM 2867 C C . TRP A 1 363 ? -5.414 15.469 12.391 1 97.56 363 TRP A C 1
ATOM 2869 O O . TRP A 1 363 ? -4.297 15.844 12.023 1 97.56 363 TRP A O 1
ATOM 2879 N N . ALA A 1 364 ? -5.828 15.516 13.633 1 95.31 364 ALA A N 1
ATOM 2880 C CA . ALA A 1 364 ? -5.098 16.266 14.648 1 95.31 364 ALA A CA 1
ATOM 2881 C C . ALA A 1 364 ? -3.887 15.484 15.148 1 95.31 364 ALA A C 1
ATOM 2883 O O . ALA A 1 364 ? -2.824 16.062 15.398 1 95.31 364 ALA A O 1
ATOM 2884 N N . ALA A 1 365 ? -4.02 14.133 15.219 1 92.06 365 ALA A N 1
ATOM 2885 C CA . ALA A 1 365 ? -3.1 13.438 16.109 1 92.06 365 ALA A CA 1
ATOM 2886 C C . ALA A 1 365 ? -2.146 12.539 15.328 1 92.06 365 ALA A C 1
ATOM 2888 O O . ALA A 1 365 ? -1.119 12.102 15.852 1 92.06 365 ALA A O 1
ATOM 2889 N N . LEU A 1 366 ? -2.439 12.172 14.117 1 95.56 366 LEU A N 1
ATOM 2890 C CA . LEU A 1 366 ? -1.491 11.359 13.359 1 95.56 366 LEU A CA 1
ATOM 2891 C C . LEU A 1 366 ? -0.221 12.148 13.062 1 95.56 366 LEU A C 1
ATOM 2893 O O . LEU A 1 366 ? -0.282 13.242 12.492 1 95.56 366 LEU A O 1
ATOM 2897 N N . PRO A 1 367 ? 0.953 11.633 13.359 1 92.56 367 PRO A N 1
ATOM 2898 C CA . PRO A 1 367 ? 2.205 12.391 13.289 1 92.56 367 PRO A CA 1
ATOM 2899 C C . PRO A 1 367 ? 2.527 12.883 11.883 1 92.56 367 PRO A C 1
ATOM 2901 O O . PRO A 1 367 ? 3.02 14 11.711 1 92.56 367 PRO A O 1
ATOM 2904 N N . TRP A 1 368 ? 2.291 11.984 10.953 1 93.06 368 TRP A N 1
ATOM 2905 C CA . TRP A 1 368 ? 2.662 12.383 9.602 1 93.06 368 TRP A CA 1
ATOM 2906 C C . TRP A 1 368 ? 1.815 13.562 9.133 1 93.06 368 TRP A C 1
ATOM 2908 O O . TRP A 1 368 ? 2.316 14.461 8.453 1 93.06 368 TRP A O 1
ATOM 2918 N N . ILE A 1 369 ? 0.512 13.633 9.523 1 95.62 369 ILE A N 1
ATOM 2919 C CA . ILE A 1 369 ? -0.347 14.758 9.164 1 95.62 369 ILE A CA 1
ATOM 2920 C C . ILE A 1 369 ? 0.094 16 9.922 1 95.62 369 ILE A C 1
ATOM 2922 O O . ILE A 1 369 ? 0.217 17.078 9.344 1 95.62 369 ILE A O 1
ATOM 2926 N N . ALA A 1 370 ? 0.405 15.836 11.188 1 93.94 370 ALA A N 1
ATOM 2927 C CA . ALA A 1 370 ? 0.81 16.953 12.031 1 93.94 370 ALA A CA 1
ATOM 2928 C C . ALA A 1 370 ? 2.094 17.594 11.516 1 93.94 370 ALA A C 1
ATOM 2930 O O . ALA A 1 370 ? 2.193 18.828 11.438 1 93.94 370 ALA A O 1
ATOM 2931 N N . MET A 1 371 ? 3.037 16.781 11.117 1 93.06 371 MET A N 1
ATOM 2932 C CA . MET A 1 371 ? 4.34 17.297 10.703 1 93.06 371 MET A CA 1
ATOM 2933 C C . MET A 1 371 ? 4.266 17.906 9.305 1 93.06 371 MET A C 1
ATOM 2935 O O . MET A 1 371 ? 4.949 18.891 9.016 1 93.06 371 MET A O 1
ATOM 2939 N N . GLN A 1 372 ? 3.375 17.375 8.516 1 91.31 372 GLN A N 1
ATOM 2940 C CA . GLN A 1 372 ? 3.244 17.859 7.148 1 91.31 372 GLN A CA 1
ATOM 2941 C C . GLN A 1 372 ? 2.48 19.188 7.102 1 91.31 372 GLN A C 1
ATOM 2943 O O . GLN A 1 372 ? 2.713 20.016 6.219 1 91.31 372 GLN A O 1
ATOM 2948 N N . THR A 1 373 ? 1.626 19.391 8.023 1 93.12 373 THR A N 1
ATOM 2949 C CA . THR A 1 373 ? 0.734 20.547 7.953 1 93.12 373 THR A CA 1
ATOM 2950 C C . THR A 1 373 ? 1.285 21.703 8.781 1 93.12 373 THR A C 1
ATOM 2952 O O . THR A 1 373 ? 0.564 22.656 9.078 1 93.12 373 THR A O 1
ATOM 2955 N N . ARG A 1 374 ? 2.506 21.703 9.172 1 92.38 374 ARG A N 1
ATOM 2956 C CA . ARG A 1 374 ? 3.115 22.875 9.773 1 92.38 374 ARG A CA 1
ATOM 2957 C C . ARG A 1 374 ? 4.113 23.531 8.82 1 92.38 374 ARG A C 1
ATOM 2959 O O . ARG A 1 374 ? 4.641 24.609 9.109 1 92.38 374 ARG A O 1
ATOM 2966 N N . VAL A 1 375 ? 4.363 22.844 7.684 1 93 375 VAL A N 1
ATOM 2967 C CA . VAL A 1 375 ? 5.266 23.375 6.672 1 93 375 VAL A CA 1
ATOM 2968 C C . VAL A 1 375 ? 4.484 24.266 5.703 1 93 375 VAL A C 1
ATOM 2970 O O . VAL A 1 375 ? 3.316 24 5.406 1 93 375 VAL A O 1
ATOM 2973 N N . VAL A 1 376 ? 5.176 25.297 5.238 1 95.38 376 VAL A N 1
ATOM 2974 C CA . VAL A 1 376 ? 4.52 26.25 4.336 1 95.38 376 VAL A CA 1
ATOM 2975 C C . VAL A 1 376 ? 4.406 25.625 2.941 1 95.38 376 VAL A C 1
ATOM 2977 O O . VAL A 1 376 ? 5.34 25.719 2.139 1 95.38 376 VAL A O 1
ATOM 2980 N N . LYS A 1 377 ? 3.229 25.094 2.686 1 94.69 377 LYS A N 1
ATOM 2981 C CA . LYS A 1 377 ? 2.893 24.531 1.38 1 94.69 377 LYS A CA 1
ATOM 2982 C C . LYS A 1 377 ? 1.496 24.953 0.941 1 94.69 377 LYS A C 1
ATOM 2984 O O . LYS A 1 377 ? 0.6 25.109 1.772 1 94.69 377 LYS A O 1
ATOM 2989 N N . GLU A 1 378 ? 1.312 25.172 -0.279 1 96.25 378 GLU A N 1
ATOM 2990 C CA . GLU A 1 378 ? 0.049 25.641 -0.831 1 96.25 378 GLU A CA 1
ATOM 2991 C C . GLU A 1 378 ? -1.103 24.719 -0.47 1 96.25 378 GLU A C 1
ATOM 2993 O O . GLU A 1 378 ? -2.236 25.156 -0.282 1 96.25 378 GLU A O 1
ATOM 2998 N N . GLU A 1 379 ? -0.808 23.438 -0.31 1 95.88 379 GLU A N 1
ATOM 2999 C CA . GLU A 1 379 ? -1.815 22.438 -0.01 1 95.88 379 GLU A CA 1
ATOM 3000 C C . GLU A 1 379 ? -2.475 22.688 1.342 1 95.88 379 GLU A C 1
ATOM 3002 O O . GLU A 1 379 ? -3.625 22.297 1.562 1 95.88 379 GLU A O 1
ATOM 3007 N N . ALA A 1 380 ? -1.719 23.375 2.219 1 95.81 380 ALA A N 1
ATOM 3008 C CA . ALA A 1 380 ? -2.27 23.719 3.529 1 95.81 380 ALA A CA 1
ATOM 3009 C C . ALA A 1 380 ? -3.514 24.594 3.395 1 95.81 380 ALA A C 1
ATOM 3011 O O . ALA A 1 380 ? -4.422 24.516 4.227 1 95.81 380 ALA A O 1
ATOM 3012 N N . LEU A 1 381 ? -3.545 25.406 2.396 1 97.75 381 LEU A N 1
ATOM 3013 C CA . LEU A 1 381 ? -4.703 26.266 2.166 1 97.75 381 LEU A CA 1
ATOM 3014 C C . LEU A 1 381 ? -5.758 25.547 1.332 1 97.75 381 LEU A C 1
ATOM 3016 O O . LEU A 1 381 ? -6.957 25.719 1.553 1 97.75 381 LEU A O 1
ATOM 3020 N N . VAL A 1 382 ? -5.359 24.703 0.404 1 98.5 382 VAL A N 1
ATOM 3021 C CA . VAL A 1 382 ? -6.297 23.984 -0.456 1 98.5 382 VAL A CA 1
ATOM 3022 C C . VAL A 1 382 ? -7.184 23.078 0.39 1 98.5 382 VAL A C 1
ATOM 3024 O O . VAL A 1 382 ? -8.375 22.906 0.097 1 98.5 382 VAL A O 1
ATOM 3027 N N . ALA A 1 383 ? -6.637 22.531 1.438 1 98.19 383 ALA A N 1
ATOM 3028 C CA . ALA A 1 383 ? -7.363 21.594 2.283 1 98.19 383 ALA A CA 1
ATOM 3029 C C . ALA A 1 383 ? -8.594 22.25 2.902 1 98.19 383 ALA A C 1
ATOM 3031 O O . ALA A 1 383 ? -9.719 21.781 2.695 1 98.19 383 ALA A O 1
ATOM 3032 N N . PRO A 1 384 ? -8.43 23.406 3.635 1 97.94 384 PRO A N 1
ATOM 3033 C CA . PRO A 1 384 ? -9.633 24.016 4.203 1 97.94 384 PRO A CA 1
ATOM 3034 C C . PRO A 1 384 ? -10.562 24.594 3.137 1 97.94 384 PRO A C 1
ATOM 3036 O O . PRO A 1 384 ? -11.781 24.609 3.324 1 97.94 384 PRO A O 1
ATOM 3039 N N . LEU A 1 385 ? -10.07 25.031 1.995 1 98.75 385 LEU A N 1
ATOM 3040 C CA . LEU A 1 385 ? -10.938 25.5 0.919 1 98.75 385 LEU A CA 1
ATOM 3041 C C . LEU A 1 385 ? -11.797 24.359 0.372 1 98.75 385 LEU A C 1
ATOM 3043 O O . LEU A 1 385 ? -12.984 24.547 0.118 1 98.75 385 LEU A O 1
ATOM 3047 N N . GLY A 1 386 ? -11.18 23.188 0.226 1 98.75 386 GLY A N 1
ATOM 3048 C CA . GLY A 1 386 ? -11.906 22.031 -0.276 1 98.75 386 GLY A CA 1
ATOM 3049 C C . GLY A 1 386 ? -13 21.562 0.662 1 98.75 386 GLY A C 1
ATOM 3050 O O . GLY A 1 386 ? -14.148 21.391 0.248 1 98.75 386 GLY A O 1
ATOM 3051 N N . ILE A 1 387 ? -12.617 21.328 1.89 1 98.56 387 ILE A N 1
ATOM 3052 C CA . ILE A 1 387 ? -13.602 20.828 2.84 1 98.56 387 ILE A CA 1
ATOM 3053 C C . ILE A 1 387 ? -14.633 21.906 3.146 1 98.56 387 ILE A C 1
ATOM 3055 O O . ILE A 1 387 ? -15.805 21.609 3.377 1 98.56 387 ILE A O 1
ATOM 3059 N N . GLY A 1 388 ? -14.242 23.219 3.131 1 98.31 388 GLY A N 1
ATOM 3060 C CA . GLY A 1 388 ? -15.188 24.312 3.262 1 98.31 388 GLY A CA 1
ATOM 3061 C C . GLY A 1 388 ? -16.203 24.359 2.137 1 98.31 388 GLY A C 1
ATOM 3062 O O . GLY A 1 388 ? -17.375 24.641 2.369 1 98.31 388 GLY A O 1
ATOM 3063 N N . MET A 1 389 ? -15.695 24.125 0.952 1 98.81 389 MET A N 1
ATOM 3064 C CA . MET A 1 389 ? -16.578 24.031 -0.204 1 98.81 389 MET A CA 1
ATOM 3065 C C . MET A 1 389 ? -17.625 22.938 -0.006 1 98.81 389 MET A C 1
ATOM 3067 O O . MET A 1 389 ? -18.812 23.156 -0.249 1 98.81 389 MET A O 1
ATOM 3071 N N . ALA A 1 390 ? -17.219 21.766 0.469 1 98.69 390 ALA A N 1
ATOM 3072 C CA . ALA A 1 390 ? -18.141 20.656 0.713 1 98.69 390 ALA A CA 1
ATOM 3073 C C . ALA A 1 390 ? -19.156 21.016 1.79 1 98.69 390 ALA A C 1
ATOM 3075 O O . ALA A 1 390 ? -20.344 20.703 1.657 1 98.69 390 ALA A O 1
ATOM 3076 N N . LEU A 1 391 ? -18.688 21.688 2.848 1 97.5 391 LEU A N 1
ATOM 3077 C CA . LEU A 1 391 ? -19.578 22.125 3.918 1 97.5 391 LEU A CA 1
ATOM 3078 C C . LEU A 1 391 ? -20.625 23.109 3.395 1 97.5 391 LEU A C 1
ATOM 3080 O O . LEU A 1 391 ? -21.828 22.938 3.654 1 97.5 391 LEU A O 1
ATOM 3084 N N . ALA A 1 392 ? -20.188 24.141 2.656 1 98.25 392 ALA A N 1
ATOM 3085 C CA . ALA A 1 392 ? -21.094 25.125 2.107 1 98.25 392 ALA A CA 1
ATOM 3086 C C . ALA A 1 392 ? -22.109 24.484 1.17 1 98.25 392 ALA A C 1
ATOM 3088 O O . ALA A 1 392 ? -23.297 24.859 1.163 1 98.25 392 ALA A O 1
ATOM 3089 N N . PHE A 1 393 ? -21.734 23.562 0.357 1 98.44 393 PHE A N 1
ATOM 3090 C CA . PHE A 1 393 ? -22.625 22.828 -0.542 1 98.44 393 PHE A CA 1
ATOM 3091 C C . PHE A 1 393 ? -23.703 22.094 0.241 1 98.44 393 PHE A C 1
ATOM 3093 O O . PHE A 1 393 ? -24.891 22.125 -0.124 1 98.44 393 PHE A O 1
ATOM 3100 N N . VAL A 1 394 ? -23.234 21.359 1.328 1 97.88 394 VAL A N 1
ATOM 3101 C CA . VAL A 1 394 ? -24.188 20.594 2.129 1 97.88 394 VAL A CA 1
ATOM 3102 C C . VAL A 1 394 ? -25.203 21.547 2.768 1 97.88 394 VAL A C 1
ATOM 3104 O O . VAL A 1 394 ? -26.391 21.234 2.82 1 97.88 394 VAL A O 1
ATOM 3107 N N . ILE A 1 395 ? -24.766 22.703 3.248 1 96.5 395 ILE A N 1
ATOM 3108 C CA . ILE A 1 395 ? -25.672 23.672 3.84 1 96.5 395 ILE A CA 1
ATOM 3109 C C . ILE A 1 395 ? -26.641 24.188 2.779 1 96.5 395 ILE A C 1
ATOM 3111 O O . ILE A 1 395 ? -27.844 24.328 3.041 1 96.5 395 ILE A O 1
ATOM 3115 N N . TRP A 1 396 ? -26.125 24.469 1.601 1 98 396 TRP A N 1
ATOM 3116 C CA . TRP A 1 396 ? -26.984 24.875 0.497 1 98 396 TRP A CA 1
ATOM 3117 C C . TRP A 1 396 ? -28.016 23.797 0.192 1 98 396 TRP A C 1
ATOM 3119 O O . TRP A 1 396 ? -29.203 24.109 -0.019 1 98 396 TRP A O 1
ATOM 3129 N N . ARG A 1 397 ? -27.609 22.578 0.176 1 96.19 397 ARG A N 1
ATOM 3130 C CA . ARG A 1 397 ? -28.516 21.453 -0.1 1 96.19 397 ARG A CA 1
ATOM 3131 C C . ARG A 1 397 ? -29.625 21.391 0.934 1 96.19 397 ARG A C 1
ATOM 3133 O O . ARG A 1 397 ? -30.766 21.062 0.603 1 96.19 397 ARG A O 1
ATOM 3140 N N . GLU A 1 398 ? -29.281 21.719 2.107 1 94.56 398 GLU A N 1
ATOM 3141 C CA . GLU A 1 398 ? -30.25 21.672 3.205 1 94.56 398 GLU A CA 1
ATOM 3142 C C . GLU A 1 398 ? -31.156 22.891 3.197 1 94.56 398 GLU A C 1
ATOM 3144 O O . GLU A 1 398 ? -32.375 22.766 3.402 1 94.56 398 GLU A O 1
ATOM 3149 N N . ARG A 1 399 ? -30.609 24.047 2.943 1 94.81 399 ARG A N 1
ATOM 3150 C CA . ARG A 1 399 ? -31.359 25.297 3.141 1 94.81 399 ARG A CA 1
ATOM 3151 C C . ARG A 1 399 ? -31.828 25.859 1.81 1 94.81 399 ARG A C 1
ATOM 3153 O O . ARG A 1 399 ? -32.75 26.688 1.774 1 94.81 399 ARG A O 1
ATOM 3160 N N . ARG A 1 400 ? -31.266 25.609 0.807 1 95.12 400 ARG A N 1
ATOM 3161 C CA . ARG A 1 400 ? -31.562 26.047 -0.551 1 95.12 400 ARG A CA 1
ATOM 3162 C C . ARG A 1 400 ? -31.484 27.578 -0.662 1 95.12 400 ARG A C 1
ATOM 3164 O O . ARG A 1 400 ? -32.344 28.203 -1.284 1 95.12 400 ARG A O 1
ATOM 3171 N N . ARG A 1 401 ? -30.531 28.109 0.084 1 96.88 401 ARG A N 1
ATOM 3172 C CA . ARG A 1 401 ? -30.219 29.531 -0.047 1 96.88 401 ARG A CA 1
ATOM 3173 C C . ARG A 1 401 ? -29.016 29.75 -0.957 1 96.88 401 ARG A C 1
ATOM 3175 O O . ARG A 1 401 ? -27.969 29.141 -0.759 1 96.88 401 ARG A O 1
ATOM 3182 N N . THR A 1 402 ? -29.125 30.594 -1.881 1 97.44 402 THR A N 1
ATOM 3183 C CA . THR A 1 402 ? -28.141 30.812 -2.941 1 97.44 402 THR A CA 1
ATOM 3184 C C . THR A 1 402 ? -26.812 31.297 -2.359 1 97.44 402 THR A C 1
ATOM 3186 O O . THR A 1 402 ? -25.75 31 -2.904 1 97.44 402 THR A O 1
ATOM 3189 N N . LYS A 1 403 ? -26.828 32.031 -1.252 1 97.5 403 LYS A N 1
ATOM 3190 C CA . LYS A 1 403 ? -25.594 32.562 -0.668 1 97.5 403 LYS A CA 1
ATOM 3191 C C . LYS A 1 403 ? -24.625 31.422 -0.326 1 97.5 403 LYS A C 1
ATOM 3193 O O . LYS A 1 403 ? -23.406 31.578 -0.469 1 97.5 403 LYS A O 1
ATOM 3198 N N . TRP A 1 404 ? -25.172 30.312 0.068 1 97.88 404 TRP A N 1
ATOM 3199 C CA . TRP A 1 404 ? -24.312 29.188 0.428 1 97.88 404 TRP A CA 1
ATOM 3200 C C . TRP A 1 404 ? -23.734 28.516 -0.817 1 97.88 404 TRP A C 1
ATOM 3202 O O . TRP A 1 404 ? -22.609 28 -0.788 1 97.88 404 TRP A O 1
ATOM 3212 N N . LEU A 1 405 ? -24.5 28.516 -1.884 1 98.5 405 LEU A N 1
ATOM 3213 C CA . LEU A 1 405 ? -24 28 -3.148 1 98.5 405 LEU A CA 1
ATOM 3214 C C . LEU A 1 405 ? -22.875 28.891 -3.688 1 98.5 405 LEU A C 1
ATOM 3216 O O . LEU A 1 405 ? -21.859 28.391 -4.172 1 98.5 405 LEU A O 1
ATOM 3220 N N . VAL A 1 406 ? -23.109 30.141 -3.561 1 98.62 406 VAL A N 1
ATOM 3221 C CA . VAL A 1 406 ? -22.109 31.094 -4 1 98.62 406 VAL A CA 1
ATOM 3222 C C . VAL A 1 406 ? -20.844 30.953 -3.148 1 98.62 406 VAL A C 1
ATOM 3224 O O . VAL A 1 406 ? -19.734 31 -3.668 1 98.62 406 VAL A O 1
ATOM 3227 N N . LEU A 1 407 ? -21.031 30.781 -1.852 1 98.44 407 LEU A N 1
ATOM 3228 C CA . LEU A 1 407 ? -19.875 30.578 -0.979 1 98.44 407 LEU A CA 1
ATOM 3229 C C . LEU A 1 407 ? -19.109 29.328 -1.385 1 98.44 407 LEU A C 1
ATOM 3231 O O . LEU A 1 407 ? -17.875 29.328 -1.441 1 98.44 407 LEU A O 1
ATOM 3235 N N . ALA A 1 408 ? -19.812 28.234 -1.646 1 98.81 408 ALA A N 1
ATOM 3236 C CA . ALA A 1 408 ? -19.172 27 -2.107 1 98.81 408 ALA A CA 1
ATOM 3237 C C . ALA A 1 408 ? -18.391 27.25 -3.391 1 98.81 408 ALA A C 1
ATOM 3239 O O . ALA A 1 408 ? -17.25 26.781 -3.525 1 98.81 408 ALA A O 1
ATOM 3240 N N . ALA A 1 409 ? -18.938 27.984 -4.277 1 98.88 409 ALA A N 1
ATOM 3241 C CA . ALA A 1 409 ? -18.328 28.266 -5.57 1 98.88 409 ALA A CA 1
ATOM 3242 C C . ALA A 1 409 ? -17.094 29.156 -5.414 1 98.88 409 ALA A C 1
ATOM 3244 O O . ALA A 1 409 ? -16.094 28.953 -6.094 1 98.88 409 ALA A O 1
ATOM 3245 N N . VAL A 1 410 ? -17.234 30.109 -4.547 1 98.75 410 VAL A N 1
ATOM 3246 C CA . VAL A 1 410 ? -16.109 31 -4.297 1 98.75 410 VAL A CA 1
ATOM 3247 C C . VAL A 1 410 ? -14.961 30.234 -3.668 1 98.75 410 VAL A C 1
ATOM 3249 O O . VAL A 1 410 ? -13.805 30.406 -4.059 1 98.75 410 VAL A O 1
ATOM 3252 N N . LEU A 1 411 ? -15.25 29.391 -2.693 1 98.75 411 LEU A N 1
ATOM 3253 C CA . LEU A 1 411 ? -14.227 28.562 -2.068 1 98.75 411 LEU A CA 1
ATOM 3254 C C . LEU A 1 411 ? -13.57 27.641 -3.092 1 98.75 411 LEU A C 1
ATOM 3256 O O . LEU A 1 411 ? -12.352 27.469 -3.098 1 98.75 411 LEU A O 1
ATOM 3260 N N . ALA A 1 412 ? -14.383 27.047 -3.971 1 98.81 412 ALA A N 1
ATOM 3261 C CA . ALA A 1 412 ? -13.859 26.203 -5.039 1 98.81 412 ALA A CA 1
ATOM 3262 C C . ALA A 1 412 ? -12.984 27.016 -5.996 1 98.81 412 ALA A C 1
ATOM 3264 O O . ALA A 1 412 ? -11.922 26.547 -6.418 1 98.81 412 ALA A O 1
ATOM 3265 N N . GLY A 1 413 ? -13.414 28.203 -6.328 1 98.5 413 GLY A N 1
ATOM 3266 C CA . GLY A 1 413 ? -12.68 29.062 -7.25 1 98.5 413 GLY A CA 1
ATOM 3267 C C . GLY A 1 413 ? -11.406 29.609 -6.656 1 98.5 413 GLY A C 1
ATOM 3268 O O . GLY A 1 413 ? -10.469 29.938 -7.387 1 98.5 413 GLY A O 1
ATOM 3269 N N . LEU A 1 414 ? -11.352 29.75 -5.301 1 98.5 414 LEU A N 1
ATOM 3270 C CA . LEU A 1 414 ? -10.164 30.234 -4.613 1 98.5 414 LEU A CA 1
ATOM 3271 C C . LEU A 1 414 ? -9.086 29.156 -4.547 1 98.5 414 LEU A C 1
ATOM 3273 O O . LEU A 1 414 ? -7.898 29.469 -4.43 1 98.5 414 LEU A O 1
ATOM 3277 N N . ALA A 1 415 ? -9.492 27.859 -4.652 1 98.56 415 ALA A N 1
ATOM 3278 C CA . ALA A 1 415 ? -8.562 26.75 -4.484 1 98.56 415 ALA A CA 1
ATOM 3279 C C . ALA A 1 415 ? -7.461 26.797 -5.539 1 98.56 415 ALA A C 1
ATOM 3281 O O . ALA A 1 415 ? -6.277 26.641 -5.219 1 98.56 415 ALA A O 1
ATOM 3282 N N . PRO A 1 416 ? -7.789 27.094 -6.816 1 97.25 416 PRO A N 1
ATOM 3283 C CA . PRO A 1 416 ? -6.727 27.172 -7.816 1 97.25 416 PRO A CA 1
ATOM 3284 C C . PRO A 1 416 ? -5.832 28.391 -7.633 1 97.25 416 PRO A C 1
ATOM 3286 O O . PRO A 1 416 ? -4.727 28.438 -8.18 1 97.25 416 PRO A O 1
ATOM 3289 N N . LEU A 1 417 ? -6.258 29.391 -6.891 1 97.56 417 LEU A N 1
ATOM 3290 C CA . LEU A 1 417 ? -5.426 30.547 -6.57 1 97.56 417 LEU A CA 1
ATOM 3291 C C . LEU A 1 417 ? -4.406 30.188 -5.492 1 97.56 417 LEU A C 1
ATOM 3293 O O . LEU A 1 417 ? -3.436 30.922 -5.289 1 97.56 417 LEU A O 1
ATOM 3297 N N . ALA A 1 418 ? -4.672 29.109 -4.789 1 96.94 418 ALA A N 1
ATOM 3298 C CA . ALA A 1 418 ? -3.699 28.578 -3.84 1 96.94 418 ALA A CA 1
ATOM 3299 C C . ALA A 1 418 ? -2.734 27.609 -4.523 1 96.94 418 ALA A C 1
ATOM 3301 O O . ALA A 1 418 ? -1.521 27.688 -4.324 1 96.94 418 ALA A O 1
ATOM 3302 N N . LYS A 1 419 ? -3.279 26.734 -5.254 1 95.75 419 LYS A N 1
ATOM 3303 C CA . LYS A 1 419 ? -2.545 25.766 -6.055 1 95.75 419 LYS A CA 1
ATOM 3304 C C . LYS A 1 419 ? -3.336 25.375 -7.301 1 95.75 419 LYS A C 1
ATOM 3306 O O . LYS A 1 419 ? -4.547 25.156 -7.23 1 95.75 419 LYS A O 1
ATOM 3311 N N . VAL A 1 420 ? -2.691 25.203 -8.383 1 92.94 420 VAL A N 1
ATOM 3312 C CA . VAL A 1 420 ? -3.357 24.969 -9.664 1 92.94 420 VAL A CA 1
ATOM 3313 C C . VAL A 1 420 ? -4.203 23.703 -9.578 1 92.94 420 VAL A C 1
ATOM 3315 O O . VAL A 1 420 ? -5.285 23.625 -10.164 1 92.94 420 VAL A O 1
ATOM 3318 N N . THR A 1 421 ? -3.777 22.672 -8.883 1 94 421 THR A N 1
ATOM 3319 C CA . THR A 1 421 ? -4.523 21.422 -8.758 1 94 421 THR A CA 1
ATOM 3320 C C . THR A 1 421 ? -5.855 21.656 -8.047 1 94 421 THR A C 1
ATOM 3322 O O . THR A 1 421 ? -6.758 20.828 -8.117 1 94 421 THR A O 1
ATOM 3325 N N . GLY A 1 422 ? -5.973 22.797 -7.41 1 97.31 422 GLY A N 1
ATOM 3326 C CA . GLY A 1 422 ? -7.215 23.156 -6.734 1 97.31 422 GLY A CA 1
ATOM 3327 C C . GLY A 1 422 ? -8.391 23.281 -7.684 1 97.31 422 GLY A C 1
ATOM 3328 O O . GLY A 1 422 ? -9.547 23.266 -7.25 1 97.31 422 GLY A O 1
ATOM 3329 N N . VAL A 1 423 ? -8.133 23.359 -9.008 1 96.94 423 VAL A N 1
ATOM 3330 C CA . VAL A 1 423 ? -9.195 23.438 -10.008 1 96.94 423 VAL A CA 1
ATOM 3331 C C . VAL A 1 423 ? -10.102 22.219 -9.906 1 96.94 423 VAL A C 1
ATOM 3333 O O . VAL A 1 423 ? -11.273 22.266 -10.281 1 96.94 423 VAL A O 1
ATOM 3336 N N . ALA A 1 424 ? -9.586 21.172 -9.32 1 97.69 424 ALA A N 1
ATOM 3337 C CA . ALA A 1 424 ? -10.328 19.922 -9.117 1 97.69 424 ALA A CA 1
ATOM 3338 C C . ALA A 1 424 ? -11.586 20.172 -8.281 1 97.69 424 ALA A C 1
ATOM 3340 O O . ALA A 1 424 ? -12.602 19.516 -8.477 1 97.69 424 ALA A O 1
ATOM 3341 N N . PHE A 1 425 ? -11.539 21.125 -7.367 1 98.56 425 PHE A N 1
ATOM 3342 C CA . PHE A 1 425 ? -12.672 21.359 -6.484 1 98.56 425 PHE A CA 1
ATOM 3343 C C . PHE A 1 425 ? -13.773 22.125 -7.219 1 98.56 425 PHE A C 1
ATOM 3345 O O . PHE A 1 425 ? -14.945 22.016 -6.863 1 98.56 425 PHE A O 1
ATOM 3352 N N . VAL A 1 426 ? -13.406 22.906 -8.273 1 98.44 426 VAL A N 1
ATOM 3353 C CA . VAL A 1 426 ? -14.422 23.484 -9.141 1 98.44 426 VAL A CA 1
ATOM 3354 C C . VAL A 1 426 ? -15.195 22.391 -9.852 1 98.44 426 VAL A C 1
ATOM 3356 O O . VAL A 1 426 ? -16.438 22.375 -9.844 1 98.44 426 VAL A O 1
ATOM 3359 N N . LEU A 1 427 ? -14.438 21.453 -10.391 1 97.12 427 LEU A N 1
ATOM 3360 C CA . LEU A 1 427 ? -15.07 20.312 -11.062 1 97.12 427 LEU A CA 1
ATOM 3361 C C . LEU A 1 427 ? -15.922 19.516 -10.086 1 97.12 427 LEU A C 1
ATOM 3363 O O . LEU A 1 427 ? -17.031 19.094 -10.43 1 97.12 427 LEU A O 1
ATOM 3367 N N . ALA A 1 428 ? -15.43 19.281 -8.93 1 98.31 428 ALA A N 1
ATOM 3368 C CA . ALA A 1 428 ? -16.172 18.531 -7.918 1 98.31 428 ALA A CA 1
ATOM 3369 C C . ALA A 1 428 ? -17.484 19.203 -7.586 1 98.31 428 ALA A C 1
ATOM 3371 O O . ALA A 1 428 ? -18.531 18.547 -7.516 1 98.31 428 ALA A O 1
ATOM 3372 N N . LEU A 1 429 ? -17.422 20.531 -7.367 1 98.56 429 LEU A N 1
ATOM 3373 C CA . LEU A 1 429 ? -18.641 21.266 -7.043 1 98.56 429 LEU A CA 1
ATOM 3374 C C . LEU A 1 429 ? -19.641 21.172 -8.188 1 98.56 429 LEU A C 1
ATOM 3376 O O . LEU A 1 429 ? -20.844 21 -7.949 1 98.56 429 LEU A O 1
ATOM 3380 N N . MET A 1 430 ? -19.156 21.266 -9.406 1 97.5 430 MET A N 1
ATOM 3381 C CA . MET A 1 430 ? -20.047 21.203 -10.562 1 97.5 430 MET A CA 1
ATOM 3382 C C . MET A 1 430 ? -20.734 19.859 -10.641 1 97.5 430 MET A C 1
ATOM 3384 O O . MET A 1 430 ? -21.938 19.781 -10.922 1 97.5 430 MET A O 1
ATOM 3388 N N . ILE A 1 431 ? -20.016 18.781 -10.383 1 96.38 431 ILE A N 1
ATOM 3389 C CA . ILE A 1 431 ? -20.609 17.453 -10.406 1 96.38 431 ILE A CA 1
ATOM 3390 C C . ILE A 1 431 ? -21.625 17.312 -9.273 1 96.38 431 ILE A C 1
ATOM 3392 O O . ILE A 1 431 ? -22.719 16.766 -9.477 1 96.38 431 ILE A O 1
ATOM 3396 N N . LEU A 1 432 ? -21.281 17.812 -8.102 1 97.38 432 LEU A N 1
ATOM 3397 C CA . LEU A 1 432 ? -22.188 17.75 -6.957 1 97.38 432 LEU A CA 1
ATOM 3398 C C . LEU A 1 432 ? -23.469 18.5 -7.234 1 97.38 432 LEU A C 1
ATOM 3400 O O . LEU A 1 432 ? -24.562 18 -6.977 1 97.38 432 LEU A O 1
ATOM 3404 N N . VAL A 1 433 ? -23.359 19.719 -7.805 1 97.19 433 VAL A N 1
ATOM 3405 C CA . VAL A 1 433 ? -24.547 20.547 -8.062 1 97.19 433 VAL A CA 1
ATOM 3406 C C . VAL A 1 433 ? -25.359 19.922 -9.188 1 97.19 433 VAL A C 1
ATOM 3408 O O . VAL A 1 433 ? -26.594 19.922 -9.141 1 97.19 433 VAL A O 1
ATOM 3411 N N . ALA A 1 434 ? -24.703 19.406 -10.164 1 95.19 434 ALA A N 1
ATOM 3412 C CA . ALA A 1 434 ? -25.406 18.734 -11.25 1 95.19 434 ALA A CA 1
ATOM 3413 C C . ALA A 1 434 ? -26.234 17.562 -10.727 1 95.19 434 ALA A C 1
ATOM 3415 O O . ALA A 1 434 ? -27.328 17.297 -11.242 1 95.19 434 ALA A O 1
ATOM 3416 N N . SER A 1 435 ? -25.734 16.891 -9.727 1 94.44 435 SER A N 1
ATOM 3417 C CA . SER A 1 435 ? -26.406 15.727 -9.148 1 94.44 435 SER A CA 1
ATOM 3418 C C . SER A 1 435 ? -27.734 16.125 -8.492 1 94.44 435 SER A C 1
ATOM 3420 O O . SER A 1 435 ? -28.578 15.266 -8.242 1 94.44 435 SER A O 1
ATOM 3422 N N . GLU A 1 436 ? -27.891 17.438 -8.219 1 93.75 436 GLU A N 1
ATOM 3423 C CA . GLU A 1 436 ? -29.094 17.922 -7.559 1 93.75 436 GLU A CA 1
ATOM 3424 C C . GLU A 1 436 ? -30.203 18.234 -8.57 1 93.75 436 GLU A C 1
ATOM 3426 O O . GLU A 1 436 ? -31.359 18.406 -8.203 1 93.75 436 GLU A O 1
ATOM 3431 N N . GLY A 1 437 ? -29.938 18.281 -9.906 1 92 437 GLY A N 1
ATOM 3432 C CA . GLY A 1 437 ? -30.938 18.453 -10.953 1 92 437 GLY A CA 1
ATOM 3433 C C . GLY A 1 437 ? -31.516 19.859 -11 1 92 437 GLY A C 1
ATOM 3434 O O . GLY A 1 437 ? -32.719 20.031 -11.211 1 92 437 GLY A O 1
ATOM 3435 N N . ARG A 1 438 ? -30.719 20.875 -10.734 1 93.38 438 ARG A N 1
ATOM 3436 C CA . ARG A 1 438 ? -31.141 22.281 -10.742 1 93.38 438 ARG A CA 1
ATOM 3437 C C . ARG A 1 438 ? -30.281 23.109 -11.664 1 93.38 438 ARG A C 1
ATOM 3439 O O . ARG A 1 438 ? -29.312 23.75 -11.219 1 93.38 438 ARG A O 1
ATOM 3446 N N . PRO A 1 439 ? -30.656 23.25 -12.898 1 93.81 439 PRO A N 1
ATOM 3447 C CA . PRO A 1 439 ? -29.812 23.891 -13.914 1 93.81 439 PRO A CA 1
ATOM 3448 C C . PRO A 1 439 ? -29.516 25.359 -13.594 1 93.81 439 PRO A C 1
ATOM 3450 O O . PRO A 1 439 ? -28.422 25.844 -13.906 1 93.81 439 PRO A O 1
ATOM 3453 N N . ARG A 1 440 ? -30.469 26.078 -13.031 1 96.56 440 ARG A N 1
ATOM 3454 C CA . ARG A 1 440 ? -30.219 27.469 -12.672 1 96.56 440 ARG A CA 1
ATOM 3455 C C . ARG A 1 440 ? -29.109 27.578 -11.625 1 96.56 440 ARG A C 1
ATOM 3457 O O . ARG A 1 440 ? -28.219 28.422 -11.742 1 96.56 440 ARG A O 1
ATOM 3464 N N . ASP A 1 441 ? -29.219 26.734 -10.578 1 97.56 441 ASP A N 1
ATOM 3465 C CA . ASP A 1 441 ? -28.219 26.719 -9.523 1 97.56 441 ASP A CA 1
ATOM 3466 C C . ASP A 1 441 ? -26.859 26.266 -10.07 1 97.56 441 ASP A C 1
ATOM 3468 O O . ASP A 1 441 ? -25.812 26.75 -9.617 1 97.56 441 ASP A O 1
ATOM 3472 N N . PHE A 1 442 ? -26.906 25.375 -11.016 1 97.25 442 PHE A N 1
ATOM 3473 C CA . PHE A 1 442 ? -25.672 24.969 -11.688 1 97.25 442 PHE A CA 1
ATOM 3474 C C . PHE A 1 442 ? -25.016 26.156 -12.375 1 97.25 442 PHE A C 1
ATOM 3476 O O . PHE A 1 442 ? -23.797 26.344 -12.266 1 97.25 442 PHE A O 1
ATOM 3483 N N . GLY A 1 443 ? -25.797 26.906 -13.117 1 98.19 443 GLY A N 1
ATOM 3484 C CA . GLY A 1 443 ? -25.281 28.094 -13.781 1 98.19 443 GLY A CA 1
ATOM 3485 C C . GLY A 1 443 ? -24.688 29.094 -12.82 1 98.19 443 GLY A C 1
ATOM 3486 O O . GLY A 1 443 ? -23.641 29.688 -13.102 1 98.19 443 GLY A O 1
ATOM 3487 N N . VAL A 1 444 ? -25.344 29.312 -11.68 1 98.25 444 VAL A N 1
ATOM 3488 C CA . VAL A 1 444 ? -24.875 30.234 -10.656 1 98.25 444 VAL A CA 1
ATOM 3489 C C . VAL A 1 444 ? -23.531 29.766 -10.102 1 98.25 444 VAL A C 1
ATOM 3491 O O . VAL A 1 444 ? -22.594 30.562 -9.969 1 98.25 444 VAL A O 1
ATOM 3494 N N . ALA A 1 445 ? -23.438 28.484 -9.758 1 98.56 445 ALA A N 1
ATOM 3495 C CA . ALA A 1 445 ? -22.203 27.938 -9.227 1 98.56 445 ALA A CA 1
ATOM 3496 C C . ALA A 1 445 ? -21.062 28.047 -10.234 1 98.56 445 ALA A C 1
ATOM 3498 O O . ALA A 1 445 ? -19.938 28.391 -9.875 1 98.56 445 ALA A O 1
ATOM 3499 N N . LEU A 1 446 ? -21.375 27.734 -11.461 1 98.25 446 LEU A N 1
ATOM 3500 C CA . LEU A 1 446 ? -20.375 27.797 -12.516 1 98.25 446 LEU A CA 1
ATOM 3501 C C . LEU A 1 446 ? -19.859 29.219 -12.695 1 98.25 446 LEU A C 1
ATOM 3503 O O . LEU A 1 446 ? -18.641 29.453 -12.75 1 98.25 446 LEU A O 1
ATOM 3507 N N . LEU A 1 447 ? -20.766 30.109 -12.797 1 98.38 447 LEU A N 1
ATOM 3508 C CA . LEU A 1 447 ? -20.406 31.516 -13.008 1 98.38 447 LEU A CA 1
ATOM 3509 C C . LEU A 1 447 ? -19.562 32.031 -11.844 1 98.38 447 LEU A C 1
ATOM 3511 O O . LEU A 1 447 ? -18.547 32.688 -12.047 1 98.38 447 LEU A O 1
ATOM 3515 N N . ALA A 1 448 ? -20.031 31.797 -10.609 1 98.62 448 ALA A N 1
ATOM 3516 C CA . ALA A 1 448 ? -19.312 32.281 -9.43 1 98.62 448 ALA A CA 1
ATOM 3517 C C . ALA A 1 448 ? -17.922 31.656 -9.344 1 98.62 448 ALA A C 1
ATOM 3519 O O . ALA A 1 448 ? -16.953 32.312 -8.969 1 98.62 448 ALA A O 1
ATOM 3520 N N . SER A 1 449 ? -17.797 30.328 -9.633 1 98.56 449 SER A N 1
ATOM 3521 C CA . SER A 1 449 ? -16.5 29.656 -9.609 1 98.56 449 SER A CA 1
ATOM 3522 C C . SER A 1 449 ? -15.562 30.219 -10.672 1 98.56 449 SER A C 1
ATOM 3524 O O . SER A 1 449 ? -14.383 30.453 -10.398 1 98.56 449 SER A O 1
ATOM 3526 N N . LEU A 1 450 ? -16.078 30.469 -11.883 1 97.75 450 LEU A N 1
ATOM 3527 C CA . LEU A 1 450 ? -15.266 30.984 -12.977 1 97.75 450 LEU A CA 1
ATOM 3528 C C . LEU A 1 450 ? -14.828 32.406 -12.711 1 97.75 450 LEU A C 1
ATOM 3530 O O . LEU A 1 450 ? -13.703 32.812 -13.039 1 97.75 450 LEU A O 1
ATOM 3534 N N . LEU A 1 451 ? -15.75 33.219 -12.172 1 98.12 451 LEU A N 1
ATOM 3535 C CA . LEU A 1 451 ? -15.398 34.594 -11.82 1 98.12 451 LEU A CA 1
ATOM 3536 C C . LEU A 1 451 ? -14.273 34.625 -10.789 1 98.12 451 LEU A C 1
ATOM 3538 O O . LEU A 1 451 ? -13.344 35.406 -10.906 1 98.12 451 LEU A O 1
ATOM 3542 N N . THR A 1 452 ? -14.406 33.75 -9.812 1 98.06 452 THR A N 1
ATOM 3543 C CA . THR A 1 452 ? -13.367 33.688 -8.789 1 98.06 452 THR A CA 1
ATOM 3544 C C . THR A 1 452 ? -12.062 33.156 -9.383 1 98.06 452 THR A C 1
ATOM 3546 O O . THR A 1 452 ? -10.984 33.719 -9.133 1 98.06 452 THR A O 1
ATOM 3549 N N . LEU A 1 453 ? -12.141 32.125 -10.141 1 97.06 453 LEU A N 1
ATOM 3550 C CA . LEU A 1 453 ? -10.977 31.516 -10.789 1 97.06 453 LEU A CA 1
ATOM 3551 C C . LEU A 1 453 ? -10.297 32.5 -11.727 1 97.06 453 LEU A C 1
ATOM 3553 O O . LEU A 1 453 ? -9.078 32.5 -11.883 1 97.06 453 LEU A O 1
ATOM 3557 N N . SER A 1 454 ? -11.062 33.406 -12.344 1 97.06 454 SER A N 1
ATOM 3558 C CA . SER A 1 454 ? -10.531 34.344 -13.312 1 97.06 454 SER A CA 1
ATOM 3559 C C . SER A 1 454 ? -9.57 35.344 -12.648 1 97.06 454 SER A C 1
ATOM 3561 O O . SER A 1 454 ? -8.758 35.969 -13.32 1 97.06 454 SER A O 1
ATOM 3563 N N . LEU A 1 455 ? -9.641 35.438 -11.312 1 97 455 LEU A N 1
ATOM 3564 C CA . LEU A 1 455 ? -8.727 36.281 -10.578 1 97 455 LEU A CA 1
ATOM 3565 C C . LEU A 1 455 ? -7.277 35.875 -10.797 1 97 455 LEU A C 1
ATOM 3567 O O . LEU A 1 455 ? -6.363 36.688 -10.734 1 97 455 LEU A O 1
ATOM 3571 N N . LEU A 1 456 ? -7.043 34.594 -11.023 1 96.06 456 LEU A N 1
ATOM 3572 C CA . LEU A 1 456 ? -5.699 34.125 -11.312 1 96.06 456 LEU A CA 1
ATOM 3573 C C . LEU A 1 456 ? -5.18 34.719 -12.617 1 96.06 456 LEU A C 1
ATOM 3575 O O . LEU A 1 456 ? -4.012 35.094 -12.711 1 96.06 456 LEU A O 1
ATOM 3579 N N . PHE A 1 457 ? -6.039 34.812 -13.586 1 95.75 457 PHE A N 1
ATOM 3580 C CA . PHE A 1 457 ? -5.66 35.344 -14.883 1 95.75 457 PHE A CA 1
ATOM 3581 C C . PHE A 1 457 ? -5.523 36.875 -14.805 1 95.75 457 PHE A C 1
ATOM 3583 O O . PHE A 1 457 ? -4.672 37.469 -15.477 1 95.75 457 PHE A O 1
ATOM 3590 N N . VAL A 1 458 ? -6.395 37.438 -14.055 1 96 458 VAL A N 1
ATOM 3591 C CA . VAL A 1 458 ? -6.273 38.875 -13.82 1 96 458 VAL A CA 1
ATOM 3592 C C . VAL A 1 458 ? -4.93 39.188 -13.156 1 96 458 VAL A C 1
ATOM 3594 O O . VAL A 1 458 ? -4.258 40.156 -13.523 1 96 458 VAL A O 1
ATOM 3597 N N . PHE A 1 459 ? -4.551 38.344 -12.25 1 94.25 459 PHE A N 1
ATOM 3598 C CA . PHE A 1 459 ? -3.25 38.5 -11.602 1 94.25 459 PHE A CA 1
ATOM 3599 C C . PHE A 1 459 ? -2.125 38.438 -12.625 1 94.25 459 PHE A C 1
ATOM 3601 O O . PHE A 1 459 ? -1.238 39.281 -12.625 1 94.25 459 PHE A O 1
ATOM 3608 N N . GLY A 1 460 ? -2.158 37.438 -13.484 1 93.88 460 GLY A N 1
ATOM 3609 C CA . GLY A 1 460 ? -1.167 37.375 -14.547 1 93.88 460 GLY A CA 1
ATOM 3610 C C . GLY A 1 460 ? -1.144 38.594 -15.445 1 93.88 460 GLY A C 1
ATOM 3611 O O . GLY A 1 460 ? -0.073 39.062 -15.805 1 93.88 460 GLY A O 1
ATOM 3612 N N . ALA A 1 461 ? -2.324 39.125 -15.711 1 95 461 ALA A N 1
ATOM 3613 C CA . ALA A 1 461 ? -2.453 40.281 -16.625 1 95 461 ALA A CA 1
ATOM 3614 C C . ALA A 1 461 ? -1.944 41.562 -15.969 1 95 461 ALA A C 1
ATOM 3616 O O . ALA A 1 461 ? -1.372 42.406 -16.641 1 95 461 ALA A O 1
ATOM 3617 N N . VAL A 1 462 ? -2.15 41.656 -14.711 1 93.06 462 VAL A N 1
ATOM 3618 C CA . VAL A 1 462 ? -1.797 42.906 -14 1 93.06 462 VAL A CA 1
ATOM 3619 C C . VAL A 1 462 ? -0.293 42.906 -13.734 1 93.06 462 VAL A C 1
ATOM 3621 O O . VAL A 1 462 ? 0.338 43.969 -13.812 1 93.06 462 VAL A O 1
ATOM 3624 N N . VAL A 1 463 ? 0.291 41.812 -13.453 1 92.38 463 VAL A N 1
ATOM 3625 C CA . VAL A 1 463 ? 1.709 41.781 -13.117 1 92.38 463 VAL A CA 1
ATOM 3626 C C . VAL A 1 463 ? 2.543 41.719 -14.391 1 92.38 463 VAL A C 1
ATOM 3628 O O . VAL A 1 463 ? 3.33 42.625 -14.664 1 92.38 463 VAL A O 1
ATOM 3631 N N . ASP A 1 464 ? 2.35 40.656 -15.164 1 93.25 464 ASP A N 1
ATOM 3632 C CA . ASP A 1 464 ? 3.053 40.469 -16.438 1 93.25 464 ASP A CA 1
ATOM 3633 C C . ASP A 1 464 ? 2.494 39.281 -17.203 1 93.25 464 ASP A C 1
ATOM 3635 O O . ASP A 1 464 ? 2.916 38.156 -16.984 1 93.25 464 ASP A O 1
ATOM 3639 N N . TRP A 1 465 ? 1.747 39.5 -18.141 1 94.75 465 TRP A N 1
ATOM 3640 C CA . TRP A 1 465 ? 1.003 38.469 -18.859 1 94.75 465 TRP A CA 1
ATOM 3641 C C . TRP A 1 465 ? 1.949 37.531 -19.594 1 94.75 465 TRP A C 1
ATOM 3643 O O . TRP A 1 465 ? 1.754 36.312 -19.594 1 94.75 465 TRP A O 1
ATOM 3653 N N . ASP A 1 466 ? 2.939 38 -20.297 1 93.56 466 ASP A N 1
ATOM 3654 C CA . ASP A 1 466 ? 3.873 37.188 -21.062 1 93.56 466 ASP A CA 1
ATOM 3655 C C . ASP A 1 466 ? 4.645 36.25 -20.156 1 93.56 466 ASP A C 1
ATOM 3657 O O . ASP A 1 466 ? 4.785 35.062 -20.484 1 93.56 466 ASP A O 1
ATOM 3661 N N . SER A 1 467 ? 5.086 36.75 -19.078 1 92.25 467 SER A N 1
ATOM 3662 C CA . SER A 1 467 ? 5.785 35.906 -18.125 1 92.25 467 SER A CA 1
ATOM 3663 C C . SER A 1 467 ? 4.852 34.875 -17.531 1 92.25 467 SER A C 1
ATOM 3665 O O . SER A 1 467 ? 5.27 33.75 -17.25 1 92.25 467 SER A O 1
ATOM 3667 N N . PHE A 1 468 ? 3.676 35.281 -17.328 1 93.56 468 PHE A N 1
ATOM 3668 C CA . PHE A 1 468 ? 2.668 34.375 -16.797 1 93.56 468 PHE A CA 1
ATOM 3669 C C . PHE A 1 468 ? 2.447 33.188 -17.75 1 93.56 468 PHE A C 1
ATOM 3671 O O . PHE A 1 468 ? 2.506 32.031 -17.328 1 93.56 468 PHE A O 1
ATOM 3678 N N . LEU A 1 469 ? 2.248 33.406 -19.031 1 93.69 469 LEU A N 1
ATOM 3679 C CA . LEU A 1 469 ? 2.018 32.375 -20.016 1 93.69 469 LEU A CA 1
ATOM 3680 C C . LEU A 1 469 ? 3.254 31.5 -20.172 1 93.69 469 LEU A C 1
ATOM 3682 O O . LEU A 1 469 ? 3.137 30.281 -20.359 1 93.69 469 LEU A O 1
ATOM 3686 N N . PHE A 1 470 ? 4.383 32.125 -20.141 1 92.56 470 PHE A N 1
ATOM 3687 C CA . PHE A 1 470 ? 5.637 31.391 -20.25 1 92.56 470 PHE A CA 1
ATOM 3688 C C . PHE A 1 470 ? 5.758 30.359 -19.141 1 92.56 470 PHE A C 1
ATOM 3690 O O . PHE A 1 470 ? 6.074 29.188 -19.406 1 92.56 470 PHE A O 1
ATOM 3697 N N . THR A 1 471 ? 5.48 30.797 -17.938 1 91.44 471 THR A N 1
ATOM 3698 C CA . THR A 1 471 ? 5.586 29.906 -16.781 1 91.44 471 THR A CA 1
ATOM 3699 C C . THR A 1 471 ? 4.582 28.766 -16.891 1 91.44 471 THR A C 1
ATOM 3701 O O . THR A 1 471 ? 4.887 27.625 -16.516 1 91.44 471 THR A O 1
ATOM 3704 N N . GLN A 1 472 ? 3.398 29 -17.344 1 88.25 472 GLN A N 1
ATOM 3705 C CA . GLN A 1 472 ? 2.385 27.969 -17.5 1 88.25 472 GLN A CA 1
ATOM 3706 C C . GLN A 1 472 ? 2.826 26.906 -18.516 1 88.25 472 GLN A C 1
ATOM 3708 O O . GLN A 1 472 ? 2.555 25.719 -18.344 1 88.25 472 GLN A O 1
ATOM 3713 N N . ARG A 1 473 ? 3.473 27.266 -19.531 1 85.44 473 ARG A N 1
ATOM 3714 C CA . ARG A 1 473 ? 3.982 26.344 -20.547 1 85.44 473 ARG A CA 1
ATOM 3715 C C . ARG A 1 473 ? 5.094 25.469 -19.984 1 85.44 473 ARG A C 1
ATOM 3717 O O . ARG A 1 473 ? 5.199 24.297 -20.312 1 85.44 473 ARG A O 1
ATOM 3724 N N . LEU A 1 474 ? 5.891 26.094 -19.172 1 83.56 474 LEU A N 1
ATOM 3725 C CA . LEU A 1 474 ? 6.969 25.328 -18.547 1 83.56 474 LEU A CA 1
ATOM 3726 C C . LEU A 1 474 ? 6.406 24.219 -17.672 1 83.56 474 LEU A C 1
ATOM 3728 O O . LEU A 1 474 ? 7.012 23.156 -17.547 1 83.56 474 LEU A O 1
ATOM 3732 N N . GLN A 1 475 ? 5.344 24.375 -17.078 1 79.44 475 GLN A N 1
ATOM 3733 C CA . GLN A 1 475 ? 4.742 23.438 -16.125 1 79.44 475 GLN A CA 1
ATOM 3734 C C . GLN A 1 475 ? 4.047 22.297 -16.859 1 79.44 475 GLN A C 1
ATOM 3736 O O . GLN A 1 475 ? 3.785 21.25 -16.266 1 79.44 475 GLN A O 1
ATOM 3741 N N . SER A 1 476 ? 3.84 22.234 -18.094 1 75.31 476 SER A N 1
ATOM 3742 C CA . SER A 1 476 ? 3.07 21.25 -18.844 1 75.31 476 SER A CA 1
ATOM 3743 C C . SER A 1 476 ? 3.949 20.078 -19.281 1 75.31 476 SER A C 1
ATOM 3745 O O . SER A 1 476 ? 3.443 19.031 -19.703 1 75.31 476 SER A O 1
ATOM 3747 N N . GLY A 1 477 ? 5.242 20.016 -19.172 1 71.88 477 GLY A N 1
ATOM 3748 C CA . GLY A 1 477 ? 6.141 18.969 -19.656 1 71.88 477 GLY A CA 1
ATOM 3749 C C . GLY A 1 477 ? 6.598 18.016 -18.562 1 71.88 477 GLY A C 1
ATOM 3750 O O . GLY A 1 477 ? 7.719 17.516 -18.609 1 71.88 477 GLY A O 1
ATOM 3751 N N . ARG A 1 478 ? 5.773 17.516 -17.641 1 77.62 478 ARG A N 1
ATOM 3752 C CA . ARG A 1 478 ? 6.199 16.656 -16.547 1 77.62 478 ARG A CA 1
ATOM 3753 C C . ARG A 1 478 ? 6.043 15.18 -16.906 1 77.62 478 ARG A C 1
ATOM 3755 O O . ARG A 1 478 ? 5.188 14.82 -17.734 1 77.62 478 ARG A O 1
ATOM 3762 N N . PRO A 1 479 ? 6.922 14.305 -16.344 1 82.5 479 PRO A N 1
ATOM 3763 C CA . PRO A 1 479 ? 6.812 12.859 -16.594 1 82.5 479 PRO A CA 1
ATOM 3764 C C . PRO A 1 479 ? 5.465 12.289 -16.172 1 82.5 479 PRO A C 1
ATOM 3766 O O . PRO A 1 479 ? 4.812 12.844 -15.281 1 82.5 479 PRO A O 1
ATOM 3769 N N . VAL A 1 480 ? 5.062 11.242 -16.906 1 82.25 480 VAL A N 1
ATOM 3770 C CA . VAL A 1 480 ? 3.785 10.609 -16.578 1 82.25 480 VAL A CA 1
ATOM 3771 C C . VAL A 1 480 ? 3.836 9.125 -16.953 1 82.25 480 VAL A C 1
ATOM 3773 O O . VAL A 1 480 ? 4.688 8.703 -17.734 1 82.25 480 VAL A O 1
ATOM 3776 N N . HIS A 1 481 ? 3.049 8.297 -16.266 1 86.25 481 HIS A N 1
ATOM 3777 C CA . HIS A 1 481 ? 2.9 6.871 -16.547 1 86.25 481 HIS A CA 1
ATOM 3778 C C . HIS A 1 481 ? 1.523 6.367 -16.141 1 86.25 481 HIS A C 1
ATOM 3780 O O . HIS A 1 481 ? 0.742 7.105 -15.531 1 86.25 481 HIS A O 1
ATOM 3786 N N . TRP A 1 482 ? 1.234 5.145 -16.359 1 85 482 TRP A N 1
ATOM 3787 C CA . TRP A 1 482 ? -0.101 4.598 -16.141 1 85 482 TRP A CA 1
ATOM 3788 C C . TRP A 1 482 ? -0.351 4.34 -14.656 1 85 482 TRP A C 1
ATOM 3790 O O . TRP A 1 482 ? -1.498 4.348 -14.203 1 85 482 TRP A O 1
ATOM 3800 N N . ASN A 1 483 ? 0.7 4.082 -13.945 1 81.69 483 ASN A N 1
ATOM 3801 C CA . ASN A 1 483 ? 0.581 3.834 -12.508 1 81.69 483 ASN A CA 1
ATOM 3802 C C . ASN A 1 483 ? 0.593 5.137 -11.711 1 81.69 483 ASN A C 1
ATOM 3804 O O . ASN A 1 483 ? 1.367 5.281 -10.766 1 81.69 483 ASN A O 1
ATOM 3808 N N . ILE A 1 484 ? -0.273 6.004 -11.977 1 85.62 484 ILE A N 1
ATOM 3809 C CA . ILE A 1 484 ? -0.146 7.363 -11.461 1 85.62 484 ILE A CA 1
ATOM 3810 C C . ILE A 1 484 ? -0.955 7.508 -10.18 1 85.62 484 ILE A C 1
ATOM 3812 O O . ILE A 1 484 ? -0.774 8.477 -9.43 1 85.62 484 ILE A O 1
ATOM 3816 N N . PHE A 1 485 ? -1.799 6.512 -9.859 1 88.88 485 PHE A N 1
ATOM 3817 C CA . PHE A 1 485 ? -2.682 6.684 -8.711 1 88.88 485 PHE A CA 1
ATOM 3818 C C . PHE A 1 485 ? -2.141 5.938 -7.496 1 88.88 485 PHE A C 1
ATOM 3820 O O . PHE A 1 485 ? -2.359 6.355 -6.355 1 88.88 485 PHE A O 1
ATOM 3827 N N . LEU A 1 486 ? -1.433 4.863 -7.621 1 88.44 486 LEU A N 1
ATOM 3828 C CA . LEU A 1 486 ? -1.106 3.926 -6.551 1 88.44 486 LEU A CA 1
ATOM 3829 C C . LEU A 1 486 ? -0.263 4.602 -5.477 1 88.44 486 LEU A C 1
ATOM 3831 O O . LEU A 1 486 ? -0.399 4.293 -4.289 1 88.44 486 LEU A O 1
ATOM 3835 N N . ARG A 1 487 ? 0.559 5.43 -5.844 1 85.38 487 ARG A N 1
ATOM 3836 C CA . ARG A 1 487 ? 1.473 6.062 -4.898 1 85.38 487 ARG A CA 1
ATOM 3837 C C . ARG A 1 487 ? 0.707 6.852 -3.842 1 85.38 487 ARG A C 1
ATOM 3839 O O . ARG A 1 487 ? 1.188 7.023 -2.721 1 85.38 487 ARG A O 1
ATOM 3846 N N . PHE A 1 488 ? -0.473 7.262 -4.129 1 89.56 488 PHE A N 1
ATOM 3847 C CA . PHE A 1 488 ? -1.229 8.102 -3.205 1 89.56 488 PHE A CA 1
ATOM 3848 C C . PHE A 1 488 ? -2.002 7.25 -2.205 1 89.56 488 PHE A C 1
ATOM 3850 O O . PHE A 1 488 ? -2.639 7.777 -1.292 1 89.56 488 PHE A O 1
ATOM 3857 N N . PHE A 1 489 ? -1.841 5.934 -2.281 1 87 489 PHE A N 1
ATOM 3858 C CA . PHE A 1 489 ? -2.494 5.035 -1.335 1 87 489 PHE A CA 1
ATOM 3859 C C . PHE A 1 489 ? -1.509 4.555 -0.276 1 87 489 PHE A C 1
ATOM 3861 O O . PHE A 1 489 ? -1.914 4.043 0.77 1 87 489 PHE A O 1
ATOM 3868 N N . ASP A 1 490 ? -0.202 4.656 -0.508 1 74.38 490 ASP A N 1
ATOM 3869 C CA . ASP A 1 490 ? 0.659 4.016 0.483 1 74.38 490 ASP A CA 1
ATOM 3870 C C . ASP A 1 490 ? 1.939 4.816 0.697 1 74.38 490 ASP A C 1
ATOM 3872 O O . ASP A 1 490 ? 2.9 4.316 1.286 1 74.38 490 ASP A O 1
ATOM 3876 N N . SER A 1 491 ? 2.061 6.004 0.18 1 72.62 491 SER A N 1
ATOM 3877 C CA . SER A 1 491 ? 3.354 6.656 0.357 1 72.62 491 SER A CA 1
ATOM 3878 C C . SER A 1 491 ? 3.189 8.047 0.962 1 72.62 491 SER A C 1
ATOM 3880 O O . SER A 1 491 ? 3.408 9.055 0.285 1 72.62 491 SER A O 1
ATOM 3882 N N . PRO A 1 492 ? 2.838 7.926 2.307 1 75.94 492 PRO A N 1
ATOM 3883 C CA . PRO A 1 492 ? 2.854 9.227 2.98 1 75.94 492 PRO A CA 1
ATOM 3884 C C . PRO A 1 492 ? 4.266 9.695 3.32 1 75.94 492 PRO A C 1
ATOM 3886 O O . PRO A 1 492 ? 5.117 8.891 3.688 1 75.94 492 PRO A O 1
ATOM 3889 N N . LEU A 1 493 ? 4.688 10.922 2.9 1 83.56 493 LEU A N 1
ATOM 3890 C CA . LEU A 1 493 ? 6.004 11.477 3.189 1 83.56 493 LEU A CA 1
ATOM 3891 C C . LEU A 1 493 ? 5.898 12.641 4.172 1 83.56 493 LEU A C 1
ATOM 3893 O O . LEU A 1 493 ? 4.945 13.422 4.113 1 83.56 493 LEU A O 1
ATOM 3897 N N . ILE A 1 494 ? 6.664 12.609 5.215 1 83.56 494 ILE A N 1
ATOM 3898 C CA . ILE A 1 494 ? 6.945 13.859 5.914 1 83.56 494 ILE A CA 1
ATOM 3899 C C . ILE A 1 494 ? 8.047 14.625 5.176 1 83.56 494 ILE A C 1
ATOM 3901 O O . ILE A 1 494 ? 9.219 14.25 5.23 1 83.56 494 ILE A O 1
ATOM 3905 N N . ASN A 1 495 ? 7.621 15.602 4.516 1 84.75 495 ASN A N 1
ATOM 3906 C CA . ASN A 1 495 ? 8.492 16.234 3.533 1 84.75 495 ASN A CA 1
ATOM 3907 C C . ASN A 1 495 ? 9.062 15.219 2.547 1 84.75 495 ASN A C 1
ATOM 3909 O O . ASN A 1 495 ? 8.336 14.703 1.693 1 84.75 495 ASN A O 1
ATOM 3913 N N . HIS A 1 496 ? 10.328 14.742 2.902 1 78.12 496 HIS A N 1
ATOM 3914 C CA . HIS A 1 496 ? 10.953 13.797 1.985 1 78.12 496 HIS A CA 1
ATOM 3915 C C . HIS A 1 496 ? 11.172 12.438 2.652 1 78.12 496 HIS A C 1
ATOM 3917 O O . HIS A 1 496 ? 11.609 11.484 2.004 1 78.12 496 HIS A O 1
ATOM 3923 N N . SER A 1 497 ? 10.758 12.383 3.914 1 85.56 497 SER A N 1
ATOM 3924 C CA . SER A 1 497 ? 10.961 11.141 4.645 1 85.56 497 SER A CA 1
ATOM 3925 C C . SER A 1 497 ? 9.797 10.18 4.434 1 85.56 497 SER A C 1
ATOM 3927 O O . SER A 1 497 ? 8.633 10.562 4.586 1 85.56 497 SER A O 1
ATOM 3929 N N . VAL A 1 498 ? 10.141 8.992 4.102 1 88.06 498 VAL A N 1
ATOM 3930 C CA . VAL A 1 498 ? 9.109 8.008 3.807 1 88.06 498 VAL A CA 1
ATOM 3931 C C . VAL A 1 498 ? 8.656 7.328 5.098 1 88.06 498 VAL A C 1
ATOM 3933 O O . VAL A 1 498 ? 9.25 6.332 5.523 1 88.06 498 VAL A O 1
ATOM 3936 N N . ILE A 1 499 ? 7.566 7.859 5.688 1 89.69 499 ILE A N 1
ATOM 3937 C CA . ILE A 1 499 ? 7.047 7.367 6.957 1 89.69 499 ILE A CA 1
ATOM 3938 C C . ILE A 1 499 ? 5.539 7.598 7.02 1 89.69 499 ILE A C 1
ATOM 3940 O O . ILE A 1 499 ? 5.043 8.633 6.562 1 89.69 499 ILE A O 1
ATOM 3944 N N . GLY A 1 500 ? 4.762 6.648 7.508 1 91.38 500 GLY A N 1
ATOM 3945 C CA . GLY A 1 500 ? 3.334 6.824 7.73 1 91.38 500 GLY A CA 1
ATOM 3946 C C . GLY A 1 500 ? 2.48 5.93 6.852 1 91.38 500 GLY A C 1
ATOM 3947 O O . GLY A 1 500 ? 1.273 6.145 6.723 1 91.38 500 GLY A O 1
ATOM 3948 N N . ARG A 1 501 ? 3.045 4.934 6.27 1 90.94 501 ARG A N 1
ATOM 3949 C CA . ARG A 1 501 ? 2.367 4.039 5.336 1 90.94 501 ARG A CA 1
ATOM 3950 C C . ARG A 1 501 ? 1.141 3.404 5.98 1 90.94 501 ARG A C 1
ATOM 3952 O O . ARG A 1 501 ? 0.073 3.34 5.367 1 90.94 501 ARG A O 1
ATOM 3959 N N . GLY A 1 502 ? 1.324 2.936 7.215 1 92.94 502 GLY A N 1
ATOM 3960 C CA . GLY A 1 502 ? 0.216 2.303 7.914 1 92.94 502 GLY A CA 1
ATOM 3961 C C . GLY A 1 502 ? -0.927 3.256 8.203 1 92.94 502 GLY A C 1
ATOM 3962 O O . GLY A 1 502 ? -2.098 2.877 8.109 1 92.94 502 GLY A O 1
ATOM 3963 N N . TRP A 1 503 ? -0.656 4.5 8.516 1 94.88 503 TRP A N 1
ATOM 3964 C CA . TRP A 1 503 ? -1.678 5.496 8.82 1 94.88 503 TRP A CA 1
ATOM 3965 C C . TRP A 1 503 ? -2.496 5.84 7.582 1 94.88 503 TRP A C 1
ATOM 3967 O O . TRP A 1 503 ? -3.729 5.867 7.633 1 94.88 503 TRP A O 1
ATOM 3977 N N . LEU A 1 504 ? -1.809 6.039 6.445 1 95.12 504 LEU A N 1
ATOM 3978 C CA . LEU A 1 504 ? -2.502 6.379 5.211 1 95.12 504 LEU A CA 1
ATOM 3979 C C . LEU A 1 504 ? -3.342 5.207 4.715 1 95.12 504 LEU A C 1
ATOM 3981 O O . LEU A 1 504 ? -4.488 5.391 4.297 1 95.12 504 LEU A O 1
ATOM 3985 N N . LEU A 1 505 ? -2.758 4.027 4.73 1 94.31 505 LEU A N 1
ATOM 3986 C CA . LEU A 1 505 ? -3.498 2.844 4.312 1 94.31 505 LEU A CA 1
ATOM 3987 C C . LEU A 1 505 ? -4.754 2.66 5.152 1 94.31 505 LEU A C 1
ATOM 3989 O O . LEU A 1 505 ? -5.812 2.309 4.629 1 94.31 505 LEU A O 1
ATOM 3993 N N . PHE A 1 506 ? -4.66 2.834 6.48 1 96.06 506 PHE A N 1
ATOM 3994 C CA . PHE A 1 506 ? -5.824 2.717 7.355 1 96.06 506 PHE A CA 1
ATOM 3995 C C . PHE A 1 506 ? -6.914 3.697 6.938 1 96.06 506 PHE A C 1
ATOM 3997 O O . PHE A 1 506 ? -8.094 3.338 6.887 1 96.06 506 PHE A O 1
ATOM 4004 N N . LEU A 1 507 ? -6.516 4.98 6.652 1 97 507 LEU A N 1
ATOM 4005 C CA . LEU A 1 507 ? -7.496 5.988 6.258 1 97 507 LEU A CA 1
ATOM 4006 C C . LEU A 1 507 ? -8.242 5.559 5 1 97 507 LEU A C 1
ATOM 4008 O O . LEU A 1 507 ? -9.461 5.688 4.922 1 97 507 LEU A O 1
ATOM 4012 N N . TRP A 1 508 ? -7.574 5.004 4.043 1 95.88 508 TRP A N 1
ATOM 4013 C CA . TRP A 1 508 ? -8.203 4.559 2.805 1 95.88 508 TRP A CA 1
ATOM 4014 C C . TRP A 1 508 ? -9.133 3.375 3.062 1 95.88 508 TRP A C 1
ATOM 4016 O O . TRP A 1 508 ? -10.273 3.363 2.602 1 95.88 508 TRP A O 1
ATOM 4026 N N . LEU A 1 509 ? -8.625 2.336 3.828 1 94.81 509 LEU A N 1
ATOM 4027 C CA . LEU A 1 509 ? -9.438 1.156 4.113 1 94.81 509 LEU A CA 1
ATOM 4028 C C . LEU A 1 509 ? -10.672 1.528 4.922 1 94.81 509 LEU A C 1
ATOM 4030 O O . LEU A 1 509 ? -11.773 1.045 4.637 1 94.81 509 LEU A O 1
ATOM 4034 N N . ALA A 1 510 ? -10.477 2.404 5.898 1 95.81 510 ALA A N 1
ATOM 4035 C CA . ALA A 1 510 ? -11.586 2.855 6.734 1 95.81 510 ALA A CA 1
ATOM 4036 C C . ALA A 1 510 ? -12.602 3.648 5.914 1 95.81 510 ALA A C 1
ATOM 4038 O O . ALA A 1 510 ? -13.805 3.582 6.172 1 95.81 510 ALA A O 1
ATOM 4039 N N . THR A 1 511 ? -12.086 4.469 4.953 1 95.81 511 THR A N 1
ATOM 4040 C CA . THR A 1 511 ? -12.969 5.246 4.09 1 95.81 511 THR A CA 1
ATOM 4041 C C . THR A 1 511 ? -13.836 4.324 3.238 1 95.81 511 THR A C 1
ATOM 4043 O O . THR A 1 511 ? -15.039 4.562 3.082 1 95.81 511 THR A O 1
ATOM 4046 N N . MET A 1 512 ? -13.281 3.219 2.752 1 93 512 MET A N 1
ATOM 4047 C CA . MET A 1 512 ? -14.07 2.266 1.971 1 93 512 MET A CA 1
ATOM 4048 C C . MET A 1 512 ? -15.203 1.68 2.807 1 93 512 MET A C 1
ATOM 4050 O O . MET A 1 512 ? -16.344 1.607 2.348 1 93 512 MET A O 1
ATOM 4054 N N . ALA A 1 513 ? -14.906 1.326 3.986 1 91.06 513 ALA A N 1
ATOM 4055 C CA . ALA A 1 513 ? -15.914 0.748 4.871 1 91.06 513 ALA A CA 1
ATOM 4056 C C . ALA A 1 513 ? -16.906 1.81 5.352 1 91.06 513 ALA A C 1
ATOM 4058 O O . ALA A 1 513 ? -18.109 1.554 5.438 1 91.06 513 ALA A O 1
ATOM 4059 N N . GLY A 1 514 ? -16.391 3.023 5.645 1 89.88 514 GLY A N 1
ATOM 4060 C CA . GLY A 1 514 ? -17.203 4.09 6.191 1 89.88 514 GLY A CA 1
ATOM 4061 C C . GLY A 1 514 ? -18.234 4.617 5.203 1 89.88 514 GLY A C 1
ATOM 4062 O O . GLY A 1 514 ? -19.297 5.082 5.602 1 89.88 514 GLY A O 1
ATOM 4063 N N . LEU A 1 515 ? -17.938 4.555 3.941 1 92.69 515 LEU A N 1
ATOM 4064 C CA . LEU A 1 515 ? -18.828 5.09 2.92 1 92.69 515 LEU A CA 1
ATOM 4065 C C . LEU A 1 515 ? -19.812 4.023 2.439 1 92.69 515 LEU A C 1
ATOM 4067 O O . LEU A 1 515 ? -20.812 4.34 1.809 1 92.69 515 LEU A O 1
ATOM 4071 N N . ALA A 1 516 ? -19.562 2.789 2.748 1 86.81 516 ALA A N 1
ATOM 4072 C CA . ALA A 1 516 ? -20.297 1.683 2.156 1 86.81 516 ALA A CA 1
ATOM 4073 C C . ALA A 1 516 ? -21.766 1.694 2.617 1 86.81 516 ALA A C 1
ATOM 4075 O O . ALA A 1 516 ? -22.656 1.289 1.874 1 86.81 516 ALA A O 1
ATOM 4076 N N . LYS A 1 517 ? -22.047 2.176 3.805 1 83.75 517 LYS A N 1
ATOM 4077 C CA . LYS A 1 517 ? -23.406 2.121 4.336 1 83.75 517 LYS A CA 1
ATOM 4078 C C . LYS A 1 517 ? -24.094 3.479 4.219 1 83.75 517 LYS A C 1
ATOM 4080 O O . LYS A 1 517 ? -25.219 3.654 4.699 1 83.75 517 LYS A O 1
ATOM 4085 N N . ARG A 1 518 ? -23.422 4.395 3.592 1 87.38 518 ARG A N 1
ATOM 4086 C CA . ARG A 1 518 ? -23.984 5.73 3.438 1 87.38 518 ARG A CA 1
ATOM 4087 C C . ARG A 1 518 ? -24.812 5.832 2.156 1 87.38 518 ARG A C 1
ATOM 4089 O O . ARG A 1 518 ? -24.562 5.105 1.193 1 87.38 518 ARG A O 1
ATOM 4096 N N . GLY A 1 519 ? -25.797 6.73 2.281 1 87.62 519 GLY A N 1
ATOM 4097 C CA . GLY A 1 519 ? -26.562 7.02 1.077 1 87.62 519 GLY A CA 1
ATOM 4098 C C . GLY A 1 519 ? -25.734 7.676 -0.012 1 87.62 519 GLY A C 1
ATOM 4099 O O . GLY A 1 519 ? -24.734 8.336 0.274 1 87.62 519 GLY A O 1
ATOM 4100 N N . ARG A 1 520 ? -26.156 7.543 -1.161 1 87.81 520 ARG A N 1
ATOM 4101 C CA . ARG A 1 520 ? -25.438 8.008 -2.34 1 87.81 520 ARG A CA 1
ATOM 4102 C C . ARG A 1 520 ? -25.172 9.508 -2.27 1 87.81 520 ARG A C 1
ATOM 4104 O O . ARG A 1 520 ? -24.109 9.977 -2.691 1 87.81 520 ARG A O 1
ATOM 4111 N N . ARG A 1 521 ? -26.109 10.219 -1.762 1 90.38 521 ARG A N 1
ATOM 4112 C CA . ARG A 1 521 ? -26 11.672 -1.71 1 90.38 521 ARG A CA 1
ATOM 4113 C C . ARG A 1 521 ? -24.922 12.102 -0.724 1 90.38 521 ARG A C 1
ATOM 4115 O O . ARG A 1 521 ? -24.156 13.031 -0.993 1 90.38 521 ARG A O 1
ATOM 4122 N N . ASP A 1 522 ? -24.828 11.406 0.357 1 92.75 522 ASP A N 1
ATOM 4123 C CA . ASP A 1 522 ? -23.828 11.734 1.378 1 92.75 522 ASP A CA 1
ATOM 4124 C C . ASP A 1 522 ? -22.453 11.219 0.986 1 92.75 522 ASP A C 1
ATOM 4126 O O . ASP A 1 522 ? -21.438 11.844 1.304 1 92.75 522 ASP A O 1
ATOM 4130 N N . VAL A 1 523 ? -22.469 10.094 0.299 1 95 523 VAL A N 1
ATOM 4131 C CA . VAL A 1 523 ? -21.203 9.555 -0.203 1 95 523 VAL A CA 1
ATOM 4132 C C . VAL A 1 523 ? -20.578 10.539 -1.187 1 95 523 VAL A C 1
ATOM 4134 O O . VAL A 1 523 ? -19.359 10.75 -1.177 1 95 523 VAL A O 1
ATOM 4137 N N . ALA A 1 524 ? -21.375 11.156 -1.988 1 96.75 524 ALA A N 1
ATOM 4138 C CA . ALA A 1 524 ? -20.906 12.055 -3.037 1 96.75 524 ALA A CA 1
ATOM 4139 C C . ALA A 1 524 ? -20.141 13.234 -2.443 1 96.75 524 ALA A C 1
ATOM 4141 O O . ALA A 1 524 ? -19.156 13.711 -3.02 1 96.75 524 ALA A O 1
ATOM 4142 N N . VAL A 1 525 ? -20.609 13.727 -1.293 1 97.62 525 VAL A N 1
ATOM 4143 C CA . VAL A 1 525 ? -20.016 14.891 -0.65 1 97.62 525 VAL A CA 1
ATOM 4144 C C . VAL A 1 525 ? -18.547 14.617 -0.323 1 97.62 525 VAL A C 1
ATOM 4146 O O . VAL A 1 525 ? -17.719 15.523 -0.37 1 97.62 525 VAL A O 1
ATOM 4149 N N . ILE A 1 526 ? -18.188 13.383 -0.019 1 97.88 526 ILE A N 1
ATOM 4150 C CA . ILE A 1 526 ? -16.844 12.984 0.343 1 97.88 526 ILE A CA 1
ATOM 4151 C C . ILE A 1 526 ? -16.109 12.461 -0.894 1 97.88 526 ILE A C 1
ATOM 4153 O O . ILE A 1 526 ? -14.984 12.891 -1.185 1 97.88 526 ILE A O 1
ATOM 4157 N N . ALA A 1 527 ? -16.75 11.648 -1.682 1 97.19 527 ALA A N 1
ATOM 4158 C CA . ALA A 1 527 ? -16.109 10.875 -2.744 1 97.19 527 ALA A CA 1
ATOM 4159 C C . ALA A 1 527 ? -15.781 11.758 -3.945 1 97.19 527 ALA A C 1
ATOM 4161 O O . ALA A 1 527 ? -14.719 11.617 -4.559 1 97.19 527 ALA A O 1
ATOM 4162 N N . VAL A 1 528 ? -16.672 12.648 -4.324 1 98 528 VAL A N 1
ATOM 4163 C CA . VAL A 1 528 ? -16.516 13.414 -5.555 1 98 528 VAL A CA 1
ATOM 4164 C C . VAL A 1 528 ? -15.281 14.32 -5.438 1 98 528 VAL A C 1
ATOM 4166 O O . VAL A 1 528 ? -14.406 14.305 -6.309 1 98 528 VAL A O 1
ATOM 4169 N N . PRO A 1 529 ? -15.164 15.102 -4.324 1 98.12 529 PRO A N 1
ATOM 4170 C CA . PRO A 1 529 ? -13.938 15.898 -4.199 1 98.12 529 PRO A CA 1
ATOM 4171 C C . PRO A 1 529 ? -12.68 15.039 -4.141 1 98.12 529 PRO A C 1
ATOM 4173 O O . PRO A 1 529 ? -11.648 15.414 -4.703 1 98.12 529 PRO A O 1
ATOM 4176 N N . LEU A 1 530 ? -12.75 13.898 -3.477 1 97.19 530 LEU A N 1
ATOM 4177 C CA . LEU A 1 530 ? -11.617 12.984 -3.383 1 97.19 530 LEU A CA 1
ATOM 4178 C C . LEU A 1 530 ? -11.18 12.516 -4.766 1 97.19 530 LEU A C 1
ATOM 4180 O O . LEU A 1 530 ? -9.984 12.555 -5.09 1 97.19 530 LEU A O 1
ATOM 4184 N N . ILE A 1 531 ? -12.102 12.133 -5.582 1 97.25 531 ILE A N 1
ATOM 4185 C CA . ILE A 1 531 ? -11.836 11.57 -6.898 1 97.25 531 ILE A CA 1
ATOM 4186 C C . ILE A 1 531 ? -11.281 12.648 -7.824 1 97.25 531 ILE A C 1
ATOM 4188 O O . ILE A 1 531 ? -10.281 12.43 -8.516 1 97.25 531 ILE A O 1
ATOM 4192 N N . CYS A 1 532 ? -11.906 13.82 -7.789 1 97.38 532 CYS A N 1
ATOM 4193 C CA . CYS A 1 532 ? -11.477 14.906 -8.656 1 97.38 532 CYS A CA 1
ATOM 4194 C C . CYS A 1 532 ? -10.07 15.359 -8.305 1 97.38 532 CYS A C 1
ATOM 4196 O O . CYS A 1 532 ? -9.234 15.555 -9.195 1 97.38 532 CYS A O 1
ATOM 4198 N N . TYR A 1 533 ? -9.82 15.492 -7.031 1 97.31 533 TYR A N 1
ATOM 4199 C CA . TYR A 1 533 ? -8.5 15.969 -6.637 1 97.31 533 TYR A CA 1
ATOM 4200 C C . TYR A 1 533 ? -7.438 14.898 -6.879 1 97.31 533 TYR A C 1
ATOM 4202 O O . TYR A 1 533 ? -6.309 15.211 -7.27 1 97.31 533 TYR A O 1
ATOM 4210 N N . LEU A 1 534 ? -7.742 13.625 -6.637 1 94.94 534 LEU A N 1
ATOM 4211 C CA . LEU A 1 534 ? -6.82 12.539 -6.938 1 94.94 534 LEU A CA 1
ATOM 4212 C C . LEU A 1 534 ? -6.461 12.531 -8.422 1 94.94 534 LEU A C 1
ATOM 4214 O O . LEU A 1 534 ? -5.301 12.312 -8.781 1 94.94 534 LEU A O 1
ATOM 4218 N N . ALA A 1 535 ? -7.414 12.734 -9.258 1 93.94 535 ALA A N 1
ATOM 4219 C CA . ALA A 1 535 ? -7.164 12.789 -10.695 1 93.94 535 ALA A CA 1
ATOM 4220 C C . ALA A 1 535 ? -6.25 13.961 -11.047 1 93.94 535 ALA A C 1
ATOM 4222 O O . ALA A 1 535 ? -5.328 13.812 -11.852 1 93.94 535 ALA A O 1
ATOM 4223 N N . ALA A 1 536 ? -6.504 15.078 -10.375 1 93.81 536 ALA A N 1
ATOM 4224 C CA . ALA A 1 536 ? -5.719 16.266 -10.664 1 93.81 536 ALA A CA 1
ATOM 4225 C C . ALA A 1 536 ? -4.258 16.078 -10.258 1 93.81 536 ALA A C 1
ATOM 4227 O O . ALA A 1 536 ? -3.348 16.406 -11.023 1 93.81 536 ALA A O 1
ATOM 4228 N N . ILE A 1 537 ? -4.031 15.539 -9.086 1 92.12 537 ILE A N 1
ATOM 4229 C CA . ILE A 1 537 ? -2.652 15.406 -8.633 1 92.12 537 ILE A CA 1
ATOM 4230 C C . ILE A 1 537 ? -1.975 14.25 -9.367 1 92.12 537 ILE A C 1
ATOM 4232 O O . ILE A 1 537 ? -0.769 14.297 -9.617 1 92.12 537 ILE A O 1
ATOM 4236 N N . ALA A 1 538 ? -2.707 13.25 -9.719 1 90.25 538 ALA A N 1
ATOM 4237 C CA . ALA A 1 538 ? -2.117 12.141 -10.461 1 90.25 538 ALA A CA 1
ATOM 4238 C C . ALA A 1 538 ? -1.626 12.602 -11.828 1 90.25 538 ALA A C 1
ATOM 4240 O O . ALA A 1 538 ? -0.54 12.219 -12.273 1 90.25 538 ALA A O 1
ATOM 4241 N N . LEU A 1 539 ? -2.359 13.477 -12.461 1 87.5 539 LEU A N 1
ATOM 4242 C CA . LEU A 1 539 ? -2 13.969 -13.781 1 87.5 539 LEU A CA 1
ATOM 4243 C C . LEU A 1 539 ? -0.958 15.078 -13.688 1 87.5 539 LEU A C 1
ATOM 4245 O O . LEU A 1 539 ? -0.133 15.242 -14.594 1 87.5 539 LEU A O 1
ATOM 4249 N N . GLY A 1 540 ? -0.975 15.781 -12.57 1 85.88 540 GLY A N 1
ATOM 4250 C CA . GLY A 1 540 ? -0.187 17 -12.516 1 85.88 540 GLY A CA 1
ATOM 4251 C C . GLY A 1 540 ? 1.139 16.828 -11.797 1 85.88 540 GLY A C 1
ATOM 4252 O O . GLY A 1 540 ? 2.047 17.641 -11.953 1 85.88 540 GLY A O 1
ATOM 4253 N N . SER A 1 541 ? 1.355 15.773 -11.016 1 82.94 541 SER A N 1
ATOM 4254 C CA . SER A 1 541 ? 2.527 15.68 -10.156 1 82.94 541 SER A CA 1
ATOM 4255 C C . SER A 1 541 ? 3.711 15.07 -10.898 1 82.94 541 SER A C 1
ATOM 4257 O O . SER A 1 541 ? 4.852 15.156 -10.438 1 82.94 541 SER A O 1
ATOM 4259 N N . GLY A 1 542 ? 3.492 14.508 -12.055 1 80 542 GLY A N 1
ATOM 4260 C CA . GLY A 1 542 ? 4.578 13.781 -12.695 1 80 542 GLY A CA 1
ATOM 4261 C C . GLY A 1 542 ? 4.949 12.508 -11.969 1 80 542 GLY A C 1
ATOM 4262 O O . GLY A 1 542 ? 4.082 11.688 -11.656 1 80 542 GLY A O 1
ATOM 4263 N N . THR A 1 543 ? 6.312 12.281 -11.742 1 77.88 543 THR A N 1
ATOM 4264 C CA . THR A 1 543 ? 6.754 11.055 -11.078 1 77.88 543 THR A CA 1
ATOM 4265 C C . THR A 1 543 ? 7.133 11.336 -9.625 1 77.88 543 THR A C 1
ATOM 4267 O O . THR A 1 543 ? 7.504 10.414 -8.891 1 77.88 543 THR A O 1
ATOM 4270 N N . TRP A 1 544 ? 6.941 12.547 -9.172 1 77.12 544 TRP A N 1
ATOM 4271 C CA . TRP A 1 544 ? 7.32 12.898 -7.805 1 77.12 544 TRP A CA 1
ATOM 4272 C C . TRP A 1 544 ? 6.125 12.805 -6.863 1 77.12 544 TRP A C 1
ATOM 4274 O O . TRP A 1 544 ? 5.008 13.188 -7.23 1 77.12 544 TRP A O 1
ATOM 4284 N N . THR A 1 545 ? 6.395 12.07 -5.855 1 78.88 545 THR A N 1
ATOM 4285 C CA . THR A 1 545 ? 5.371 12.031 -4.816 1 78.88 545 THR A CA 1
ATOM 4286 C C . THR A 1 545 ? 5.879 12.68 -3.535 1 78.88 545 THR A C 1
ATOM 4288 O O . THR A 1 545 ? 6.848 12.203 -2.932 1 78.88 545 THR A O 1
ATOM 4291 N N . PHE A 1 546 ? 5.305 13.812 -3.258 1 85 546 PHE A N 1
ATOM 4292 C CA . PHE A 1 546 ? 5.605 14.477 -1.996 1 85 546 PHE A CA 1
ATOM 4293 C C . PHE A 1 546 ? 4.445 14.344 -1.021 1 85 546 PHE A C 1
ATOM 4295 O O . PHE A 1 546 ? 3.291 14.203 -1.437 1 85 546 PHE A O 1
ATOM 4302 N N . GLY A 1 547 ? 4.746 14.312 0.128 1 85.12 547 GLY A N 1
ATOM 4303 C CA . GLY A 1 547 ? 3.75 14.062 1.159 1 85.12 547 GLY A CA 1
ATOM 4304 C C . GLY A 1 547 ? 2.643 15.094 1.187 1 85.12 547 GLY A C 1
ATOM 4305 O O . GLY A 1 547 ? 1.485 14.766 1.455 1 85.12 547 GLY A O 1
ATOM 4306 N N . TRP A 1 548 ? 2.934 16.344 0.817 1 90.75 548 TRP A N 1
ATOM 4307 C CA . TRP A 1 548 ? 1.951 17.422 0.952 1 90.75 548 TRP A CA 1
ATOM 4308 C C . TRP A 1 548 ? 0.923 17.359 -0.173 1 90.75 548 TRP A C 1
ATOM 4310 O O . TRP A 1 548 ? -0.131 17.984 -0.093 1 90.75 548 TRP A O 1
ATOM 4320 N N . TYR A 1 549 ? 1.122 16.547 -1.207 1 91.5 549 TYR A N 1
ATOM 4321 C CA . TYR A 1 549 ? 0.178 16.453 -2.314 1 91.5 549 TYR A CA 1
ATOM 4322 C C . TYR A 1 549 ? -1.153 15.875 -1.845 1 91.5 549 TYR A C 1
ATOM 4324 O O . TYR A 1 549 ? -2.207 16.203 -2.395 1 91.5 549 TYR A O 1
ATOM 4332 N N . VAL A 1 550 ? -1.063 15.062 -0.822 1 92.88 550 VAL A N 1
ATOM 4333 C CA . VAL A 1 550 ? -2.281 14.367 -0.428 1 92.88 550 VAL A CA 1
ATOM 4334 C C . VAL A 1 550 ? -2.979 15.133 0.693 1 92.88 550 VAL A C 1
ATOM 4336 O O . VAL A 1 550 ? -4.082 14.773 1.109 1 92.88 550 VAL A O 1
ATOM 4339 N N . THR A 1 551 ? -2.426 16.188 1.146 1 94.94 551 THR A N 1
ATOM 4340 C CA . THR A 1 551 ? -2.957 16.938 2.281 1 94.94 551 THR A CA 1
ATOM 4341 C C . THR A 1 551 ? -4.402 17.359 2.023 1 94.94 551 THR A C 1
ATOM 4343 O O . THR A 1 551 ? -5.258 17.219 2.896 1 94.94 551 THR A O 1
ATOM 4346 N N . PRO A 1 552 ? -4.762 17.781 0.798 1 97.06 552 PRO A N 1
ATOM 4347 C CA . PRO A 1 552 ? -6.141 18.219 0.568 1 97.06 552 PRO A CA 1
ATOM 4348 C C . PRO A 1 552 ? -7.137 17.047 0.561 1 97.06 552 PRO A C 1
ATOM 4350 O O . PRO A 1 552 ? -8.344 17.266 0.661 1 97.06 552 PRO A O 1
ATOM 4353 N N . LEU A 1 553 ? -6.66 15.828 0.439 1 96.56 553 LEU A N 1
ATOM 4354 C CA . LEU A 1 553 ? -7.516 14.648 0.458 1 96.56 553 LEU A CA 1
ATOM 4355 C C . LEU A 1 553 ? -7.836 14.227 1.889 1 96.56 553 LEU A C 1
ATOM 4357 O O . LEU A 1 553 ? -8.891 13.641 2.146 1 96.56 553 LEU A O 1
ATOM 4361 N N . LEU A 1 554 ? -6.949 14.555 2.748 1 97.19 554 LEU A N 1
ATOM 4362 C CA . LEU A 1 554 ? -6.914 13.945 4.074 1 97.19 554 LEU A CA 1
ATOM 4363 C C . LEU A 1 554 ? -8.141 14.352 4.887 1 97.19 554 LEU A C 1
ATOM 4365 O O . LEU A 1 554 ? -8.703 13.531 5.613 1 97.19 554 LEU A O 1
ATOM 4369 N N . PRO A 1 555 ? -8.641 15.602 4.773 1 98.25 555 PRO A N 1
ATOM 4370 C CA . PRO A 1 555 ? -9.836 15.93 5.547 1 98.25 555 PRO A CA 1
ATOM 4371 C C . PRO A 1 555 ? -11.031 15.055 5.18 1 98.25 555 PRO A C 1
ATOM 4373 O O . PRO A 1 555 ? -11.797 14.648 6.055 1 98.25 555 PRO A O 1
ATOM 4376 N N . PHE A 1 556 ? -11.203 14.781 3.918 1 98.44 556 PHE A N 1
ATOM 4377 C CA . PHE A 1 556 ? -12.297 13.938 3.467 1 98.44 556 PHE A CA 1
ATOM 4378 C C . PHE A 1 556 ? -12.109 12.5 3.939 1 98.44 556 PHE A C 1
ATOM 4380 O O . PHE A 1 556 ? -13.062 11.859 4.387 1 98.44 556 PHE A O 1
ATOM 4387 N N . LEU A 1 557 ? -10.859 12 3.83 1 97.88 557 LEU A N 1
ATOM 4388 C CA . LEU A 1 557 ? -10.555 10.664 4.324 1 97.88 557 LEU A CA 1
ATOM 4389 C C . LEU A 1 557 ? -10.812 10.562 5.824 1 97.88 557 LEU A C 1
ATOM 4391 O O . LEU A 1 557 ? -11.344 9.555 6.305 1 97.88 557 LEU A O 1
ATOM 4395 N N . CYS A 1 558 ? -10.445 11.602 6.566 1 98.31 558 CYS A N 1
ATOM 4396 C CA . CYS A 1 558 ? -10.617 11.617 8.016 1 98.31 558 CYS A CA 1
ATOM 4397 C C . CYS A 1 558 ? -12.094 11.609 8.383 1 98.31 558 CYS A C 1
ATOM 4399 O O . CYS A 1 558 ? -12.5 10.93 9.328 1 98.31 558 CYS A O 1
ATOM 4401 N N . VAL A 1 559 ? -12.93 12.375 7.641 1 97.75 559 VAL A N 1
ATOM 4402 C CA . VAL A 1 559 ? -14.359 12.391 7.906 1 97.75 559 VAL A CA 1
ATOM 4403 C C . VAL A 1 559 ? -14.938 10.984 7.727 1 97.75 559 VAL A C 1
ATOM 4405 O O . VAL A 1 559 ? -15.688 10.5 8.578 1 97.75 559 VAL A O 1
ATOM 4408 N N . ALA A 1 560 ? -14.555 10.352 6.656 1 97.62 560 ALA A N 1
ATOM 4409 C CA . ALA A 1 560 ? -15.047 9 6.387 1 97.62 560 ALA A CA 1
ATOM 4410 C C . ALA A 1 560 ? -14.508 8 7.402 1 97.62 560 ALA A C 1
ATOM 4412 O O . ALA A 1 560 ? -15.234 7.121 7.863 1 97.62 560 ALA A O 1
ATOM 4413 N N . ALA A 1 561 ? -13.234 8.109 7.738 1 97.56 561 ALA A N 1
ATOM 4414 C CA . ALA A 1 561 ? -12.609 7.223 8.719 1 97.56 561 ALA A CA 1
ATOM 4415 C C . ALA A 1 561 ? -13.227 7.418 10.102 1 97.56 561 ALA A C 1
ATOM 4417 O O . ALA A 1 561 ? -13.305 6.477 10.891 1 97.56 561 ALA A O 1
ATOM 4418 N N . GLY A 1 562 ? -13.625 8.688 10.414 1 96.62 562 GLY A N 1
ATOM 4419 C CA . GLY A 1 562 ? -14.336 8.938 11.656 1 96.62 562 GLY A CA 1
ATOM 4420 C C . GLY A 1 562 ? -15.609 8.125 11.797 1 96.62 562 GLY A C 1
ATOM 4421 O O . GLY A 1 562 ? -15.906 7.602 12.875 1 96.62 562 GLY A O 1
ATOM 4422 N N . ARG A 1 563 ? -16.359 8.016 10.703 1 95.38 563 ARG A N 1
ATOM 4423 C CA . ARG A 1 563 ? -17.562 7.191 10.695 1 95.38 563 ARG A CA 1
ATOM 4424 C C . ARG A 1 563 ? -17.234 5.723 10.914 1 95.38 563 ARG A C 1
ATOM 4426 O O . ARG A 1 563 ? -17.938 5.02 11.641 1 95.38 563 ARG A O 1
ATOM 4433 N N . PHE A 1 564 ? -16.172 5.191 10.32 1 96.25 564 PHE A N 1
ATOM 4434 C CA . PHE A 1 564 ? -15.695 3.826 10.516 1 96.25 564 PHE A CA 1
ATOM 4435 C C . PHE A 1 564 ? -15.422 3.553 11.984 1 96.25 564 PHE A C 1
ATOM 4437 O O . PHE A 1 564 ? -15.867 2.537 12.531 1 96.25 564 PHE A O 1
ATOM 4444 N N . LEU A 1 565 ? -14.664 4.461 12.625 1 95.5 565 LEU A N 1
ATOM 4445 C CA . LEU A 1 565 ? -14.305 4.285 14.023 1 95.5 565 LEU A CA 1
ATOM 4446 C C . LEU A 1 565 ? -15.547 4.355 14.914 1 95.5 565 LEU A C 1
ATOM 4448 O O . LEU A 1 565 ? -15.656 3.609 15.891 1 95.5 565 LEU A O 1
ATOM 4452 N N . ALA A 1 566 ? -16.469 5.285 14.57 1 93.56 566 ALA A N 1
ATOM 4453 C CA . ALA A 1 566 ? -17.719 5.387 15.32 1 93.56 566 ALA A CA 1
ATOM 4454 C C . ALA A 1 566 ? -18.531 4.098 15.219 1 93.56 566 ALA A C 1
ATOM 4456 O O . ALA A 1 566 ? -19.094 3.631 16.203 1 93.56 566 ALA A O 1
ATOM 4457 N N . ASP A 1 567 ? -18.562 3.525 14.008 1 93.75 567 ASP A N 1
ATOM 4458 C CA . ASP A 1 567 ? -19.281 2.27 13.805 1 93.75 567 ASP A CA 1
ATOM 4459 C C . ASP A 1 567 ? -18.609 1.128 14.57 1 93.75 567 ASP A C 1
ATOM 4461 O O . ASP A 1 567 ? -19.297 0.278 15.141 1 93.75 567 ASP A O 1
ATOM 4465 N N . LEU A 1 568 ? -17.281 1.07 14.516 1 94.56 568 LEU A N 1
ATOM 4466 C CA . LEU A 1 568 ? -16.562 0.036 15.234 1 94.56 568 LEU A CA 1
ATOM 4467 C C . LEU A 1 568 ? -16.812 0.134 16.734 1 94.56 568 LEU A C 1
ATOM 4469 O O . LEU A 1 568 ? -16.906 -0.886 17.422 1 94.56 568 LEU A O 1
ATOM 4473 N N . TRP A 1 569 ? -16.875 1.369 17.234 1 90.31 569 TRP A N 1
ATOM 4474 C CA . TRP A 1 569 ? -17.156 1.591 18.656 1 90.31 569 TRP A CA 1
ATOM 4475 C C . TRP A 1 569 ? -18.578 1.173 19 1 90.31 569 TRP A C 1
ATOM 4477 O O . TRP A 1 569 ? -18.812 0.518 20.016 1 90.31 569 TRP A O 1
ATOM 4487 N N . ARG A 1 570 ? -19.547 1.537 18.172 1 90.62 570 ARG A N 1
ATOM 4488 C CA . ARG A 1 570 ? -20.953 1.28 18.422 1 90.62 570 ARG A CA 1
ATOM 4489 C C . ARG A 1 570 ? -21.266 -0.209 18.328 1 90.62 570 ARG A C 1
ATOM 4491 O O . ARG A 1 570 ? -22.016 -0.747 19.141 1 90.62 570 ARG A O 1
ATOM 4498 N N . ALA A 1 571 ? -20.75 -0.814 17.312 1 93.31 571 ALA A N 1
ATOM 4499 C CA . ALA A 1 571 ? -20.984 -2.23 17.047 1 93.31 571 ALA A CA 1
ATOM 4500 C C . ALA A 1 571 ? -19.703 -2.943 16.656 1 93.31 571 ALA A C 1
ATOM 4502 O O . ALA A 1 571 ? -19.484 -3.25 15.477 1 93.31 571 ALA A O 1
ATOM 4503 N N . PRO A 1 572 ? -18.922 -3.246 17.688 1 94.69 572 PRO A N 1
ATOM 4504 C CA . PRO A 1 572 ? -17.625 -3.863 17.391 1 94.69 572 PRO A CA 1
ATOM 4505 C C . PRO A 1 572 ? -17.766 -5.234 16.734 1 94.69 572 PRO A C 1
ATOM 4507 O O . PRO A 1 572 ? -18.672 -6 17.062 1 94.69 572 PRO A O 1
ATOM 4510 N N . ASP A 1 573 ? -16.969 -5.523 15.75 1 95.25 573 ASP A N 1
ATOM 4511 C CA . ASP A 1 573 ? -16.875 -6.824 15.102 1 95.25 573 ASP A CA 1
ATOM 4512 C C . ASP A 1 573 ? -15.422 -7.184 14.789 1 95.25 573 ASP A C 1
ATOM 4514 O O . ASP A 1 573 ? -14.531 -6.336 14.898 1 95.25 573 ASP A O 1
ATOM 4518 N N . LEU A 1 574 ? -15.195 -8.398 14.5 1 95.88 574 LEU A N 1
ATOM 4519 C CA . LEU A 1 574 ? -13.836 -8.914 14.359 1 95.88 574 LEU A CA 1
ATOM 4520 C C . LEU A 1 574 ? -13.172 -8.352 13.109 1 95.88 574 LEU A C 1
ATOM 4522 O O . LEU A 1 574 ? -11.977 -8.055 13.117 1 95.88 574 LEU A O 1
ATOM 4526 N N . TRP A 1 575 ? -13.891 -8.242 11.992 1 95.69 575 TRP A N 1
ATOM 4527 C CA . TRP A 1 575 ? -13.32 -7.809 10.727 1 95.69 575 TRP A CA 1
ATOM 4528 C C . TRP A 1 575 ? -12.766 -6.391 10.836 1 95.69 575 TRP A C 1
ATOM 4530 O O . TRP A 1 575 ? -11.586 -6.156 10.562 1 95.69 575 TRP A O 1
ATOM 4540 N N . ARG A 1 576 ? -13.562 -5.43 11.297 1 95.88 576 ARG A N 1
ATOM 4541 C CA . ARG A 1 576 ? -13.141 -4.039 11.43 1 95.88 576 ARG A CA 1
ATOM 4542 C C . ARG A 1 576 ? -12.141 -3.877 12.57 1 95.88 576 ARG A C 1
ATOM 4544 O O . ARG A 1 576 ? -11.203 -3.08 12.477 1 95.88 576 ARG A O 1
ATOM 4551 N N . GLY A 1 577 ? -12.367 -4.648 13.641 1 96.81 577 GLY A N 1
ATOM 4552 C CA . GLY A 1 577 ? -11.422 -4.617 14.75 1 96.81 577 GLY A CA 1
ATOM 4553 C C . GLY A 1 577 ? -10.031 -5.066 14.359 1 96.81 577 GLY A C 1
ATOM 4554 O O . GLY A 1 577 ? -9.039 -4.477 14.789 1 96.81 577 GLY A O 1
ATOM 4555 N N . ALA A 1 578 ? -9.969 -6.117 13.547 1 96.5 578 ALA A N 1
ATOM 4556 C CA . ALA A 1 578 ? -8.672 -6.609 13.086 1 96.5 578 ALA A CA 1
ATOM 4557 C C . ALA A 1 578 ? -7.957 -5.559 12.242 1 96.5 578 ALA A C 1
ATOM 4559 O O . ALA A 1 578 ? -6.746 -5.359 12.383 1 96.5 578 ALA A O 1
ATOM 4560 N N . LEU A 1 579 ? -8.68 -4.902 11.391 1 94.19 579 LEU A N 1
ATOM 4561 C CA . LEU A 1 579 ? -8.086 -3.85 10.57 1 94.19 579 LEU A CA 1
ATOM 4562 C C . LEU A 1 579 ? -7.578 -2.707 11.445 1 94.19 579 LEU A C 1
ATOM 4564 O O . LEU A 1 579 ? -6.496 -2.168 11.203 1 94.19 579 LEU A O 1
ATOM 4568 N N . PHE A 1 580 ? -8.359 -2.307 12.438 1 96.94 580 PHE A N 1
ATOM 4569 C CA . PHE A 1 580 ? -7.988 -1.278 13.398 1 96.94 580 PHE A CA 1
ATOM 4570 C C . PHE A 1 580 ? -6.703 -1.657 14.125 1 96.94 580 PHE A C 1
ATOM 4572 O O . PHE A 1 580 ? -5.785 -0.842 14.242 1 96.94 580 PHE A O 1
ATOM 4579 N N . VAL A 1 581 ? -6.566 -2.914 14.492 1 96.44 581 VAL A N 1
ATOM 4580 C CA . VAL A 1 581 ? -5.418 -3.383 15.266 1 96.44 581 VAL A CA 1
ATOM 4581 C C . VAL A 1 581 ? -4.211 -3.559 14.352 1 96.44 581 VAL A C 1
ATOM 4583 O O . VAL A 1 581 ? -3.148 -2.982 14.594 1 96.44 581 VAL A O 1
ATOM 4586 N N . PHE A 1 582 ? -4.363 -4.262 13.18 1 95.75 582 PHE A N 1
ATOM 4587 C CA . PHE A 1 582 ? -3.268 -4.637 12.289 1 95.75 582 PHE A CA 1
ATOM 4588 C C . PHE A 1 582 ? -2.633 -3.404 11.664 1 95.75 582 PHE A C 1
ATOM 4590 O O . PHE A 1 582 ? -1.407 -3.303 11.578 1 95.75 582 PHE A O 1
ATOM 4597 N N . VAL A 1 583 ? -3.426 -2.43 11.273 1 95 583 VAL A N 1
ATOM 4598 C CA . VAL A 1 583 ? -2.941 -1.405 10.359 1 95 583 VAL A CA 1
ATOM 4599 C C . VAL A 1 583 ? -2.682 -0.108 11.125 1 95 583 VAL A C 1
ATOM 4601 O O . VAL A 1 583 ? -1.691 0.582 10.867 1 95 583 VAL A O 1
ATOM 4604 N N . LEU A 1 584 ? -3.539 0.203 12.102 1 96.06 584 LEU A N 1
ATOM 4605 C CA . LEU A 1 584 ? -3.41 1.484 12.781 1 96.06 584 LEU A CA 1
ATOM 4606 C C . LEU A 1 584 ? -2.615 1.332 14.078 1 96.06 584 LEU A C 1
ATOM 4608 O O . LEU A 1 584 ? -1.562 1.954 14.242 1 96.06 584 LEU A O 1
ATOM 4612 N N . VAL A 1 585 ? -3.047 0.416 14.992 1 94.81 585 VAL A N 1
ATOM 4613 C CA . VAL A 1 585 ? -2.455 0.314 16.328 1 94.81 585 VAL A CA 1
ATOM 4614 C C . VAL A 1 585 ? -1.051 -0.278 16.219 1 94.81 585 VAL A C 1
ATOM 4616 O O . VAL A 1 585 ? -0.087 0.3 16.734 1 94.81 585 VAL A O 1
ATOM 4619 N N . PHE A 1 586 ? -0.885 -1.372 15.523 1 95.19 586 PHE A N 1
ATOM 4620 C CA . PHE A 1 586 ? 0.403 -2.053 15.453 1 95.19 586 PHE A CA 1
ATOM 4621 C C . PHE A 1 586 ? 1.415 -1.222 14.68 1 95.19 586 PHE A C 1
ATOM 4623 O O . PHE A 1 586 ? 2.604 -1.216 15.008 1 95.19 586 PHE A O 1
ATOM 4630 N N . TYR A 1 587 ? 1.005 -0.535 13.609 1 93.75 587 TYR A N 1
ATOM 4631 C CA . TYR A 1 587 ? 1.94 0.354 12.93 1 93.75 587 TYR A CA 1
ATOM 4632 C C . TYR A 1 587 ? 2.455 1.432 13.875 1 93.75 587 TYR A C 1
ATOM 4634 O O . TYR A 1 587 ? 3.643 1.762 13.859 1 93.75 587 TYR A O 1
ATOM 4642 N N . SER A 1 588 ? 1.59 2 14.695 1 92.81 588 SER A N 1
ATOM 4643 C CA . SER A 1 588 ? 1.967 3.064 15.617 1 92.81 588 SER A CA 1
ATOM 4644 C C . SER A 1 588 ? 2.928 2.553 16.688 1 92.81 588 SER A C 1
ATOM 4646 O O . SER A 1 588 ? 3.791 3.293 17.156 1 92.81 588 SER A O 1
ATOM 4648 N N . LEU A 1 589 ? 2.85 1.316 17.016 1 91.12 589 LEU A N 1
ATOM 4649 C CA . LEU A 1 589 ? 3.689 0.726 18.047 1 91.12 589 LEU A CA 1
ATOM 4650 C C . LEU A 1 589 ? 5.125 0.57 17.562 1 91.12 589 LEU A C 1
ATOM 4652 O O . LEU A 1 589 ? 6.039 0.363 18.375 1 91.12 589 LEU A O 1
ATOM 4656 N N . ASN A 1 590 ? 5.391 0.695 16.281 1 87.75 590 ASN A N 1
ATOM 4657 C CA . ASN A 1 590 ? 6.742 0.646 15.742 1 87.75 590 ASN A CA 1
ATOM 4658 C C . ASN A 1 590 ? 7.625 1.745 16.328 1 87.75 590 ASN A C 1
ATOM 4660 O O . ASN A 1 590 ? 8.844 1.59 16.422 1 87.75 590 ASN A O 1
ATOM 4664 N N . PHE A 1 591 ? 7.016 2.746 16.734 1 87.81 591 PHE A N 1
ATOM 4665 C CA . PHE A 1 591 ? 7.797 3.93 17.078 1 87.81 591 PHE A CA 1
ATOM 4666 C C . PHE A 1 591 ? 8.117 3.961 18.562 1 87.81 591 PHE A C 1
ATOM 4668 O O . PHE A 1 591 ? 8.695 4.934 19.062 1 87.81 591 PHE A O 1
ATOM 4675 N N . VAL A 1 592 ? 7.73 2.842 19.219 1 81.88 592 VAL A N 1
ATOM 4676 C CA . VAL A 1 592 ? 8.102 2.689 20.625 1 81.88 592 VAL A CA 1
ATOM 4677 C C . VAL A 1 592 ? 9.523 2.137 20.719 1 81.88 592 VAL A C 1
ATOM 4679 O O . VAL A 1 592 ? 10.203 2.344 21.719 1 81.88 592 VAL A O 1
ATOM 4682 N N . LEU A 1 593 ? 9.898 1.446 19.641 1 81.62 593 LEU A N 1
ATOM 4683 C CA . LEU A 1 593 ? 11.188 0.758 19.656 1 81.62 593 LEU A CA 1
ATOM 4684 C C . LEU A 1 593 ? 12.156 1.384 18.656 1 81.62 593 LEU A C 1
ATOM 4686 O O . LEU A 1 593 ? 11.789 1.669 17.516 1 81.62 593 LEU A O 1
ATOM 4690 N N . ASP A 1 594 ? 13.383 1.579 19.125 1 83.75 594 ASP A N 1
ATOM 4691 C CA . ASP A 1 594 ? 14.445 2.004 18.234 1 83.75 594 ASP A CA 1
ATOM 4692 C C . ASP A 1 594 ? 14.695 0.958 17.141 1 83.75 594 ASP A C 1
ATOM 4694 O O . ASP A 1 594 ? 14.742 -0.241 17.422 1 83.75 594 ASP A O 1
ATOM 4698 N N . PRO A 1 595 ? 14.773 1.411 15.906 1 88.5 595 PRO A N 1
ATOM 4699 C CA . PRO A 1 595 ? 14.977 0.467 14.797 1 88.5 595 PRO A CA 1
ATOM 4700 C C . PRO A 1 595 ? 16.219 -0.41 14.992 1 88.5 595 PRO A C 1
ATOM 4702 O O . PRO A 1 595 ? 16.203 -1.579 14.594 1 88.5 595 PRO A O 1
ATOM 4705 N N . GLU A 1 596 ? 17.25 0.087 15.609 1 88.44 596 GLU A N 1
ATOM 4706 C CA . GLU A 1 596 ? 18.469 -0.689 15.789 1 88.44 596 GLU A CA 1
ATOM 4707 C C . GLU A 1 596 ? 18.266 -1.828 16.781 1 88.44 596 GLU A C 1
ATOM 4709 O O . GLU A 1 596 ? 18.875 -2.893 16.656 1 88.44 596 GLU A O 1
ATOM 4714 N N . VAL A 1 597 ? 17.438 -1.535 17.781 1 86.25 597 VAL A N 1
ATOM 4715 C CA . VAL A 1 597 ? 17.094 -2.578 18.734 1 86.25 597 VAL A CA 1
ATOM 4716 C C . VAL A 1 597 ? 16.312 -3.682 18.047 1 86.25 597 VAL A C 1
ATOM 4718 O O . VAL A 1 597 ? 16.531 -4.867 18.297 1 86.25 597 VAL A O 1
ATOM 4721 N N . ALA A 1 598 ? 15.469 -3.279 17.156 1 87.44 598 ALA A N 1
ATOM 4722 C CA . ALA A 1 598 ? 14.648 -4.238 16.422 1 87.44 598 ALA A CA 1
ATOM 4723 C C . ALA A 1 598 ? 15.5 -5.07 15.469 1 87.44 598 ALA A C 1
ATOM 4725 O O . ALA A 1 598 ? 15.219 -6.25 15.242 1 87.44 598 ALA A O 1
ATOM 4726 N N . LYS A 1 599 ? 16.562 -4.5 14.969 1 90.38 599 LYS A N 1
ATOM 4727 C CA . LYS A 1 599 ? 17.391 -5.152 13.961 1 90.38 599 LYS A CA 1
ATOM 4728 C C . LYS A 1 599 ? 18.391 -6.113 14.609 1 90.38 599 LYS A C 1
ATOM 4730 O O . LYS A 1 599 ? 18.953 -6.98 13.938 1 90.38 599 LYS A O 1
ATOM 4735 N N . ASP A 1 600 ? 18.578 -5.969 15.898 1 89.94 600 ASP A N 1
ATOM 4736 C CA . ASP A 1 600 ? 19.516 -6.82 16.625 1 89.94 600 ASP A CA 1
ATOM 4737 C C . ASP A 1 600 ? 18.922 -8.211 16.859 1 89.94 600 ASP A C 1
ATOM 4739 O O . ASP A 1 600 ? 17.953 -8.359 17.609 1 89.94 600 ASP A O 1
ATOM 4743 N N . ALA A 1 601 ? 19.578 -9.227 16.344 1 88.06 601 ALA A N 1
ATOM 4744 C CA . ALA A 1 601 ? 19.109 -10.609 16.406 1 88.06 601 ALA A CA 1
ATOM 4745 C C . ALA A 1 601 ? 18.969 -11.086 17.844 1 88.06 601 ALA A C 1
ATOM 4747 O O . ALA A 1 601 ? 18.141 -11.938 18.156 1 88.06 601 ALA A O 1
ATOM 4748 N N . ALA A 1 602 ? 19.719 -10.523 18.734 1 87.88 602 ALA A N 1
ATOM 4749 C CA . ALA A 1 602 ? 19.703 -10.914 20.141 1 87.88 602 ALA A CA 1
ATOM 4750 C C . ALA A 1 602 ? 18.344 -10.602 20.781 1 87.88 602 ALA A C 1
ATOM 4752 O O . ALA A 1 602 ? 17.969 -11.219 21.781 1 87.88 602 ALA A O 1
ATOM 4753 N N . ASN A 1 603 ? 17.609 -9.68 20.156 1 88.44 603 ASN A N 1
ATOM 4754 C CA . ASN A 1 603 ? 16.359 -9.219 20.75 1 88.44 603 ASN A CA 1
ATOM 4755 C C . ASN A 1 603 ? 15.148 -9.875 20.094 1 88.44 603 ASN A C 1
ATOM 4757 O O . ASN A 1 603 ? 14.016 -9.719 20.547 1 88.44 603 ASN A O 1
ATOM 4761 N N . TRP A 1 604 ? 15.328 -10.672 19.047 1 87.44 604 TRP A N 1
ATOM 4762 C CA . TRP A 1 604 ? 14.227 -11.141 18.219 1 87.44 604 TRP A CA 1
ATOM 4763 C C . TRP A 1 604 ? 13.281 -12.039 19.016 1 87.44 604 TRP A C 1
ATOM 4765 O O . TRP A 1 604 ? 12.062 -11.938 18.875 1 87.44 604 TRP A O 1
ATOM 4775 N N . THR A 1 605 ? 13.758 -12.891 19.844 1 84.62 605 THR A N 1
ATOM 4776 C CA . THR A 1 605 ? 12.93 -13.805 20.609 1 84.62 605 THR A CA 1
ATOM 4777 C C . THR A 1 605 ? 12.039 -13.039 21.578 1 84.62 605 THR A C 1
ATOM 4779 O O . THR A 1 605 ? 10.844 -13.32 21.688 1 84.62 605 THR A O 1
ATOM 4782 N N . ASP A 1 606 ? 12.633 -12.102 22.234 1 85.44 606 ASP A N 1
ATOM 4783 C CA . ASP A 1 606 ? 11.867 -11.305 23.203 1 85.44 606 ASP A CA 1
ATOM 4784 C C . ASP A 1 606 ? 10.844 -10.422 22.5 1 85.44 606 ASP A C 1
ATOM 4786 O O . ASP A 1 606 ? 9.703 -10.305 22.938 1 85.44 606 ASP A O 1
ATOM 4790 N N . ILE A 1 607 ? 11.273 -9.852 21.422 1 88.19 607 ILE A N 1
ATOM 4791 C CA . ILE A 1 607 ? 10.359 -9 20.672 1 88.19 607 ILE A CA 1
ATOM 4792 C C . ILE A 1 607 ? 9.195 -9.828 20.141 1 88.19 607 ILE A C 1
ATOM 4794 O O . ILE A 1 607 ? 8.047 -9.398 20.188 1 88.19 607 ILE A O 1
ATOM 4798 N N . ARG A 1 608 ? 9.445 -11.016 19.688 1 89.19 608 ARG A N 1
ATOM 4799 C CA . ARG A 1 608 ? 8.406 -11.898 19.172 1 89.19 608 ARG A CA 1
ATOM 4800 C C . ARG A 1 608 ? 7.402 -12.258 20.266 1 89.19 608 ARG A C 1
ATOM 4802 O O . ARG A 1 608 ? 6.195 -12.297 20.016 1 89.19 608 ARG A O 1
ATOM 4809 N N . ARG A 1 609 ? 7.922 -12.547 21.438 1 87.75 609 ARG A N 1
ATOM 4810 C CA . ARG A 1 609 ? 7.043 -12.859 22.562 1 87.75 609 ARG A CA 1
ATOM 4811 C C . ARG A 1 609 ? 6.125 -11.688 22.891 1 87.75 609 ARG A C 1
ATOM 4813 O O . ARG A 1 609 ? 4.914 -11.867 23.047 1 87.75 609 ARG A O 1
ATOM 4820 N N . VAL A 1 610 ? 6.691 -10.539 22.906 1 90.12 610 VAL A N 1
ATOM 4821 C CA . VAL A 1 610 ? 5.926 -9.344 23.234 1 90.12 610 VAL A CA 1
ATOM 4822 C C . VAL A 1 610 ? 4.879 -9.078 22.156 1 90.12 610 VAL A C 1
ATOM 4824 O O . VAL A 1 610 ? 3.715 -8.82 22.469 1 90.12 610 VAL A O 1
ATOM 4827 N N . ILE A 1 611 ? 5.277 -9.188 20.922 1 91.31 611 ILE A N 1
ATOM 4828 C CA . ILE A 1 611 ? 4.379 -8.891 19.812 1 91.31 611 ILE A CA 1
ATOM 4829 C C . ILE A 1 611 ? 3.266 -9.938 19.75 1 91.31 611 ILE A C 1
ATOM 4831 O O . ILE A 1 611 ? 2.104 -9.602 19.516 1 91.31 611 ILE A O 1
ATOM 4835 N N . THR A 1 612 ? 3.6 -11.195 19.984 1 91.94 612 THR A N 1
ATOM 4836 C CA . THR A 1 612 ? 2.609 -12.266 19.953 1 91.94 612 THR A CA 1
ATOM 4837 C C . THR A 1 612 ? 1.563 -12.055 21.047 1 91.94 612 THR A C 1
ATOM 4839 O O . THR A 1 612 ? 0.363 -12.18 20.797 1 91.94 612 THR A O 1
ATOM 4842 N N . VAL A 1 613 ? 2.012 -11.664 22.219 1 91.5 613 VAL A N 1
ATOM 4843 C CA . VAL A 1 613 ? 1.106 -11.43 23.328 1 91.5 613 VAL A CA 1
ATOM 4844 C C . VAL A 1 613 ? 0.26 -10.188 23.062 1 91.5 613 VAL A C 1
ATOM 4846 O O . VAL A 1 613 ? -0.954 -10.195 23.281 1 91.5 613 VAL A O 1
ATOM 4849 N N . ALA A 1 614 ? 0.873 -9.148 22.562 1 91.62 614 ALA A N 1
ATOM 4850 C CA . ALA A 1 614 ? 0.151 -7.926 22.234 1 91.62 614 ALA A CA 1
ATOM 4851 C C . ALA A 1 614 ? -0.917 -8.18 21.172 1 91.62 614 ALA A C 1
ATOM 4853 O O . ALA A 1 614 ? -2.021 -7.641 21.25 1 91.62 614 ALA A O 1
ATOM 4854 N N . LEU A 1 615 ? -0.548 -8.992 20.234 1 94.31 615 LEU A N 1
ATOM 4855 C CA . LEU A 1 615 ? -1.492 -9.32 19.172 1 94.31 615 LEU A CA 1
ATOM 4856 C C . LEU A 1 615 ? -2.691 -10.086 19.719 1 94.31 615 LEU A C 1
ATOM 4858 O O . LEU A 1 615 ? -3.838 -9.758 19.406 1 94.31 615 LEU A O 1
ATOM 4862 N N . ALA A 1 616 ? -2.439 -11.086 20.531 1 93 616 ALA A N 1
ATOM 4863 C CA . ALA A 1 616 ? -3.504 -11.883 21.141 1 93 616 ALA A CA 1
ATOM 4864 C C . ALA A 1 616 ? -4.414 -11.016 22 1 93 616 ALA A C 1
ATOM 4866 O O . ALA A 1 616 ? -5.641 -11.086 21.891 1 93 616 ALA A O 1
ATOM 4867 N N . LEU A 1 617 ? -3.82 -10.133 22.75 1 91.56 617 LEU A N 1
ATOM 4868 C CA . LEU A 1 617 ? -4.578 -9.289 23.672 1 91.56 617 LEU A CA 1
ATOM 4869 C C . LEU A 1 617 ? -5.391 -8.25 22.922 1 91.56 617 LEU A C 1
ATOM 4871 O O . LEU A 1 617 ? -6.496 -7.891 23.328 1 91.56 617 LEU A O 1
ATOM 4875 N N . SER A 1 618 ? -4.848 -7.785 21.828 1 93.38 618 SER A N 1
ATOM 4876 C CA . SER A 1 618 ? -5.52 -6.734 21.062 1 93.38 618 SER A CA 1
ATOM 4877 C C . SER A 1 618 ? -6.66 -7.301 20.234 1 93.38 618 SER A C 1
ATOM 4879 O O . SER A 1 618 ? -7.66 -6.621 20 1 93.38 618 SER A O 1
ATOM 4881 N N . LEU A 1 619 ? -6.555 -8.539 19.781 1 95.38 619 LEU A N 1
ATOM 4882 C CA . LEU A 1 619 ? -7.559 -9.125 18.906 1 95.38 619 LEU A CA 1
ATOM 4883 C C . LEU A 1 619 ? -8.617 -9.875 19.703 1 95.38 619 LEU A C 1
ATOM 4885 O O . LEU A 1 619 ? -9.742 -10.055 19.234 1 95.38 619 LEU A O 1
ATOM 4889 N N . ALA A 1 620 ? -8.297 -10.32 20.922 1 94.19 620 ALA A N 1
ATOM 4890 C CA . ALA A 1 620 ? -9.141 -11.195 21.719 1 94.19 620 ALA A CA 1
ATOM 4891 C C . ALA A 1 620 ? -10.523 -10.578 21.938 1 94.19 620 ALA A C 1
ATOM 4893 O O . ALA A 1 620 ? -11.539 -11.25 21.766 1 94.19 620 ALA A O 1
ATOM 4894 N N . PRO A 1 621 ? -10.594 -9.242 22.281 1 93.56 621 PRO A N 1
ATOM 4895 C CA . PRO A 1 621 ? -11.93 -8.688 22.5 1 93.56 621 PRO A CA 1
ATOM 4896 C C . PRO A 1 621 ? -12.828 -8.797 21.266 1 93.56 621 PRO A C 1
ATOM 4898 O O . PRO A 1 621 ? -14.023 -9.086 21.406 1 93.56 621 PRO A O 1
ATOM 4901 N N . PHE A 1 622 ? -12.289 -8.633 20.125 1 96.38 622 PHE A N 1
ATOM 4902 C CA . PHE A 1 622 ? -13.07 -8.695 18.891 1 96.38 622 PHE A CA 1
ATOM 4903 C C . PHE A 1 622 ? -13.383 -10.141 18.516 1 96.38 622 PHE A C 1
ATOM 4905 O O . PHE A 1 622 ? -14.461 -10.438 18 1 96.38 622 PHE A O 1
ATOM 4912 N N . GLY A 1 623 ? -12.359 -11.039 18.766 1 95.56 623 GLY A N 1
ATOM 4913 C CA . GLY A 1 623 ? -12.609 -12.461 18.562 1 95.56 623 GLY A CA 1
ATOM 4914 C C . GLY A 1 623 ? -13.711 -13 19.453 1 95.56 623 GLY A C 1
ATOM 4915 O O . GLY A 1 623 ? -14.523 -13.82 19.016 1 95.56 623 GLY A O 1
ATOM 4916 N N . LEU A 1 624 ? -13.766 -12.523 20.641 1 94.62 624 LEU A N 1
ATOM 4917 C CA . LEU A 1 624 ? -14.789 -12.945 21.594 1 94.62 624 LEU A CA 1
ATOM 4918 C C . LEU A 1 624 ? -16.172 -12.438 21.156 1 94.62 624 LEU A C 1
ATOM 4920 O O . LEU A 1 624 ? -17.172 -13.125 21.359 1 94.62 624 LEU A O 1
ATOM 4924 N N . VAL A 1 625 ? -16.172 -11.188 20.641 1 95.56 625 VAL A N 1
ATOM 4925 C CA . VAL A 1 625 ? -17.438 -10.68 20.109 1 95.56 625 VAL A CA 1
ATOM 4926 C C . VAL A 1 625 ? -17.922 -11.578 18.969 1 95.56 625 VAL A C 1
ATOM 4928 O O . VAL A 1 625 ? -19.125 -11.875 18.875 1 95.56 625 VAL A O 1
ATOM 4931 N N . GLN A 1 626 ? -17 -12.023 18.109 1 94.88 626 GLN A N 1
ATOM 4932 C CA . GLN A 1 626 ? -17.344 -12.906 17 1 94.88 626 GLN A CA 1
ATOM 4933 C C . GLN A 1 626 ? -17.891 -14.242 17.516 1 94.88 626 GLN A C 1
ATOM 4935 O O . GLN A 1 626 ? -18.906 -14.742 17.031 1 94.88 626 GLN A O 1
ATOM 4940 N N . ALA A 1 627 ? -17.312 -14.828 18.5 1 92.5 627 ALA A N 1
ATOM 4941 C CA . ALA A 1 627 ? -17.609 -16.172 18.984 1 92.5 627 ALA A CA 1
ATOM 4942 C C . ALA A 1 627 ? -18.844 -16.156 19.891 1 92.5 627 ALA A C 1
ATOM 4944 O O . ALA A 1 627 ? -19.672 -17.078 19.844 1 92.5 627 ALA A O 1
ATOM 4945 N N . PHE A 1 628 ? -19 -15.047 20.703 1 91.81 628 PHE A N 1
ATOM 4946 C CA . PHE A 1 628 ? -19.969 -15.133 21.797 1 91.81 628 PHE A CA 1
ATOM 4947 C C . PHE A 1 628 ? -20.875 -13.906 21.797 1 91.81 628 PHE A C 1
ATOM 4949 O O . PHE A 1 628 ? -21.625 -13.695 22.766 1 91.81 628 PHE A O 1
ATOM 4956 N N . GLY A 1 629 ? -20.797 -13.055 20.844 1 90.5 629 GLY A N 1
ATOM 4957 C CA . GLY A 1 629 ? -21.562 -11.812 20.812 1 90.5 629 GLY A CA 1
ATOM 4958 C C . GLY A 1 629 ? -23.062 -12.031 20.938 1 90.5 629 GLY A C 1
ATOM 4959 O O . GLY A 1 629 ? -23.766 -11.156 21.422 1 90.5 629 GLY A O 1
ATOM 4960 N N . ASN A 1 630 ? -23.562 -13.203 20.531 1 86.56 630 ASN A N 1
ATOM 4961 C CA . ASN A 1 630 ? -24.984 -13.477 20.578 1 86.56 630 ASN A CA 1
ATOM 4962 C C . ASN A 1 630 ? -25.359 -14.336 21.781 1 86.56 630 ASN A C 1
ATOM 4964 O O . ASN A 1 630 ? -26.5 -14.766 21.906 1 86.56 630 ASN A O 1
ATOM 4968 N N . SER A 1 631 ? -24.438 -14.562 22.656 1 90.62 631 SER A N 1
ATOM 4969 C CA . SER A 1 631 ? -24.688 -15.359 23.859 1 90.62 631 SER A CA 1
ATOM 4970 C C . SER A 1 631 ? -25.016 -14.461 25.047 1 90.62 631 SER A C 1
ATOM 4972 O O . SER A 1 631 ? -25.172 -13.25 24.906 1 90.62 631 SER A O 1
ATOM 4974 N N . ALA A 1 632 ? -25.141 -15.109 26.266 1 90 632 ALA A N 1
ATOM 4975 C CA . ALA A 1 632 ? -25.484 -14.406 27.5 1 90 632 ALA A CA 1
ATOM 4976 C C . ALA A 1 632 ? -24.375 -13.422 27.891 1 90 632 ALA A C 1
ATOM 4978 O O . ALA A 1 632 ? -24.656 -12.414 28.547 1 90 632 ALA A O 1
ATOM 4979 N N . VAL A 1 633 ? -23.188 -13.68 27.344 1 91.38 633 VAL A N 1
ATOM 4980 C CA . VAL A 1 633 ? -22.078 -12.812 27.719 1 91.38 633 VAL A CA 1
ATOM 4981 C C . VAL A 1 633 ? -21.859 -11.742 26.656 1 91.38 633 VAL A C 1
ATOM 4983 O O . VAL A 1 633 ? -20.875 -11.008 26.688 1 91.38 633 VAL A O 1
ATOM 4986 N N . GLY A 1 634 ? -22.75 -11.664 25.734 1 92.12 634 GLY A N 1
ATOM 4987 C CA . GLY A 1 634 ? -22.688 -10.75 24.609 1 92.12 634 GLY A CA 1
ATOM 4988 C C . GLY A 1 634 ? -22.422 -9.312 25.016 1 92.12 634 GLY A C 1
ATOM 4989 O O . GLY A 1 634 ? -21.484 -8.688 24.531 1 92.12 634 GLY A O 1
ATOM 4990 N N . PRO A 1 635 ? -23.203 -8.836 25.953 1 91.88 635 PRO A N 1
ATOM 4991 C CA . PRO A 1 635 ? -23.016 -7.445 26.375 1 91.88 635 PRO A CA 1
ATOM 4992 C C . PRO A 1 635 ? -21.641 -7.203 27 1 91.88 635 PRO A C 1
ATOM 4994 O O . PRO A 1 635 ? -21.016 -6.164 26.75 1 91.88 635 PRO A O 1
ATOM 4997 N N . LEU A 1 636 ? -21.141 -8.164 27.703 1 90.88 636 LEU A N 1
ATOM 4998 C CA . LEU A 1 636 ? -19.844 -8.047 28.359 1 90.88 636 LEU A CA 1
ATOM 4999 C C . LEU A 1 636 ? -18.719 -8.008 27.328 1 90.88 636 LEU A C 1
ATOM 5001 O O . LEU A 1 636 ? -17.828 -7.156 27.391 1 90.88 636 LEU A O 1
ATOM 5005 N N . VAL A 1 637 ? -18.812 -8.875 26.391 1 93.56 637 VAL A N 1
ATOM 5006 C CA . VAL A 1 637 ? -17.734 -8.969 25.406 1 93.56 637 VAL A CA 1
ATOM 5007 C C . VAL A 1 637 ? -17.75 -7.746 24.484 1 93.56 637 VAL A C 1
ATOM 5009 O O . VAL A 1 637 ? -16.703 -7.293 24.031 1 93.56 637 VAL A O 1
ATOM 5012 N N . ARG A 1 638 ? -18.859 -7.23 24.203 1 93.81 638 ARG A N 1
ATOM 5013 C CA . ARG A 1 638 ? -18.953 -6.012 23.406 1 93.81 638 ARG A CA 1
ATOM 5014 C C . ARG A 1 638 ? -18.375 -4.82 24.172 1 93.81 638 ARG A C 1
ATOM 5016 O O . ARG A 1 638 ? -17.734 -3.953 23.578 1 93.81 638 ARG A O 1
ATOM 5023 N N . SER A 1 639 ? -18.594 -4.816 25.5 1 89.62 639 SER A N 1
ATOM 5024 C CA . SER A 1 639 ? -18.016 -3.758 26.312 1 89.62 639 SER A CA 1
ATOM 5025 C C . SER A 1 639 ? -16.484 -3.828 26.312 1 89.62 639 SER A C 1
ATOM 5027 O O . SER A 1 639 ? -15.812 -2.799 26.25 1 89.62 639 SER A O 1
ATOM 5029 N N . TRP A 1 640 ? -15.992 -5.02 26.328 1 90.25 640 TRP A N 1
ATOM 5030 C CA . TRP A 1 640 ? -14.547 -5.203 26.266 1 90.25 640 TRP A CA 1
ATOM 5031 C C . TRP A 1 640 ? -13.992 -4.723 24.938 1 90.25 640 TRP A C 1
ATOM 5033 O O . TRP A 1 640 ? -12.93 -4.102 24.875 1 90.25 640 TRP A O 1
ATOM 5043 N N . ALA A 1 641 ? -14.727 -5.043 23.891 1 94.19 641 ALA A N 1
ATOM 5044 C CA . ALA A 1 641 ? -14.281 -4.637 22.562 1 94.19 641 ALA A CA 1
ATOM 5045 C C . ALA A 1 641 ? -14.312 -3.117 22.422 1 94.19 641 ALA A C 1
ATOM 5047 O O . ALA A 1 641 ? -13.422 -2.529 21.797 1 94.19 641 ALA A O 1
ATOM 5048 N N . ARG A 1 642 ? -15.289 -2.432 23.016 1 90.75 642 ARG A N 1
ATOM 5049 C CA . ARG A 1 642 ? -15.352 -0.973 23 1 90.75 642 ARG A CA 1
ATOM 5050 C C . ARG A 1 642 ? -14.172 -0.372 23.766 1 90.75 642 ARG A C 1
ATOM 5052 O O . ARG A 1 642 ? -13.562 0.599 23.312 1 90.75 642 ARG A O 1
ATOM 5059 N N . SER A 1 643 ? -13.844 -1.022 24.875 1 87.75 643 SER A N 1
ATOM 5060 C CA . SER A 1 643 ? -12.703 -0.57 25.656 1 87.75 643 SER A CA 1
ATOM 5061 C C . SER A 1 643 ? -11.398 -0.741 24.875 1 87.75 643 SER A C 1
ATOM 5063 O O . SER A 1 643 ? -10.5 0.1 24.969 1 87.75 643 SER A O 1
ATOM 5065 N N . ALA A 1 644 ? -11.359 -1.812 24.109 1 90 644 ALA A N 1
ATOM 5066 C CA . ALA A 1 644 ? -10.172 -2.057 23.297 1 90 644 ALA A CA 1
ATOM 5067 C C . ALA A 1 644 ? -10.023 -0.99 22.219 1 90 644 ALA A C 1
ATOM 5069 O O . ALA A 1 644 ? -8.906 -0.575 21.891 1 90 644 ALA A O 1
ATOM 5070 N N . VAL A 1 645 ? -11.125 -0.556 21.641 1 91.88 645 VAL A N 1
ATOM 5071 C CA . VAL A 1 645 ? -11.094 0.5 20.641 1 91.88 645 VAL A CA 1
ATOM 5072 C C . VAL A 1 645 ? -10.602 1.8 21.266 1 91.88 645 VAL A C 1
ATOM 5074 O O . VAL A 1 645 ? -9.727 2.471 20.719 1 91.88 645 VAL A O 1
ATOM 5077 N N . ALA A 1 646 ? -11.117 2.154 22.453 1 87.25 646 ALA A N 1
ATOM 5078 C CA . ALA A 1 646 ? -10.711 3.369 23.156 1 87.25 646 ALA A CA 1
ATOM 5079 C C . AL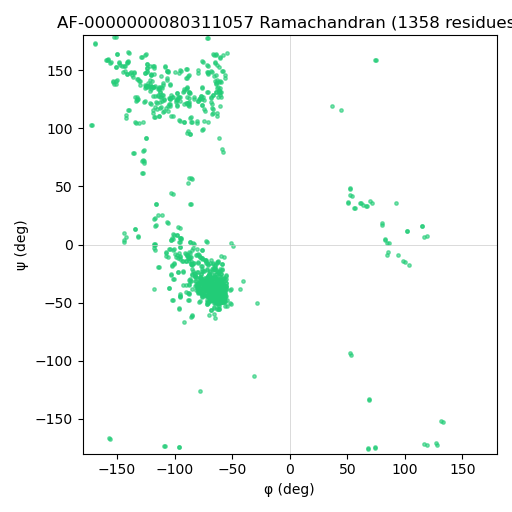A A 1 646 ? -9.234 3.316 23.547 1 87.25 646 ALA A C 1
ATOM 5081 O O . ALA A 1 646 ? -8.5 4.289 23.344 1 87.25 646 ALA A O 1
ATOM 5082 N N . LEU A 1 647 ? -8.836 2.146 24.047 1 86.81 647 LEU A N 1
ATOM 5083 C CA . LEU A 1 647 ? -7.441 1.98 24.438 1 86.81 647 LEU A CA 1
ATOM 5084 C C . LEU A 1 647 ? -6.52 2.057 23.234 1 86.81 647 LEU A C 1
ATOM 5086 O O . LEU A 1 647 ? -5.449 2.672 23.297 1 86.81 647 LEU A O 1
ATOM 5090 N N . GLY A 1 648 ? -6.949 1.351 22.141 1 90.31 648 GLY A N 1
ATOM 5091 C CA . GLY A 1 648 ? -6.156 1.413 20.922 1 90.31 648 GLY A CA 1
ATOM 5092 C C . GLY A 1 648 ? -5.996 2.824 20.391 1 90.31 648 GLY A C 1
ATOM 5093 O O . GLY A 1 648 ? -4.906 3.217 19.984 1 90.31 648 GLY A O 1
ATOM 5094 N N . LEU A 1 649 ? -7.066 3.623 20.422 1 90.25 649 LEU A N 1
ATOM 5095 C CA . LEU A 1 649 ? -7.012 5.008 19.969 1 90.25 649 LEU A CA 1
ATOM 5096 C C . LEU A 1 649 ? -6.125 5.848 20.875 1 90.25 649 LEU A C 1
ATOM 5098 O O . LEU A 1 649 ? -5.375 6.707 20.406 1 90.25 649 LEU A O 1
ATOM 5102 N N . ALA A 1 650 ? -6.223 5.57 22.172 1 86.25 650 ALA A N 1
ATOM 5103 C CA . ALA A 1 650 ? -5.371 6.273 23.125 1 86.25 650 ALA A CA 1
ATOM 5104 C C . ALA A 1 650 ? -3.898 5.992 22.859 1 86.25 650 ALA A C 1
ATOM 5106 O O . ALA A 1 650 ? -3.064 6.898 22.906 1 86.25 650 ALA A O 1
ATOM 5107 N N . VAL A 1 651 ? -3.623 4.742 22.562 1 86.69 651 VAL A N 1
ATOM 5108 C CA . VAL A 1 651 ? -2.256 4.34 22.25 1 86.69 651 VAL A CA 1
ATOM 5109 C C . VAL A 1 651 ? -1.761 5.098 21.016 1 86.69 651 VAL A C 1
ATOM 5111 O O . VAL A 1 651 ? -0.644 5.621 21.016 1 86.69 651 VAL A O 1
ATOM 5114 N N . VAL A 1 652 ? -2.578 5.199 20.031 1 91.31 652 VAL A N 1
ATOM 5115 C CA . VAL A 1 652 ? -2.207 5.875 18.797 1 91.31 652 VAL A CA 1
ATOM 5116 C C . VAL A 1 652 ? -1.96 7.355 19.062 1 91.31 652 VAL A C 1
ATOM 5118 O O . VAL A 1 652 ? -0.977 7.926 18.578 1 91.31 652 VAL A O 1
ATOM 5121 N N . VAL A 1 653 ? -2.805 8.031 19.844 1 88.56 653 VAL A N 1
ATOM 5122 C CA . VAL A 1 653 ? -2.703 9.453 20.141 1 88.56 653 VAL A CA 1
ATOM 5123 C C . VAL A 1 653 ? -1.465 9.719 21 1 88.56 653 VAL A C 1
ATOM 5125 O O . VAL A 1 653 ? -0.689 10.633 20.719 1 88.56 653 VAL A O 1
ATOM 5128 N N . VAL A 1 654 ? -1.225 8.836 21.984 1 85.19 654 VAL A N 1
ATOM 5129 C CA . VAL A 1 654 ? -0.099 9.016 22.906 1 85.19 654 VAL A CA 1
ATOM 5130 C C . VAL A 1 654 ? 1.212 8.781 22.156 1 85.19 654 VAL A C 1
ATOM 5132 O O . VAL A 1 654 ? 2.146 9.578 22.266 1 85.19 654 VAL A O 1
ATOM 5135 N N . LEU A 1 655 ? 1.246 7.73 21.406 1 87.94 655 LEU A N 1
ATOM 5136 C CA . LEU A 1 655 ? 2.459 7.441 20.656 1 87.94 655 LEU A CA 1
ATOM 5137 C C . LEU A 1 655 ? 2.684 8.484 19.562 1 87.94 655 LEU A C 1
ATOM 5139 O O . LEU A 1 655 ? 3.828 8.82 19.25 1 87.94 655 LEU A O 1
ATOM 5143 N N . GLY A 1 656 ? 1.578 8.977 19.031 1 89.12 656 GLY A N 1
ATOM 5144 C CA . GLY A 1 656 ? 1.702 10.086 18.094 1 89.12 656 GLY A CA 1
ATOM 5145 C C . GLY A 1 656 ? 2.289 11.336 18.734 1 89.12 656 GLY A C 1
ATOM 5146 O O . GLY A 1 656 ? 3.156 11.992 18.156 1 89.12 656 GLY A O 1
ATOM 5147 N N . GLY A 1 657 ? 1.849 11.648 19.906 1 86.56 657 GLY A N 1
ATOM 5148 C CA . GLY A 1 657 ? 2.4 12.766 20.656 1 86.56 657 GLY A CA 1
ATOM 5149 C C . GLY A 1 657 ? 3.871 12.594 20.984 1 86.56 657 GLY A C 1
ATOM 5150 O O . GLY A 1 657 ? 4.66 13.531 20.828 1 86.56 657 GLY A O 1
ATOM 5151 N N . LEU A 1 658 ? 4.246 11.406 21.375 1 85.69 658 LEU A N 1
ATOM 5152 C CA . LEU A 1 658 ? 5.645 11.125 21.688 1 85.69 658 LEU A CA 1
ATOM 5153 C C . LEU A 1 658 ? 6.512 11.258 20.438 1 85.69 658 LEU A C 1
ATOM 5155 O O . LEU A 1 658 ? 7.637 11.75 20.5 1 85.69 658 LEU A O 1
ATOM 5159 N N . PHE A 1 659 ? 5.965 10.797 19.344 1 90.75 659 PHE A N 1
ATOM 5160 C CA . PHE A 1 659 ? 6.684 10.922 18.094 1 90.75 659 PHE A CA 1
ATOM 5161 C C . PHE A 1 659 ? 6.945 12.391 17.766 1 90.75 659 PHE A C 1
ATOM 5163 O O . PHE A 1 659 ? 8.055 12.75 17.359 1 90.75 659 PHE A O 1
ATOM 5170 N N . VAL A 1 660 ? 6.016 13.266 17.953 1 90 660 VAL A N 1
ATOM 5171 C CA . VAL A 1 660 ? 6.117 14.688 17.641 1 90 660 VAL A CA 1
ATOM 5172 C C . VAL A 1 660 ? 7.094 15.367 18.594 1 90 660 VAL A C 1
ATOM 5174 O O . VAL A 1 660 ? 7.953 16.141 18.172 1 90 660 VAL A O 1
ATOM 5177 N N . VAL A 1 661 ? 7.027 15 19.828 1 84.12 661 VAL A N 1
ATOM 5178 C CA . VAL A 1 661 ? 7.859 15.617 20.844 1 84.12 661 VAL A CA 1
ATOM 5179 C C . VAL A 1 661 ? 9.32 15.242 20.625 1 84.12 661 VAL A C 1
ATOM 5181 O O . VAL A 1 661 ? 10.219 16.047 20.859 1 84.12 661 VAL A O 1
ATOM 5184 N N . ARG A 1 662 ? 9.523 14.102 20.062 1 86.69 662 ARG A N 1
ATOM 5185 C CA . ARG A 1 662 ? 10.891 13.625 19.859 1 86.69 662 ARG A CA 1
ATOM 5186 C C . ARG A 1 662 ? 11.289 13.727 18.391 1 86.69 662 ARG A C 1
ATOM 5188 O O . ARG A 1 662 ? 12.203 13.031 17.938 1 86.69 662 ARG A O 1
ATOM 5195 N N . TYR A 1 663 ? 10.602 14.516 17.625 1 90.31 663 TYR A N 1
ATOM 5196 C CA . TYR A 1 663 ? 10.789 14.516 16.188 1 90.31 663 TYR A CA 1
ATOM 5197 C C . TYR A 1 663 ? 12.203 14.961 15.82 1 90.31 663 TYR A C 1
ATOM 5199 O O . TYR A 1 663 ? 12.75 14.539 14.805 1 90.31 663 TYR A O 1
ATOM 5207 N N . GLU A 1 664 ? 12.852 15.82 16.641 1 88.69 664 GLU A N 1
ATOM 5208 C CA . GLU A 1 664 ? 14.227 16.234 16.375 1 88.69 664 GLU A CA 1
ATOM 5209 C C . GLU A 1 664 ? 15.156 15.039 16.234 1 88.69 664 GLU A C 1
ATOM 5211 O O . GLU A 1 664 ? 16.047 15.031 15.375 1 88.69 664 GLU A O 1
ATOM 5216 N N . THR A 1 665 ? 14.938 14.078 17.016 1 86.12 665 THR A N 1
ATOM 5217 C CA . THR A 1 665 ? 15.711 12.844 16.953 1 86.12 665 THR A CA 1
ATOM 5218 C C . THR A 1 665 ? 15.094 11.859 15.961 1 86.12 665 THR A C 1
ATOM 5220 O O . THR A 1 665 ? 15.797 11.242 15.164 1 86.12 665 THR A O 1
ATOM 5223 N N . ASN A 1 666 ? 13.781 11.75 15.984 1 88.88 666 ASN A N 1
ATOM 5224 C CA . ASN A 1 666 ? 13.047 10.766 15.203 1 88.88 666 ASN A CA 1
ATOM 5225 C C . ASN A 1 666 ? 13.188 11.023 13.703 1 88.88 666 ASN A C 1
ATOM 5227 O O . ASN A 1 666 ? 13.148 10.094 12.898 1 88.88 666 ASN A O 1
ATOM 5231 N N . ALA A 1 667 ? 13.391 12.273 13.359 1 88.38 667 ALA A N 1
ATOM 5232 C CA . ALA A 1 667 ? 13.523 12.609 11.945 1 88.38 667 ALA A CA 1
ATOM 5233 C C . ALA A 1 667 ? 14.742 11.938 11.328 1 88.38 667 ALA A C 1
ATOM 5235 O O . ALA A 1 667 ? 14.734 11.594 10.141 1 88.38 667 ALA A O 1
ATOM 5236 N N . LEU A 1 668 ? 15.719 11.734 12.117 1 86.25 668 LEU A N 1
ATOM 5237 C CA . LEU A 1 668 ? 16.922 11.07 11.641 1 86.25 668 LEU A CA 1
ATOM 5238 C C . LEU A 1 668 ? 16.828 9.562 11.812 1 86.25 668 LEU A C 1
ATOM 5240 O O . LEU A 1 668 ? 17.141 8.805 10.891 1 86.25 668 LEU A O 1
ATOM 5244 N N . THR A 1 669 ? 16.297 9.211 12.906 1 86.88 669 THR A N 1
ATOM 5245 C CA . THR A 1 669 ? 16.234 7.797 13.266 1 86.88 669 THR A CA 1
ATOM 5246 C C . THR A 1 669 ? 15.266 7.051 12.344 1 86.88 669 THR A C 1
ATOM 5248 O O . THR A 1 669 ? 15.508 5.895 11.992 1 86.88 669 THR A O 1
ATOM 5251 N N . TYR A 1 670 ? 14.219 7.68 12 1 88.38 670 TYR A N 1
ATOM 5252 C CA . TYR A 1 670 ? 13.18 7 11.227 1 88.38 670 TYR A CA 1
ATOM 5253 C C . TYR A 1 670 ? 13.109 7.551 9.805 1 88.38 670 TYR A C 1
ATOM 5255 O O . TYR A 1 670 ? 12.062 7.48 9.156 1 88.38 670 TYR A O 1
ATOM 5263 N N . ARG A 1 671 ? 14.273 8.078 9.422 1 86.31 671 ARG A N 1
ATOM 5264 C CA . ARG A 1 671 ? 14.305 8.562 8.039 1 86.31 671 ARG A CA 1
ATOM 5265 C C . ARG A 1 671 ? 14.039 7.422 7.059 1 86.31 671 ARG A C 1
ATOM 5267 O O . ARG A 1 671 ? 14.695 6.379 7.113 1 86.31 671 ARG A O 1
ATOM 5274 N N . ASP A 1 672 ? 13.016 7.359 6.203 1 86.06 672 ASP A N 1
ATOM 5275 C CA . ASP A 1 672 ? 12.664 6.367 5.195 1 86.06 672 ASP A CA 1
ATOM 5276 C C . ASP A 1 672 ? 12.359 5.016 5.836 1 86.06 672 ASP A C 1
ATOM 5278 O O . ASP A 1 672 ? 12.797 3.975 5.34 1 86.06 672 ASP A O 1
ATOM 5282 N N . PHE A 1 673 ? 11.797 5.152 6.98 1 88.81 673 PHE A N 1
ATOM 5283 C CA . PHE A 1 673 ? 11.461 3.963 7.758 1 88.81 673 PHE A CA 1
ATOM 5284 C C . PHE A 1 673 ? 10.672 2.973 6.91 1 88.81 673 PHE A C 1
ATOM 5286 O O . PHE A 1 673 ? 10.953 1.771 6.93 1 88.81 673 PHE A O 1
ATOM 5293 N N . ASP A 1 674 ? 9.852 3.359 6.133 1 87.69 674 ASP A N 1
ATOM 5294 C CA . ASP A 1 674 ? 8.953 2.482 5.383 1 87.69 674 ASP A CA 1
ATOM 5295 C C . ASP A 1 674 ? 9.641 1.938 4.133 1 87.69 674 ASP A C 1
ATOM 5297 O O . ASP A 1 674 ? 9.062 1.132 3.4 1 87.69 674 ASP A O 1
ATOM 5301 N N . ARG A 1 675 ? 10.875 2.285 3.891 1 82.31 675 ARG A N 1
ATOM 5302 C CA . ARG A 1 675 ? 11.656 1.734 2.789 1 82.31 675 ARG A CA 1
ATOM 5303 C C . ARG A 1 675 ? 12.859 0.953 3.307 1 82.31 675 ARG A C 1
ATOM 5305 O O . ARG A 1 675 ? 13.688 0.49 2.523 1 82.31 675 ARG A O 1
ATOM 5312 N N . ASP A 1 676 ? 12.93 0.938 4.625 1 85.5 676 ASP A N 1
ATOM 5313 C CA . ASP A 1 676 ? 14.023 0.168 5.219 1 85.5 676 ASP A CA 1
ATOM 5314 C C . ASP A 1 676 ? 13.875 -1.319 4.902 1 85.5 676 ASP A C 1
ATOM 5316 O O . ASP A 1 676 ? 12.805 -1.896 5.082 1 85.5 676 ASP A O 1
ATOM 5320 N N . ARG A 1 677 ? 14.891 -1.949 4.461 1 80.5 677 A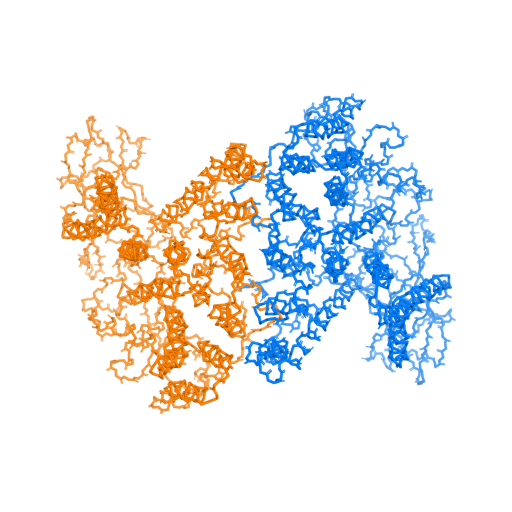RG A N 1
ATOM 5321 C CA . ARG A 1 677 ? 14.867 -3.322 3.965 1 80.5 677 ARG A CA 1
ATOM 5322 C C . ARG A 1 677 ? 14.453 -4.293 5.066 1 80.5 677 ARG A C 1
ATOM 5324 O O . ARG A 1 677 ? 13.844 -5.328 4.793 1 80.5 677 ARG A O 1
ATOM 5331 N N . TYR A 1 678 ? 14.805 -3.945 6.301 1 84.31 678 TYR A N 1
ATOM 5332 C CA . TYR A 1 678 ? 14.438 -4.824 7.406 1 84.31 678 TYR A CA 1
ATOM 5333 C C . TYR A 1 678 ? 12.938 -4.785 7.656 1 84.31 678 TYR A C 1
ATOM 5335 O O . TYR A 1 678 ? 12.32 -5.816 7.941 1 84.31 678 TYR A O 1
ATOM 5343 N N . PHE A 1 679 ? 12.375 -3.697 7.457 1 80.62 679 PHE A N 1
ATOM 5344 C CA . PHE A 1 679 ? 10.969 -3.52 7.816 1 80.62 679 PHE A CA 1
ATOM 5345 C C . PHE A 1 679 ? 10.07 -3.723 6.602 1 80.62 679 PHE A C 1
ATOM 5347 O O . PHE A 1 679 ? 8.867 -3.926 6.746 1 80.62 679 PHE A O 1
ATOM 5354 N N . ASP A 1 680 ? 10.633 -3.531 5.363 1 70.44 680 ASP A N 1
ATOM 5355 C CA . ASP A 1 680 ? 9.82 -3.639 4.156 1 70.44 680 ASP A CA 1
ATOM 5356 C C . ASP A 1 680 ? 10.312 -4.773 3.26 1 70.44 680 ASP A C 1
ATOM 5358 O O . ASP A 1 680 ? 9.984 -4.816 2.072 1 70.44 680 ASP A O 1
ATOM 5362 N N . ARG A 1 681 ? 11.023 -5.801 3.641 1 66.62 681 ARG A N 1
ATOM 5363 C CA . ARG A 1 681 ? 11.516 -6.875 2.783 1 66.62 681 ARG A CA 1
ATOM 5364 C C . ARG A 1 681 ? 10.398 -7.852 2.434 1 66.62 681 ARG A C 1
ATOM 5366 O O . ARG A 1 681 ? 9.57 -8.188 3.287 1 66.62 681 ARG A O 1
ATOM 5373 N N . MET B 1 1 ? -48.031 -16.531 -25.406 1 25.19 1 MET B N 1
ATOM 5374 C CA . MET B 1 1 ? -47.312 -17.734 -25.797 1 25.19 1 MET B CA 1
ATOM 5375 C C . MET B 1 1 ? -46.156 -17.391 -26.734 1 25.19 1 MET B C 1
ATOM 5377 O O . MET B 1 1 ? -45.469 -18.297 -27.234 1 25.19 1 MET B O 1
ATOM 5381 N N . SER B 1 2 ? -46.281 -16.234 -27.391 1 33.25 2 SER B N 1
ATOM 5382 C CA . SER B 1 2 ? -45.469 -15.758 -28.484 1 33.25 2 SER B CA 1
ATOM 5383 C C . SER B 1 2 ? -44.031 -15.438 -28.031 1 33.25 2 SER B C 1
ATOM 5385 O O . SER B 1 2 ? -43.25 -14.852 -28.781 1 33.25 2 SER B O 1
ATOM 5387 N N . SER B 1 3 ? -43.812 -15.375 -26.703 1 40.06 3 SER B N 1
ATOM 5388 C CA . SER B 1 3 ? -42.562 -14.922 -26.141 1 40.06 3 SER B CA 1
ATOM 5389 C C . SER B 1 3 ? -41.469 -15.961 -26.328 1 40.06 3 SER B C 1
ATOM 5391 O O . SER B 1 3 ? -40.312 -15.742 -25.938 1 40.06 3 SER B O 1
ATOM 5393 N N . ALA B 1 4 ? -41.75 -17.109 -27.031 1 47.56 4 ALA B N 1
ATOM 5394 C CA . ALA B 1 4 ? -40.969 -18.328 -27.188 1 47.56 4 ALA B CA 1
ATOM 5395 C C . ALA B 1 4 ? -39.875 -18.125 -28.234 1 47.56 4 ALA B C 1
ATOM 5397 O O . ALA B 1 4 ? -38.75 -18.562 -28.047 1 47.56 4 ALA B O 1
ATOM 5398 N N . PRO B 1 5 ? -40.25 -17.484 -29.25 1 50.34 5 PRO B N 1
ATOM 5399 C CA . PRO B 1 5 ? -39.25 -17.406 -30.312 1 50.34 5 PRO B CA 1
ATOM 5400 C C . PRO B 1 5 ? -38.062 -16.5 -29.938 1 50.34 5 PRO B C 1
ATOM 5402 O O . PRO B 1 5 ? -36.938 -16.766 -30.312 1 50.34 5 PRO B O 1
ATOM 5405 N N . HIS B 1 6 ? -38.344 -15.477 -29.203 1 53.91 6 HIS B N 1
ATOM 5406 C CA . HIS B 1 6 ? -37.312 -14.516 -28.859 1 53.91 6 HIS B CA 1
ATOM 5407 C C . HIS B 1 6 ? -36.344 -15.102 -27.828 1 53.91 6 HIS B C 1
ATOM 5409 O O . HIS B 1 6 ? -35.156 -14.828 -27.891 1 53.91 6 HIS B O 1
ATOM 5415 N N . GLU B 1 7 ? -36.875 -15.953 -27.094 1 53.91 7 GLU B N 1
ATOM 5416 C CA . GLU B 1 7 ? -36.031 -16.625 -26.094 1 53.91 7 GLU B CA 1
ATOM 5417 C C . GLU B 1 7 ? -35.094 -17.609 -26.75 1 53.91 7 GLU B C 1
ATOM 5419 O O . GLU B 1 7 ? -33.906 -17.703 -26.375 1 53.91 7 GLU B O 1
ATOM 5424 N N . ARG B 1 8 ? -35.656 -18.375 -27.719 1 52.88 8 ARG B N 1
ATOM 5425 C CA . ARG B 1 8 ? -34.844 -19.328 -28.453 1 52.88 8 ARG B CA 1
ATOM 5426 C C . ARG B 1 8 ? -33.719 -18.625 -29.219 1 52.88 8 ARG B C 1
ATOM 5428 O O . ARG B 1 8 ? -32.594 -19.094 -29.25 1 52.88 8 ARG B O 1
ATOM 5435 N N . THR B 1 9 ? -34.125 -17.516 -29.75 1 55.66 9 THR B N 1
ATOM 5436 C CA . THR B 1 9 ? -33.125 -16.766 -30.5 1 55.66 9 THR B CA 1
ATOM 5437 C C . THR B 1 9 ? -32.031 -16.25 -29.578 1 55.66 9 THR B C 1
ATOM 5439 O O . THR B 1 9 ? -30.828 -16.312 -29.906 1 55.66 9 THR B O 1
ATOM 5442 N N . ARG B 1 10 ? -32.406 -15.836 -28.484 1 54.56 10 ARG B N 1
ATOM 5443 C CA . ARG B 1 10 ? -31.438 -15.344 -27.516 1 54.56 10 ARG B CA 1
ATOM 5444 C C . ARG B 1 10 ? -30.531 -16.484 -27.031 1 54.56 10 ARG B C 1
ATOM 5446 O O . ARG B 1 10 ? -29.328 -16.297 -26.875 1 54.56 10 ARG B O 1
ATOM 5453 N N . ALA B 1 11 ? -31.266 -17.531 -26.859 1 55.28 11 ALA B N 1
ATOM 5454 C CA . ALA B 1 11 ? -30.531 -18.703 -26.422 1 55.28 11 ALA B CA 1
ATOM 5455 C C . ALA B 1 11 ? -29.516 -19.141 -27.484 1 55.28 11 ALA B C 1
ATOM 5457 O O . ALA B 1 11 ? -28.375 -19.453 -27.156 1 55.28 11 ALA B O 1
ATOM 5458 N N . LEU B 1 12 ? -30.016 -19.25 -28.609 1 56.22 12 LEU B N 1
ATOM 5459 C CA . LEU B 1 12 ? -29.156 -19.641 -29.719 1 56.22 12 LEU B CA 1
ATOM 5460 C C . LEU B 1 12 ? -28.016 -18.641 -29.906 1 56.22 12 LEU B C 1
ATOM 5462 O O . LEU B 1 12 ? -26.875 -19.031 -30.141 1 56.22 12 LEU B O 1
ATOM 5466 N N . LEU B 1 13 ? -28.312 -17.422 -29.656 1 55.78 13 LEU B N 1
ATOM 5467 C CA . LEU B 1 13 ? -27.281 -16.391 -29.812 1 55.78 13 LEU B CA 1
ATOM 5468 C C . LEU B 1 13 ? -26.25 -16.484 -28.703 1 55.78 13 LEU B C 1
ATOM 5470 O O . LEU B 1 13 ? -25.047 -16.328 -28.938 1 55.78 13 LEU B O 1
ATOM 5474 N N . ALA B 1 14 ? -26.812 -16.75 -27.672 1 54.5 14 ALA B N 1
ATOM 5475 C CA . ALA B 1 14 ? -25.906 -16.906 -26.531 1 54.5 14 ALA B CA 1
ATOM 5476 C C . ALA B 1 14 ? -25.031 -18.141 -26.688 1 54.5 14 ALA B C 1
ATOM 5478 O O . ALA B 1 14 ? -23.828 -18.094 -26.406 1 54.5 14 ALA B O 1
ATOM 5479 N N . ALA B 1 15 ? -25.688 -19.219 -27.062 1 56.81 15 ALA B N 1
ATOM 5480 C CA . ALA B 1 15 ? -24.938 -20.438 -27.344 1 56.81 15 ALA B CA 1
ATOM 5481 C C . ALA B 1 15 ? -23.875 -20.203 -28.406 1 56.81 15 ALA B C 1
ATOM 5483 O O . ALA B 1 15 ? -22.719 -20.625 -28.25 1 56.81 15 ALA B O 1
ATOM 5484 N N . PHE B 1 16 ? -24.281 -19.547 -29.391 1 57.97 16 PHE B N 1
ATOM 5485 C CA . PHE B 1 16 ? -23.359 -19.234 -30.484 1 57.97 16 PHE B CA 1
ATOM 5486 C C . PHE B 1 16 ? -22.219 -18.344 -30 1 57.97 16 PHE B C 1
ATOM 5488 O O . PHE B 1 16 ? -21.062 -18.562 -30.328 1 57.97 16 PHE B O 1
ATOM 5495 N N . ALA B 1 17 ? -22.625 -17.453 -29.219 1 54.94 17 ALA B N 1
ATOM 5496 C CA . ALA B 1 17 ? -21.609 -16.531 -28.719 1 54.94 17 ALA B CA 1
ATOM 5497 C C . ALA B 1 17 ? -20.609 -17.25 -27.812 1 54.94 17 ALA B C 1
ATOM 5499 O O . ALA B 1 17 ? -19.406 -17.031 -27.906 1 54.94 17 ALA B O 1
ATOM 5500 N N . GLY B 1 18 ? -21.141 -18.016 -26.969 1 55.28 18 GLY B N 1
ATOM 5501 C CA . GLY B 1 18 ? -20.281 -18.797 -26.094 1 55.28 18 GLY B CA 1
ATOM 5502 C C . GLY B 1 18 ? -19.375 -19.766 -26.844 1 55.28 18 GLY B C 1
ATOM 5503 O O . GLY B 1 18 ? -18.172 -19.828 -26.578 1 55.28 18 GLY B O 1
ATOM 5504 N N . ALA B 1 19 ? -20.047 -20.469 -27.703 1 59.56 19 ALA B N 1
ATOM 5505 C CA . ALA B 1 19 ? -19.281 -21.391 -28.547 1 59.56 19 ALA B CA 1
ATOM 5506 C C . ALA B 1 19 ? -18.25 -20.641 -29.375 1 59.56 19 ALA B C 1
ATOM 5508 O O . ALA B 1 19 ? -17.109 -21.078 -29.516 1 59.56 19 ALA B O 1
ATOM 5509 N N . ALA B 1 20 ? -18.625 -19.547 -29.781 1 57.72 20 ALA B N 1
ATOM 5510 C CA . ALA B 1 20 ? -17.75 -18.734 -30.609 1 57.72 20 ALA B CA 1
ATOM 5511 C C . ALA B 1 20 ? -16.547 -18.234 -29.812 1 57.72 20 ALA B C 1
ATOM 5513 O O . ALA B 1 20 ? -15.422 -18.203 -30.312 1 57.72 20 ALA B O 1
ATOM 5514 N N . LEU B 1 21 ? -16.812 -17.953 -28.641 1 56.88 21 LEU B N 1
ATOM 5515 C CA . LEU B 1 21 ? -15.719 -17.5 -27.781 1 56.88 21 LEU B CA 1
ATOM 5516 C C . LEU B 1 21 ? -14.703 -18.609 -27.562 1 56.88 21 LEU B C 1
ATOM 5518 O O . LEU B 1 21 ? -13.492 -18.375 -27.625 1 56.88 21 LEU B O 1
ATOM 5522 N N . VAL B 1 22 ? -15.289 -19.75 -27.312 1 60.38 22 VAL B N 1
ATOM 5523 C CA . VAL B 1 22 ? -14.422 -20.922 -27.125 1 60.38 22 VAL B CA 1
ATOM 5524 C C . VAL B 1 22 ? -13.664 -21.203 -28.422 1 60.38 22 VAL B C 1
ATOM 5526 O O . VAL B 1 22 ? -12.445 -21.406 -28.406 1 60.38 22 VAL B O 1
ATOM 5529 N N . LEU B 1 23 ? -14.422 -21.125 -29.438 1 60.44 23 LEU B N 1
ATOM 5530 C CA . LEU B 1 23 ? -13.805 -21.422 -30.719 1 60.44 23 LEU B CA 1
ATOM 5531 C C . LEU B 1 23 ? -12.844 -20.312 -31.125 1 60.44 23 LEU B C 1
ATOM 5533 O O . LEU B 1 23 ? -11.82 -20.578 -31.766 1 60.44 23 LEU B O 1
ATOM 5537 N N . PHE B 1 24 ? -13.141 -19.203 -30.641 1 58.44 24 PHE B N 1
ATOM 5538 C CA . PHE B 1 24 ? -12.211 -18.109 -30.859 1 58.44 24 PHE B CA 1
ATOM 5539 C C . PHE B 1 24 ? -10.922 -18.312 -30.094 1 58.44 24 PHE B C 1
ATOM 5541 O O . PHE B 1 24 ? -9.828 -18.156 -30.641 1 58.44 24 PHE B O 1
ATOM 5548 N N . GLY B 1 25 ? -11.078 -18.641 -28.859 1 60.09 25 GLY B N 1
ATOM 5549 C CA . GLY B 1 25 ? -9.898 -19 -28.078 1 60.09 25 GLY B CA 1
ATOM 5550 C C . GLY B 1 25 ? -9.109 -20.141 -28.688 1 60.09 25 GLY B C 1
ATOM 5551 O O . GLY B 1 25 ? -7.875 -20.094 -28.734 1 60.09 25 GLY B O 1
ATOM 5552 N N . ALA B 1 26 ? -9.914 -21.125 -29.156 1 60.94 26 ALA B N 1
ATOM 5553 C CA . ALA B 1 26 ? -9.273 -22.25 -29.812 1 60.94 26 ALA B CA 1
ATOM 5554 C C . ALA B 1 26 ? -8.562 -21.812 -31.094 1 60.94 26 ALA B C 1
ATOM 5556 O O . ALA B 1 26 ? -7.465 -22.297 -31.406 1 60.94 26 ALA B O 1
ATOM 5557 N N . SER B 1 27 ? -9.234 -20.922 -31.766 1 58.72 27 SER B N 1
ATOM 5558 C CA . SER B 1 27 ? -8.633 -20.406 -33 1 58.72 27 SER B CA 1
ATOM 5559 C C . SER B 1 27 ? -7.348 -19.641 -32.688 1 58.72 27 SER B C 1
ATOM 5561 O O . SER B 1 27 ? -6.359 -19.766 -33.438 1 58.72 27 SER B O 1
ATOM 5563 N N . LEU B 1 28 ? -7.367 -18.969 -31.641 1 58.81 28 LEU B N 1
ATOM 5564 C CA . LEU B 1 28 ? -6.172 -18.234 -31.25 1 58.81 28 LEU B CA 1
ATOM 5565 C C . LEU B 1 28 ? -5.055 -19.188 -30.844 1 58.81 28 LEU B C 1
ATOM 5567 O O . LEU B 1 28 ? -3.896 -19 -31.219 1 58.81 28 LEU B O 1
ATOM 5571 N N . ALA B 1 29 ? -5.5 -20.125 -30.141 1 62.19 29 ALA B N 1
ATOM 5572 C CA . ALA B 1 29 ? -4.547 -21.156 -29.734 1 62.19 29 ALA B CA 1
ATOM 5573 C C . ALA B 1 29 ? -3.988 -21.906 -30.938 1 62.19 29 ALA B C 1
ATOM 5575 O O . ALA B 1 29 ? -2.797 -22.219 -30.984 1 62.19 29 ALA B O 1
ATOM 5576 N N . ASP B 1 30 ? -4.934 -22.125 -31.859 1 60.81 30 ASP B N 1
ATOM 5577 C CA . ASP B 1 30 ? -4.523 -22.797 -33.094 1 60.81 30 ASP B CA 1
ATOM 5578 C C . ASP B 1 30 ? -3.521 -21.953 -33.875 1 60.81 30 ASP B C 1
ATOM 5580 O O . ASP B 1 30 ? -2.531 -22.484 -34.375 1 60.81 30 ASP B O 1
ATOM 5584 N N . VAL B 1 31 ? -3.793 -20.719 -33.938 1 60.34 31 VAL B N 1
ATOM 5585 C CA . VAL B 1 31 ? -2.877 -19.828 -34.625 1 60.34 31 VAL B CA 1
ATOM 5586 C C . VAL B 1 31 ? -1.513 -19.844 -33.938 1 60.34 31 VAL B C 1
ATOM 5588 O O . VAL B 1 31 ? -0.477 -19.906 -34.625 1 60.34 31 VAL B O 1
ATOM 5591 N N . PHE B 1 32 ? -1.589 -19.953 -32.719 1 63.47 32 PHE B N 1
ATOM 5592 C CA . PHE B 1 32 ? -0.33 -19.984 -31.969 1 63.47 32 PHE B CA 1
ATOM 5593 C C . PHE B 1 32 ? 0.397 -21.312 -32.219 1 63.47 32 PHE B C 1
ATOM 5595 O O . PHE B 1 32 ? 1.617 -21.328 -32.406 1 63.47 32 PHE B O 1
ATOM 5602 N N . ALA B 1 33 ? -0.368 -22.312 -32.406 1 65.38 33 ALA B N 1
ATOM 5603 C CA . ALA B 1 33 ? 0.242 -23.641 -32.5 1 65.38 33 ALA B CA 1
ATOM 5604 C C . ALA B 1 33 ? 0.742 -23.938 -33.906 1 65.38 33 ALA B C 1
ATOM 5606 O O . ALA B 1 33 ? 1.438 -24.922 -34.156 1 65.38 33 ALA B O 1
ATOM 5607 N N . ARG B 1 34 ? 0.487 -22.984 -34.781 1 71.06 34 ARG B N 1
ATOM 5608 C CA . ARG B 1 34 ? 0.837 -23.266 -36.188 1 71.06 34 ARG B CA 1
ATOM 5609 C C . ARG B 1 34 ? 2.213 -22.703 -36.5 1 71.06 34 ARG B C 1
ATOM 5611 O O . ARG B 1 34 ? 2.75 -22.969 -37.594 1 71.06 34 ARG B O 1
ATOM 5618 N N . HIS B 1 35 ? 2.666 -22 -35.656 1 80.12 35 HIS B N 1
ATOM 5619 C CA . HIS B 1 35 ? 3.92 -21.359 -36.031 1 80.12 35 HIS B CA 1
ATOM 5620 C C . HIS B 1 35 ? 5.055 -21.766 -35.094 1 80.12 35 HIS B C 1
ATOM 5622 O O . HIS B 1 35 ? 4.809 -22.25 -34 1 80.12 35 HIS B O 1
ATOM 5628 N N . GLY B 1 36 ? 6.207 -21.688 -35.688 1 88.81 36 GLY B N 1
ATOM 5629 C CA . GLY B 1 36 ? 7.387 -21.891 -34.875 1 88.81 36 GLY B CA 1
ATOM 5630 C C . GLY B 1 36 ? 8.383 -22.859 -35.469 1 88.81 36 GLY B C 1
ATOM 5631 O O . GLY B 1 36 ? 8.578 -22.875 -36.688 1 88.81 36 GLY B O 1
ATOM 5632 N N . TRP B 1 37 ? 9.102 -23.469 -34.562 1 90.81 37 TRP B N 1
ATOM 5633 C CA . TRP B 1 37 ? 10.242 -24.297 -34.969 1 90.81 37 TRP B CA 1
ATOM 5634 C C . TRP B 1 37 ? 10.062 -25.734 -34.5 1 90.81 37 TRP B C 1
ATOM 5636 O O . TRP B 1 37 ? 9.43 -25.984 -33.469 1 90.81 37 TRP B O 1
ATOM 5646 N N . THR B 1 38 ? 10.539 -26.672 -35.281 1 91.62 38 THR B N 1
ATOM 5647 C CA . THR B 1 38 ? 10.938 -27.969 -34.75 1 91.62 38 THR B CA 1
ATOM 5648 C C . THR B 1 38 ? 12.398 -27.938 -34.281 1 91.62 38 THR B C 1
ATOM 5650 O O . THR B 1 38 ? 13.297 -27.703 -35.094 1 91.62 38 THR B O 1
ATOM 5653 N N . ALA B 1 39 ? 12.586 -28.172 -33.062 1 93 39 ALA B N 1
ATOM 5654 C CA . ALA B 1 39 ? 13.938 -28.031 -32.531 1 93 39 ALA B CA 1
ATOM 5655 C C . ALA B 1 39 ? 14.5 -29.375 -32.094 1 93 39 ALA B C 1
ATOM 5657 O O . ALA B 1 39 ? 13.781 -30.188 -31.5 1 93 39 ALA B O 1
ATOM 5658 N N . SER B 1 40 ? 15.719 -29.594 -32.5 1 94.44 40 SER B N 1
ATOM 5659 C CA . SER B 1 40 ? 16.516 -30.688 -31.953 1 94.44 40 SER B CA 1
ATOM 5660 C C . SER B 1 40 ? 17.641 -30.172 -31.062 1 94.44 40 SER B C 1
ATOM 5662 O O . SER B 1 40 ? 18.438 -29.344 -31.5 1 94.44 40 SER B O 1
ATOM 5664 N N . TRP B 1 41 ? 17.641 -30.672 -29.906 1 94.69 41 TRP B N 1
ATOM 5665 C CA . TRP B 1 41 ? 18.641 -30.234 -28.922 1 94.69 41 TRP B CA 1
ATOM 5666 C C . TRP B 1 41 ? 19.719 -31.297 -28.766 1 94.69 41 TRP B C 1
ATOM 5668 O O . TRP B 1 41 ? 19.438 -32.5 -28.656 1 94.69 41 TRP B O 1
ATOM 5678 N N . TYR B 1 42 ? 20.969 -30.812 -28.703 1 94.62 42 TYR B N 1
ATOM 5679 C CA . TYR B 1 42 ? 22.078 -31.75 -28.719 1 94.62 42 TYR B CA 1
ATOM 5680 C C . TYR B 1 42 ? 22.969 -31.562 -27.5 1 94.62 42 TYR B C 1
ATOM 5682 O O . TYR B 1 42 ? 22.953 -30.5 -26.875 1 94.62 42 TYR B O 1
ATOM 5690 N N . VAL B 1 43 ? 23.594 -32.656 -27.125 1 92.31 43 VAL B N 1
ATOM 5691 C CA . VAL B 1 43 ? 24.641 -32.625 -26.125 1 92.31 43 VAL B CA 1
ATOM 5692 C C . VAL B 1 43 ? 25.906 -33.25 -26.688 1 92.31 43 VAL B C 1
ATOM 5694 O O . VAL B 1 43 ? 25.844 -34.25 -27.438 1 92.31 43 VAL B O 1
ATOM 5697 N N . GLU B 1 44 ? 26.984 -32.594 -26.406 1 88.5 44 GLU B N 1
ATOM 5698 C CA . GLU B 1 44 ? 28.266 -33.125 -26.844 1 88.5 44 GLU B CA 1
ATOM 5699 C C . GLU B 1 44 ? 28.844 -34.094 -25.812 1 88.5 44 GLU B C 1
ATOM 5701 O O . GLU B 1 44 ? 28.969 -33.75 -24.641 1 88.5 44 GLU B O 1
ATOM 5706 N N . ARG B 1 45 ? 29.047 -35.281 -26.25 1 85.69 45 ARG B N 1
ATOM 5707 C CA . ARG B 1 45 ? 29.703 -36.312 -25.422 1 85.69 45 ARG B CA 1
ATOM 5708 C C . ARG B 1 45 ? 30.781 -37.031 -26.188 1 85.69 45 ARG B C 1
ATOM 5710 O O . ARG B 1 45 ? 30.516 -37.625 -27.234 1 85.69 45 ARG B O 1
ATOM 5717 N N . ASP B 1 46 ? 32.062 -37.125 -25.656 1 84.56 46 ASP B N 1
ATOM 5718 C CA . ASP B 1 46 ? 33.188 -37.812 -26.234 1 84.56 46 ASP B CA 1
ATOM 5719 C C . ASP B 1 46 ? 33.406 -37.406 -27.688 1 84.56 46 ASP B C 1
ATOM 5721 O O . ASP B 1 46 ? 33.656 -38.25 -28.562 1 84.56 46 ASP B O 1
ATOM 5725 N N . GLY B 1 47 ? 33.156 -36.125 -27.938 1 83.69 47 GLY B N 1
ATOM 5726 C CA . GLY B 1 47 ? 33.406 -35.562 -29.266 1 83.69 47 GLY B CA 1
ATOM 5727 C C . GLY B 1 47 ? 32.281 -35.812 -30.234 1 83.69 47 GLY B C 1
ATOM 5728 O O . GLY B 1 47 ? 32.344 -35.375 -31.391 1 83.69 47 GLY B O 1
ATOM 5729 N N . GLU B 1 48 ? 31.25 -36.406 -29.734 1 90.31 48 GLU B N 1
ATOM 5730 C CA . GLU B 1 48 ? 30.094 -36.656 -30.594 1 90.31 48 GLU B CA 1
ATOM 5731 C C . GLU B 1 48 ? 28.906 -35.781 -30.219 1 90.31 48 GLU B C 1
ATOM 5733 O O . GLU B 1 48 ? 28.656 -35.531 -29.031 1 90.31 48 GLU B O 1
ATOM 5738 N N . ARG B 1 49 ? 28.281 -35.312 -31.25 1 92.44 49 ARG B N 1
ATOM 5739 C CA . ARG B 1 49 ? 27.047 -34.562 -31.109 1 92.44 49 ARG B CA 1
ATOM 5740 C C . ARG B 1 49 ? 25.828 -35.469 -31.062 1 92.44 49 ARG B C 1
ATOM 5742 O O . ARG B 1 49 ? 25.422 -36 -32.094 1 92.44 49 ARG B O 1
ATOM 5749 N N . LEU B 1 50 ? 25.203 -35.594 -29.875 1 93.25 50 LEU B N 1
ATOM 5750 C CA . LEU B 1 50 ? 24.094 -36.5 -29.688 1 93.25 50 LEU B CA 1
ATOM 5751 C C . LEU B 1 50 ? 22.797 -35.75 -29.438 1 93.25 50 LEU B C 1
ATOM 5753 O O . LEU B 1 50 ? 22.766 -34.781 -28.656 1 93.25 50 LEU B O 1
ATOM 5757 N N . GLU B 1 51 ? 21.828 -36.156 -30.156 1 93.5 51 GLU B N 1
ATOM 5758 C CA . GLU B 1 51 ? 20.516 -35.562 -29.953 1 93.5 51 GLU B CA 1
ATOM 5759 C C . GLU B 1 51 ? 19.922 -35.938 -28.594 1 93.5 51 GLU B C 1
ATOM 5761 O O . GLU B 1 51 ? 19.766 -37.125 -28.297 1 93.5 51 GLU B O 1
ATOM 5766 N N . MET B 1 52 ? 19.656 -35 -27.859 1 91.31 52 MET B N 1
ATOM 5767 C CA . MET B 1 52 ? 19.156 -35.219 -26.5 1 91.31 52 MET B CA 1
ATOM 5768 C C . MET B 1 52 ? 17.625 -35.156 -26.469 1 91.31 52 MET B C 1
ATOM 5770 O O . MET B 1 52 ? 16.984 -35.969 -25.797 1 91.31 52 MET B O 1
ATOM 5774 N N . ALA B 1 53 ? 17.078 -34.219 -27.156 1 89.88 53 ALA B N 1
ATOM 5775 C CA . ALA B 1 53 ? 15.633 -34.031 -27.125 1 89.88 53 ALA B CA 1
ATOM 5776 C C . ALA B 1 53 ? 15.156 -33.312 -28.391 1 89.88 53 ALA B C 1
ATOM 5778 O O . ALA B 1 53 ? 15.938 -32.656 -29.078 1 89.88 53 ALA B O 1
ATOM 5779 N N . ARG B 1 54 ? 13.867 -33.531 -28.688 1 89.44 54 ARG B N 1
ATOM 5780 C CA . ARG B 1 54 ? 13.172 -32.844 -29.75 1 89.44 54 ARG B CA 1
ATOM 5781 C C . ARG B 1 54 ? 11.945 -32.125 -29.219 1 89.44 54 ARG B C 1
ATOM 5783 O O . ARG B 1 54 ? 11.258 -32.625 -28.328 1 89.44 54 ARG B O 1
ATOM 5790 N N . SER B 1 55 ? 11.781 -30.938 -29.656 1 87.81 55 SER B N 1
ATOM 5791 C CA . SER B 1 55 ? 10.625 -30.156 -29.203 1 87.81 55 SER B CA 1
ATOM 5792 C C . SER B 1 55 ? 10.07 -29.297 -30.328 1 87.81 55 SER B C 1
ATOM 5794 O O . SER B 1 55 ? 10.758 -29.031 -31.312 1 87.81 55 SER B O 1
ATOM 5796 N N . THR B 1 56 ? 8.812 -28.984 -30.25 1 84.75 56 THR B N 1
ATOM 5797 C CA . THR B 1 56 ? 8.203 -27.953 -31.078 1 84.75 56 THR B CA 1
ATOM 5798 C C . THR B 1 56 ? 8.094 -26.641 -30.328 1 84.75 56 THR B C 1
ATOM 5800 O O . THR B 1 56 ? 7.492 -26.578 -29.25 1 84.75 56 THR B O 1
ATOM 5803 N N . GLU B 1 57 ? 8.734 -25.672 -30.844 1 87.44 57 GLU B N 1
ATOM 5804 C CA . GLU B 1 57 ? 8.734 -24.344 -30.219 1 87.44 57 GLU B CA 1
ATOM 5805 C C . GLU B 1 57 ? 7.77 -23.406 -30.938 1 87.44 57 GLU B C 1
ATOM 5807 O O . GLU B 1 57 ? 8.039 -22.969 -32.062 1 87.44 57 GLU B O 1
ATOM 5812 N N . HIS B 1 58 ? 6.715 -23.062 -30.297 1 80.44 58 HIS B N 1
ATOM 5813 C CA . HIS B 1 58 ? 5.711 -22.188 -30.906 1 80.44 58 HIS B CA 1
ATOM 5814 C C . HIS B 1 58 ? 6.062 -20.719 -30.719 1 80.44 58 HIS B C 1
ATOM 5816 O O . HIS B 1 58 ? 5.203 -19.922 -30.344 1 80.44 58 HIS B O 1
ATOM 5822 N N . ARG B 1 59 ? 7.316 -20.469 -30.75 1 83.44 59 ARG B N 1
ATOM 5823 C CA . ARG B 1 59 ? 7.879 -19.125 -30.75 1 83.44 59 ARG B CA 1
ATOM 5824 C C . ARG B 1 59 ? 8.82 -18.922 -31.922 1 83.44 59 ARG B C 1
ATOM 5826 O O . ARG B 1 59 ? 9.617 -19.812 -32.25 1 83.44 59 ARG B O 1
ATOM 5833 N N . VAL B 1 60 ? 8.641 -17.797 -32.531 1 82.88 60 VAL B N 1
ATOM 5834 C CA . VAL B 1 60 ? 9.516 -17.516 -33.656 1 82.88 60 VAL B CA 1
ATOM 5835 C C . VAL B 1 60 ? 10.805 -16.875 -33.156 1 82.88 60 VAL B C 1
ATOM 5837 O O . VAL B 1 60 ? 11.836 -16.922 -33.844 1 82.88 60 VAL B O 1
ATOM 5840 N N . VAL B 1 61 ? 10.633 -16.188 -32.125 1 87 61 VAL B N 1
ATOM 5841 C CA . VAL B 1 61 ? 11.773 -15.477 -31.531 1 87 61 VAL B CA 1
ATOM 5842 C C . VAL B 1 61 ? 12.086 -16.047 -30.156 1 87 61 VAL B C 1
ATOM 5844 O O . VAL B 1 61 ? 11.18 -16.297 -29.359 1 87 61 VAL B O 1
ATOM 5847 N N . PHE B 1 62 ? 13.312 -16.391 -29.984 1 89.81 62 PHE B N 1
ATOM 5848 C CA . PHE B 1 62 ? 13.812 -16.688 -28.641 1 89.81 62 PHE B CA 1
ATOM 5849 C C . PHE B 1 62 ? 14.406 -15.445 -28 1 89.81 62 PHE B C 1
ATOM 5851 O O . PHE B 1 62 ? 15.523 -15.047 -28.312 1 89.81 62 PHE B O 1
ATOM 5858 N N . PRO B 1 63 ? 13.648 -14.914 -27.062 1 88 63 PRO B N 1
ATOM 5859 C CA . PRO B 1 63 ? 14.086 -13.609 -26.562 1 88 63 PRO B CA 1
ATOM 5860 C C . PRO B 1 63 ? 15.281 -13.711 -25.609 1 88 63 PRO B C 1
ATOM 5862 O O . PRO B 1 63 ? 15.961 -12.711 -25.359 1 88 63 PRO B O 1
ATOM 5865 N N . ASN B 1 64 ? 15.547 -14.812 -25.016 1 88.69 64 ASN B N 1
ATOM 5866 C CA . ASN B 1 64 ? 16.656 -15.07 -24.094 1 88.69 64 ASN B CA 1
ATOM 5867 C C . ASN B 1 64 ? 17 -16.547 -24.031 1 88.69 64 ASN B C 1
ATOM 5869 O O . ASN B 1 64 ? 16.609 -17.328 -24.906 1 88.69 64 ASN B O 1
ATOM 5873 N N . GLU B 1 65 ? 17.781 -16.922 -23.031 1 88.75 65 GLU B N 1
ATOM 5874 C CA . GLU B 1 65 ? 18.297 -18.281 -22.969 1 88.75 65 GLU B CA 1
ATOM 5875 C C . GLU B 1 65 ? 17.328 -19.219 -22.25 1 88.75 65 GLU B C 1
ATOM 5877 O O . GLU B 1 65 ? 17.5 -20.438 -22.266 1 88.75 65 GLU B O 1
ATOM 5882 N N . GLN B 1 66 ? 16.312 -18.703 -21.703 1 88.69 66 GLN B N 1
ATOM 5883 C CA . GLN B 1 66 ? 15.508 -19.438 -20.734 1 88.69 66 GLN B CA 1
ATOM 5884 C C . GLN B 1 66 ? 14.828 -20.641 -21.391 1 88.69 66 GLN B C 1
ATOM 5886 O O . GLN B 1 66 ? 14.789 -21.719 -20.812 1 88.69 66 GLN B O 1
ATOM 5891 N N . ARG B 1 67 ? 14.312 -20.438 -22.5 1 89.19 67 ARG B N 1
ATOM 5892 C CA . ARG B 1 67 ? 13.602 -21.516 -23.172 1 89.19 67 ARG B CA 1
ATOM 5893 C C . ARG B 1 67 ? 14.555 -22.641 -23.547 1 89.19 67 ARG B C 1
ATOM 5895 O O . ARG B 1 67 ? 14.234 -23.812 -23.328 1 89.19 67 ARG B O 1
ATOM 5902 N N . ALA B 1 68 ? 15.688 -22.328 -24.094 1 89.44 68 ALA B N 1
ATOM 5903 C CA . ALA B 1 68 ? 16.688 -23.344 -24.438 1 89.44 68 ALA B CA 1
ATOM 5904 C C . ALA B 1 68 ? 17.141 -24.109 -23.188 1 89.44 68 ALA B C 1
ATOM 5906 O O . ALA B 1 68 ? 17.219 -25.344 -23.203 1 89.44 68 ALA B O 1
ATOM 5907 N N . LEU B 1 69 ? 17.375 -23.375 -22.203 1 89.12 69 LEU B N 1
ATOM 5908 C CA . LEU B 1 69 ? 17.812 -23.984 -20.969 1 89.12 69 LEU B CA 1
ATOM 5909 C C . LEU B 1 69 ? 16.75 -24.922 -20.406 1 89.12 69 LEU B C 1
ATOM 5911 O O . LEU B 1 69 ? 17.062 -25.984 -19.875 1 89.12 69 LEU B O 1
ATOM 5915 N N . ALA B 1 70 ? 15.562 -24.484 -20.469 1 90.31 70 ALA B N 1
ATOM 5916 C CA . ALA B 1 70 ? 14.461 -25.281 -19.969 1 90.31 70 ALA B CA 1
ATOM 5917 C C . ALA B 1 70 ? 14.375 -26.625 -20.703 1 90.31 70 ALA B C 1
ATOM 5919 O O . ALA B 1 70 ? 14.055 -27.656 -20.094 1 90.31 70 ALA B O 1
ATOM 5920 N N . ARG B 1 71 ? 14.68 -26.656 -21.953 1 90.44 71 ARG B N 1
ATOM 5921 C CA . ARG B 1 71 ? 14.617 -27.891 -22.719 1 90.44 71 ARG B CA 1
ATOM 5922 C C . ARG B 1 71 ? 15.719 -28.859 -22.312 1 90.44 71 ARG B C 1
ATOM 5924 O O . ARG B 1 71 ? 15.508 -30.078 -22.281 1 90.44 71 ARG B O 1
ATOM 5931 N N . TYR B 1 72 ? 16.797 -28.312 -22.016 1 89.81 72 TYR B N 1
ATOM 5932 C CA . TYR B 1 72 ? 17.891 -29.172 -21.562 1 89.81 72 TYR B CA 1
ATOM 5933 C C . TYR B 1 72 ? 17.609 -29.734 -20.172 1 89.81 72 TYR B C 1
ATOM 5935 O O . TYR B 1 72 ? 17.766 -30.938 -19.938 1 89.81 72 TYR B O 1
ATOM 5943 N N . ILE B 1 73 ? 17.172 -28.922 -19.391 1 87.5 73 ILE B N 1
ATOM 5944 C CA . ILE B 1 73 ? 17.047 -29.297 -17.984 1 87.5 73 ILE B CA 1
ATOM 5945 C C . ILE B 1 73 ? 15.836 -30.203 -17.781 1 87.5 73 ILE B C 1
ATOM 5947 O O . ILE B 1 73 ? 15.922 -31.234 -17.109 1 87.5 73 ILE B O 1
ATOM 5951 N N . GLN B 1 74 ? 14.812 -29.891 -18.375 1 86.75 74 GLN B N 1
ATOM 5952 C CA . GLN B 1 74 ? 13.562 -30.594 -18.094 1 86.75 74 GLN B CA 1
ATOM 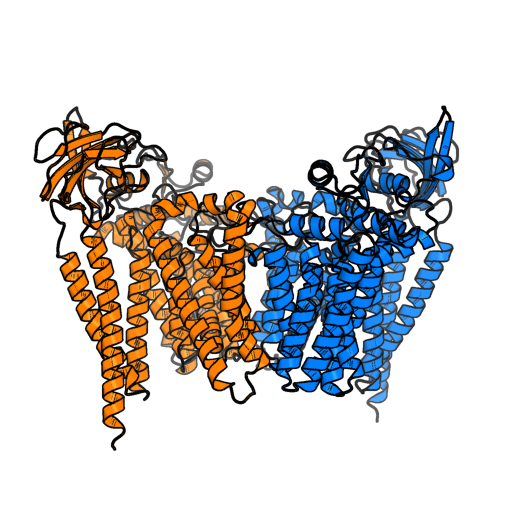5953 C C . GLN B 1 74 ? 13.453 -31.875 -18.922 1 86.75 74 GLN B C 1
ATOM 5955 O O . GLN B 1 74 ? 12.656 -32.75 -18.594 1 86.75 74 GLN B O 1
ATOM 5960 N N . ARG B 1 75 ? 14.258 -31.938 -19.938 1 87.25 75 ARG B N 1
ATOM 5961 C CA . ARG B 1 75 ? 14.156 -33.125 -20.797 1 87.25 75 ARG B CA 1
ATOM 5962 C C . ARG B 1 75 ? 15.445 -33.938 -20.781 1 87.25 75 ARG B C 1
ATOM 5964 O O . ARG B 1 75 ? 15.641 -34.812 -21.609 1 87.25 75 ARG B O 1
ATOM 5971 N N . TRP B 1 76 ? 16.219 -33.656 -19.844 1 89.62 76 TRP B N 1
ATOM 5972 C CA . TRP B 1 76 ? 17.5 -34.344 -19.75 1 89.62 76 TRP B CA 1
ATOM 5973 C C . TRP B 1 76 ? 17.297 -35.844 -19.594 1 89.62 76 TRP B C 1
ATOM 5975 O O . TRP B 1 76 ? 16.484 -36.281 -18.75 1 89.62 76 TRP B O 1
ATOM 5985 N N . ASP B 1 77 ? 17.984 -36.594 -20.438 1 87.75 77 ASP B N 1
ATOM 5986 C CA . ASP B 1 77 ? 17.953 -38.062 -20.328 1 87.75 77 ASP B CA 1
ATOM 5987 C C . ASP B 1 77 ? 19.031 -38.562 -19.375 1 87.75 77 ASP B C 1
ATOM 5989 O O . ASP B 1 77 ? 20.156 -38.844 -19.797 1 87.75 77 ASP B O 1
ATOM 5993 N N . TYR B 1 78 ? 18.672 -38.812 -18.203 1 89 78 TYR B N 1
ATOM 5994 C CA . TYR B 1 78 ? 19.625 -39.188 -17.172 1 89 78 TYR B CA 1
ATOM 5995 C C . TYR B 1 78 ? 20.172 -40.594 -17.422 1 89 78 TYR B C 1
ATOM 5997 O O . TYR B 1 78 ? 21.297 -40.875 -17.047 1 89 78 TYR B O 1
ATOM 6005 N N . ALA B 1 79 ? 19.391 -41.438 -18.016 1 86.5 79 ALA B N 1
ATOM 6006 C CA . ALA B 1 79 ? 19.828 -42.812 -18.297 1 86.5 79 ALA B CA 1
ATOM 6007 C C . ALA B 1 79 ? 20.953 -42.812 -19.328 1 86.5 79 ALA B C 1
ATOM 6009 O O . ALA B 1 79 ? 21.906 -43.594 -19.219 1 86.5 79 ALA B O 1
ATOM 6010 N N . ARG B 1 80 ? 20.828 -41.938 -20.203 1 88.31 80 ARG B N 1
ATOM 6011 C CA . ARG B 1 80 ? 21.766 -41.938 -21.328 1 88.31 80 ARG B CA 1
ATOM 6012 C C . ARG B 1 80 ? 23 -41.062 -21.016 1 88.31 80 ARG B C 1
ATOM 6014 O O . ARG B 1 80 ? 24.109 -41.406 -21.391 1 88.31 80 ARG B O 1
ATOM 6021 N N . PHE B 1 81 ? 22.781 -40 -20.297 1 88.88 81 PHE B N 1
ATOM 6022 C CA . PHE B 1 81 ? 23.859 -39.031 -20.203 1 88.88 81 PHE B CA 1
ATOM 6023 C C . PHE B 1 81 ? 24.328 -38.875 -18.766 1 88.88 81 PHE B C 1
ATOM 6025 O O . PHE B 1 81 ? 25.297 -38.156 -18.484 1 88.88 81 PHE B O 1
ATOM 6032 N N . GLY B 1 82 ? 23.672 -39.562 -17.875 1 85.19 82 GLY B N 1
ATOM 6033 C CA . GLY B 1 82 ? 24.031 -39.438 -16.484 1 85.19 82 GLY B CA 1
ATOM 6034 C C . GLY B 1 82 ? 23.703 -38.062 -15.898 1 85.19 82 GLY B C 1
ATOM 6035 O O . GLY B 1 82 ? 23.109 -37.25 -16.578 1 85.19 82 GLY B O 1
ATOM 6036 N N . MET B 1 83 ? 24.109 -37.906 -14.656 1 84.94 83 MET B N 1
ATOM 6037 C CA . MET B 1 83 ? 23.891 -36.625 -14 1 84.94 83 MET B CA 1
ATOM 6038 C C . MET B 1 83 ? 24.859 -35.562 -14.508 1 84.94 83 MET B C 1
ATOM 6040 O O . MET B 1 83 ? 26.078 -35.781 -14.484 1 84.94 83 MET B O 1
ATOM 6044 N N . PRO B 1 84 ? 24.266 -34.5 -14.977 1 83.44 84 PRO B N 1
ATOM 6045 C CA . PRO B 1 84 ? 25.156 -33.469 -15.508 1 83.44 84 PRO B CA 1
ATOM 6046 C C . PRO B 1 84 ? 25.859 -32.656 -14.414 1 83.44 84 PRO B C 1
ATOM 6048 O O . PRO B 1 84 ? 25.219 -32.188 -13.477 1 83.44 84 PRO B O 1
ATOM 6051 N N . SER B 1 85 ? 27.156 -32.438 -14.555 1 79 85 SER B N 1
ATOM 6052 C CA . SER B 1 85 ? 27.922 -31.656 -13.594 1 79 85 SER B CA 1
ATOM 6053 C C . SER B 1 85 ? 27.875 -30.172 -13.938 1 79 85 SER B C 1
ATOM 6055 O O . SER B 1 85 ? 27.984 -29.328 -13.055 1 79 85 SER B O 1
ATOM 6057 N N . SER B 1 86 ? 27.766 -29.859 -15.227 1 83.94 86 SER B N 1
ATOM 6058 C CA . SER B 1 86 ? 27.719 -28.469 -15.672 1 83.94 86 SER B CA 1
ATOM 6059 C C . SER B 1 86 ? 26.516 -28.219 -16.578 1 83.94 86 SER B C 1
ATOM 6061 O O . SER B 1 86 ? 25.875 -29.156 -17.031 1 83.94 86 SER B O 1
ATOM 6063 N N . LEU B 1 87 ? 26.219 -26.984 -16.688 1 85.44 87 LEU B N 1
ATOM 6064 C CA . LEU B 1 87 ? 25.172 -26.594 -17.625 1 85.44 87 LEU B CA 1
ATOM 6065 C C . LEU B 1 87 ? 25.625 -26.812 -19.062 1 85.44 87 LEU B C 1
ATOM 6067 O O . LEU B 1 87 ? 26.719 -26.391 -19.453 1 85.44 87 LEU B O 1
ATOM 6071 N N . PRO B 1 88 ? 24.844 -27.484 -19.703 1 83.56 88 PRO B N 1
ATOM 6072 C CA . PRO B 1 88 ? 25.219 -27.688 -21.109 1 83.56 88 PRO B CA 1
ATOM 6073 C C . PRO B 1 88 ? 25.141 -26.391 -21.922 1 83.56 88 PRO B C 1
ATOM 6075 O O . PRO B 1 88 ? 24.375 -25.5 -21.594 1 83.56 88 PRO B O 1
ATOM 6078 N N . GLU B 1 89 ? 25.984 -26.344 -22.875 1 87.69 89 GLU B N 1
ATOM 6079 C CA . GLU B 1 89 ? 25.875 -25.266 -23.844 1 87.69 89 GLU B CA 1
ATOM 6080 C C . GLU B 1 89 ? 24.656 -25.453 -24.75 1 87.69 89 GLU B C 1
ATOM 6082 O O . GLU B 1 89 ? 24.188 -26.578 -24.938 1 87.69 89 GLU B O 1
ATOM 6087 N N . ILE B 1 90 ? 24.172 -24.406 -25.234 1 90.94 90 ILE B N 1
ATOM 6088 C CA . ILE B 1 90 ? 23.062 -24.5 -26.172 1 90.94 90 ILE B CA 1
ATOM 6089 C C . ILE B 1 90 ? 23.547 -25 -27.531 1 90.94 90 ILE B C 1
ATOM 6091 O O . ILE B 1 90 ? 24.453 -24.422 -28.125 1 90.94 90 ILE B O 1
ATOM 6095 N N . ASP B 1 91 ? 23.125 -26.062 -27.875 1 93 91 ASP B N 1
ATOM 6096 C CA . ASP B 1 91 ? 23.359 -26.672 -29.188 1 93 91 ASP B CA 1
ATOM 6097 C C . ASP B 1 91 ? 22.062 -27.219 -29.781 1 93 91 ASP B C 1
ATOM 6099 O O . ASP B 1 91 ? 21.578 -28.266 -29.344 1 93 91 ASP B O 1
ATOM 6103 N N . ALA B 1 92 ? 21.594 -26.453 -30.734 1 94.12 92 ALA B N 1
ATOM 6104 C CA . ALA B 1 92 ? 20.281 -26.828 -31.25 1 94.12 92 ALA B CA 1
ATOM 6105 C C . ALA B 1 92 ? 20.219 -26.625 -32.781 1 94.12 92 ALA B C 1
ATOM 6107 O O . ALA B 1 92 ? 20.938 -25.781 -33.312 1 94.12 92 ALA B O 1
ATOM 6108 N N . THR B 1 93 ? 19.5 -27.438 -33.375 1 95 93 THR B N 1
ATOM 6109 C CA . THR B 1 93 ? 19.078 -27.219 -34.75 1 95 93 THR B CA 1
ATOM 6110 C C . THR B 1 93 ? 17.594 -26.906 -34.844 1 95 93 THR B C 1
ATOM 6112 O O . THR B 1 93 ? 16.766 -27.734 -34.469 1 95 93 THR B O 1
ATOM 6115 N N . LEU B 1 94 ? 17.297 -25.703 -35.25 1 94.44 94 LEU B N 1
ATOM 6116 C CA . LEU B 1 94 ? 15.922 -25.25 -35.438 1 94.44 94 LEU B CA 1
ATOM 6117 C C . LEU B 1 94 ? 15.484 -25.406 -36.875 1 94.44 94 LEU B C 1
ATOM 6119 O O . LEU B 1 94 ? 16.125 -24.875 -37.781 1 94.44 94 LEU B O 1
ATOM 6123 N N . ARG B 1 95 ? 14.422 -26.125 -37.031 1 94.81 95 ARG B N 1
ATOM 6124 C CA . ARG B 1 95 ? 13.953 -26.422 -38.406 1 94.81 95 ARG B CA 1
ATOM 6125 C C . ARG B 1 95 ? 12.539 -25.906 -38.594 1 94.81 95 ARG B C 1
ATOM 6127 O O . ARG B 1 95 ? 11.703 -25.984 -37.688 1 94.81 95 ARG B O 1
ATOM 6134 N N . ALA B 1 96 ? 12.281 -25.375 -39.781 1 93.69 96 ALA B N 1
ATOM 6135 C CA . ALA B 1 96 ? 10.953 -24.859 -40.094 1 93.69 96 ALA B CA 1
ATOM 6136 C C . ALA B 1 96 ? 10.75 -24.781 -41.594 1 93.69 96 ALA B C 1
ATOM 6138 O O . ALA B 1 96 ? 11.695 -24.953 -42.375 1 93.69 96 ALA B O 1
ATOM 6139 N N . ARG B 1 97 ? 9.5 -24.75 -41.969 1 93.12 97 ARG B N 1
ATOM 6140 C CA . ARG B 1 97 ? 9.148 -24.344 -43.344 1 93.12 97 ARG B CA 1
ATOM 6141 C C . ARG B 1 97 ? 8.883 -22.844 -43.406 1 93.12 97 ARG B C 1
ATOM 6143 O O . ARG B 1 97 ? 8.086 -22.312 -42.625 1 93.12 97 ARG B O 1
ATOM 6150 N N . LEU B 1 98 ? 9.609 -22.203 -44.188 1 93.94 98 LEU B N 1
ATOM 6151 C CA . LEU B 1 98 ? 9.508 -20.75 -44.344 1 93.94 98 LEU B CA 1
ATOM 6152 C C . LEU B 1 98 ? 8.797 -20.391 -45.625 1 93.94 98 LEU B C 1
ATOM 6154 O O . LEU B 1 98 ? 9.188 -20.859 -46.719 1 93.94 98 LEU B O 1
ATOM 6158 N N . HIS B 1 99 ? 7.746 -19.594 -45.531 1 94.25 99 HIS B N 1
ATOM 6159 C CA . HIS B 1 99 ? 7.062 -19.094 -46.719 1 94.25 99 HIS B CA 1
ATOM 6160 C C . HIS B 1 99 ? 7.578 -17.703 -47.094 1 94.25 99 HIS B C 1
ATOM 6162 O O . HIS B 1 99 ? 7.195 -16.703 -46.5 1 94.25 99 HIS B O 1
ATOM 6168 N N . VAL B 1 100 ? 8.328 -17.672 -48.125 1 95.06 100 VAL B N 1
ATOM 6169 C CA . VAL B 1 100 ? 8.898 -16.422 -48.625 1 95.06 100 VAL B CA 1
ATOM 6170 C C . VAL B 1 100 ? 7.938 -15.75 -49.594 1 95.06 100 VAL B C 1
ATOM 6172 O O . VAL B 1 100 ? 7.469 -16.375 -50.531 1 95.06 100 VAL B O 1
ATOM 6175 N N . PRO B 1 101 ? 7.609 -14.547 -49.375 1 94 101 PRO B N 1
ATOM 6176 C CA . PRO B 1 101 ? 6.676 -13.844 -50.25 1 94 101 PRO B CA 1
ATOM 6177 C C . PRO B 1 101 ? 7.277 -13.523 -51.625 1 94 101 PRO B C 1
ATOM 6179 O O . PRO B 1 101 ? 8.461 -13.797 -51.875 1 94 101 PRO B O 1
ATOM 6182 N N . GLU B 1 102 ? 6.391 -12.898 -52.5 1 91.38 102 GLU B N 1
ATOM 6183 C CA . GLU B 1 102 ? 6.828 -12.484 -53.812 1 91.38 102 GLU B CA 1
ATOM 6184 C C . GLU B 1 102 ? 7.973 -11.477 -53.75 1 91.38 102 GLU B C 1
ATOM 6186 O O . GLU B 1 102 ? 7.977 -10.602 -52.875 1 91.38 102 GLU B O 1
ATOM 6191 N N . GLY B 1 103 ? 9.008 -11.562 -54.625 1 91.81 103 GLY B N 1
ATOM 6192 C CA . GLY B 1 103 ? 10.172 -10.688 -54.625 1 91.81 103 GLY B CA 1
ATOM 6193 C C . GLY B 1 103 ? 11.391 -11.297 -53.969 1 91.81 103 GLY B C 1
ATOM 6194 O O . GLY B 1 103 ? 12.508 -10.812 -54.156 1 91.81 103 GLY B O 1
ATOM 6195 N N . GLY B 1 104 ? 11.141 -12.375 -53.219 1 92.94 104 GLY B N 1
ATOM 6196 C CA . GLY B 1 104 ? 12.25 -13.023 -52.531 1 92.94 104 GLY B CA 1
ATOM 6197 C C . GLY B 1 104 ? 12.758 -12.258 -51.344 1 92.94 104 GLY B C 1
ATOM 6198 O O . GLY B 1 104 ? 12.406 -11.094 -51.156 1 92.94 104 GLY B O 1
ATOM 6199 N N . ARG B 1 105 ? 13.422 -12.93 -50.469 1 95 105 ARG B N 1
ATOM 6200 C CA . ARG B 1 105 ? 14 -12.305 -49.281 1 95 105 ARG B CA 1
ATOM 6201 C C . ARG B 1 105 ? 15.406 -12.844 -49.031 1 95 105 ARG B C 1
ATOM 6203 O O . ARG B 1 105 ? 15.711 -13.992 -49.344 1 95 105 ARG B O 1
ATOM 6210 N N . VAL B 1 106 ? 16.219 -11.938 -48.469 1 95.56 106 VAL B N 1
ATOM 6211 C CA . VAL B 1 106 ? 17.484 -12.367 -47.875 1 95.56 106 VAL B CA 1
ATOM 6212 C C . VAL B 1 106 ? 17.266 -12.711 -46.406 1 95.56 106 VAL B C 1
ATOM 6214 O O . VAL B 1 106 ? 16.422 -12.102 -45.75 1 95.56 106 VAL B O 1
ATOM 6217 N N . LEU B 1 107 ? 17.984 -13.75 -46 1 95.38 107 LEU B N 1
ATOM 6218 C CA . LEU B 1 107 ? 17.797 -14.195 -44.625 1 95.38 107 LEU B CA 1
ATOM 6219 C C . LEU B 1 107 ? 19 -13.812 -43.781 1 95.38 107 LEU B C 1
ATOM 6221 O O . LEU B 1 107 ? 20.109 -13.641 -44.281 1 95.38 107 LEU B O 1
ATOM 6225 N N . GLY B 1 108 ? 18.734 -13.57 -42.5 1 92.44 108 GLY B N 1
ATOM 6226 C CA . GLY B 1 108 ? 19.734 -13.352 -41.469 1 92.44 108 GLY B CA 1
ATOM 6227 C C . GLY B 1 108 ? 19.266 -13.805 -40.094 1 92.44 108 GLY B C 1
ATOM 6228 O O . GLY B 1 108 ? 18.125 -14.211 -39.938 1 92.44 108 GLY B O 1
ATOM 6229 N N . VAL B 1 109 ? 20.188 -13.945 -39.219 1 92.19 109 VAL B N 1
ATOM 6230 C CA . VAL B 1 109 ? 19.859 -14.305 -37.844 1 92.19 109 VAL B CA 1
ATOM 6231 C C . VAL B 1 109 ? 20.484 -13.289 -36.875 1 92.19 109 VAL B C 1
ATOM 6233 O O . VAL B 1 109 ? 21.672 -12.977 -37 1 92.19 109 VAL B O 1
ATOM 6236 N N . ARG B 1 110 ? 19.641 -12.695 -36.094 1 90.56 110 ARG B N 1
ATOM 6237 C CA . ARG B 1 110 ? 20.141 -11.875 -35 1 90.56 110 ARG B CA 1
ATOM 6238 C C . ARG B 1 110 ? 20.438 -12.727 -33.781 1 90.56 110 ARG B C 1
ATOM 6240 O O . ARG B 1 110 ? 19.531 -13.273 -33.156 1 90.56 110 ARG B O 1
ATOM 6247 N N . SER B 1 111 ? 21.672 -13.008 -33.438 1 89.88 111 SER B N 1
ATOM 6248 C CA . SER B 1 111 ? 22.156 -13.781 -32.281 1 89.88 111 SER B CA 1
ATOM 6249 C C . SER B 1 111 ? 23.562 -13.352 -31.875 1 89.88 111 SER B C 1
ATOM 6251 O O . SER B 1 111 ? 24.375 -12.992 -32.75 1 89.88 111 SER B O 1
ATOM 6253 N N . PRO B 1 112 ? 23.766 -13.297 -30.578 1 85.12 112 PRO B N 1
ATOM 6254 C CA . PRO B 1 112 ? 25.125 -12.938 -30.156 1 85.12 112 PRO B CA 1
ATOM 6255 C C . PRO B 1 112 ? 26.156 -14 -30.531 1 85.12 112 PRO B C 1
ATOM 6257 O O . PRO B 1 112 ? 27.344 -13.703 -30.625 1 85.12 112 PRO B O 1
ATOM 6260 N N . ASP B 1 113 ? 25.703 -15.203 -30.703 1 83.69 113 ASP B N 1
ATOM 6261 C CA . ASP B 1 113 ? 26.641 -16.297 -30.953 1 83.69 113 ASP B CA 1
ATOM 6262 C C . ASP B 1 113 ? 26.562 -16.781 -32.406 1 83.69 113 ASP B C 1
ATOM 6264 O O . ASP B 1 113 ? 25.891 -16.156 -33.219 1 83.69 113 ASP B O 1
ATOM 6268 N N . THR B 1 114 ? 27.25 -17.812 -32.625 1 79.75 114 THR B N 1
ATOM 6269 C CA . THR B 1 114 ? 27.422 -18.344 -33.969 1 79.75 114 THR B CA 1
ATOM 6270 C C . THR B 1 114 ? 26.172 -19.094 -34.406 1 79.75 114 THR B C 1
ATOM 6272 O O . THR B 1 114 ? 25.625 -19.906 -33.656 1 79.75 114 THR B O 1
ATOM 6275 N N . THR B 1 115 ? 25.688 -18.688 -35.594 1 89.69 115 THR B N 1
ATOM 6276 C CA . THR B 1 115 ? 24.562 -19.391 -36.188 1 89.69 115 THR B CA 1
ATOM 6277 C C . THR B 1 115 ? 24.828 -19.719 -37.656 1 89.69 115 THR B C 1
ATOM 6279 O O . THR B 1 115 ? 25.609 -19.016 -38.312 1 89.69 115 THR B O 1
ATOM 6282 N N . ARG B 1 116 ? 24.406 -20.797 -38.062 1 92.81 116 ARG B N 1
ATOM 6283 C CA . ARG B 1 116 ? 24.453 -21.219 -39.469 1 92.81 116 ARG B CA 1
ATOM 6284 C C . ARG B 1 116 ? 23.062 -21.5 -40.031 1 92.81 116 ARG B C 1
ATOM 6286 O O . ARG B 1 116 ? 22.25 -22.125 -39.344 1 92.81 116 ARG B O 1
ATOM 6293 N N . ILE B 1 117 ? 22.875 -21 -41.188 1 95.06 117 ILE B N 1
ATOM 6294 C CA . ILE B 1 117 ? 21.562 -21.188 -41.812 1 95.06 117 ILE B CA 1
ATOM 6295 C C . ILE B 1 117 ? 21.703 -22.141 -43 1 95.06 117 ILE B C 1
ATOM 6297 O O . ILE B 1 117 ? 22.672 -22.062 -43.75 1 95.06 117 ILE B O 1
ATOM 6301 N N . GLU B 1 118 ? 20.844 -23.031 -43.094 1 96.19 118 GLU B N 1
ATOM 6302 C CA . GLU B 1 118 ? 20.688 -23.875 -44.25 1 96.19 118 GLU B CA 1
ATOM 6303 C C . GLU B 1 118 ? 19.297 -23.688 -44.875 1 96.19 118 GLU B C 1
ATOM 6305 O O . GLU B 1 118 ? 18.297 -23.578 -44.188 1 96.19 118 GLU B O 1
ATOM 6310 N N . VAL B 1 119 ? 19.281 -23.578 -46.188 1 95.88 119 VAL B N 1
ATOM 6311 C CA . VAL B 1 119 ? 18.031 -23.469 -46.938 1 95.88 119 VAL B CA 1
ATOM 6312 C C . VAL B 1 119 ? 17.922 -24.625 -47.938 1 95.88 119 VAL B C 1
ATOM 6314 O O . VAL B 1 119 ? 18.797 -24.828 -48.781 1 95.88 119 VAL B O 1
ATOM 6317 N N . ASP B 1 120 ? 16.922 -25.359 -47.781 1 95.06 120 ASP B N 1
ATOM 6318 C CA . ASP B 1 120 ? 16.641 -26.5 -48.656 1 95.06 120 ASP B CA 1
ATOM 6319 C C . ASP B 1 120 ? 17.844 -27.453 -48.719 1 95.06 120 ASP B C 1
ATOM 6321 O O . ASP B 1 120 ? 18.219 -27.906 -49.781 1 95.06 120 ASP B O 1
ATOM 6325 N N . GLY B 1 121 ? 18.391 -27.641 -47.594 1 92.44 121 GLY B N 1
ATOM 6326 C CA . GLY B 1 121 ? 19.453 -28.625 -47.438 1 92.44 121 GLY B CA 1
ATOM 6327 C C . GLY B 1 121 ? 20.828 -28.094 -47.844 1 92.44 121 GLY B C 1
ATOM 6328 O O . GLY B 1 121 ? 21.812 -28.828 -47.812 1 92.44 121 GLY B O 1
ATOM 6329 N N . ARG B 1 122 ? 20.922 -26.781 -48.188 1 94.31 122 ARG B N 1
ATOM 6330 C CA . ARG B 1 122 ? 22.203 -26.188 -48.562 1 94.31 122 ARG B CA 1
ATOM 6331 C C . ARG B 1 122 ? 22.547 -25.031 -47.625 1 94.31 122 ARG B C 1
ATOM 6333 O O . ARG B 1 122 ? 21.672 -24.281 -47.188 1 94.31 122 ARG B O 1
ATOM 6340 N N . ALA B 1 123 ? 23.844 -24.953 -47.438 1 94.75 123 ALA B N 1
ATOM 6341 C CA . ALA B 1 123 ? 24.328 -23.828 -46.625 1 94.75 123 ALA B CA 1
ATOM 6342 C C . ALA B 1 123 ? 23.938 -22.5 -47.25 1 94.75 123 ALA B C 1
ATOM 6344 O O . ALA B 1 123 ? 24.109 -22.297 -48.469 1 94.75 123 ALA B O 1
ATOM 6345 N N . TYR B 1 124 ? 23.406 -21.672 -46.469 1 93.69 124 TYR B N 1
ATOM 6346 C CA . TYR B 1 124 ? 22.891 -20.391 -46.969 1 93.69 124 TYR B CA 1
ATOM 6347 C C . TYR B 1 124 ? 23.984 -19.328 -46.906 1 93.69 124 TYR B C 1
ATOM 6349 O O . TYR B 1 124 ? 24.688 -19.203 -45.906 1 93.69 124 TYR B O 1
ATOM 6357 N N . ASP B 1 125 ? 24.078 -18.625 -48 1 87.94 125 ASP B N 1
ATOM 6358 C CA . ASP B 1 125 ? 24.938 -17.438 -48.062 1 87.94 125 ASP B CA 1
ATOM 6359 C C . ASP B 1 125 ? 24.125 -16.172 -47.844 1 87.94 125 ASP B C 1
ATOM 6361 O O . ASP B 1 125 ? 23.125 -15.93 -48.5 1 87.94 125 ASP B O 1
ATOM 6365 N N . GLU B 1 126 ? 24.516 -15.359 -46.875 1 83.25 126 GLU B N 1
ATOM 6366 C CA . GLU B 1 126 ? 23.766 -14.203 -46.406 1 83.25 126 GLU B CA 1
ATOM 6367 C C . GLU B 1 126 ? 23.484 -13.211 -47.531 1 83.25 126 GLU B C 1
ATOM 6369 O O . GLU B 1 126 ? 22.641 -12.32 -47.375 1 83.25 126 GLU B O 1
ATOM 6374 N N . ARG B 1 127 ? 24.031 -13.297 -48.688 1 82.88 127 ARG B N 1
ATOM 6375 C CA . ARG B 1 127 ? 23.844 -12.352 -49.781 1 82.88 127 ARG B CA 1
ATOM 6376 C C . ARG B 1 127 ? 22.922 -12.914 -50.844 1 82.88 127 ARG B C 1
ATOM 6378 O O . ARG B 1 127 ? 22.531 -12.211 -51.781 1 82.88 127 ARG B O 1
ATOM 6385 N N . THR B 1 128 ? 22.547 -14.156 -50.625 1 90.69 128 THR B N 1
ATOM 6386 C CA . THR B 1 128 ? 21.719 -14.789 -51.656 1 90.69 128 THR B CA 1
ATOM 6387 C C . THR B 1 128 ? 20.234 -14.594 -51.344 1 90.69 128 THR B C 1
ATOM 6389 O O . THR B 1 128 ? 19.812 -14.734 -50.188 1 90.69 128 THR B O 1
ATOM 6392 N N . THR B 1 129 ? 19.547 -14.188 -52.344 1 94.25 129 THR B N 1
ATOM 6393 C CA . THR B 1 129 ? 18.094 -14.023 -52.219 1 94.25 129 THR B CA 1
ATOM 6394 C C . THR B 1 129 ? 17.391 -15.375 -52.312 1 94.25 129 THR B C 1
ATOM 6396 O O . THR B 1 129 ? 17.609 -16.125 -53.281 1 94.25 129 THR B O 1
ATOM 6399 N N . VAL B 1 130 ? 16.609 -15.672 -51.312 1 95.81 130 VAL B N 1
ATOM 6400 C CA . VAL B 1 130 ? 15.781 -16.859 -51.344 1 95.81 130 VAL B CA 1
ATOM 6401 C C . VAL B 1 130 ? 14.523 -16.594 -52.188 1 95.81 130 VAL B C 1
ATOM 6403 O O . VAL B 1 130 ? 13.789 -15.641 -51.906 1 95.81 130 VAL B O 1
ATOM 6406 N N . PRO B 1 131 ? 14.32 -17.391 -53.188 1 94.56 131 PRO B N 1
ATOM 6407 C CA . PRO B 1 131 ? 13.18 -17.125 -54.062 1 94.56 131 PRO B CA 1
ATOM 6408 C C . PRO B 1 131 ? 11.836 -17.312 -53.375 1 94.56 131 PRO B C 1
ATOM 6410 O O . PRO B 1 131 ? 11.781 -17.906 -52.281 1 94.56 131 PRO B O 1
ATOM 6413 N N . ALA B 1 132 ? 10.812 -16.75 -54.031 1 95.31 132 ALA B N 1
ATOM 6414 C CA . ALA B 1 132 ? 9.453 -16.844 -53.5 1 95.31 132 ALA B CA 1
ATOM 6415 C C . ALA B 1 132 ? 8.984 -18.297 -53.438 1 95.31 132 ALA B C 1
ATOM 6417 O O . ALA B 1 132 ? 9.305 -19.094 -54.344 1 95.31 132 ALA B O 1
ATOM 6418 N N . GLY B 1 133 ? 8.203 -18.641 -52.281 1 93.5 133 GLY B N 1
ATOM 6419 C CA . GLY B 1 133 ? 7.676 -19.984 -52.094 1 93.5 133 GLY B CA 1
ATOM 6420 C C . GLY B 1 133 ? 8.023 -20.609 -50.781 1 93.5 133 GLY B C 1
ATOM 6421 O O . GLY B 1 133 ? 8.461 -19.906 -49.844 1 93.5 133 GLY B O 1
ATOM 6422 N N . TRP B 1 134 ? 7.727 -21.891 -50.656 1 94.44 134 TRP B N 1
ATOM 6423 C CA . TRP B 1 134 ? 8.023 -22.625 -49.438 1 94.44 134 TRP B CA 1
ATOM 6424 C C . TRP B 1 134 ? 9.43 -23.203 -49.469 1 94.44 134 TRP B C 1
ATOM 6426 O O . TRP B 1 134 ? 9.836 -23.797 -50.469 1 94.44 134 TRP B O 1
ATOM 6436 N N . HIS B 1 135 ? 10.141 -22.969 -48.406 1 95.38 135 HIS B N 1
ATOM 6437 C CA . HIS B 1 135 ? 11.492 -23.5 -48.281 1 95.38 135 HIS B CA 1
ATOM 6438 C C . HIS B 1 135 ? 11.719 -24.094 -46.906 1 95.38 135 HIS B C 1
ATOM 6440 O O . HIS B 1 135 ? 11.117 -23.656 -45.906 1 95.38 135 HIS B O 1
ATOM 6446 N N . ARG B 1 136 ? 12.531 -25.078 -46.875 1 95.19 136 ARG B N 1
ATOM 6447 C CA . ARG B 1 136 ? 12.992 -25.578 -45.594 1 95.19 136 ARG B CA 1
ATOM 6448 C C . ARG B 1 136 ? 14.172 -24.766 -45.062 1 95.19 136 ARG B C 1
ATOM 6450 O O . ARG B 1 136 ? 15.125 -24.516 -45.812 1 95.19 136 ARG B O 1
ATOM 6457 N N . VAL B 1 137 ? 14.008 -24.328 -43.906 1 95.19 137 VAL B N 1
ATOM 6458 C CA . VAL B 1 137 ? 15.102 -23.562 -43.281 1 95.19 137 VAL B CA 1
ATOM 6459 C C . VAL B 1 137 ? 15.578 -24.281 -42.031 1 95.19 137 VAL B C 1
ATOM 6461 O O . VAL B 1 137 ? 14.766 -24.672 -41.188 1 95.19 137 VAL B O 1
ATOM 6464 N N . ASP B 1 138 ? 16.828 -24.516 -41.906 1 95.56 138 ASP B N 1
ATOM 6465 C CA . ASP B 1 138 ? 17.5 -25.047 -40.719 1 95.56 138 ASP B CA 1
ATOM 6466 C C . ASP B 1 138 ? 18.469 -24.031 -40.125 1 95.56 138 ASP B C 1
ATOM 6468 O O . ASP B 1 138 ? 19.328 -23.5 -40.844 1 95.56 138 ASP B O 1
ATOM 6472 N N . VAL B 1 139 ? 18.266 -23.703 -38.938 1 95.19 139 VAL B N 1
ATOM 6473 C CA . VAL B 1 139 ? 19.188 -22.812 -38.25 1 95.19 139 VAL B CA 1
ATOM 6474 C C . VAL B 1 139 ? 19.922 -23.578 -37.156 1 95.19 139 VAL B C 1
ATOM 6476 O O . VAL B 1 139 ? 19.312 -24.125 -36.25 1 95.19 139 VAL B O 1
ATOM 6479 N N . GLU B 1 140 ? 21.203 -23.656 -37.281 1 94.75 140 GLU B N 1
ATOM 6480 C CA . GLU B 1 140 ? 22.031 -24.219 -36.219 1 94.75 140 GLU B CA 1
ATOM 6481 C C . GLU B 1 140 ? 22.438 -23.141 -35.219 1 94.75 140 GLU B C 1
ATOM 6483 O O . GLU B 1 140 ? 23.016 -22.125 -35.594 1 94.75 140 GLU B O 1
ATOM 6488 N N . TRP B 1 141 ? 22.062 -23.406 -34.062 1 92.81 141 TRP B N 1
ATOM 6489 C CA . TRP B 1 141 ? 22.266 -22.438 -32.969 1 92.81 141 TRP B CA 1
ATOM 6490 C C . TRP B 1 141 ? 23.188 -23.016 -31.906 1 92.81 141 TRP B C 1
ATOM 6492 O O . TRP B 1 141 ? 22.828 -23.969 -31.219 1 92.81 141 TRP B O 1
ATOM 6502 N N . GLN B 1 142 ? 24.406 -22.516 -31.781 1 90.12 142 GLN B N 1
ATOM 6503 C CA . GLN B 1 142 ? 25.359 -22.859 -30.734 1 90.12 142 GLN B CA 1
ATOM 6504 C C . GLN B 1 142 ? 25.719 -21.625 -29.906 1 90.12 142 GLN B C 1
ATOM 6506 O O . GLN B 1 142 ? 26.234 -20.641 -30.438 1 90.12 142 GLN B O 1
ATOM 6511 N N . ALA B 1 143 ? 25.344 -21.719 -28.688 1 88.12 143 ALA B N 1
ATOM 6512 C CA . ALA B 1 143 ? 25.562 -20.547 -27.844 1 88.12 143 ALA B CA 1
ATOM 6513 C C . ALA B 1 143 ? 25.922 -20.953 -26.422 1 88.12 143 ALA B C 1
ATOM 6515 O O . ALA B 1 143 ? 25.5 -22 -25.938 1 88.12 143 ALA B O 1
ATOM 6516 N N . ARG B 1 144 ? 26.75 -20.062 -25.844 1 82.44 144 ARG B N 1
ATOM 6517 C CA . ARG B 1 144 ? 26.984 -20.188 -24.406 1 82.44 144 ARG B CA 1
ATOM 6518 C C . ARG B 1 144 ? 25.828 -19.594 -23.609 1 82.44 144 ARG B C 1
ATOM 6520 O O . ARG B 1 144 ? 25.172 -18.656 -24.062 1 82.44 144 ARG B O 1
ATOM 6527 N N . VAL B 1 145 ? 25.672 -20.203 -22.453 1 81.25 145 VAL B N 1
ATOM 6528 C CA . VAL B 1 145 ? 24.547 -19.75 -21.641 1 81.25 145 VAL B CA 1
ATOM 6529 C C . VAL B 1 145 ? 24.891 -18.391 -21.031 1 81.25 145 VAL B C 1
ATOM 6531 O O . VAL B 1 145 ? 25.781 -18.281 -20.172 1 81.25 145 VAL B O 1
ATOM 6534 N N . ARG B 1 146 ? 24.344 -17.297 -21.469 1 78.94 146 ARG B N 1
ATOM 6535 C CA . ARG B 1 146 ? 24.438 -15.938 -20.922 1 78.94 146 ARG B CA 1
ATOM 6536 C C . ARG B 1 146 ? 23.094 -15.219 -21.031 1 78.94 146 ARG B C 1
ATOM 6538 O O . ARG B 1 146 ? 22.281 -15.547 -21.891 1 78.94 146 ARG B O 1
ATOM 6545 N N . PRO B 1 147 ? 23.141 -14.234 -20.047 1 73.81 147 PRO B N 1
ATOM 6546 C CA . PRO B 1 147 ? 21.906 -13.461 -20.156 1 73.81 147 PRO B CA 1
ATOM 6547 C C . PRO B 1 147 ? 21.766 -12.734 -21.484 1 73.81 147 PRO B C 1
ATOM 6549 O O . PRO B 1 147 ? 22.766 -12.258 -22.031 1 73.81 147 PRO B O 1
ATOM 6552 N N . GLN B 1 148 ? 20.859 -13.008 -22.406 1 72.19 148 GLN B N 1
ATOM 6553 C CA . GLN B 1 148 ? 20.516 -12.281 -23.625 1 72.19 148 GLN B CA 1
ATOM 6554 C C . GLN B 1 148 ? 20.797 -13.117 -24.875 1 72.19 148 GLN B C 1
ATOM 6556 O O . GLN B 1 148 ? 20.844 -12.594 -25.984 1 72.19 148 GLN B O 1
ATOM 6561 N N . ASN B 1 149 ? 21.156 -14.344 -24.578 1 80.81 149 ASN B N 1
ATOM 6562 C CA . ASN B 1 149 ? 21.266 -15.219 -25.734 1 80.81 149 ASN B CA 1
ATOM 6563 C C . ASN B 1 149 ? 19.953 -15.305 -26.516 1 80.81 149 ASN B C 1
ATOM 6565 O O . ASN B 1 149 ? 19.188 -16.234 -26.312 1 80.81 149 ASN B O 1
ATOM 6569 N N . ALA B 1 150 ? 19.719 -14.305 -27.312 1 86.56 150 ALA B N 1
ATOM 6570 C CA . ALA B 1 150 ? 18.5 -14.219 -28.094 1 86.56 150 ALA B CA 1
ATOM 6571 C C . ALA B 1 150 ? 18.719 -14.742 -29.516 1 86.56 150 ALA B C 1
ATOM 6573 O O . ALA B 1 150 ? 19.859 -14.789 -30 1 86.56 150 ALA B O 1
ATOM 6574 N N . LEU B 1 151 ? 17.719 -15.312 -30.078 1 90.88 151 LEU B N 1
ATOM 6575 C CA . LEU B 1 151 ? 17.75 -15.773 -31.453 1 90.88 151 LEU B CA 1
ATOM 6576 C C . LEU B 1 151 ? 16.5 -15.328 -32.219 1 90.88 151 LEU B C 1
ATOM 6578 O O . LEU B 1 151 ? 15.383 -15.586 -31.766 1 90.88 151 LEU B O 1
ATOM 6582 N N . GLU B 1 152 ? 16.75 -14.664 -33.281 1 92.19 152 GLU B N 1
ATOM 6583 C CA . GLU B 1 152 ? 15.664 -14.164 -34.125 1 92.19 152 GLU B CA 1
ATOM 6584 C C . GLU B 1 152 ? 16 -14.312 -35.594 1 92.19 152 GLU B C 1
ATOM 6586 O O . GLU B 1 152 ? 16.984 -13.75 -36.094 1 92.19 152 GLU B O 1
ATOM 6591 N N . LEU B 1 153 ? 15.234 -15.109 -36.25 1 93.31 153 LEU B N 1
ATOM 6592 C CA . LEU B 1 153 ? 15.359 -15.172 -37.688 1 93.31 153 LEU B CA 1
ATOM 6593 C C . LEU B 1 153 ? 14.836 -13.898 -38.344 1 93.31 153 LEU B C 1
ATOM 6595 O O . LEU B 1 153 ? 13.742 -13.438 -38 1 93.31 153 LEU B O 1
ATOM 6599 N N . GLN B 1 154 ? 15.656 -13.398 -39.219 1 94.69 154 GLN B N 1
ATOM 6600 C CA . GLN B 1 154 ? 15.297 -12.148 -39.875 1 94.69 154 GLN B CA 1
ATOM 6601 C C . GLN B 1 154 ? 15.289 -12.312 -41.375 1 94.69 154 GLN B C 1
ATOM 6603 O O . GLN B 1 154 ? 15.891 -13.25 -41.906 1 94.69 154 GLN B O 1
ATOM 6608 N N . TRP B 1 155 ? 14.523 -11.469 -42.031 1 94.81 155 TRP B N 1
ATOM 6609 C CA . TRP B 1 155 ? 14.539 -11.438 -43.5 1 94.81 155 TRP B CA 1
ATOM 6610 C C . TRP B 1 155 ? 14.258 -10.031 -44.031 1 94.81 155 TRP B C 1
ATOM 6612 O O . TRP B 1 155 ? 13.906 -9.141 -43.25 1 94.81 155 TRP B O 1
ATOM 6622 N N . GLY B 1 156 ? 14.695 -9.781 -45.188 1 93.56 156 GLY B N 1
ATOM 6623 C CA . GLY B 1 156 ? 14.477 -8.5 -45.844 1 93.56 156 GLY B CA 1
ATOM 6624 C C . GLY B 1 156 ? 14.852 -8.508 -47.312 1 93.56 156 GLY B C 1
ATOM 6625 O O . GLY B 1 156 ? 15.367 -9.508 -47.812 1 93.56 156 GLY B O 1
ATOM 6626 N N . PRO B 1 157 ? 14.492 -7.344 -47.969 1 91.44 157 PRO B N 1
ATOM 6627 C CA . PRO B 1 157 ? 14.859 -7.246 -49.406 1 91.44 157 PRO B CA 1
ATOM 6628 C C . PRO B 1 157 ? 16.375 -7.188 -49.594 1 91.44 157 PRO B C 1
ATOM 6630 O O . PRO B 1 157 ? 16.859 -7.539 -50.688 1 91.44 157 PRO B O 1
ATOM 6633 N N . SER B 1 158 ? 17.031 -6.648 -48.594 1 90.25 158 SER B N 1
ATOM 6634 C CA . SER B 1 158 ? 18.484 -6.562 -48.625 1 90.25 158 SER B CA 1
ATOM 6635 C C . SER B 1 158 ? 19.078 -6.844 -47.25 1 90.25 158 SER B C 1
ATOM 6637 O O . SER B 1 158 ? 18.375 -6.758 -46.219 1 90.25 158 SER B O 1
ATOM 6639 N N . PRO B 1 159 ? 20.312 -7.25 -47.219 1 88.88 159 PRO B N 1
ATOM 6640 C CA . PRO B 1 159 ? 20.953 -7.516 -45.938 1 88.88 159 PRO B CA 1
ATOM 6641 C C . PRO B 1 159 ? 20.969 -6.297 -45.031 1 88.88 159 PRO B C 1
ATOM 6643 O O . PRO B 1 159 ? 21.141 -6.434 -43.812 1 88.88 159 PRO B O 1
ATOM 6646 N N . ALA B 1 160 ? 20.75 -5.074 -45.531 1 88 160 ALA B N 1
ATOM 6647 C CA . ALA B 1 160 ? 20.828 -3.842 -44.75 1 88 160 ALA B CA 1
ATOM 6648 C C . ALA B 1 160 ? 19.5 -3.566 -44.062 1 88 160 ALA B C 1
ATOM 6650 O O . ALA B 1 160 ? 19.438 -2.797 -43.094 1 88 160 ALA B O 1
ATOM 6651 N N . THR B 1 161 ? 18.484 -4.16 -44.469 1 91.25 161 THR B N 1
ATOM 6652 C CA . THR B 1 161 ? 17.156 -3.867 -43.938 1 91.25 161 THR B CA 1
ATOM 6653 C C . THR B 1 161 ? 16.469 -5.145 -43.469 1 91.25 161 THR B C 1
ATOM 6655 O O . THR B 1 161 ? 15.398 -5.504 -43.969 1 91.25 161 THR B O 1
ATOM 6658 N N . LEU B 1 162 ? 17.031 -5.785 -42.531 1 91.81 162 LEU B N 1
ATOM 6659 C CA . LEU B 1 162 ? 16.469 -7.031 -42.031 1 91.81 162 LEU B CA 1
ATOM 6660 C C . LEU B 1 162 ? 15.477 -6.762 -40.906 1 91.81 162 LEU B C 1
ATOM 6662 O O . LEU B 1 162 ? 15.695 -5.867 -40.094 1 91.81 162 LEU B O 1
ATOM 6666 N N . GLU B 1 163 ? 14.328 -7.441 -41 1 91.94 163 GLU B N 1
ATOM 6667 C CA . GLU B 1 163 ? 13.328 -7.441 -39.906 1 91.94 163 GLU B CA 1
ATOM 6668 C C . GLU B 1 163 ? 12.984 -8.867 -39.5 1 91.94 163 GLU B C 1
ATOM 6670 O O . GLU B 1 163 ? 13.281 -9.828 -40.219 1 91.94 163 GLU B O 1
ATOM 6675 N N . ALA B 1 164 ? 12.422 -8.945 -38.406 1 91.31 164 ALA B N 1
ATOM 6676 C CA . ALA B 1 164 ? 12.047 -10.258 -37.875 1 91.31 164 ALA B CA 1
ATOM 6677 C C . ALA B 1 164 ? 11.062 -10.953 -38.812 1 91.31 164 ALA B C 1
ATOM 6679 O O . ALA B 1 164 ? 10.133 -10.328 -39.312 1 91.31 164 ALA B O 1
ATOM 6680 N N . VAL B 1 165 ? 11.352 -12.18 -39.031 1 92.38 165 VAL B N 1
ATOM 6681 C CA . VAL B 1 165 ? 10.414 -12.977 -39.844 1 92.38 165 VAL B CA 1
ATOM 6682 C C . VAL B 1 165 ? 9.062 -13.039 -39.125 1 92.38 165 VAL B C 1
ATOM 6684 O O . VAL B 1 165 ? 9 -13.328 -37.938 1 92.38 165 VAL B O 1
ATOM 6687 N N . PRO B 1 166 ? 8.031 -12.68 -39.812 1 88.19 166 PRO B N 1
ATOM 6688 C CA . PRO B 1 166 ? 6.711 -12.75 -39.188 1 88.19 166 PRO B CA 1
ATOM 6689 C C . PRO B 1 166 ? 6.328 -14.172 -38.781 1 88.19 166 PRO B C 1
ATOM 6691 O O . PRO B 1 166 ? 6.719 -15.133 -39.438 1 88.19 166 PRO B O 1
ATOM 6694 N N . ARG B 1 167 ? 5.496 -14.242 -37.781 1 83.38 167 ARG B N 1
ATOM 6695 C CA . ARG B 1 167 ? 5.109 -15.523 -37.219 1 83.38 167 ARG B CA 1
ATOM 6696 C C . ARG B 1 167 ? 4.402 -16.406 -38.25 1 83.38 167 ARG B C 1
ATOM 6698 O O . ARG B 1 167 ? 4.582 -17.625 -38.25 1 83.38 167 ARG B O 1
ATOM 6705 N N . ASP B 1 168 ? 3.621 -15.805 -39.094 1 81.81 168 ASP B N 1
ATOM 6706 C CA . ASP B 1 168 ? 2.791 -16.578 -40 1 81.81 168 ASP B CA 1
ATOM 6707 C C . ASP B 1 168 ? 3.631 -17.156 -41.156 1 81.81 168 ASP B C 1
ATOM 6709 O O . ASP B 1 168 ? 3.176 -18.031 -41.875 1 81.81 168 ASP B O 1
ATOM 6713 N N . ALA B 1 169 ? 4.879 -16.812 -41.219 1 89.31 169 ALA B N 1
ATOM 6714 C CA . ALA B 1 169 ? 5.727 -17.281 -42.312 1 89.31 169 ALA B CA 1
ATOM 6715 C C . ALA B 1 169 ? 6.527 -18.5 -41.906 1 89.31 169 ALA B C 1
ATOM 6717 O O . ALA B 1 169 ? 7.141 -19.156 -42.75 1 89.31 169 ALA B O 1
ATOM 6718 N N . LEU B 1 170 ? 6.516 -18.781 -40.656 1 89.38 170 LEU B N 1
ATOM 6719 C CA . LEU B 1 170 ? 7.359 -19.859 -40.156 1 89.38 170 LEU B CA 1
ATOM 6720 C C . LEU B 1 170 ? 6.512 -21 -39.594 1 89.38 170 LEU B C 1
ATOM 6722 O O . LEU B 1 170 ? 5.805 -20.812 -38.594 1 89.38 170 LEU B O 1
ATOM 6726 N N . VAL B 1 171 ? 6.594 -22.172 -40.188 1 86.31 171 VAL B N 1
ATOM 6727 C CA . VAL B 1 171 ? 5.824 -23.344 -39.75 1 86.31 171 VAL B CA 1
ATOM 6728 C C . VAL B 1 171 ? 6.777 -24.469 -39.375 1 86.31 171 VAL B C 1
ATOM 6730 O O . VAL B 1 171 ? 7.727 -24.766 -40.125 1 86.31 171 VAL B O 1
ATOM 6733 N N . PRO B 1 172 ? 6.551 -25.094 -38.25 1 86.88 172 PRO B N 1
ATOM 6734 C CA . PRO B 1 172 ? 7.434 -26.203 -37.875 1 86.88 172 PRO B CA 1
ATOM 6735 C C . PRO B 1 172 ? 7.496 -27.281 -38.938 1 86.88 172 PRO B C 1
ATOM 6737 O O . PRO B 1 172 ? 6.5 -27.531 -39.625 1 86.88 172 PRO B O 1
ATOM 6740 N N . LEU B 1 173 ? 8.789 -27.922 -39.125 1 80.56 173 LEU B N 1
ATOM 6741 C CA . LEU B 1 173 ? 9.008 -28.938 -40.156 1 80.56 173 LEU B CA 1
ATOM 6742 C C . LEU B 1 173 ? 8.172 -30.188 -39.875 1 80.56 173 LEU B C 1
ATOM 6744 O O . LEU B 1 173 ? 7.551 -30.734 -40.781 1 80.56 173 LEU B O 1
ATOM 6748 N N . GLU B 1 174 ? 8.641 -30.703 -38.656 1 64.94 174 GLU B N 1
ATOM 6749 C CA . GLU B 1 174 ? 7.926 -31.891 -38.188 1 64.94 174 GLU B CA 1
ATOM 6750 C C . GLU B 1 174 ? 6.941 -31.547 -37.062 1 64.94 174 GLU B C 1
ATOM 6752 O O . GLU B 1 174 ? 7.285 -30.812 -36.125 1 64.94 174 GLU B O 1
ATOM 6757 N N . GLY B 1 175 ? 5.688 -31.922 -37.125 1 54.59 175 GLY B N 1
ATOM 6758 C CA . GLY B 1 175 ? 4.914 -31.812 -35.906 1 54.59 175 GLY B CA 1
ATOM 6759 C C . GLY B 1 175 ? 3.973 -30.609 -35.906 1 54.59 175 GLY B C 1
ATOM 6760 O O . GLY B 1 175 ? 3.523 -30.172 -34.844 1 54.59 175 GLY B O 1
ATOM 6761 N N . SER B 1 176 ? 4.398 -29.797 -36.844 1 48.75 176 SER B N 1
ATOM 6762 C CA . SER B 1 176 ? 3.527 -28.625 -36.75 1 48.75 176 SER B CA 1
ATOM 6763 C C . SER B 1 176 ? 2.156 -29 -36.219 1 48.75 176 SER B C 1
ATOM 6765 O O . SER B 1 176 ? 1.432 -28.141 -35.688 1 48.75 176 SER B O 1
ATOM 6767 N N . TRP B 1 177 ? 1.566 -30.016 -36.812 1 44.06 177 TRP B N 1
ATOM 6768 C CA . TRP B 1 177 ? 0.114 -30.062 -36.656 1 44.06 177 TRP B CA 1
ATOM 6769 C C . TRP B 1 177 ? -0.29 -30.594 -35.281 1 44.06 177 TRP B C 1
ATOM 6771 O O . TRP B 1 177 ? -0.977 -29.906 -34.531 1 44.06 177 TRP B O 1
ATOM 6781 N N . PRO B 1 178 ? -1.243 -31.766 -35.031 1 47.81 178 PRO B N 1
ATOM 6782 C CA . PRO B 1 178 ? -2.678 -31.938 -34.812 1 47.81 178 PRO B CA 1
ATOM 6783 C C . PRO B 1 178 ? -2.982 -32.531 -33.438 1 47.81 178 PRO B C 1
ATOM 6785 O O . PRO B 1 178 ? -4.07 -32.312 -32.875 1 47.81 178 PRO B O 1
ATOM 6788 N N . PRO B 1 179 ? -2.164 -33.406 -33.094 1 49.06 179 PRO B N 1
ATOM 6789 C CA . PRO B 1 179 ? -3.113 -33.969 -32.125 1 49.06 179 PRO B CA 1
ATOM 6790 C C . PRO B 1 179 ? -3.566 -32.938 -31.078 1 49.06 179 PRO B C 1
ATOM 6792 O O . PRO B 1 179 ? -4.719 -32.969 -30.641 1 49.06 179 PRO B O 1
ATOM 6795 N N . LEU B 1 180 ? -2.713 -32.156 -30.922 1 51.59 180 LEU B N 1
ATOM 6796 C CA . LEU B 1 180 ? -3.092 -31.188 -29.891 1 51.59 180 LEU B CA 1
ATOM 6797 C C . LEU B 1 180 ? -4.07 -30.156 -30.453 1 51.59 180 LEU B C 1
ATOM 6799 O O . LEU B 1 180 ? -4.965 -29.688 -29.734 1 51.59 180 LEU B O 1
ATOM 6803 N N . ARG B 1 181 ? -3.82 -29.891 -31.797 1 56.41 181 ARG B N 1
ATOM 6804 C CA . ARG B 1 181 ? -4.812 -29.031 -32.438 1 56.41 181 ARG B CA 1
ATOM 6805 C C . ARG B 1 181 ? -6.16 -29.734 -32.531 1 56.41 181 ARG B C 1
ATOM 6807 O O . ARG B 1 181 ? -7.207 -29.109 -32.312 1 56.41 181 ARG B O 1
ATOM 6814 N N . VAL B 1 182 ? -5.918 -31.016 -32.844 1 52.31 182 VAL B N 1
ATOM 6815 C CA . VAL B 1 182 ? -7.152 -31.797 -32.844 1 52.31 182 VAL B CA 1
ATOM 6816 C C . VAL B 1 182 ? -7.781 -31.781 -31.453 1 52.31 182 VAL B C 1
ATOM 6818 O O . VAL B 1 182 ? -8.984 -31.578 -31.297 1 52.31 182 VAL B O 1
ATOM 6821 N N . TRP B 1 183 ? -6.906 -31.844 -30.578 1 57.72 183 TRP B N 1
ATOM 6822 C CA . TRP B 1 183 ? -7.441 -31.844 -29.234 1 57.72 183 TRP B CA 1
ATOM 6823 C C . TRP B 1 183 ? -7.926 -30.438 -28.844 1 57.72 183 TRP B C 1
ATOM 6825 O O . TRP B 1 183 ? -8.953 -30.297 -28.172 1 57.72 183 TRP B O 1
ATOM 6835 N N . LEU B 1 184 ? -7.156 -29.516 -29.297 1 62.56 184 LEU B N 1
ATOM 6836 C CA . LEU B 1 184 ? -7.59 -28.141 -29.047 1 62.56 184 LEU B CA 1
ATOM 6837 C C . LEU B 1 184 ? -8.961 -27.891 -29.656 1 62.56 184 LEU B C 1
ATOM 6839 O O . LEU B 1 184 ? -9.859 -27.391 -28.984 1 62.56 184 LEU B O 1
ATOM 6843 N N . TRP B 1 185 ? -8.992 -28.312 -30.969 1 61.66 185 TRP B N 1
ATOM 6844 C CA . TRP B 1 185 ? -10.273 -28.047 -31.609 1 61.66 185 TRP B CA 1
ATOM 6845 C C . TRP B 1 185 ? -11.352 -29 -31.125 1 61.66 185 TRP B C 1
ATOM 6847 O O . TRP B 1 185 ? -12.516 -28.625 -30.984 1 61.66 185 TRP B O 1
ATOM 6857 N N . LEU B 1 186 ? -10.938 -30.234 -30.781 1 60.44 186 LEU B N 1
ATOM 6858 C CA . LEU B 1 186 ? -11.898 -31.172 -30.219 1 60.44 186 LEU B CA 1
ATOM 6859 C C . LEU B 1 186 ? -12.367 -30.688 -28.844 1 60.44 186 LEU B C 1
ATOM 6861 O O . LEU B 1 186 ? -13.57 -30.625 -28.578 1 60.44 186 LEU B O 1
ATOM 6865 N N . LEU B 1 187 ? -11.453 -30.297 -28.094 1 63.53 187 LEU B N 1
ATOM 6866 C CA . LEU B 1 187 ? -11.812 -29.859 -26.734 1 63.53 187 LEU B CA 1
ATOM 6867 C C . LEU B 1 187 ? -12.492 -28.5 -26.766 1 63.53 187 LEU B C 1
ATOM 6869 O O . LEU B 1 187 ? -13.453 -28.266 -26.031 1 63.53 187 LEU B O 1
ATOM 6873 N N . SER B 1 188 ? -11.969 -27.75 -27.719 1 64.56 188 SER B N 1
ATOM 6874 C CA . SER B 1 188 ? -12.617 -26.438 -27.844 1 64.56 188 SER B CA 1
ATOM 6875 C C . SER B 1 188 ? -14.008 -26.562 -28.453 1 64.56 188 SER B C 1
ATOM 6877 O O . SER B 1 188 ? -14.922 -25.812 -28.094 1 64.56 188 SER B O 1
ATOM 6879 N N . SER B 1 189 ? -14.141 -27.562 -29.422 1 58.47 189 SER B N 1
ATOM 6880 C CA . SER B 1 189 ? -15.469 -27.812 -29.984 1 58.47 189 SER B CA 1
ATOM 6881 C C . SER B 1 189 ? -16.422 -28.344 -28.922 1 58.47 189 SER B C 1
ATOM 6883 O O . SER B 1 189 ? -17.578 -27.922 -28.844 1 58.47 189 SER B O 1
ATOM 6885 N N . ILE B 1 190 ? -15.891 -29.188 -28.156 1 58.62 190 ILE B N 1
ATOM 6886 C CA . ILE B 1 190 ? -16.703 -29.703 -27.047 1 58.62 190 ILE B CA 1
ATOM 6887 C C . ILE B 1 190 ? -17 -28.578 -26.062 1 58.62 190 ILE B C 1
ATOM 6889 O O . ILE B 1 190 ? -18.141 -28.406 -25.641 1 58.62 190 ILE B O 1
ATOM 6893 N N . ALA B 1 191 ? -15.977 -27.859 -25.812 1 63.25 191 ALA B N 1
ATOM 6894 C CA . ALA B 1 191 ? -16.156 -26.719 -24.922 1 63.25 191 ALA B CA 1
ATOM 6895 C C . ALA B 1 191 ? -17.109 -25.703 -25.516 1 63.25 191 ALA B C 1
ATOM 6897 O O . ALA B 1 191 ? -17.922 -25.109 -24.797 1 63.25 191 ALA B O 1
ATOM 6898 N N . ALA B 1 192 ? -16.922 -25.516 -26.828 1 61.19 192 ALA B N 1
ATOM 6899 C CA . ALA B 1 192 ? -17.828 -24.594 -27.516 1 61.19 192 ALA B CA 1
ATOM 6900 C C . ALA B 1 192 ? -19.266 -25.062 -27.453 1 61.19 192 ALA B C 1
ATOM 6902 O O . ALA B 1 192 ? -20.188 -24.281 -27.234 1 61.19 192 ALA B O 1
ATOM 6903 N N . LEU B 1 193 ? -19.516 -26.328 -27.703 1 56.16 193 LEU B N 1
ATOM 6904 C CA . LEU B 1 193 ? -20.844 -26.906 -27.594 1 56.16 193 LEU B CA 1
ATOM 6905 C C . LEU B 1 193 ? -21.375 -26.781 -26.172 1 56.16 193 LEU B C 1
ATOM 6907 O O . LEU B 1 193 ? -22.547 -26.406 -25.969 1 56.16 193 LEU B O 1
ATOM 6911 N N . VAL B 1 194 ? -20.516 -27.047 -25.375 1 57.94 194 VAL B N 1
ATOM 6912 C CA . VAL B 1 194 ? -20.938 -27.016 -23.984 1 57.94 194 VAL B CA 1
ATOM 6913 C C . VAL B 1 194 ? -21.188 -25.578 -23.547 1 57.94 194 VAL B C 1
ATOM 6915 O O . VAL B 1 194 ? -22.219 -25.281 -22.938 1 57.94 194 VAL B O 1
ATOM 6918 N N . VAL B 1 195 ? -20.281 -24.75 -23.938 1 56.78 195 VAL B N 1
ATOM 6919 C CA . VAL B 1 195 ? -20.422 -23.344 -23.594 1 56.78 195 VAL B CA 1
ATOM 6920 C C . VAL B 1 195 ? -21.594 -22.75 -24.375 1 56.78 195 VAL B C 1
ATOM 6922 O O . VAL B 1 195 ? -22.391 -21.984 -23.828 1 56.78 195 VAL B O 1
ATOM 6925 N N . GLY B 1 196 ? -21.594 -23.047 -25.703 1 50.28 196 GLY B N 1
ATOM 6926 C CA . GLY B 1 196 ? -22.734 -22.609 -26.484 1 50.28 196 GLY B CA 1
ATOM 6927 C C . GLY B 1 196 ? -24.062 -23.078 -25.938 1 50.28 196 GLY B C 1
ATOM 6928 O O . GLY B 1 196 ? -25.016 -22.312 -25.844 1 50.28 196 GLY B O 1
ATOM 6929 N N . TRP B 1 197 ? -24.156 -24.312 -25.734 1 53.81 197 TRP B N 1
ATOM 6930 C CA . TRP B 1 197 ? -25.359 -24.906 -25.172 1 53.81 197 TRP B CA 1
ATOM 6931 C C . TRP B 1 197 ? -25.719 -24.25 -23.844 1 53.81 197 TRP B C 1
ATOM 6933 O O . TRP B 1 197 ? -26.891 -23.922 -23.609 1 53.81 197 TRP B O 1
ATOM 6943 N N . GLN B 1 198 ? -24.766 -23.953 -23.172 1 51.28 198 GLN B N 1
ATOM 6944 C CA . GLN B 1 198 ? -24.984 -23.328 -21.875 1 51.28 198 GLN B CA 1
ATOM 6945 C C . GLN B 1 198 ? -25.406 -21.859 -22.031 1 51.28 198 GLN B C 1
ATOM 6947 O O . GLN B 1 198 ? -26.297 -21.391 -21.312 1 51.28 198 GLN B O 1
ATOM 6952 N N . CYS B 1 199 ? -24.734 -21.203 -22.922 1 49.09 199 CYS B N 1
ATOM 6953 C CA . CYS B 1 199 ? -25.125 -19.844 -23.234 1 49.09 199 CYS B CA 1
ATOM 6954 C C . CYS B 1 199 ? -26.562 -19.797 -23.734 1 49.09 199 CYS B C 1
ATOM 6956 O O . CYS B 1 199 ? -27.328 -18.906 -23.359 1 49.09 199 CYS B O 1
ATOM 6958 N N . ALA B 1 200 ? -26.906 -20.656 -24.688 1 46 200 ALA B N 1
ATOM 6959 C CA . ALA B 1 200 ? -28.281 -20.766 -25.172 1 46 200 ALA B CA 1
ATOM 6960 C C . ALA B 1 200 ? -29.266 -21.016 -24.031 1 46 200 ALA B C 1
ATOM 6962 O O . ALA B 1 200 ? -30.328 -20.406 -23.984 1 46 200 ALA B O 1
ATOM 6963 N N . ARG B 1 201 ? -29 -21.781 -23.344 1 49.03 201 ARG B N 1
ATOM 6964 C CA . ARG B 1 201 ? -29.859 -22.109 -22.219 1 49.03 201 ARG B CA 1
ATOM 6965 C C . ARG B 1 201 ? -29.984 -20.922 -21.266 1 49.03 201 ARG B C 1
ATOM 6967 O O . ARG B 1 201 ? -31.062 -20.641 -20.734 1 49.03 201 ARG B O 1
ATOM 6974 N N . ILE B 1 202 ? -28.844 -20.172 -21.125 1 45.59 202 ILE B N 1
ATOM 6975 C CA . ILE B 1 202 ? -28.812 -18.984 -20.297 1 45.59 202 ILE B CA 1
ATOM 6976 C C . ILE B 1 202 ? -29.719 -17.906 -20.891 1 45.59 202 ILE B C 1
ATOM 6978 O O . ILE B 1 202 ? -30.438 -17.219 -20.156 1 45.59 202 ILE B O 1
ATOM 6982 N N . ALA B 1 203 ? -29.641 -17.688 -22.109 1 41.75 203 ALA B N 1
ATOM 6983 C CA . ALA B 1 203 ? -30.422 -16.656 -22.797 1 41.75 203 ALA B CA 1
ATOM 6984 C C . ALA B 1 203 ? -31.922 -16.938 -22.703 1 41.75 203 ALA B C 1
ATOM 6986 O O . ALA B 1 203 ? -32.75 -16.031 -22.797 1 41.75 203 ALA B O 1
ATOM 6987 N N . THR B 1 204 ? -32.312 -17.938 -22.812 1 40.72 204 THR B N 1
ATOM 6988 C CA . THR B 1 204 ? -33.719 -18.219 -22.781 1 40.72 204 THR B CA 1
ATOM 6989 C C . THR B 1 204 ? -34.188 -18.391 -21.328 1 40.72 204 THR B C 1
ATOM 6991 O O . THR B 1 204 ? -35.375 -18.156 -21.031 1 40.72 204 THR B O 1
ATOM 6994 N N . SER B 1 205 ? -33.781 -19.281 -20.578 1 42.78 205 SER B N 1
ATOM 6995 C CA . SER B 1 205 ? -34.406 -19.766 -19.359 1 42.78 205 SER B CA 1
ATOM 6996 C C . SER B 1 205 ? -33.938 -18.953 -18.141 1 42.78 205 SER B C 1
ATOM 6998 O O . SER B 1 205 ? -32.906 -19.234 -17.562 1 42.78 205 SER B O 1
ATOM 7000 N N . LEU B 1 206 ? -34 -17.688 -18.078 1 44.09 206 LEU B N 1
ATOM 7001 C CA . LEU B 1 206 ? -33.562 -17.156 -16.781 1 44.09 206 LEU B CA 1
ATOM 7002 C C . LEU B 1 206 ? -34.281 -17.875 -15.641 1 44.09 206 LEU B C 1
ATOM 7004 O O . LEU B 1 206 ? -34.688 -17.234 -14.656 1 44.09 206 LEU B O 1
ATOM 7008 N N . GLY B 1 207 ? -35.062 -18.75 -15.828 1 43.72 207 GLY B N 1
ATOM 7009 C CA . GLY B 1 207 ? -35.5 -19.609 -14.758 1 43.72 207 GLY B CA 1
ATOM 7010 C C . GLY B 1 207 ? -34.375 -20.281 -14.008 1 43.72 207 GLY B C 1
ATOM 7011 O O . GLY B 1 207 ? -33.219 -20.156 -14.383 1 43.72 207 GLY B O 1
ATOM 7012 N N . THR B 1 208 ? -34.5 -20.859 -12.867 1 54.94 208 THR B N 1
ATOM 7013 C CA . THR B 1 208 ? -33.594 -21.562 -11.953 1 54.94 208 THR B CA 1
ATOM 7014 C C . THR B 1 208 ? -32.625 -22.453 -12.727 1 54.94 208 THR B C 1
ATOM 7016 O O . THR B 1 208 ? -31.422 -22.484 -12.422 1 54.94 208 THR B O 1
ATOM 7019 N N . VAL B 1 209 ? -33.062 -23.031 -13.953 1 51.78 209 VAL B N 1
ATOM 7020 C CA . VAL B 1 209 ? -32.25 -24 -14.656 1 51.78 209 VAL B CA 1
ATOM 7021 C C . VAL B 1 209 ? -31.234 -23.266 -15.547 1 51.78 209 VAL B C 1
ATOM 7023 O O . VAL B 1 209 ? -30.078 -23.656 -15.633 1 51.78 209 VAL B O 1
ATOM 7026 N N . ARG B 1 210 ? -31.641 -22.141 -16.188 1 52.59 210 ARG B N 1
ATOM 7027 C CA . ARG B 1 210 ? -30.781 -21.359 -17.062 1 52.59 210 ARG B CA 1
ATOM 7028 C C . ARG B 1 210 ? -29.656 -20.703 -16.266 1 52.59 210 ARG B C 1
ATOM 7030 O O . ARG B 1 210 ? -28.5 -20.703 -16.703 1 52.59 210 ARG B O 1
ATOM 7037 N N . ALA B 1 211 ? -30.156 -20.203 -15.336 1 64.69 211 ALA B N 1
ATOM 7038 C CA . ALA B 1 211 ? -29.156 -19.609 -14.453 1 64.69 211 ALA B CA 1
ATOM 7039 C C . ALA B 1 211 ? -28.109 -20.625 -14.031 1 64.69 211 ALA B C 1
ATOM 7041 O O . ALA B 1 211 ? -26.922 -20.297 -13.953 1 64.69 211 ALA B O 1
ATOM 7042 N N . GLN B 1 212 ? -28.594 -21.859 -13.992 1 69.25 212 GLN B N 1
ATOM 7043 C CA . GLN B 1 212 ? -27.672 -22.906 -13.586 1 69.25 212 GLN B CA 1
ATOM 7044 C C . GLN B 1 212 ? -26.734 -23.281 -14.719 1 69.25 212 GLN B C 1
ATOM 7046 O O . GLN B 1 212 ? -25.531 -23.484 -14.492 1 69.25 212 GLN B O 1
ATOM 7051 N N . ARG B 1 213 ? -27.203 -23.359 -15.945 1 68.5 213 ARG B N 1
ATOM 7052 C CA . ARG B 1 213 ? -26.359 -23.719 -17.078 1 68.5 213 ARG B CA 1
ATOM 7053 C C . ARG B 1 213 ? -25.328 -22.641 -17.359 1 68.5 213 ARG B C 1
ATOM 7055 O O . ARG B 1 213 ? -24.172 -22.938 -17.641 1 68.5 213 ARG B O 1
ATOM 7062 N N . ILE B 1 214 ? -25.781 -21.406 -17.359 1 74.38 214 ILE B N 1
ATOM 7063 C CA . ILE B 1 214 ? -24.859 -20.297 -17.547 1 74.38 214 ILE B CA 1
ATOM 7064 C C . ILE B 1 214 ? -23.781 -20.328 -16.484 1 74.38 214 ILE B C 1
ATOM 7066 O O . ILE B 1 214 ? -22.609 -20.031 -16.766 1 74.38 214 ILE B O 1
ATOM 7070 N N . GLY B 1 215 ? -24.203 -20.703 -15.391 1 80.94 215 GLY B N 1
ATOM 7071 C CA . GLY B 1 215 ? -23.25 -20.812 -14.312 1 80.94 215 GLY B CA 1
ATOM 7072 C C . GLY B 1 215 ? -22.188 -21.875 -14.57 1 80.94 215 GLY B C 1
ATOM 7073 O O . GLY B 1 215 ? -21 -21.672 -14.305 1 80.94 215 GLY B O 1
ATOM 7074 N N . VAL B 1 216 ? -22.641 -22.984 -15.141 1 82.06 216 VAL B N 1
ATOM 7075 C CA . VAL B 1 216 ? -21.734 -24.078 -15.422 1 82.06 216 VAL B CA 1
ATOM 7076 C C . VAL B 1 216 ? -20.781 -23.688 -16.547 1 82.06 216 VAL B C 1
ATOM 7078 O O . VAL B 1 216 ? -19.578 -23.938 -16.469 1 82.06 216 VAL B O 1
ATOM 7081 N N . LEU B 1 217 ? -21.297 -23.016 -17.578 1 78.5 217 LEU B N 1
ATOM 7082 C CA . LEU B 1 217 ? -20.469 -22.578 -18.703 1 78.5 217 LEU B CA 1
ATOM 7083 C C . LEU B 1 217 ? -19.453 -21.531 -18.25 1 78.5 217 LEU B C 1
ATOM 7085 O O . LEU B 1 217 ? -18.297 -21.547 -18.672 1 78.5 217 LEU B O 1
ATOM 7089 N N . ALA B 1 218 ? -19.953 -20.594 -17.484 1 83.44 218 ALA B N 1
ATOM 7090 C CA . ALA B 1 218 ? -19.047 -19.578 -16.953 1 83.44 218 ALA B CA 1
ATOM 7091 C C . ALA B 1 218 ? -17.938 -20.219 -16.109 1 83.44 218 ALA B C 1
ATOM 7093 O O . ALA B 1 218 ? -16.781 -19.828 -16.219 1 83.44 218 ALA B O 1
ATOM 7094 N N . THR B 1 219 ? -18.312 -21.188 -15.352 1 87.94 219 THR B N 1
ATOM 7095 C CA . THR B 1 219 ? -17.344 -21.891 -14.531 1 87.94 219 THR B CA 1
ATOM 7096 C C . THR B 1 219 ? -16.328 -22.609 -15.398 1 87.94 219 THR B C 1
ATOM 7098 O O . THR B 1 219 ? -15.117 -22.531 -15.156 1 87.94 219 THR B O 1
ATOM 7101 N N . ALA B 1 220 ? -16.797 -23.266 -16.406 1 85.88 220 ALA B N 1
ATOM 7102 C CA . ALA B 1 220 ? -15.914 -24 -17.312 1 85.88 220 ALA B CA 1
ATOM 7103 C C . ALA B 1 220 ? -14.977 -23.047 -18.047 1 85.88 220 ALA B C 1
ATOM 7105 O O . ALA B 1 220 ? -13.789 -23.344 -18.219 1 85.88 220 ALA B O 1
ATOM 7106 N N . ALA B 1 221 ? -15.547 -21.906 -18.484 1 82.88 221 ALA B N 1
ATOM 7107 C CA . ALA B 1 221 ? -14.742 -20.922 -19.188 1 82.88 221 ALA B CA 1
ATOM 7108 C C . ALA B 1 221 ? -13.648 -20.359 -18.297 1 82.88 221 ALA B C 1
ATOM 7110 O O . ALA B 1 221 ? -12.508 -20.188 -18.719 1 82.88 221 ALA B O 1
ATOM 7111 N N . ILE B 1 222 ? -14.008 -20.047 -17.078 1 89.81 222 ILE B N 1
ATOM 7112 C CA . ILE B 1 222 ? -13.039 -19.5 -16.125 1 89.81 222 ILE B CA 1
ATOM 7113 C C . ILE B 1 222 ? -11.992 -20.547 -15.789 1 89.81 222 ILE B C 1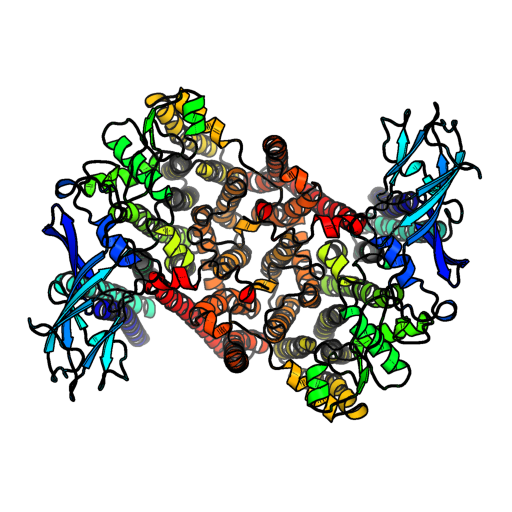
ATOM 7115 O O . ILE B 1 222 ? -10.805 -20.234 -15.664 1 89.81 222 ILE B O 1
ATOM 7119 N N . LEU B 1 223 ? -12.469 -21.812 -15.664 1 89.19 223 LEU B N 1
ATOM 7120 C CA . LEU B 1 223 ? -11.547 -22.906 -15.414 1 89.19 223 LEU B CA 1
ATOM 7121 C C . LEU B 1 223 ? -10.547 -23.062 -16.562 1 89.19 223 LEU B C 1
ATOM 7123 O O . LEU B 1 223 ? -9.344 -23.203 -16.328 1 89.19 223 LEU B O 1
ATOM 7127 N N . ALA B 1 224 ? -11.023 -23 -17.734 1 86 224 ALA B N 1
ATOM 7128 C CA . ALA B 1 224 ? -10.164 -23.109 -18.922 1 86 224 ALA B CA 1
ATOM 7129 C C . ALA B 1 224 ? -9.18 -21.953 -19 1 86 224 ALA B C 1
ATOM 7131 O O . ALA B 1 224 ? -7.996 -22.156 -19.297 1 86 224 ALA B O 1
ATOM 7132 N N . LEU B 1 225 ? -9.703 -20.766 -18.719 1 85.75 225 LEU B N 1
ATOM 7133 C CA . LEU B 1 225 ? -8.852 -19.578 -18.734 1 85.75 225 LEU B CA 1
ATOM 7134 C C . LEU B 1 225 ? -7.766 -19.688 -17.672 1 85.75 225 LEU B C 1
ATOM 7136 O O . LEU B 1 225 ? -6.59 -19.438 -17.953 1 85.75 225 LEU B O 1
ATOM 7140 N N . GLY B 1 226 ? -8.18 -20.016 -16.438 1 91.94 226 GLY B N 1
ATOM 7141 C CA . GLY B 1 226 ? -7.246 -20.109 -15.32 1 91.94 226 GLY B CA 1
ATOM 7142 C C . GLY B 1 226 ? -6.18 -21.172 -15.539 1 91.94 226 GLY B C 1
ATOM 7143 O O . GLY B 1 226 ? -4.992 -20.922 -15.312 1 91.94 226 GLY B O 1
ATOM 7144 N N . VAL B 1 227 ? -6.57 -22.359 -16 1 90.44 227 VAL B N 1
ATOM 7145 C CA . VAL B 1 227 ? -5.641 -23.453 -16.266 1 90.44 227 VAL B CA 1
ATOM 7146 C C . VAL B 1 227 ? -4.777 -23.125 -17.484 1 90.44 227 VAL B C 1
ATOM 7148 O O . VAL B 1 227 ? -3.572 -23.375 -17.484 1 90.44 227 VAL B O 1
ATOM 7151 N N . GLY B 1 228 ? -5.395 -22.516 -18.484 1 86.88 228 GLY B N 1
ATOM 7152 C CA . GLY B 1 228 ? -4.656 -22.109 -19.672 1 86.88 228 GLY B CA 1
ATOM 7153 C C . GLY B 1 228 ? -3.549 -21.125 -19.375 1 86.88 228 GLY B C 1
ATOM 7154 O O . GLY B 1 228 ? -2.424 -21.281 -19.859 1 86.88 228 GLY B O 1
ATOM 7155 N N . PHE B 1 229 ? -3.881 -20.062 -18.594 1 90.62 229 PHE B N 1
ATOM 7156 C CA . PHE B 1 229 ? -2.873 -19.094 -18.203 1 90.62 229 PHE B CA 1
ATOM 7157 C C . PHE B 1 229 ? -1.701 -19.766 -17.5 1 90.62 229 PHE B C 1
ATOM 7159 O O . PHE B 1 229 ? -0.543 -19.406 -17.734 1 90.62 229 PHE B O 1
ATOM 7166 N N . ARG B 1 230 ? -1.933 -20.812 -16.703 1 94.19 230 ARG B N 1
ATOM 7167 C CA . ARG B 1 230 ? -0.901 -21.453 -15.883 1 94.19 230 ARG B CA 1
ATOM 7168 C C . ARG B 1 230 ? -0.136 -22.484 -16.688 1 94.19 230 ARG B C 1
ATOM 7170 O O . ARG B 1 230 ? 1.035 -22.766 -16.422 1 94.19 230 ARG B O 1
ATOM 7177 N N . LEU B 1 231 ? -0.753 -23.031 -17.688 1 89.06 231 LEU B N 1
ATOM 7178 C CA . LEU B 1 231 ? -0.114 -24.078 -18.484 1 89.06 231 LEU B CA 1
ATOM 7179 C C . LEU B 1 231 ? 0.777 -23.484 -19.562 1 89.06 231 LEU B C 1
ATOM 7181 O O . LEU B 1 231 ? 1.688 -24.141 -20.062 1 89.06 231 LEU B O 1
ATOM 7185 N N . PHE B 1 232 ? 0.471 -22.25 -19.891 1 87.56 232 PHE B N 1
ATOM 7186 C CA . PHE B 1 232 ? 1.242 -21.641 -20.969 1 87.56 232 PHE B CA 1
ATOM 7187 C C . PHE B 1 232 ? 2.697 -21.453 -20.547 1 87.56 232 PHE B C 1
ATOM 7189 O O . PHE B 1 232 ? 3 -20.672 -19.656 1 87.56 232 PHE B O 1
ATOM 7196 N N . ASP B 1 233 ? 3.643 -22.219 -21.219 1 88.81 233 ASP B N 1
ATOM 7197 C CA . ASP B 1 233 ? 5.086 -22.156 -21 1 88.81 233 ASP B CA 1
ATOM 7198 C C . ASP B 1 233 ? 5.434 -22.406 -19.531 1 88.81 233 ASP B C 1
ATOM 7200 O O . ASP B 1 233 ? 6.344 -21.781 -19 1 88.81 233 ASP B O 1
ATOM 7204 N N . TYR B 1 234 ? 4.605 -23.25 -18.828 1 91.5 234 TYR B N 1
ATOM 7205 C CA . TYR B 1 234 ? 4.836 -23.5 -17.422 1 91.5 234 TYR B CA 1
ATOM 7206 C C . TYR B 1 234 ? 6.133 -24.266 -17.203 1 91.5 234 TYR B C 1
ATOM 7208 O O . TYR B 1 234 ? 6.684 -24.281 -16.094 1 91.5 234 TYR B O 1
ATOM 7216 N N . ASP B 1 235 ? 6.609 -24.938 -18.266 1 89.69 235 ASP B N 1
ATOM 7217 C CA . ASP B 1 235 ? 7.859 -25.688 -18.172 1 89.69 235 ASP B CA 1
ATOM 7218 C C . ASP B 1 235 ? 9.062 -24.797 -18.453 1 89.69 235 ASP B C 1
ATOM 7220 O O . ASP B 1 235 ? 10.211 -25.203 -18.234 1 89.69 235 ASP B O 1
ATOM 7224 N N . VAL B 1 236 ? 8.781 -23.594 -18.938 1 90.12 236 VAL B N 1
ATOM 7225 C CA . VAL B 1 236 ? 9.852 -22.656 -19.266 1 90.12 236 VAL B CA 1
ATOM 7226 C C . VAL B 1 236 ? 9.977 -21.609 -18.172 1 90.12 236 VAL B C 1
ATOM 7228 O O . VAL B 1 236 ? 11.086 -21.297 -17.719 1 90.12 236 VAL B O 1
ATOM 7231 N N . MET B 1 237 ? 8.875 -21.078 -17.812 1 89.56 237 MET B N 1
ATOM 7232 C CA . MET B 1 237 ? 8.844 -20 -16.828 1 89.56 237 MET B CA 1
ATOM 7233 C C . MET B 1 237 ? 7.941 -20.344 -15.656 1 89.56 237 MET B C 1
ATOM 7235 O O . MET B 1 237 ? 6.879 -20.938 -15.844 1 89.56 237 MET B O 1
ATOM 7239 N N . PRO B 1 238 ? 8.188 -19.891 -14.484 1 87.38 238 PRO B N 1
ATOM 7240 C CA . PRO B 1 238 ? 9.398 -19.188 -14.07 1 87.38 238 PRO B CA 1
ATOM 7241 C C . PRO B 1 238 ? 10.664 -20.016 -14.242 1 87.38 238 PRO B C 1
ATOM 7243 O O . PRO B 1 238 ? 10.602 -21.25 -14.242 1 87.38 238 PRO B O 1
ATOM 7246 N N . ASP B 1 239 ? 11.781 -19.312 -14.266 1 85.81 239 ASP B N 1
ATOM 7247 C CA . ASP B 1 239 ? 13.086 -19.938 -14.477 1 85.81 239 ASP B CA 1
ATOM 7248 C C . ASP B 1 239 ? 13.422 -20.906 -13.344 1 85.81 239 ASP B C 1
ATOM 7250 O O . ASP B 1 239 ? 13.102 -20.641 -12.188 1 85.81 239 ASP B O 1
ATOM 7254 N N . PHE B 1 240 ? 14.008 -22.047 -13.773 1 79.94 240 PHE B N 1
ATOM 7255 C CA . PHE B 1 240 ? 14.312 -23.062 -12.781 1 79.94 240 PHE B CA 1
ATOM 7256 C C . PHE B 1 240 ? 15.273 -22.531 -11.727 1 79.94 240 PHE B C 1
ATOM 7258 O O . PHE B 1 240 ? 15.336 -23.062 -10.609 1 79.94 240 PHE B O 1
ATOM 7265 N N . ARG B 1 241 ? 16.047 -21.531 -11.961 1 80.62 241 ARG B N 1
ATOM 7266 C CA . ARG B 1 241 ? 17.047 -20.969 -11.047 1 80.62 241 ARG B CA 1
ATOM 7267 C C . ARG B 1 241 ? 16.406 -19.953 -10.109 1 80.62 241 ARG B C 1
ATOM 7269 O O . ARG B 1 241 ? 17.031 -19.516 -9.133 1 80.62 241 ARG B O 1
ATOM 7276 N N . GLU B 1 242 ? 15.203 -19.562 -10.469 1 80.62 242 GLU B N 1
ATOM 7277 C CA . GLU B 1 242 ? 14.594 -18.453 -9.727 1 80.62 242 GLU B CA 1
ATOM 7278 C C . GLU B 1 242 ? 14.18 -18.906 -8.328 1 80.62 242 GLU B C 1
ATOM 7280 O O . GLU B 1 242 ? 14.148 -18.094 -7.395 1 80.62 242 GLU B O 1
ATOM 7285 N N . ASN B 1 243 ? 13.82 -20.078 -8.227 1 82.75 243 ASN B N 1
ATOM 7286 C CA . ASN B 1 243 ? 13.305 -20.562 -6.941 1 82.75 243 ASN B CA 1
ATOM 7287 C C . ASN B 1 243 ? 13.758 -21.984 -6.648 1 82.75 243 ASN B C 1
ATOM 7289 O O . ASN B 1 243 ? 13.156 -22.938 -7.133 1 82.75 243 ASN B O 1
ATOM 7293 N N . ASP B 1 244 ? 14.594 -22.141 -5.75 1 82.81 244 ASP B N 1
ATOM 7294 C CA . ASP B 1 244 ? 15.141 -23.453 -5.402 1 82.81 244 ASP B CA 1
ATOM 7295 C C . ASP B 1 244 ? 14.172 -24.234 -4.523 1 82.81 244 ASP B C 1
ATOM 7297 O O . ASP B 1 244 ? 14.32 -25.453 -4.355 1 82.81 244 ASP B O 1
ATOM 7301 N N . ASP B 1 245 ? 13.164 -23.547 -4.121 1 82.94 245 ASP B N 1
ATOM 7302 C CA . ASP B 1 245 ? 12.25 -24.156 -3.156 1 82.94 245 ASP B CA 1
ATOM 7303 C C . ASP B 1 245 ? 11.414 -25.25 -3.811 1 82.94 245 ASP B C 1
ATOM 7305 O O . ASP B 1 245 ? 10.883 -26.125 -3.125 1 82.94 245 ASP B O 1
ATOM 7309 N N . GLU B 1 246 ? 11.328 -25.156 -5.102 1 89.56 246 GLU B N 1
ATOM 7310 C CA . GLU B 1 246 ? 10.555 -26.203 -5.77 1 89.56 246 GLU B CA 1
ATOM 7311 C C . GLU B 1 246 ? 11.188 -27.578 -5.551 1 89.56 246 GLU B C 1
ATOM 7313 O O . GLU B 1 246 ? 10.484 -28.578 -5.48 1 89.56 246 GLU B O 1
ATOM 7318 N N . ARG B 1 247 ? 12.43 -27.547 -5.281 1 85.25 247 ARG B N 1
ATOM 7319 C CA . ARG B 1 247 ? 13.18 -28.797 -5.148 1 85.25 247 ARG B CA 1
ATOM 7320 C C . ARG B 1 247 ? 12.969 -29.406 -3.77 1 85.25 247 ARG B C 1
ATOM 7322 O O . ARG B 1 247 ? 13.055 -30.625 -3.609 1 85.25 247 ARG B O 1
ATOM 7329 N N . PHE B 1 248 ? 12.586 -28.5 -2.766 1 86.62 248 PHE B N 1
ATOM 7330 C CA . PHE B 1 248 ? 12.266 -29.047 -1.447 1 86.62 248 PHE B CA 1
ATOM 7331 C C . PHE B 1 248 ? 11.148 -30.078 -1.539 1 86.62 248 PHE B C 1
ATOM 7333 O O . PHE B 1 248 ? 11.289 -31.188 -1.034 1 86.62 248 PHE B O 1
ATOM 7340 N N . ALA B 1 249 ? 10.266 -29.656 -2.256 1 91.12 249 ALA B N 1
ATOM 7341 C CA . ALA B 1 249 ? 9.047 -30.469 -2.318 1 91.12 249 ALA B CA 1
ATOM 7342 C C . ALA B 1 249 ? 9.258 -31.703 -3.195 1 91.12 249 ALA B C 1
ATOM 7344 O O . ALA B 1 249 ? 8.789 -32.781 -2.865 1 91.12 249 ALA B O 1
ATOM 7345 N N . ILE B 1 250 ? 10.016 -31.547 -4.207 1 92.44 250 ILE B N 1
ATOM 7346 C CA . ILE B 1 250 ? 10.227 -32.625 -5.18 1 92.44 250 ILE B CA 1
ATOM 7347 C C . ILE B 1 250 ? 11.078 -33.719 -4.555 1 92.44 250 ILE B C 1
ATOM 7349 O O . ILE B 1 250 ? 10.695 -34.875 -4.57 1 92.44 250 ILE B O 1
ATOM 7353 N N . TRP B 1 251 ? 12.188 -33.344 -3.973 1 93.44 251 TRP B N 1
ATOM 7354 C CA . TRP B 1 251 ? 13.117 -34.344 -3.443 1 93.44 251 TRP B CA 1
ATOM 7355 C C . TRP B 1 251 ? 12.547 -35.031 -2.207 1 93.44 251 TRP B C 1
ATOM 7357 O O . TRP B 1 251 ? 12.664 -36.25 -2.057 1 93.44 251 TRP B O 1
ATOM 7367 N N . ASN B 1 252 ? 11.969 -34.219 -1.395 1 94.19 252 ASN B N 1
ATOM 7368 C CA . ASN B 1 252 ? 11.352 -34.781 -0.202 1 94.19 252 ASN B CA 1
ATOM 7369 C C . ASN B 1 252 ? 10.188 -35.719 -0.558 1 94.19 252 ASN B C 1
ATOM 7371 O O . ASN B 1 252 ? 10.109 -36.844 -0.057 1 94.19 252 ASN B O 1
ATOM 7375 N N . GLY B 1 253 ? 9.32 -35.219 -1.44 1 94.81 253 GLY B N 1
ATOM 7376 C CA . GLY B 1 253 ? 8.148 -36 -1.82 1 94.81 253 GLY B CA 1
ATOM 7377 C C . GLY B 1 253 ? 8.508 -37.312 -2.506 1 94.81 253 GLY B C 1
ATOM 7378 O O . GLY B 1 253 ? 7.926 -38.375 -2.203 1 94.81 253 GLY B O 1
ATOM 7379 N N . TYR B 1 254 ? 9.438 -37.25 -3.371 1 94.44 254 TYR B N 1
ATOM 7380 C CA . TYR B 1 254 ? 9.844 -38.438 -4.098 1 94.44 254 TYR B CA 1
ATOM 7381 C C . TYR B 1 254 ? 10.422 -39.469 -3.15 1 94.44 254 TYR B C 1
ATOM 7383 O O . TYR B 1 254 ? 10.047 -40.656 -3.207 1 94.44 254 TYR B O 1
ATOM 7391 N N . SER B 1 255 ? 11.305 -39.094 -2.264 1 93.44 255 SER B N 1
ATOM 7392 C CA . SER B 1 255 ? 11.984 -40.031 -1.363 1 93.44 255 SER B CA 1
ATOM 7393 C C . SER B 1 255 ? 11.016 -40.594 -0.329 1 93.44 255 SER B C 1
ATOM 7395 O O . SER B 1 255 ? 11.133 -41.75 0.062 1 93.44 255 SER B O 1
ATOM 7397 N N . LEU B 1 256 ? 10.188 -39.719 0.073 1 93.06 256 LEU B N 1
ATOM 7398 C CA . LEU B 1 256 ? 9.172 -40.188 1.022 1 93.06 256 LEU B CA 1
ATOM 7399 C C . LEU B 1 256 ? 8.375 -41.344 0.459 1 93.06 256 LEU B C 1
ATOM 7401 O O . LEU B 1 256 ? 8.133 -42.344 1.157 1 93.06 256 LEU B O 1
ATOM 7405 N N . LEU B 1 257 ? 8.023 -41.25 -0.801 1 92.56 257 LEU B N 1
ATOM 7406 C CA . LEU B 1 257 ? 7.199 -42.281 -1.428 1 92.56 257 LEU B CA 1
ATOM 7407 C C . LEU B 1 257 ? 8.055 -43.469 -1.863 1 92.56 257 LEU B C 1
ATOM 7409 O O . LEU B 1 257 ? 7.578 -44.594 -1.877 1 92.56 257 LEU B O 1
ATOM 7413 N N . GLU B 1 258 ? 9.227 -43.188 -2.205 1 92.56 258 GLU B N 1
ATOM 7414 C CA . GLU B 1 258 ? 10.109 -44.219 -2.717 1 92.56 258 GLU B CA 1
ATOM 7415 C C . GLU B 1 258 ? 10.547 -45.156 -1.604 1 92.56 258 GLU B C 1
ATOM 7417 O O . GLU B 1 258 ? 10.453 -46.375 -1.742 1 92.56 258 GLU B O 1
ATOM 7422 N N . ASP B 1 259 ? 11.078 -44.594 -0.435 1 90.88 259 ASP B N 1
ATOM 7423 C CA . ASP B 1 259 ? 11.656 -45.5 0.572 1 90.88 259 ASP B CA 1
ATOM 7424 C C . ASP B 1 259 ? 11.367 -44.969 1.981 1 90.88 259 ASP B C 1
ATOM 7426 O O . ASP B 1 259 ? 11.906 -45.5 2.959 1 90.88 259 ASP B O 1
ATOM 7430 N N . GLY B 1 260 ? 10.641 -43.906 2.125 1 88.06 260 GLY B N 1
ATOM 7431 C CA . GLY B 1 260 ? 10.227 -43.438 3.434 1 88.06 260 GLY B CA 1
ATOM 7432 C C . GLY B 1 260 ? 11.273 -42.562 4.117 1 88.06 260 GLY B C 1
ATOM 7433 O O . GLY B 1 260 ? 11.031 -42.031 5.199 1 88.06 260 GLY B O 1
ATOM 7434 N N . THR B 1 261 ? 12.555 -42.344 3.709 1 84.81 261 THR B N 1
ATOM 7435 C CA . THR B 1 261 ? 13.672 -41.656 4.352 1 84.81 261 THR B CA 1
ATOM 7436 C C . THR B 1 261 ? 13.5 -40.125 4.277 1 84.81 261 THR B C 1
ATOM 7438 O O . THR B 1 261 ? 14.078 -39.406 5.078 1 84.81 261 THR B O 1
ATOM 7441 N N . THR B 1 262 ? 12.664 -39.625 3.574 1 90.56 262 THR B N 1
ATOM 7442 C CA . THR B 1 262 ? 12.445 -38.188 3.363 1 90.56 262 THR B CA 1
ATOM 7443 C C . THR B 1 262 ? 13.766 -37.469 3.148 1 90.56 262 THR B C 1
ATOM 7445 O O . THR B 1 262 ? 14.656 -37.531 4 1 90.56 262 THR B O 1
ATOM 7448 N N . ARG B 1 263 ? 14.094 -36.906 2.107 1 92.69 263 ARG B N 1
ATOM 7449 C CA . ARG B 1 263 ? 15.258 -36.094 1.73 1 92.69 263 ARG B CA 1
ATOM 7450 C C . ARG B 1 263 ? 14.836 -34.75 1.156 1 92.69 263 ARG B C 1
ATOM 7452 O O . ARG B 1 263 ? 13.836 -34.656 0.439 1 92.69 263 ARG B O 1
ATOM 7459 N N . GLY B 1 264 ? 15.562 -33.719 1.593 1 91.44 264 GLY B N 1
ATOM 7460 C CA . GLY B 1 264 ? 15.203 -32.406 1.043 1 91.44 264 GLY B CA 1
ATOM 7461 C C . GLY B 1 264 ? 16.328 -31.391 1.128 1 91.44 264 GLY B C 1
ATOM 7462 O O . GLY B 1 264 ? 17.266 -31.547 1.914 1 91.44 264 GLY B O 1
ATOM 7463 N N . LEU B 1 265 ? 16.172 -30.422 0.287 1 91.25 265 LEU B N 1
ATOM 7464 C CA . LEU B 1 265 ? 17.094 -29.297 0.306 1 91.25 265 LEU B CA 1
ATOM 7465 C C . LEU B 1 265 ? 17.016 -28.547 1.633 1 91.25 265 LEU B C 1
ATOM 7467 O O . LEU B 1 265 ? 15.922 -28.328 2.164 1 91.25 265 LEU B O 1
ATOM 7471 N N . THR B 1 266 ? 18.188 -28.203 2.217 1 91.19 266 THR B N 1
ATOM 7472 C CA . THR B 1 266 ? 18.203 -27.453 3.471 1 91.19 266 THR B CA 1
ATOM 7473 C C . THR B 1 266 ? 19.125 -26.25 3.371 1 91.19 266 THR B C 1
ATOM 7475 O O . THR B 1 266 ? 20.156 -26.297 2.707 1 91.19 266 THR B O 1
ATOM 7478 N N . LEU B 1 267 ? 18.656 -25.172 3.969 1 84.56 267 LEU B N 1
ATOM 7479 C CA . LEU B 1 267 ? 19.5 -23.984 4.078 1 84.56 267 LEU B CA 1
ATOM 7480 C C . LEU B 1 267 ? 20.203 -23.953 5.43 1 84.56 267 LEU B C 1
ATOM 7482 O O . LEU B 1 267 ? 21.031 -23.078 5.672 1 84.56 267 LEU B O 1
ATOM 7486 N N . TRP B 1 268 ? 20.016 -24.984 6.297 1 89.75 268 TRP B N 1
ATOM 7487 C CA . TRP B 1 268 ? 20.562 -25.031 7.645 1 89.75 268 TRP B CA 1
ATOM 7488 C C . TRP B 1 268 ? 21.562 -26.188 7.789 1 89.75 268 TRP B C 1
ATOM 7490 O O . TRP B 1 268 ? 21.578 -26.859 8.82 1 89.75 268 TRP B O 1
ATOM 7500 N N . TRP B 1 269 ? 22.234 -26.422 6.758 1 92 269 TRP B N 1
ATOM 7501 C CA . TRP B 1 269 ? 23.125 -27.578 6.754 1 92 269 TRP B CA 1
ATOM 7502 C C . TRP B 1 269 ? 24.188 -27.469 7.828 1 92 269 TRP B C 1
ATOM 7504 O O . TRP B 1 269 ? 24.562 -28.453 8.453 1 92 269 TRP B O 1
ATOM 7514 N N . GLN B 1 270 ? 24.609 -26.234 8.156 1 93.25 270 GLN B N 1
ATOM 7515 C CA . GLN B 1 270 ? 25.625 -26.031 9.188 1 93.25 270 GLN B CA 1
ATOM 7516 C C . GLN B 1 270 ? 25.078 -26.375 10.57 1 93.25 270 GLN B C 1
ATOM 7518 O O . GLN B 1 270 ? 25.781 -26.938 11.406 1 93.25 270 GLN B O 1
ATOM 7523 N N . ASP B 1 271 ? 23.875 -25.969 10.758 1 90.94 271 ASP B N 1
ATOM 7524 C CA . ASP B 1 271 ? 23.219 -26.281 12.031 1 90.94 271 ASP B CA 1
ATOM 7525 C C . ASP B 1 271 ? 23.047 -27.781 12.211 1 90.94 271 ASP B C 1
ATOM 7527 O O . ASP B 1 271 ? 23.25 -28.312 13.305 1 90.94 271 ASP B O 1
ATOM 7531 N N . TYR B 1 272 ? 22.703 -28.453 11.164 1 92.38 272 TYR B N 1
ATOM 7532 C CA . TYR B 1 272 ? 22.531 -29.906 11.203 1 92.38 272 TYR B CA 1
ATOM 7533 C C . TYR B 1 272 ? 23.859 -30.594 11.508 1 92.38 272 TYR B C 1
ATOM 7535 O O . TYR B 1 272 ? 23.906 -31.5 12.344 1 92.38 272 TYR B O 1
ATOM 7543 N N . LEU B 1 273 ? 24.891 -30.141 10.867 1 92.44 273 LEU B N 1
ATOM 7544 C CA . LEU B 1 273 ? 26.203 -30.719 11.07 1 92.44 273 LEU B CA 1
ATOM 7545 C C . LEU B 1 273 ? 26.688 -30.484 12.5 1 92.44 273 LEU B C 1
ATOM 7547 O O . LEU B 1 273 ? 27.219 -31.406 13.141 1 92.44 273 LEU B O 1
ATOM 7551 N N . ALA B 1 274 ? 26.484 -29.312 12.945 1 93.81 274 ALA B N 1
ATOM 7552 C CA . ALA B 1 274 ? 26.938 -28.938 14.281 1 93.81 274 ALA B CA 1
ATOM 7553 C C . ALA B 1 274 ? 26.219 -29.75 15.352 1 93.81 274 ALA B C 1
ATOM 7555 O O . ALA B 1 274 ? 26.797 -30.094 16.375 1 93.81 274 ALA B O 1
ATOM 7556 N N . ALA B 1 275 ? 25.031 -30.031 15.164 1 92.81 275 ALA B N 1
ATOM 7557 C CA . ALA B 1 275 ? 24.219 -30.75 16.156 1 92.81 275 ALA B CA 1
ATOM 7558 C C . ALA B 1 275 ? 24.312 -32.25 15.969 1 92.81 275 ALA B C 1
ATOM 7560 O O . ALA B 1 275 ? 23.875 -33.031 16.828 1 92.81 275 ALA B O 1
ATOM 7561 N N . GLY B 1 276 ? 24.922 -32.688 14.883 1 90.38 276 GLY B N 1
ATOM 7562 C CA . GLY B 1 276 ? 25 -34.125 14.586 1 90.38 276 GLY B CA 1
ATOM 7563 C C . GLY B 1 276 ? 23.641 -34.75 14.281 1 90.38 276 GLY B C 1
ATOM 7564 O O . GLY B 1 276 ? 23.359 -35.875 14.719 1 90.38 276 GLY B O 1
ATOM 7565 N N . GLN B 1 277 ? 22.891 -33.906 13.703 1 88.06 277 GLN B N 1
ATOM 7566 C CA . GLN B 1 277 ? 21.547 -34.375 13.375 1 88.06 277 GLN B CA 1
ATOM 7567 C C . GLN B 1 277 ? 21.422 -34.656 11.891 1 88.06 277 GLN B C 1
ATOM 7569 O O . GLN B 1 277 ? 21.688 -33.812 11.047 1 88.06 277 GLN B O 1
ATOM 7574 N N . GLY B 1 278 ? 21.078 -35.906 11.578 1 88.25 278 GLY B N 1
ATOM 7575 C CA . GLY B 1 278 ? 20.828 -36.312 10.195 1 88.25 278 GLY B CA 1
ATOM 7576 C C . GLY B 1 278 ? 22.109 -36.438 9.383 1 88.25 278 GLY B C 1
ATOM 7577 O O . GLY B 1 278 ? 23.203 -36.406 9.93 1 88.25 278 GLY B O 1
ATOM 7578 N N . GLU B 1 279 ? 21.938 -36.688 8.07 1 92.5 279 GLU B N 1
ATOM 7579 C CA . GLU B 1 279 ? 23 -36.812 7.09 1 92.5 279 GLU B CA 1
ATOM 7580 C C . GLU B 1 279 ? 22.891 -35.719 6.012 1 92.5 279 GLU B C 1
ATOM 7582 O O . GLU B 1 279 ? 21.797 -35.406 5.574 1 92.5 279 GLU B O 1
ATOM 7587 N N . ILE B 1 280 ? 24.031 -35.156 5.699 1 94.56 280 ILE B N 1
ATOM 7588 C CA . ILE B 1 280 ? 24.062 -34.094 4.68 1 94.56 280 ILE B CA 1
ATOM 7589 C C . ILE B 1 280 ? 24.812 -34.594 3.447 1 94.56 280 ILE B C 1
ATOM 7591 O O . ILE B 1 280 ? 25.953 -35.062 3.547 1 94.56 280 ILE B O 1
ATOM 7595 N N . GLU B 1 281 ? 24.141 -34.562 2.338 1 91.5 281 GLU B N 1
ATOM 7596 C CA . GLU B 1 281 ? 24.75 -34.812 1.034 1 91.5 281 GLU B CA 1
ATOM 7597 C C . GLU B 1 281 ? 24.859 -33.531 0.217 1 91.5 281 GLU B C 1
ATOM 7599 O O . GLU B 1 281 ? 24.094 -32.594 0.424 1 91.5 281 GLU B O 1
ATOM 7604 N N . ARG B 1 282 ? 25.797 -33.438 -0.693 1 89.44 282 ARG B N 1
ATOM 7605 C CA . ARG B 1 282 ? 26.031 -32.25 -1.51 1 89.44 282 ARG B CA 1
ATOM 7606 C C . ARG B 1 282 ? 26.047 -32.594 -2.994 1 89.44 282 ARG B C 1
ATOM 7608 O O . ARG B 1 282 ? 27.078 -32.469 -3.658 1 89.44 282 ARG B O 1
ATOM 7615 N N . PRO B 1 283 ? 24.938 -32.906 -3.471 1 86.5 283 PRO B N 1
ATOM 7616 C CA . PRO B 1 283 ? 24.891 -33.219 -4.902 1 86.5 283 PRO B CA 1
ATOM 7617 C C . PRO B 1 283 ? 25.078 -31.969 -5.773 1 86.5 283 PRO B C 1
ATOM 7619 O O . PRO B 1 283 ? 24.75 -30.859 -5.355 1 86.5 283 PRO B O 1
ATOM 7622 N N . GLN B 1 284 ? 25.703 -32.219 -6.914 1 83.94 284 GLN B N 1
ATOM 7623 C CA . GLN B 1 284 ? 25.812 -31.188 -7.941 1 83.94 284 GLN B CA 1
ATOM 7624 C C . GLN B 1 284 ? 24.75 -31.375 -9.023 1 83.94 284 GLN B C 1
ATOM 7626 O O . GLN B 1 284 ? 24.531 -32.5 -9.5 1 83.94 284 GLN B O 1
ATOM 7631 N N . TYR B 1 285 ? 24 -30.422 -9.266 1 79.31 285 TYR B N 1
ATOM 7632 C CA . TYR B 1 285 ? 22.891 -30.469 -10.211 1 79.31 285 TYR B CA 1
ATOM 7633 C C . TYR B 1 285 ? 22.938 -29.281 -11.164 1 79.31 285 TYR B C 1
ATOM 7635 O O . TYR B 1 285 ? 22.594 -28.156 -10.781 1 79.31 285 TYR B O 1
ATOM 7643 N N . PHE B 1 286 ? 23.375 -29.469 -12.523 1 82.94 286 PHE B N 1
ATOM 7644 C CA . PHE B 1 286 ? 23.438 -28.453 -13.578 1 82.94 286 PHE B CA 1
ATOM 7645 C C . PHE B 1 286 ? 24.219 -27.234 -13.102 1 82.94 286 PHE B C 1
ATOM 7647 O O . PHE B 1 286 ? 23.734 -26.109 -13.188 1 82.94 286 PHE B O 1
ATOM 7654 N N . ASP B 1 287 ? 25.281 -27.312 -12.562 1 80.12 287 ASP B N 1
ATOM 7655 C CA . ASP B 1 287 ? 26.281 -26.328 -12.156 1 80.12 287 ASP B CA 1
ATOM 7656 C C . ASP B 1 287 ? 25.875 -25.656 -10.836 1 80.12 287 ASP B C 1
ATOM 7658 O O . ASP B 1 287 ? 26.328 -24.547 -10.531 1 80.12 287 ASP B O 1
ATOM 7662 N N . ARG B 1 288 ? 24.969 -26.297 -10.102 1 85.06 288 ARG B N 1
ATOM 7663 C CA . ARG B 1 288 ? 24.562 -25.812 -8.789 1 85.06 288 ARG B CA 1
ATOM 7664 C C . ARG B 1 288 ? 24.797 -26.875 -7.715 1 85.06 288 ARG B C 1
ATOM 7666 O O . ARG B 1 288 ? 24.578 -28.062 -7.957 1 85.06 288 ARG B O 1
ATOM 7673 N N . ASN B 1 289 ? 25.281 -26.375 -6.602 1 87.81 289 ASN B N 1
ATOM 7674 C CA . ASN B 1 289 ? 25.516 -27.25 -5.453 1 87.81 289 ASN B CA 1
ATOM 7675 C C . ASN B 1 289 ? 24.406 -27.094 -4.41 1 87.81 289 ASN B C 1
ATOM 7677 O O . ASN B 1 289 ? 24.078 -25.969 -4.008 1 87.81 289 ASN B O 1
ATOM 7681 N N . TYR B 1 290 ? 23.875 -28.234 -4.086 1 89.31 290 TYR B N 1
ATOM 7682 C CA . TYR B 1 290 ? 22.797 -28.219 -3.109 1 89.31 290 TYR B CA 1
ATOM 7683 C C . TYR B 1 290 ? 23.156 -29 -1.862 1 89.31 290 TYR B C 1
ATOM 7685 O O . TYR B 1 290 ? 24.062 -29.844 -1.896 1 89.31 290 TYR B O 1
ATOM 7693 N N . HIS B 1 291 ? 22.594 -28.625 -0.766 1 92.56 291 HIS B N 1
ATOM 7694 C CA . HIS B 1 291 ? 22.688 -29.391 0.471 1 92.56 291 HIS B CA 1
ATOM 7695 C C . HIS B 1 291 ? 21.391 -30.141 0.762 1 92.56 291 HIS B C 1
ATOM 7697 O O . HIS B 1 291 ? 20.344 -29.516 0.916 1 92.56 291 HIS B O 1
ATOM 7703 N N . VAL B 1 292 ? 21.609 -31.438 0.797 1 93.19 292 VAL B N 1
ATOM 7704 C CA . VAL B 1 292 ? 20.438 -32.281 1.017 1 93.19 292 VAL B CA 1
ATOM 7705 C C . VAL B 1 292 ? 20.531 -32.938 2.385 1 93.19 292 VAL B C 1
ATOM 7707 O O . VAL B 1 292 ? 21.516 -33.625 2.688 1 93.19 292 VAL B O 1
ATOM 7710 N N . VAL B 1 293 ? 19.5 -32.781 3.18 1 94.25 293 VAL B N 1
ATOM 7711 C CA . VAL B 1 293 ? 19.484 -33.344 4.523 1 94.25 293 VAL B CA 1
ATOM 7712 C C . VAL B 1 293 ? 18.531 -34.562 4.562 1 94.25 293 VAL B C 1
ATOM 7714 O O . VAL B 1 293 ? 17.484 -34.531 3.91 1 94.25 293 VAL B O 1
ATOM 7717 N N . THR B 1 294 ? 18.891 -35.562 5.27 1 94.19 294 THR B N 1
ATOM 7718 C CA . THR B 1 294 ? 18.078 -36.75 5.539 1 94.19 294 THR B CA 1
ATOM 7719 C C . THR B 1 294 ? 18.094 -37.062 7.027 1 94.19 294 THR B C 1
ATOM 7721 O O . THR B 1 294 ? 19.156 -37.312 7.609 1 94.19 294 THR B O 1
ATOM 7724 N N . PRO B 1 295 ? 17.016 -37.188 7.703 1 94 295 PRO B N 1
ATOM 7725 C CA . PRO B 1 295 ? 15.656 -36.938 7.219 1 94 295 PRO B CA 1
ATOM 7726 C C . PRO B 1 295 ? 15.336 -35.438 7.117 1 94 295 PRO B C 1
ATOM 7728 O O . PRO B 1 295 ? 15.984 -34.625 7.773 1 94 295 PRO B O 1
ATOM 7731 N N . TYR B 1 296 ? 14.391 -35.125 6.32 1 93.44 296 TYR B N 1
ATOM 7732 C CA . TYR B 1 296 ? 13.977 -33.75 6.066 1 93.44 296 TYR B CA 1
ATOM 7733 C C . TYR B 1 296 ? 12.672 -33.438 6.789 1 93.44 296 TYR B C 1
ATOM 7735 O O . TYR B 1 296 ? 11.656 -34.094 6.566 1 93.44 296 TYR B O 1
ATOM 7743 N N . PHE B 1 297 ? 12.68 -32.312 7.656 1 92.56 297 PHE B N 1
ATOM 7744 C CA . PHE B 1 297 ? 11.492 -31.953 8.414 1 92.56 297 PHE B CA 1
ATOM 7745 C C . PHE B 1 297 ? 11.219 -30.453 8.328 1 92.56 297 PHE B C 1
ATOM 7747 O O . PHE B 1 297 ? 10.406 -29.906 9.078 1 92.56 297 PHE B O 1
ATOM 7754 N N . GLU B 1 298 ? 11.836 -29.75 7.445 1 91.38 298 GLU B N 1
ATOM 7755 C CA . GLU B 1 298 ? 11.703 -28.297 7.391 1 91.38 298 GLU B CA 1
ATOM 7756 C C . GLU B 1 298 ? 10.32 -27.891 6.895 1 91.38 298 GLU B C 1
ATOM 7758 O O . GLU B 1 298 ? 9.828 -26.812 7.234 1 91.38 298 GLU B O 1
ATOM 7763 N N . HIS B 1 299 ? 9.695 -28.656 6.047 1 92.75 299 HIS B N 1
ATOM 7764 C CA . HIS B 1 299 ? 8.305 -28.484 5.641 1 92.75 299 HIS B CA 1
ATOM 7765 C C . HIS B 1 299 ? 7.5 -29.766 5.852 1 92.75 299 HIS B C 1
ATOM 7767 O O . HIS B 1 299 ? 8.047 -30.875 5.754 1 92.75 299 HIS B O 1
ATOM 7773 N N . PRO B 1 300 ? 6.246 -29.562 6.164 1 94.44 300 PRO B N 1
ATOM 7774 C CA . PRO B 1 300 ? 5.398 -30.75 6.324 1 94.44 300 PRO B CA 1
ATOM 7775 C C . PRO B 1 300 ? 5.238 -31.547 5.027 1 94.44 300 PRO B C 1
ATOM 7777 O O . PRO B 1 300 ? 5.473 -31 3.941 1 94.44 300 PRO B O 1
ATOM 7780 N N . PRO B 1 301 ? 4.816 -32.688 5.098 1 94.81 301 PRO B N 1
ATOM 7781 C CA . PRO B 1 301 ? 5.023 -33.625 3.992 1 94.81 301 PRO B CA 1
ATOM 7782 C C . PRO B 1 301 ? 3.854 -33.656 3.01 1 94.81 301 PRO B C 1
ATOM 7784 O O . PRO B 1 301 ? 3.973 -34.219 1.914 1 94.81 301 PRO B O 1
ATOM 7787 N N . LEU B 1 302 ? 2.742 -33.125 3.328 1 96.25 302 LEU B N 1
ATOM 7788 C CA . LEU B 1 302 ? 1.535 -33.438 2.572 1 96.25 302 LEU B CA 1
ATOM 7789 C C . LEU B 1 302 ? 1.666 -32.969 1.124 1 96.25 302 LEU B C 1
ATOM 7791 O O . LEU B 1 302 ? 1.444 -33.75 0.197 1 96.25 302 LEU B O 1
ATOM 7795 N N . LEU B 1 303 ? 1.953 -31.703 0.849 1 96.69 303 LEU B N 1
ATOM 7796 C CA . LEU B 1 303 ? 2.137 -31.25 -0.524 1 96.69 303 LEU B CA 1
ATOM 7797 C C . LEU B 1 303 ? 3.295 -31.984 -1.19 1 96.69 303 LEU B C 1
ATOM 7799 O O . LEU B 1 303 ? 3.238 -32.281 -2.385 1 96.69 303 LEU B O 1
ATOM 7803 N N . HIS B 1 304 ? 4.352 -32.219 -0.432 1 96.25 304 HIS B N 1
ATOM 7804 C CA . HIS B 1 304 ? 5.516 -32.938 -0.954 1 96.25 304 HIS B CA 1
ATOM 7805 C C . HIS B 1 304 ? 5.133 -34.312 -1.464 1 96.25 304 HIS B C 1
ATOM 7807 O O . HIS B 1 304 ? 5.602 -34.75 -2.523 1 96.25 304 HIS B O 1
ATOM 7813 N N . ALA B 1 305 ? 4.289 -34.906 -0.724 1 95.19 305 ALA B N 1
ATOM 7814 C CA . ALA B 1 305 ? 3.826 -36.25 -1.138 1 95.19 305 ALA B CA 1
ATOM 7815 C C . ALA B 1 305 ? 3.08 -36.156 -2.467 1 95.19 305 ALA B C 1
ATOM 7817 O O . ALA B 1 305 ? 3.244 -37.031 -3.326 1 95.19 305 ALA B O 1
ATOM 7818 N N . LEU B 1 306 ? 2.295 -35.125 -2.645 1 95.69 306 LEU B N 1
ATOM 7819 C CA . LEU B 1 306 ? 1.569 -34.969 -3.898 1 95.69 306 LEU B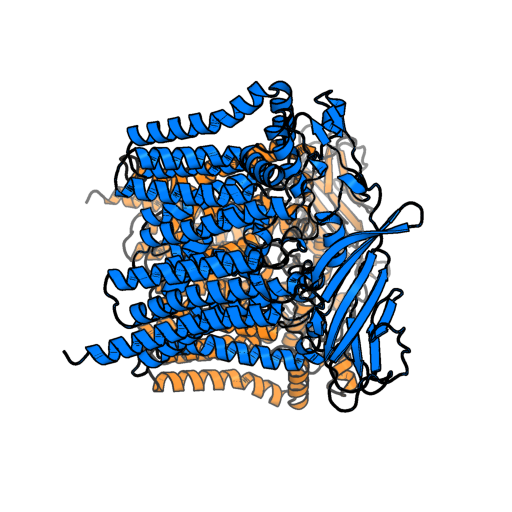 CA 1
ATOM 7820 C C . LEU B 1 306 ? 2.533 -34.75 -5.059 1 95.69 306 LEU B C 1
ATOM 7822 O O . LEU B 1 306 ? 2.346 -35.281 -6.145 1 95.69 306 LEU B O 1
ATOM 7826 N N . VAL B 1 307 ? 3.5 -34 -4.801 1 95.88 307 VAL B N 1
ATOM 7827 C CA . VAL B 1 307 ? 4.512 -33.719 -5.816 1 95.88 307 VAL B CA 1
ATOM 7828 C C . VAL B 1 307 ? 5.312 -35 -6.117 1 95.88 307 VAL B C 1
ATOM 7830 O O . VAL B 1 307 ? 5.684 -35.25 -7.266 1 95.88 307 VAL B O 1
ATOM 7833 N N . GLY B 1 308 ? 5.578 -35.781 -5.066 1 94.88 308 GLY B N 1
ATOM 7834 C CA . GLY B 1 308 ? 6.238 -37.062 -5.25 1 94.88 308 GLY B CA 1
ATOM 7835 C C . GLY B 1 308 ? 5.48 -38 -6.172 1 94.88 308 GLY B C 1
ATOM 7836 O O . GLY B 1 308 ? 6.082 -38.688 -6.98 1 94.88 308 GLY B O 1
ATOM 7837 N N . VAL B 1 309 ? 4.191 -37.938 -6.012 1 95.12 309 VAL B N 1
ATOM 7838 C CA . VAL B 1 309 ? 3.35 -38.781 -6.875 1 95.12 309 VAL B CA 1
ATOM 7839 C C . VAL B 1 309 ? 3.551 -38.375 -8.336 1 95.12 309 VAL B C 1
ATOM 7841 O O . VAL B 1 309 ? 3.674 -39.219 -9.211 1 95.12 309 VAL B O 1
ATOM 7844 N N . ALA B 1 310 ? 3.619 -37.094 -8.57 1 93.69 310 ALA B N 1
ATOM 7845 C CA . ALA B 1 310 ? 3.834 -36.594 -9.93 1 93.69 310 ALA B CA 1
ATOM 7846 C C . ALA B 1 310 ? 5.184 -37.062 -10.469 1 93.69 310 ALA B C 1
ATOM 7848 O O . ALA B 1 310 ? 5.301 -37.406 -11.648 1 93.69 310 ALA B O 1
ATOM 7849 N N . GLY B 1 311 ? 6.191 -37.062 -9.641 1 92.19 311 GLY B N 1
ATOM 7850 C CA . GLY B 1 311 ? 7.508 -37.531 -10.039 1 92.19 311 GLY B CA 1
ATOM 7851 C C . GLY B 1 311 ? 7.527 -39 -10.406 1 92.19 311 GLY B C 1
ATOM 7852 O O . GLY B 1 311 ? 8.109 -39.406 -11.422 1 92.19 311 GLY B O 1
ATOM 7853 N N . HIS B 1 312 ? 6.852 -39.719 -9.602 1 93.38 312 HIS B N 1
ATOM 7854 C CA . HIS B 1 312 ? 6.816 -41.156 -9.844 1 93.38 312 HIS B CA 1
ATOM 7855 C C . HIS B 1 312 ? 6 -41.5 -11.086 1 93.38 312 HIS B C 1
ATOM 7857 O O . HIS B 1 312 ? 6.41 -42.312 -11.906 1 93.38 312 HIS B O 1
ATOM 7863 N N . LEU B 1 313 ? 4.949 -40.844 -11.234 1 92.19 313 LEU B N 1
ATOM 7864 C CA . LEU B 1 313 ? 4.109 -41.062 -12.406 1 92.19 313 LEU B CA 1
ATOM 7865 C C . LEU B 1 313 ? 4.828 -40.594 -13.68 1 92.19 313 LEU B C 1
ATOM 7867 O O . LEU B 1 313 ? 4.586 -41.156 -14.75 1 92.19 313 LEU B O 1
ATOM 7871 N N . GLY B 1 314 ? 5.691 -39.688 -13.531 1 89.69 314 GLY B N 1
ATOM 7872 C CA . GLY B 1 314 ? 6.449 -39.188 -14.664 1 89.69 314 GLY B CA 1
ATOM 7873 C C . GLY B 1 314 ? 7.598 -40.094 -15.062 1 89.69 314 GLY B C 1
ATOM 7874 O O . GLY B 1 314 ? 8.211 -39.906 -16.109 1 89.69 314 GLY B O 1
ATOM 7875 N N . GLY B 1 315 ? 7.984 -41.031 -14.188 1 87.5 315 GLY B N 1
ATOM 7876 C CA . GLY B 1 315 ? 8.969 -42.031 -14.555 1 87.5 315 GLY B CA 1
ATOM 7877 C C . GLY B 1 315 ? 10.352 -41.75 -14.008 1 87.5 315 GLY B C 1
ATOM 7878 O O . GLY B 1 315 ? 11.336 -42.375 -14.414 1 87.5 315 GLY B O 1
ATOM 7879 N N . ALA B 1 316 ? 10.445 -40.875 -13.156 1 89.75 316 ALA B N 1
ATOM 7880 C CA . ALA B 1 316 ? 11.75 -40.594 -12.562 1 89.75 316 ALA B CA 1
ATOM 7881 C C . ALA B 1 316 ? 12.242 -41.781 -11.75 1 89.75 316 ALA B C 1
ATOM 7883 O O . ALA B 1 316 ? 11.453 -42.5 -11.148 1 89.75 316 ALA B O 1
ATOM 7884 N N . ARG B 1 317 ? 13.57 -42 -11.758 1 90.88 317 ARG B N 1
ATOM 7885 C CA . ARG B 1 317 ? 14.156 -43.125 -11.039 1 90.88 317 ARG B CA 1
ATOM 7886 C C . ARG B 1 317 ? 14.867 -42.656 -9.773 1 90.88 317 ARG B C 1
ATOM 7888 O O . ARG B 1 317 ? 15.273 -43.5 -8.945 1 90.88 317 ARG B O 1
ATOM 7895 N N . ASP B 1 318 ? 14.969 -41.438 -9.773 1 89.38 318 ASP B N 1
ATOM 7896 C CA . ASP B 1 318 ? 15.633 -40.781 -8.641 1 89.38 318 ASP B CA 1
ATOM 7897 C C . ASP B 1 318 ? 15.008 -39.438 -8.344 1 89.38 318 ASP B C 1
ATOM 7899 O O . ASP B 1 318 ? 14.414 -38.812 -9.227 1 89.38 318 ASP B O 1
ATOM 7903 N N . HIS B 1 319 ? 15.148 -39.062 -7.066 1 88.44 319 HIS B N 1
ATOM 7904 C CA . HIS B 1 319 ? 14.578 -37.781 -6.676 1 88.44 319 HIS B CA 1
ATOM 7905 C C . HIS B 1 319 ? 15.195 -36.625 -7.477 1 88.44 319 HIS B C 1
ATOM 7907 O O . HIS B 1 319 ? 14.539 -35.625 -7.738 1 88.44 319 HIS B O 1
ATOM 7913 N N . LEU B 1 320 ? 16.453 -36.688 -7.922 1 86.94 320 LEU B N 1
ATOM 7914 C CA . LEU B 1 320 ? 17.172 -35.656 -8.648 1 86.94 320 LEU B CA 1
ATOM 7915 C C . LEU B 1 320 ? 16.719 -35.594 -10.102 1 86.94 320 LEU B C 1
ATOM 7917 O O . LEU B 1 320 ? 16.969 -34.594 -10.797 1 86.94 320 LEU B O 1
ATOM 7921 N N . GLU B 1 321 ? 15.961 -36.594 -10.555 1 89 321 GLU B N 1
ATOM 7922 C CA . GLU B 1 321 ? 15.633 -36.719 -11.969 1 89 321 GLU B CA 1
ATOM 7923 C C . GLU B 1 321 ? 14.227 -36.188 -12.25 1 89 321 GLU B C 1
ATOM 7925 O O . GLU B 1 321 ? 13.797 -36.125 -13.406 1 89 321 GLU B O 1
ATOM 7930 N N . VAL B 1 322 ? 13.516 -35.875 -11.219 1 90 322 VAL B N 1
ATOM 7931 C CA . VAL B 1 322 ? 12.141 -35.406 -11.398 1 90 322 VAL B CA 1
ATOM 7932 C C . VAL B 1 322 ? 12.125 -34.062 -12.094 1 90 322 VAL B C 1
ATOM 7934 O O . VAL B 1 322 ? 12.586 -33.062 -11.523 1 90 322 VAL B O 1
ATOM 7937 N N . PRO B 1 323 ? 11.547 -33.969 -13.289 1 89.38 323 PRO B N 1
ATOM 7938 C CA . PRO B 1 323 ? 11.484 -32.688 -13.969 1 89.38 323 PRO B CA 1
ATOM 7939 C C . PRO B 1 323 ? 10.492 -31.734 -13.312 1 89.38 323 PRO B C 1
ATOM 7941 O O . PRO B 1 323 ? 9.445 -32.156 -12.828 1 89.38 323 PRO B O 1
ATOM 7944 N N . LEU B 1 324 ? 10.773 -30.453 -13.367 1 90.56 324 LEU B N 1
ATOM 7945 C CA . LEU B 1 324 ? 9.883 -29.422 -12.859 1 90.56 324 LEU B CA 1
ATOM 7946 C C . LEU B 1 324 ? 8.539 -29.453 -13.578 1 90.56 324 LEU B C 1
ATOM 7948 O O . LEU B 1 324 ? 7.5 -29.156 -12.984 1 90.56 324 LEU B O 1
ATOM 7952 N N . ALA B 1 325 ? 8.602 -29.828 -14.859 1 90 325 ALA B N 1
ATOM 7953 C CA . ALA B 1 325 ? 7.398 -29.859 -15.68 1 90 325 ALA B CA 1
ATOM 7954 C C . ALA B 1 325 ? 6.352 -30.797 -15.094 1 90 325 ALA B C 1
ATOM 7956 O O . ALA B 1 325 ? 5.148 -30.531 -15.195 1 90 325 ALA B O 1
ATOM 7957 N N . HIS B 1 326 ? 6.781 -31.891 -14.531 1 92.44 326 HIS B N 1
ATOM 7958 C CA . HIS B 1 326 ? 5.855 -32.844 -13.914 1 92.44 326 HIS B CA 1
ATOM 7959 C C . HIS B 1 326 ? 5.383 -32.344 -12.555 1 92.44 326 HIS B C 1
ATOM 7961 O O . HIS B 1 326 ? 4.195 -32.406 -12.234 1 92.44 326 HIS B O 1
ATOM 7967 N N . ALA B 1 327 ? 6.277 -31.828 -11.812 1 94.44 327 ALA B N 1
ATOM 7968 C CA . ALA B 1 327 ? 5.973 -31.359 -10.461 1 94.44 327 ALA B CA 1
ATOM 7969 C C . ALA B 1 327 ? 5.016 -30.172 -10.492 1 94.44 327 ALA B C 1
ATOM 7971 O O . ALA B 1 327 ? 4.117 -30.078 -9.648 1 94.44 327 ALA B O 1
ATOM 7972 N N . ARG B 1 328 ? 5.113 -29.234 -11.477 1 95.12 328 ARG B N 1
ATOM 7973 C CA . ARG B 1 328 ? 4.348 -28 -11.547 1 95.12 328 ARG B CA 1
ATOM 7974 C C . ARG B 1 328 ? 2.898 -28.266 -11.938 1 95.12 328 ARG B C 1
ATOM 7976 O O . ARG B 1 328 ? 2.035 -27.406 -11.781 1 95.12 328 ARG B O 1
ATOM 7983 N N . LEU B 1 329 ? 2.627 -29.469 -12.398 1 93.62 329 LEU B N 1
ATOM 7984 C CA . LEU B 1 329 ? 1.249 -29.828 -12.711 1 93.62 329 LEU B CA 1
ATOM 7985 C C . LEU B 1 329 ? 0.412 -29.938 -11.445 1 93.62 329 LEU B C 1
ATOM 7987 O O . LEU B 1 329 ? -0.807 -29.75 -11.477 1 93.62 329 LEU B O 1
ATOM 7991 N N . VAL B 1 330 ? 1.08 -30.188 -10.352 1 96.06 330 VAL B N 1
ATOM 7992 C CA . VAL B 1 330 ? 0.371 -30.344 -9.086 1 96.06 330 VAL B CA 1
ATOM 7993 C C . VAL B 1 330 ? -0.23 -29.016 -8.656 1 96.06 330 VAL B C 1
ATOM 7995 O O . VAL B 1 330 ? -1.444 -28.906 -8.469 1 96.06 330 VAL B O 1
ATOM 7998 N N . PRO B 1 331 ? 0.589 -27.938 -8.516 1 97 331 PRO B N 1
ATOM 7999 C CA . PRO B 1 331 ? -0.028 -26.672 -8.141 1 97 331 PRO B CA 1
ATOM 8000 C C . PRO B 1 331 ? -1.035 -26.172 -9.18 1 97 331 PRO B C 1
ATOM 8002 O O . PRO B 1 331 ? -2.021 -25.531 -8.828 1 97 331 PRO B O 1
ATOM 8005 N N . ILE B 1 332 ? -0.846 -26.438 -10.438 1 95.25 332 ILE B N 1
ATOM 8006 C CA . ILE B 1 332 ? -1.782 -26.031 -11.477 1 95.25 332 ILE B CA 1
ATOM 8007 C C . ILE B 1 332 ? -3.129 -26.703 -11.258 1 95.25 332 ILE B C 1
ATOM 8009 O O . ILE B 1 332 ? -4.18 -26.078 -11.359 1 95.25 332 ILE B O 1
ATOM 8013 N N . LEU B 1 333 ? -3.078 -27.984 -10.922 1 93.81 333 LEU B N 1
ATOM 8014 C CA . LEU B 1 333 ? -4.297 -28.719 -10.617 1 93.81 333 LEU B CA 1
ATOM 8015 C C . LEU B 1 333 ? -4.98 -28.172 -9.375 1 93.81 333 LEU B C 1
ATOM 8017 O O . LEU B 1 333 ? -6.203 -28.031 -9.336 1 93.81 333 LEU B O 1
ATOM 8021 N N . LEU B 1 334 ? -4.207 -27.906 -8.406 1 96.88 334 LEU B N 1
ATOM 8022 C CA . LEU B 1 334 ? -4.746 -27.344 -7.168 1 96.88 334 LEU B CA 1
ATOM 8023 C C . LEU B 1 334 ? -5.398 -25.984 -7.418 1 96.88 334 LEU B C 1
ATOM 8025 O O . LEU B 1 334 ? -6.402 -25.656 -6.785 1 96.88 334 LEU B O 1
ATOM 8029 N N . CYS B 1 335 ? -4.844 -25.219 -8.289 1 94.69 335 CYS B N 1
ATOM 8030 C CA . CYS B 1 335 ? -5.449 -23.953 -8.672 1 94.69 335 CYS B CA 1
ATOM 8031 C C . CYS B 1 335 ? -6.809 -24.172 -9.32 1 94.69 335 CYS B C 1
ATOM 8033 O O . CYS B 1 335 ? -7.754 -23.422 -9.062 1 94.69 335 CYS B O 1
ATOM 8035 N N . ALA B 1 336 ? -6.879 -25.172 -10.18 1 91.75 336 ALA B N 1
ATOM 8036 C CA . ALA B 1 336 ? -8.156 -25.516 -10.805 1 91.75 336 ALA B CA 1
ATOM 8037 C C . ALA B 1 336 ? -9.203 -25.875 -9.758 1 91.75 336 ALA B C 1
ATOM 8039 O O . ALA B 1 336 ? -10.344 -25.406 -9.836 1 91.75 336 ALA B O 1
ATOM 8040 N N . ILE B 1 337 ? -8.812 -26.641 -8.789 1 95.25 337 ILE B N 1
ATOM 8041 C CA . ILE B 1 337 ? -9.703 -27.016 -7.703 1 95.25 337 ILE B CA 1
ATOM 8042 C C . ILE B 1 337 ? -10.141 -25.781 -6.934 1 95.25 337 ILE B C 1
ATOM 8044 O O . ILE B 1 337 ? -11.312 -25.641 -6.57 1 95.25 337 ILE B O 1
ATOM 8048 N N . THR B 1 338 ? -9.219 -24.844 -6.734 1 97.75 338 THR B N 1
ATOM 8049 C CA . THR B 1 338 ? -9.508 -23.609 -6.008 1 97.75 338 THR B CA 1
ATOM 8050 C C . THR B 1 338 ? -10.547 -22.781 -6.75 1 97.75 338 THR B C 1
ATOM 8052 O O . THR B 1 338 ? -11.422 -22.172 -6.129 1 97.75 338 THR B O 1
ATOM 8055 N N . ILE B 1 339 ? -10.469 -22.719 -8.102 1 94.88 339 ILE B N 1
ATOM 8056 C CA . ILE B 1 339 ? -11.453 -22.016 -8.906 1 94.88 339 ILE B CA 1
ATOM 8057 C C . ILE B 1 339 ? -12.852 -22.578 -8.617 1 94.88 339 ILE B C 1
ATOM 8059 O O . ILE B 1 339 ? -13.781 -21.812 -8.359 1 94.88 339 ILE B O 1
ATOM 8063 N N . LEU B 1 340 ? -12.961 -23.891 -8.602 1 94.5 340 LEU B N 1
ATOM 8064 C CA . LEU B 1 340 ? -14.242 -24.547 -8.359 1 94.5 340 LEU B CA 1
ATOM 8065 C C . LEU B 1 340 ? -14.75 -24.25 -6.957 1 94.5 340 LEU B C 1
ATOM 8067 O O . LEU B 1 340 ? -15.945 -24.016 -6.762 1 94.5 340 LEU B O 1
ATOM 8071 N N . LEU B 1 341 ? -13.852 -24.234 -6.031 1 96.56 341 LEU B N 1
ATOM 8072 C CA . LEU B 1 341 ? -14.242 -23.984 -4.645 1 96.56 341 LEU B CA 1
ATOM 8073 C C . LEU B 1 341 ? -14.672 -22.531 -4.453 1 96.56 341 LEU B C 1
ATOM 8075 O O . LEU B 1 341 ? -15.578 -22.25 -3.67 1 96.56 341 LEU B O 1
ATOM 8079 N N . ILE B 1 342 ? -14 -21.547 -5.137 1 97.44 342 ILE B N 1
ATOM 8080 C CA . ILE B 1 342 ? -14.383 -20.141 -5.082 1 97.44 342 ILE B CA 1
ATOM 8081 C C . ILE B 1 342 ? -15.812 -19.984 -5.613 1 97.44 342 ILE B C 1
ATOM 8083 O O . ILE B 1 342 ? -16.641 -19.312 -4.992 1 97.44 342 ILE B O 1
ATOM 8087 N N . VAL B 1 343 ? -16.094 -20.625 -6.707 1 92.88 343 VAL B N 1
ATOM 8088 C CA . VAL B 1 343 ? -17.422 -20.531 -7.293 1 92.88 343 VAL B CA 1
ATOM 8089 C C . VAL B 1 343 ? -18.453 -21.188 -6.355 1 92.88 343 VAL B C 1
ATOM 8091 O O . VAL B 1 343 ? -19.5 -20.609 -6.094 1 92.88 343 VAL B O 1
ATOM 8094 N N . ALA B 1 344 ? -18.094 -22.375 -5.816 1 93.81 344 ALA B N 1
ATOM 8095 C CA . ALA B 1 344 ? -19.016 -23.109 -4.945 1 93.81 344 ALA B CA 1
ATOM 8096 C C . ALA B 1 344 ? -19.328 -22.312 -3.689 1 93.81 344 ALA B C 1
ATOM 8098 O O . ALA B 1 344 ? -20.5 -22.172 -3.312 1 93.81 344 ALA B O 1
ATOM 8099 N N . LEU B 1 345 ? -18.344 -21.75 -3.047 1 96 345 LEU B N 1
ATOM 8100 C CA . LEU B 1 345 ? -18.562 -20.938 -1.857 1 96 345 LEU B CA 1
ATOM 8101 C C . LEU B 1 345 ? -19.297 -19.656 -2.211 1 96 345 LEU B C 1
ATOM 8103 O O . LEU B 1 345 ? -20.234 -19.25 -1.51 1 96 345 LEU B O 1
ATOM 8107 N N . GLY B 1 346 ? -18.812 -19.031 -3.316 1 95.19 346 GLY B N 1
ATOM 8108 C CA . GLY B 1 346 ? -19.453 -17.812 -3.764 1 95.19 346 GLY B CA 1
ATOM 8109 C C . GLY B 1 346 ? -20.938 -17.984 -4.039 1 95.19 346 GLY B C 1
ATOM 8110 O O . GLY B 1 346 ? -21.75 -17.109 -3.713 1 95.19 346 GLY B O 1
ATOM 8111 N N . ARG B 1 347 ? -21.344 -19.094 -4.582 1 91.12 347 ARG B N 1
ATOM 8112 C CA . ARG B 1 347 ? -22.734 -19.359 -4.922 1 91.12 347 ARG B CA 1
ATOM 8113 C C . ARG B 1 347 ? -23.578 -19.531 -3.668 1 91.12 347 ARG B C 1
ATOM 8115 O O . ARG B 1 347 ? -24.781 -19.25 -3.688 1 91.12 347 ARG B O 1
ATOM 8122 N N . ARG B 1 348 ? -23.016 -19.953 -2.643 1 91.56 348 ARG B N 1
ATOM 8123 C CA . ARG B 1 348 ? -23.75 -20.094 -1.391 1 91.56 348 ARG B CA 1
ATOM 8124 C C . ARG B 1 348 ? -23.906 -18.766 -0.679 1 91.56 348 ARG B C 1
ATOM 8126 O O . ARG B 1 348 ? -24.953 -18.484 -0.094 1 91.56 348 ARG B O 1
ATOM 8133 N N . LEU B 1 349 ? -22.906 -17.969 -0.768 1 94 349 LEU B N 1
ATOM 8134 C CA . LEU B 1 349 ? -22.938 -16.672 -0.103 1 94 349 LEU B CA 1
ATOM 8135 C C . LEU B 1 349 ? -23.734 -15.664 -0.92 1 94 349 LEU B C 1
ATOM 8137 O O . LEU B 1 349 ? -24.359 -14.766 -0.359 1 94 349 LEU B O 1
ATOM 8141 N N . ASP B 1 350 ? -23.578 -15.734 -2.201 1 91.56 350 ASP B N 1
ATOM 8142 C CA . ASP B 1 350 ? -24.281 -14.867 -3.145 1 91.56 350 ASP B CA 1
ATOM 8143 C C . ASP B 1 350 ? -24.984 -15.688 -4.219 1 91.56 350 ASP B C 1
ATOM 8145 O O . ASP B 1 350 ? -24.562 -15.695 -5.379 1 91.56 350 ASP B O 1
ATOM 8149 N N . PRO B 1 351 ? -26.125 -16.188 -3.844 1 85.69 351 PRO B N 1
ATOM 8150 C CA . PRO B 1 351 ? -26.781 -17.141 -4.742 1 85.69 351 PRO B CA 1
ATOM 8151 C C . PRO B 1 351 ? -27.312 -16.469 -6.016 1 85.69 351 PRO B C 1
ATOM 8153 O O . PRO B 1 351 ? -27.516 -17.141 -7.027 1 85.69 351 PRO B O 1
ATOM 8156 N N . ARG B 1 352 ? -27.562 -15.195 -5.863 1 81.75 352 ARG B N 1
ATOM 8157 C CA . ARG B 1 352 ? -28.125 -14.5 -7.016 1 81.75 352 ARG B CA 1
ATOM 8158 C C . ARG B 1 352 ? -27.094 -13.578 -7.656 1 81.75 352 ARG B C 1
ATOM 8160 O O . ARG B 1 352 ? -26.312 -12.922 -6.953 1 81.75 352 ARG B O 1
ATOM 8167 N N . GLY B 1 353 ? -26.75 -13.844 -8.906 1 82.81 353 GLY B N 1
ATOM 8168 C CA . GLY B 1 353 ? -25.906 -12.883 -9.617 1 82.81 353 GLY B CA 1
ATOM 8169 C C . GLY B 1 353 ? -24.562 -13.445 -10.016 1 82.81 353 GLY B C 1
ATOM 8170 O O . GLY B 1 353 ? -24.297 -14.633 -9.82 1 82.81 353 GLY B O 1
ATOM 8171 N N . PRO B 1 354 ? -23.672 -12.57 -10.523 1 90 354 PRO B N 1
ATOM 8172 C CA . PRO B 1 354 ? -22.422 -13.039 -11.117 1 90 354 PRO B CA 1
ATOM 8173 C C . PRO B 1 354 ? -21.25 -13.008 -10.133 1 90 354 PRO B C 1
ATOM 8175 O O . PRO B 1 354 ? -20.109 -13.305 -10.508 1 90 354 PRO B O 1
ATOM 8178 N N . ALA B 1 355 ? -21.469 -12.688 -8.859 1 94.06 355 ALA B N 1
ATOM 8179 C CA . ALA B 1 355 ? -20.422 -12.453 -7.879 1 94.06 355 ALA B CA 1
ATOM 8180 C C . ALA B 1 355 ? -19.484 -13.656 -7.785 1 94.06 355 ALA B C 1
ATOM 8182 O O . ALA B 1 355 ? -18.266 -13.5 -7.809 1 94.06 355 ALA B O 1
ATOM 8183 N N . PRO B 1 356 ? -20 -14.961 -7.75 1 93.75 356 PRO B N 1
ATOM 8184 C CA . PRO B 1 356 ? -19.109 -16.125 -7.637 1 93.75 356 PRO B CA 1
ATOM 8185 C C . PRO B 1 356 ? -18.141 -16.234 -8.812 1 93.75 356 PRO B C 1
ATOM 8187 O O . PRO B 1 356 ? -16.953 -16.531 -8.617 1 93.75 356 PRO B O 1
ATOM 8190 N N . TRP B 1 357 ? -18.609 -15.914 -9.977 1 92.44 357 TRP B N 1
ATOM 8191 C CA . TRP B 1 357 ? -17.812 -16.078 -11.188 1 92.44 357 TRP B CA 1
ATOM 8192 C C . TRP B 1 357 ? -16.828 -14.922 -11.359 1 92.44 357 TRP B C 1
ATOM 8194 O O . TRP B 1 357 ? -15.727 -15.102 -11.867 1 92.44 357 TRP B O 1
ATOM 8204 N N . LEU B 1 358 ? -17.234 -13.719 -10.938 1 95.25 358 LEU B N 1
ATOM 8205 C CA . LEU B 1 358 ? -16.328 -12.578 -10.984 1 95.25 358 LEU B CA 1
ATOM 8206 C C . LEU B 1 358 ? -15.156 -12.781 -10.023 1 95.25 358 LEU B C 1
ATOM 8208 O O . LEU B 1 358 ? -14.023 -12.422 -10.344 1 95.25 358 LEU B O 1
ATOM 8212 N N . GLY B 1 359 ? -15.469 -13.344 -8.828 1 97.69 359 GLY B N 1
ATOM 8213 C CA . GLY B 1 359 ? -14.383 -13.688 -7.918 1 97.69 359 GLY B CA 1
ATOM 8214 C C . GLY B 1 359 ? -13.438 -14.727 -8.484 1 97.69 359 GLY B C 1
ATOM 8215 O O . GLY B 1 359 ? -12.219 -14.578 -8.398 1 97.69 359 GLY B O 1
ATOM 8216 N N . ALA B 1 360 ? -14.008 -15.766 -9.109 1 96.56 360 ALA B N 1
ATOM 8217 C CA . ALA B 1 360 ? -13.211 -16.828 -9.727 1 96.56 360 ALA B CA 1
ATOM 8218 C C . ALA B 1 360 ? -12.391 -16.281 -10.898 1 96.56 360 ALA B C 1
ATOM 8220 O O . ALA B 1 360 ? -11.266 -16.719 -11.125 1 96.56 360 ALA B O 1
ATOM 8221 N N . LEU B 1 361 ? -12.938 -15.305 -11.602 1 94 361 LEU B N 1
ATOM 8222 C CA . LEU B 1 361 ? -12.25 -14.688 -12.727 1 94 361 LEU B CA 1
ATOM 8223 C C . LEU B 1 361 ? -11.008 -13.938 -12.266 1 94 361 LEU B C 1
ATOM 8225 O O . LEU B 1 361 ? -9.961 -13.984 -12.922 1 94 361 LEU B O 1
ATOM 8229 N N . LEU B 1 362 ? -11.125 -13.219 -11.164 1 97.75 362 LEU B N 1
ATOM 8230 C CA . LEU B 1 362 ? -9.977 -12.516 -10.617 1 97.75 362 LEU B CA 1
ATOM 8231 C C . LEU B 1 362 ? -8.859 -13.484 -10.258 1 97.75 362 LEU B C 1
ATOM 8233 O O . LEU B 1 362 ? -7.691 -13.258 -10.586 1 97.75 362 LEU B O 1
ATOM 8237 N N . TRP B 1 363 ? -9.18 -14.594 -9.602 1 97.62 363 TRP B N 1
ATOM 8238 C CA . TRP B 1 363 ? -8.219 -15.641 -9.258 1 97.62 363 TRP B CA 1
ATOM 8239 C C . TRP B 1 363 ? -7.574 -16.219 -10.516 1 97.62 363 TRP B C 1
ATOM 8241 O O . TRP B 1 363 ? -6.367 -16.453 -10.547 1 97.62 363 TRP B O 1
ATOM 8251 N N . ALA B 1 364 ? -8.359 -16.344 -11.539 1 95.38 364 ALA B N 1
ATOM 8252 C CA . ALA B 1 364 ? -7.934 -17.031 -12.75 1 95.38 364 ALA B CA 1
ATOM 8253 C C . ALA B 1 364 ? -7.055 -16.125 -13.617 1 95.38 364 ALA B C 1
ATOM 8255 O O . ALA B 1 364 ? -6.082 -16.594 -14.211 1 95.38 364 ALA B O 1
ATOM 8256 N N . ALA B 1 365 ? -7.344 -14.789 -13.609 1 92 365 ALA B N 1
ATOM 8257 C CA . ALA B 1 365 ? -6.855 -14.016 -14.742 1 92 365 ALA B CA 1
ATOM 8258 C C . ALA B 1 365 ? -5.801 -13.008 -14.305 1 92 365 ALA B C 1
ATOM 8260 O O . ALA B 1 365 ? -5.059 -12.469 -15.133 1 92 365 ALA B O 1
ATOM 8261 N N . LEU B 1 366 ? -5.723 -12.656 -13.062 1 95.56 366 LEU B N 1
ATOM 8262 C CA . LEU B 1 366 ? -4.672 -11.734 -12.648 1 95.56 366 LEU B CA 1
ATOM 8263 C C . LEU B 1 366 ? -3.295 -12.375 -12.797 1 95.56 366 LEU B C 1
ATOM 8265 O O . LEU B 1 366 ? -3.049 -13.461 -12.266 1 95.56 366 LEU B O 1
ATOM 8269 N N . PRO B 1 367 ? -2.346 -11.734 -13.461 1 92.56 367 PRO B N 1
ATOM 8270 C CA . PRO B 1 367 ? -1.07 -12.352 -13.836 1 92.56 367 PRO B CA 1
ATOM 8271 C C . PRO B 1 367 ? -0.245 -12.781 -12.625 1 92.56 367 PRO B C 1
ATOM 8273 O O . PRO B 1 367 ? 0.397 -13.828 -12.648 1 92.56 367 PRO B O 1
ATOM 8276 N N . TRP B 1 368 ? -0.258 -11.898 -11.656 1 93.12 368 TRP B N 1
ATOM 8277 C CA . TRP B 1 368 ? 0.585 -12.227 -10.508 1 93.12 368 TRP B CA 1
ATOM 8278 C C . TRP B 1 368 ? 0.079 -13.477 -9.805 1 93.12 368 TRP B C 1
ATOM 8280 O O . TRP B 1 368 ? 0.872 -14.305 -9.344 1 93.12 368 TRP B O 1
ATOM 8290 N N . ILE B 1 369 ? -1.266 -13.695 -9.742 1 95.62 369 ILE B N 1
ATOM 8291 C CA . ILE B 1 369 ? -1.828 -14.898 -9.141 1 95.62 369 ILE B CA 1
ATOM 8292 C C . ILE B 1 369 ? -1.534 -16.109 -10.023 1 95.62 369 ILE B C 1
ATOM 8294 O O . ILE B 1 369 ? -1.105 -17.156 -9.539 1 95.62 369 ILE B O 1
ATOM 8298 N N . ALA B 1 370 ? -1.677 -15.93 -11.312 1 94 370 ALA B N 1
ATOM 8299 C CA . ALA B 1 370 ? -1.463 -17.016 -12.266 1 94 370 ALA B CA 1
ATOM 8300 C C . ALA B 1 370 ? -0.019 -17.5 -12.227 1 94 370 ALA B C 1
ATOM 8302 O O . ALA B 1 370 ? 0.232 -18.703 -12.195 1 94 370 ALA B O 1
ATOM 8303 N N . MET B 1 371 ? 0.909 -16.594 -12.156 1 93.12 371 MET B N 1
ATOM 8304 C CA . MET B 1 371 ? 2.322 -16.953 -12.211 1 93.12 371 MET B CA 1
ATOM 8305 C C . MET B 1 371 ? 2.781 -17.547 -10.875 1 93.12 371 MET B C 1
ATOM 8307 O O . MET B 1 371 ? 3.627 -18.438 -10.844 1 93.12 371 MET B O 1
ATOM 8311 N N . GLN B 1 372 ? 2.16 -17.094 -9.828 1 91.38 372 GLN B N 1
ATOM 8312 C CA . GLN B 1 372 ? 2.541 -17.578 -8.5 1 91.38 372 GLN B CA 1
ATOM 8313 C C . GLN B 1 372 ? 1.987 -18.969 -8.227 1 91.38 372 GLN B C 1
ATOM 8315 O O . GLN B 1 372 ? 2.598 -19.75 -7.504 1 91.38 372 GLN B O 1
ATOM 8320 N N . THR B 1 373 ? 0.898 -19.266 -8.812 1 93.06 373 THR B N 1
ATOM 8321 C CA . THR B 1 373 ? 0.211 -20.516 -8.469 1 93.06 373 THR B CA 1
ATOM 8322 C C . THR B 1 373 ? 0.58 -21.625 -9.445 1 93.06 373 THR B C 1
ATOM 8324 O O . THR B 1 373 ? -0.087 -22.656 -9.5 1 93.06 373 THR B O 1
ATOM 8327 N N . ARG B 1 374 ? 1.584 -21.484 -10.227 1 92.38 374 ARG B N 1
ATOM 8328 C CA . ARG B 1 374 ? 2.084 -22.594 -11.016 1 92.38 374 ARG B CA 1
ATOM 8329 C C . ARG B 1 374 ? 3.408 -23.109 -10.461 1 92.38 374 ARG B C 1
ATOM 8331 O O . ARG B 1 374 ? 3.932 -24.125 -10.93 1 92.38 374 ARG B O 1
ATOM 8338 N N . VAL B 1 375 ? 3.949 -22.406 -9.453 1 92.94 375 VAL B N 1
ATOM 8339 C CA . VAL B 1 375 ? 5.188 -22.812 -8.805 1 92.94 375 VAL B CA 1
ATOM 8340 C C . VAL B 1 375 ? 4.875 -23.766 -7.652 1 92.94 375 VAL B C 1
ATOM 8342 O O . VAL B 1 375 ? 3.854 -23.625 -6.977 1 92.94 375 VAL B O 1
ATOM 8345 N N . VAL B 1 376 ? 5.773 -24.703 -7.469 1 95.31 376 VAL B N 1
ATOM 8346 C CA . VAL B 1 376 ? 5.566 -25.688 -6.414 1 95.31 376 VAL B CA 1
ATOM 8347 C C . VAL B 1 376 ? 5.859 -25.062 -5.051 1 95.31 376 VAL B C 1
ATOM 8349 O O . VAL B 1 376 ? 7.012 -25.016 -4.617 1 95.31 376 VAL B O 1
ATOM 8352 N N . LYS B 1 377 ? 4.781 -24.672 -4.391 1 94.62 377 LYS B N 1
ATOM 8353 C CA . LYS B 1 377 ? 4.848 -24.125 -3.039 1 94.62 377 LYS B CA 1
ATOM 8354 C C . LYS B 1 377 ? 3.73 -24.703 -2.166 1 94.62 377 LYS B C 1
ATOM 8356 O O . LYS B 1 377 ? 2.631 -24.969 -2.652 1 94.62 377 LYS B O 1
ATOM 8361 N N . GLU B 1 378 ? 3.994 -24.891 -0.958 1 96.19 378 GLU B N 1
ATOM 8362 C CA . GLU B 1 378 ? 3.047 -25.5 -0.025 1 96.19 378 GLU B CA 1
ATOM 8363 C C . GLU B 1 378 ? 1.747 -24.703 0.033 1 96.19 378 GLU B C 1
ATOM 8365 O O . GLU B 1 378 ? 0.671 -25.266 0.223 1 96.19 378 GLU B O 1
ATOM 8370 N N . GLU B 1 379 ? 1.833 -23.406 -0.189 1 95.88 379 GLU B N 1
ATOM 8371 C CA . GLU B 1 379 ? 0.679 -22.516 -0.118 1 95.88 379 GLU B CA 1
ATOM 8372 C C . GLU B 1 379 ? -0.36 -22.875 -1.177 1 95.88 379 GLU B C 1
ATOM 8374 O O . GLU B 1 379 ? -1.553 -22.625 -0.995 1 95.88 379 GLU B O 1
ATOM 8379 N N . ALA B 1 380 ? 0.134 -23.5 -2.271 1 95.81 380 ALA B N 1
ATOM 8380 C CA . ALA B 1 380 ? -0.782 -23.906 -3.33 1 95.81 380 ALA B CA 1
ATOM 8381 C C . ALA B 1 380 ? -1.807 -24.922 -2.809 1 95.81 380 ALA B C 1
ATOM 8383 O O . ALA B 1 380 ? -2.939 -24.969 -3.293 1 95.81 380 ALA B O 1
ATOM 8384 N N . LEU B 1 381 ? -1.415 -25.703 -1.88 1 97.81 381 LEU B N 1
ATOM 8385 C CA . LEU B 1 381 ? -2.332 -26.688 -1.294 1 97.81 381 LEU B CA 1
ATOM 8386 C C . LEU B 1 381 ? -3.119 -26.062 -0.145 1 97.81 381 LEU B C 1
ATOM 8388 O O . LEU B 1 381 ? -4.301 -26.375 0.039 1 97.81 381 LEU B O 1
ATOM 8392 N N . VAL B 1 382 ? -2.529 -25.172 0.621 1 98.5 382 VAL B N 1
ATOM 8393 C CA . VAL B 1 382 ? -3.199 -24.547 1.756 1 98.5 382 VAL B CA 1
ATOM 8394 C C . VAL B 1 382 ? -4.41 -23.75 1.269 1 98.5 382 VAL B C 1
ATOM 8396 O O . VAL B 1 382 ? -5.445 -23.719 1.938 1 98.5 382 VAL B O 1
ATOM 8399 N N . ALA B 1 383 ? -4.309 -23.172 0.106 1 98.19 383 ALA B N 1
ATOM 8400 C CA . ALA B 1 383 ? -5.371 -22.328 -0.433 1 98.19 383 ALA B CA 1
ATOM 8401 C C . ALA B 1 383 ? -6.66 -23.125 -0.619 1 98.19 383 ALA B C 1
ATOM 8403 O O . ALA B 1 383 ? -7.695 -22.781 -0.04 1 98.19 383 ALA B O 1
ATOM 8404 N N . PRO B 1 384 ? -6.629 -24.266 -1.388 1 97.94 384 PRO B N 1
ATOM 8405 C CA . PRO B 1 384 ? -7.871 -25.016 -1.535 1 97.94 384 PRO B CA 1
ATOM 8406 C C . PRO B 1 384 ? -8.328 -25.672 -0.229 1 97.94 384 PRO B C 1
ATOM 8408 O O . PRO B 1 384 ? -9.531 -25.828 0 1 97.94 384 PRO B O 1
ATOM 8411 N N . LEU B 1 385 ? -7.434 -26.031 0.68 1 98.75 385 LEU B N 1
ATOM 8412 C CA . LEU B 1 385 ? -7.836 -26.578 1.975 1 98.75 385 LEU B CA 1
ATOM 8413 C C . LEU B 1 385 ? -8.578 -25.516 2.795 1 98.75 385 LEU B C 1
ATOM 8415 O O . LEU B 1 385 ? -9.594 -25.828 3.426 1 98.75 385 LEU B O 1
ATOM 8419 N N . GLY B 1 386 ? -8.086 -24.297 2.746 1 98.75 386 GLY B N 1
ATOM 8420 C CA . GLY B 1 386 ? -8.719 -23.219 3.482 1 98.75 386 GLY B CA 1
ATOM 8421 C C . GLY B 1 386 ? -10.109 -22.891 2.973 1 98.75 386 GLY B C 1
ATOM 8422 O O . GLY B 1 386 ? -11.062 -22.844 3.748 1 98.75 386 GLY B O 1
ATOM 8423 N N . ILE B 1 387 ? -10.18 -22.625 1.696 1 98.56 387 ILE B N 1
ATOM 8424 C CA . ILE B 1 387 ? -11.477 -22.25 1.138 1 98.56 387 ILE B CA 1
ATOM 8425 C C . ILE B 1 387 ? -12.422 -23.438 1.17 1 98.56 387 ILE B C 1
ATOM 8427 O O . ILE B 1 387 ? -13.633 -23.266 1.347 1 98.56 387 ILE B O 1
ATOM 8431 N N . GLY B 1 388 ? -11.906 -24.703 1.029 1 98.31 388 GLY B N 1
ATOM 8432 C CA . GLY B 1 388 ? -12.719 -25.906 1.201 1 98.31 388 GLY B CA 1
ATOM 8433 C C . GLY B 1 388 ? -13.289 -26.031 2.6 1 98.31 388 GLY B C 1
ATOM 8434 O O . GLY B 1 388 ? -14.438 -26.453 2.77 1 98.31 388 GLY B O 1
ATOM 8435 N N . MET B 1 389 ? -12.453 -25.719 3.555 1 98.81 389 MET B N 1
ATOM 8436 C CA . MET B 1 389 ? -12.906 -25.703 4.941 1 98.81 389 MET B CA 1
ATOM 8437 C C . MET B 1 389 ? -14.07 -24.734 5.125 1 98.81 389 MET B C 1
ATOM 8439 O O . MET B 1 389 ? -15.078 -25.078 5.746 1 98.81 389 MET B O 1
ATOM 8443 N N . ALA B 1 390 ? -13.977 -23.547 4.562 1 98.69 390 ALA B N 1
ATOM 8444 C CA . ALA B 1 390 ? -15.039 -22.547 4.656 1 98.69 390 ALA B CA 1
ATOM 8445 C C . ALA B 1 390 ? -16.312 -23.031 3.977 1 98.69 390 ALA B C 1
ATOM 8447 O O . ALA B 1 390 ? -17.422 -22.844 4.5 1 98.69 390 ALA B O 1
ATOM 8448 N N . LEU B 1 391 ? -16.156 -23.672 2.803 1 97.44 391 LEU B N 1
ATOM 8449 C CA . LEU B 1 391 ? -17.297 -24.219 2.084 1 97.44 391 LEU B CA 1
ATOM 8450 C C . LEU B 1 391 ? -17.984 -25.297 2.908 1 97.44 391 LEU B C 1
ATOM 8452 O O . LEU B 1 391 ? -19.219 -25.266 3.066 1 97.44 391 LEU B O 1
ATOM 8456 N N . ALA B 1 392 ? -17.203 -26.25 3.436 1 98.19 392 ALA B N 1
ATOM 8457 C CA . ALA B 1 392 ? -17.781 -27.328 4.242 1 98.19 392 ALA B CA 1
ATOM 8458 C C . ALA B 1 392 ? -18.484 -26.781 5.473 1 98.19 392 ALA B C 1
ATOM 8460 O O . ALA B 1 392 ? -19.547 -27.266 5.863 1 98.19 392 ALA B O 1
ATOM 8461 N N . PHE B 1 393 ? -17.969 -25.797 6.141 1 98.44 393 PHE B N 1
ATOM 8462 C CA . PHE B 1 393 ? -18.594 -25.156 7.293 1 98.44 393 PHE B CA 1
ATOM 8463 C C . PHE B 1 393 ? -19.938 -24.562 6.926 1 98.44 393 PHE B C 1
ATOM 8465 O O . PHE B 1 393 ? -20.922 -24.719 7.66 1 98.44 393 PHE B O 1
ATOM 8472 N N . VAL B 1 394 ? -19.938 -23.812 5.754 1 97.81 394 VAL B N 1
ATOM 8473 C CA . VAL B 1 394 ? -21.172 -23.172 5.328 1 97.81 394 VAL B CA 1
ATOM 8474 C C . VAL B 1 394 ? -22.234 -24.219 5.047 1 97.81 394 VAL B C 1
ATOM 8476 O O . VAL B 1 394 ? -23.406 -24.047 5.398 1 97.81 394 VAL B O 1
ATOM 8479 N N . ILE B 1 395 ? -21.859 -25.344 4.434 1 96.31 395 ILE B N 1
ATOM 8480 C CA . ILE B 1 395 ? -22.797 -26.438 4.16 1 96.31 395 ILE B CA 1
ATOM 8481 C C . ILE B 1 395 ? -23.297 -27.016 5.473 1 96.31 395 ILE B C 1
ATOM 8483 O O . ILE B 1 395 ? -24.484 -27.297 5.625 1 96.31 395 ILE B O 1
ATOM 8487 N N . TRP B 1 396 ? -22.391 -27.203 6.406 1 97.94 396 TRP B N 1
ATOM 8488 C CA . TRP B 1 396 ? -22.781 -27.688 7.727 1 97.94 396 TRP B CA 1
ATOM 8489 C C . TRP B 1 396 ? -23.766 -26.734 8.383 1 97.94 396 TRP B C 1
ATOM 8491 O O . TRP B 1 396 ? -24.766 -27.172 8.961 1 97.94 396 TRP B O 1
ATOM 8501 N N . ARG B 1 397 ? -23.516 -25.469 8.289 1 96.06 397 ARG B N 1
ATOM 8502 C CA . ARG B 1 397 ? -24.391 -24.453 8.867 1 96.06 397 ARG B CA 1
ATOM 8503 C C . ARG B 1 397 ? -25.797 -24.531 8.266 1 96.06 397 ARG B C 1
ATOM 8505 O O . ARG B 1 397 ? -26.781 -24.312 8.961 1 96.06 397 ARG B O 1
ATOM 8512 N N . GLU B 1 398 ? -25.828 -24.828 7.023 1 94.38 398 GLU B N 1
ATOM 8513 C CA . GLU B 1 398 ? -27.094 -24.906 6.309 1 94.38 398 GLU B CA 1
ATOM 8514 C C . GLU B 1 398 ? -27.812 -26.219 6.598 1 94.38 398 GLU B C 1
ATOM 8516 O O . GLU B 1 398 ? -29.031 -26.234 6.809 1 94.38 398 GLU B O 1
ATOM 8521 N N . ARG B 1 399 ? -27.094 -27.312 6.645 1 94.75 399 ARG B N 1
ATOM 8522 C CA . ARG B 1 399 ? -27.703 -28.625 6.68 1 94.75 399 ARG B CA 1
ATOM 8523 C C . ARG B 1 399 ? -27.656 -29.219 8.086 1 94.75 399 ARG B C 1
ATOM 8525 O O . ARG B 1 399 ? -28.406 -30.141 8.406 1 94.75 399 ARG B O 1
ATOM 8532 N N . ARG B 1 400 ? -26.812 -28.891 8.844 1 95 400 ARG B N 1
ATOM 8533 C CA . ARG B 1 400 ? -26.594 -29.328 10.219 1 95 400 ARG B CA 1
ATOM 8534 C C . ARG B 1 400 ? -26.312 -30.828 10.266 1 95 400 ARG B C 1
ATOM 8536 O O . ARG B 1 400 ? -26.844 -31.547 11.125 1 95 400 ARG B O 1
ATOM 8543 N N . ARG B 1 401 ? -25.609 -31.281 9.234 1 96.88 401 ARG B N 1
ATOM 8544 C CA . ARG B 1 401 ? -25.125 -32.656 9.227 1 96.88 401 ARG B CA 1
ATOM 8545 C C . ARG B 1 401 ? -23.672 -32.719 9.68 1 96.88 401 ARG B C 1
ATOM 8547 O O . ARG B 1 401 ? -22.812 -32 9.164 1 96.88 401 ARG B O 1
ATOM 8554 N N . THR B 1 402 ? -23.375 -33.562 10.57 1 97.44 402 THR B N 1
ATOM 8555 C CA . THR B 1 402 ? -22.078 -33.656 11.242 1 97.44 402 THR B CA 1
ATOM 8556 C C . THR B 1 402 ? -20.969 -34 10.242 1 97.44 402 THR B C 1
ATOM 8558 O O . THR B 1 402 ? -19.828 -33.562 10.406 1 97.44 402 THR B O 1
ATOM 8561 N N . LYS B 1 403 ? -21.266 -34.75 9.18 1 97.5 403 LYS B N 1
ATOM 8562 C CA . LYS B 1 403 ? -20.25 -35.125 8.211 1 97.5 403 LYS B CA 1
ATOM 8563 C C . LYS B 1 403 ? -19.578 -33.906 7.59 1 97.5 403 LYS B C 1
ATOM 8565 O O . LYS B 1 403 ? -18.391 -33.938 7.316 1 97.5 403 LYS B O 1
ATOM 8570 N N . TRP B 1 404 ? -20.344 -32.875 7.418 1 97.88 404 TRP B N 1
ATOM 8571 C CA . TRP B 1 404 ? -19.797 -31.672 6.816 1 97.88 404 TRP B CA 1
ATOM 8572 C C . TRP B 1 404 ? -18.906 -30.922 7.809 1 97.88 404 TRP B C 1
ATOM 8574 O O . TRP B 1 404 ? -17.922 -30.281 7.422 1 97.88 404 TRP B O 1
ATOM 8584 N N . LEU B 1 405 ? -19.281 -30.984 9.078 1 98.5 405 LEU B N 1
ATOM 8585 C CA . LEU B 1 405 ? -18.438 -30.391 10.109 1 98.5 405 LEU B CA 1
ATOM 8586 C C . LEU B 1 405 ? -17.109 -31.141 10.227 1 98.5 405 LEU B C 1
ATOM 8588 O O . LEU B 1 405 ? -16.047 -30.531 10.352 1 98.5 405 LEU B O 1
ATOM 8592 N N . VAL B 1 406 ? -17.234 -32.438 10.156 1 98.62 406 VAL B N 1
ATOM 8593 C CA . VAL B 1 406 ? -16.047 -33.25 10.227 1 98.62 406 VAL B CA 1
ATOM 8594 C C . VAL B 1 406 ? -15.164 -33 9 1 98.62 406 VAL B C 1
ATOM 8596 O O . VAL B 1 406 ? -13.938 -32.906 9.117 1 98.62 406 VAL B O 1
ATOM 8599 N N . LEU B 1 407 ? -15.781 -32.875 7.844 1 98.38 407 LEU B N 1
ATOM 8600 C CA . LEU B 1 407 ? -15.016 -32.562 6.645 1 98.38 407 LEU B CA 1
ATOM 8601 C C . LEU B 1 407 ? -14.297 -31.203 6.793 1 98.38 407 LEU B C 1
ATOM 8603 O O . LEU B 1 407 ? -13.125 -31.094 6.438 1 98.38 407 LEU B O 1
ATOM 8607 N N . ALA B 1 408 ? -14.992 -30.203 7.297 1 98.81 408 ALA B N 1
ATOM 8608 C CA . ALA B 1 408 ? -14.375 -28.906 7.543 1 98.81 408 ALA B CA 1
ATOM 8609 C C . ALA B 1 408 ? -13.18 -29.031 8.484 1 98.81 408 ALA B C 1
ATOM 8611 O O . ALA B 1 408 ? -12.117 -28.453 8.242 1 98.81 408 ALA B O 1
ATOM 8612 N N . ALA B 1 409 ? -13.328 -29.812 9.492 1 98.88 409 ALA B N 1
ATOM 8613 C CA . ALA B 1 409 ? -12.289 -30 10.5 1 98.88 409 ALA B CA 1
ATOM 8614 C C . ALA B 1 409 ? -11.094 -30.75 9.93 1 98.88 409 ALA B C 1
ATOM 8616 O O . ALA B 1 409 ? -9.938 -30.438 10.234 1 98.88 409 ALA B O 1
ATOM 8617 N N . VAL B 1 410 ? -11.406 -31.734 9.133 1 98.75 410 VAL B N 1
ATOM 8618 C CA . VAL B 1 410 ? -10.336 -32.5 8.508 1 98.75 410 VAL B CA 1
ATOM 8619 C C . VAL B 1 410 ? -9.555 -31.625 7.543 1 98.75 410 VAL B C 1
ATOM 8621 O O . VAL B 1 410 ? -8.32 -31.656 7.523 1 98.75 410 VAL B O 1
ATOM 8624 N N . LEU B 1 411 ? -10.242 -30.828 6.742 1 98.75 411 LEU B N 1
ATOM 8625 C CA . LEU B 1 411 ? -9.578 -29.922 5.828 1 98.75 411 LEU B CA 1
ATOM 8626 C C . LEU B 1 411 ? -8.727 -28.906 6.59 1 98.75 411 LEU B C 1
ATOM 8628 O O . LEU B 1 411 ? -7.602 -28.609 6.195 1 98.75 411 LEU B O 1
ATOM 8632 N N . ALA B 1 412 ? -9.266 -28.406 7.699 1 98.81 412 ALA B N 1
ATOM 8633 C CA . ALA B 1 412 ? -8.508 -27.484 8.547 1 98.81 412 ALA B CA 1
ATOM 8634 C C . ALA B 1 412 ? -7.285 -28.172 9.148 1 98.81 412 ALA B C 1
ATOM 8636 O O . ALA B 1 412 ? -6.199 -27.578 9.195 1 98.81 412 ALA B O 1
ATOM 8637 N N . GLY B 1 413 ? -7.438 -29.375 9.578 1 98.5 413 GLY B N 1
ATOM 8638 C CA . GLY B 1 413 ? -6.355 -30.141 10.188 1 98.5 413 GLY B CA 1
ATOM 8639 C C . GLY B 1 413 ? -5.293 -30.562 9.188 1 98.5 413 GLY B C 1
ATOM 8640 O O . GLY B 1 413 ? -4.133 -30.766 9.555 1 98.5 413 GLY B O 1
ATOM 8641 N N . LEU B 1 414 ? -5.684 -30.719 7.898 1 98.5 414 LEU B N 1
ATOM 8642 C CA . LEU B 1 414 ? -4.746 -31.094 6.844 1 98.5 414 LEU B CA 1
ATOM 8643 C C . LEU B 1 414 ? -3.877 -29.906 6.441 1 98.5 414 LEU B C 1
ATOM 8645 O O . LEU B 1 414 ? -2.768 -30.078 5.934 1 98.5 414 LEU B O 1
ATOM 8649 N N . ALA B 1 415 ? -4.375 -28.656 6.699 1 98.56 415 ALA B N 1
ATOM 8650 C CA . ALA B 1 415 ? -3.68 -27.438 6.25 1 98.56 415 ALA B CA 1
ATOM 8651 C C . ALA B 1 415 ? -2.293 -27.344 6.883 1 98.56 415 ALA B C 1
ATOM 8653 O O . ALA B 1 415 ? -1.307 -27.078 6.188 1 98.56 415 ALA B O 1
ATOM 8654 N N . PRO B 1 416 ? -2.143 -27.656 8.195 1 97.31 416 PRO B N 1
ATOM 8655 C CA . PRO B 1 416 ? -0.803 -27.594 8.789 1 97.31 416 PRO B CA 1
ATOM 8656 C C . PRO B 1 416 ? 0.107 -28.719 8.297 1 97.31 416 PRO B C 1
ATOM 8658 O O . PRO B 1 416 ? 1.329 -28.641 8.453 1 97.31 416 PRO B O 1
ATOM 8661 N N . LEU B 1 417 ? -0.431 -29.766 7.711 1 97.56 417 LEU B N 1
ATOM 8662 C CA . LEU B 1 417 ? 0.367 -30.828 7.113 1 97.56 417 LEU B CA 1
ATOM 8663 C C . LEU B 1 417 ? 0.93 -30.391 5.766 1 97.56 417 LEU B C 1
ATOM 8665 O O . LEU B 1 417 ? 1.85 -31.016 5.238 1 97.56 417 LEU B O 1
ATOM 8669 N N . ALA B 1 418 ? 0.335 -29.359 5.211 1 96.88 418 ALA B N 1
ATOM 8670 C CA . ALA B 1 418 ? 0.873 -28.75 4 1 96.88 418 ALA B CA 1
ATOM 8671 C C . ALA B 1 418 ? 1.899 -27.672 4.34 1 96.88 418 ALA B C 1
ATOM 8673 O O . ALA B 1 418 ? 2.98 -27.625 3.746 1 96.88 418 ALA B O 1
ATOM 8674 N N . LYS B 1 419 ? 1.536 -26.844 5.23 1 95.75 419 LYS B N 1
ATOM 8675 C CA . LYS B 1 419 ? 2.383 -25.781 5.758 1 95.75 419 LYS B CA 1
ATOM 8676 C C . LYS B 1 419 ? 2.016 -25.438 7.199 1 95.75 419 LYS B C 1
ATOM 8678 O O . LYS B 1 419 ? 0.833 -25.359 7.539 1 95.75 419 LYS B O 1
ATOM 8683 N N . VAL B 1 420 ? 2.955 -25.188 8.016 1 93.06 420 VAL B N 1
ATOM 8684 C CA . VAL B 1 420 ? 2.73 -25 9.445 1 93.06 420 VAL B CA 1
ATOM 8685 C C . VAL B 1 420 ? 1.77 -23.828 9.664 1 93.06 420 VAL B C 1
ATOM 8687 O O . VAL B 1 420 ? 0.938 -23.875 10.578 1 93.06 420 VAL B O 1
ATOM 8690 N N . THR B 1 421 ? 1.824 -22.781 8.883 1 94 421 THR B N 1
ATOM 8691 C CA . THR B 1 421 ? 0.943 -21.625 9.031 1 94 421 THR B CA 1
ATOM 8692 C C . THR B 1 421 ? -0.512 -22.016 8.805 1 94 421 THR B C 1
ATOM 8694 O O . THR B 1 421 ? -1.429 -21.281 9.18 1 94 421 THR B O 1
ATOM 8697 N N . GLY B 1 422 ? -0.708 -23.188 8.219 1 97.38 422 GLY B N 1
ATOM 8698 C CA . GLY B 1 422 ? -2.055 -23.688 7.992 1 97.38 422 GLY B CA 1
ATOM 8699 C C . GLY B 1 422 ? -2.83 -23.922 9.273 1 97.38 422 GLY B C 1
ATOM 8700 O O . GLY B 1 422 ? -4.055 -24.047 9.25 1 97.38 422 GLY B O 1
ATOM 8701 N N . VAL B 1 423 ? -2.133 -23.938 10.43 1 96.94 423 VAL B N 1
ATOM 8702 C CA . VAL B 1 423 ? -2.789 -24.109 11.727 1 96.94 423 VAL B CA 1
ATOM 8703 C C . VAL B 1 423 ? -3.805 -23 11.945 1 96.94 423 VAL B C 1
ATOM 8705 O O . VAL B 1 423 ? -4.77 -23.172 12.695 1 96.94 423 VAL B O 1
ATOM 8708 N N . ALA B 1 424 ? -3.627 -21.922 11.25 1 97.69 424 ALA B N 1
ATOM 8709 C CA . ALA B 1 424 ? -4.531 -20.766 11.32 1 97.69 424 ALA B CA 1
ATOM 8710 C C . ALA B 1 424 ? -5.957 -21.172 10.953 1 97.69 424 ALA B C 1
ATOM 8712 O O . ALA B 1 424 ? -6.918 -20.625 11.492 1 97.69 424 ALA B O 1
ATOM 8713 N N . PHE B 1 425 ? -6.121 -22.125 10.062 1 98.56 425 PHE B N 1
ATOM 8714 C CA . PHE B 1 425 ? -7.449 -22.516 9.609 1 98.56 425 PHE B CA 1
ATOM 8715 C C . PHE B 1 425 ? -8.148 -23.375 10.648 1 98.56 425 PHE B C 1
ATOM 8717 O O . PHE B 1 425 ? -9.383 -23.406 10.719 1 98.56 425 PHE B O 1
ATOM 8724 N N . VAL B 1 426 ? -7.367 -24.078 11.5 1 98.5 426 VAL B N 1
ATOM 8725 C CA . VAL B 1 426 ? -7.969 -24.766 12.648 1 98.5 426 VAL B CA 1
ATOM 8726 C C . VAL B 1 426 ? -8.578 -23.734 13.594 1 98.5 426 VAL B C 1
ATOM 8728 O O . VAL B 1 426 ? -9.734 -23.859 14 1 98.5 426 VAL B O 1
ATOM 8731 N N . LEU B 1 427 ? -7.789 -22.703 13.875 1 97.12 427 LEU B N 1
ATOM 8732 C CA . LEU B 1 427 ? -8.281 -21.641 14.734 1 97.12 427 LEU B CA 1
ATOM 8733 C C . LEU B 1 427 ? -9.492 -20.953 14.117 1 97.12 427 LEU B C 1
ATOM 8735 O O . LEU B 1 427 ? -10.461 -20.656 14.82 1 97.12 427 LEU B O 1
ATOM 8739 N N . ALA B 1 428 ? -9.438 -20.688 12.867 1 98.31 428 ALA B N 1
ATOM 8740 C CA . ALA B 1 428 ? -10.547 -20.047 12.164 1 98.31 428 ALA B CA 1
ATOM 8741 C C . ALA B 1 428 ? -11.828 -20.859 12.281 1 98.31 428 ALA B C 1
ATOM 8743 O O . ALA B 1 428 ? -12.891 -20.328 12.578 1 98.31 428 ALA B O 1
ATOM 8744 N N . LEU B 1 429 ? -11.688 -22.188 12.031 1 98.56 429 LEU B N 1
ATOM 8745 C CA . LEU B 1 429 ? -12.852 -23.047 12.117 1 98.56 429 LEU B CA 1
ATOM 8746 C C . LEU B 1 429 ? -13.43 -23.047 13.531 1 98.56 429 LEU B C 1
ATOM 8748 O O . LEU B 1 429 ? -14.648 -23.016 13.711 1 98.56 429 LEU B O 1
ATOM 8752 N N . MET B 1 430 ? -12.562 -23.062 14.516 1 97.5 430 MET B N 1
ATOM 8753 C CA . MET B 1 430 ? -13.023 -23.078 15.906 1 97.5 430 MET B CA 1
ATOM 8754 C C . MET B 1 430 ? -13.789 -21.797 16.234 1 97.5 430 MET B C 1
ATOM 8756 O O . MET B 1 430 ? -14.82 -21.859 16.906 1 97.5 430 MET B O 1
ATOM 8760 N N . ILE B 1 431 ? -13.312 -20.672 15.773 1 96.38 431 ILE B N 1
ATOM 8761 C CA . ILE B 1 431 ? -14 -19.406 16 1 96.38 431 ILE B CA 1
ATOM 8762 C C . ILE B 1 431 ? -15.344 -19.406 15.289 1 96.38 431 ILE B C 1
ATOM 8764 O O . ILE B 1 431 ? -16.359 -18.984 15.852 1 96.38 431 ILE B O 1
ATOM 8768 N N . LEU B 1 432 ? -15.359 -19.891 14.055 1 97.38 432 LEU B N 1
ATOM 8769 C CA . LEU B 1 432 ? -16.594 -19.938 13.273 1 97.38 432 LEU B CA 1
ATOM 8770 C C . LEU B 1 432 ? -17.625 -20.828 13.945 1 97.38 432 LEU B C 1
ATOM 8772 O O . LEU B 1 432 ? -18.797 -20.438 14.078 1 97.38 432 LEU B O 1
ATOM 8776 N N . VAL B 1 433 ? -17.203 -22.016 14.422 1 97.19 433 VAL B N 1
ATOM 8777 C CA . VAL B 1 433 ? -18.141 -22.953 15.047 1 97.19 433 VAL B CA 1
ATOM 8778 C C . VAL B 1 433 ? -18.594 -22.406 16.391 1 97.19 433 VAL B C 1
ATOM 8780 O O . VAL B 1 433 ? -19.766 -22.531 16.75 1 97.19 433 VAL B O 1
ATOM 8783 N N . ALA B 1 434 ? -17.719 -21.812 17.109 1 95.12 434 ALA B N 1
ATOM 8784 C CA . ALA B 1 434 ? -18.078 -21.188 18.375 1 95.12 434 ALA B CA 1
ATOM 8785 C C . ALA B 1 434 ? -19.156 -20.125 18.188 1 95.12 434 ALA B C 1
ATOM 8787 O O . ALA B 1 434 ? -20.047 -19.969 19.031 1 95.12 434 ALA B O 1
ATOM 8788 N N . SER B 1 435 ? -19.094 -19.422 17.078 1 94.38 435 SER B N 1
ATOM 8789 C CA . SER B 1 435 ? -20.047 -18.344 16.797 1 94.38 435 SER B CA 1
ATOM 8790 C C . SER B 1 435 ? -21.453 -18.891 16.594 1 94.38 435 SER B C 1
ATOM 8792 O O . SER B 1 435 ? -22.438 -18.141 16.656 1 94.38 435 SER B O 1
ATOM 8794 N N . GLU B 1 436 ? -21.547 -20.234 16.375 1 93.69 436 GLU B N 1
ATOM 8795 C CA . GLU B 1 436 ? -22.844 -20.844 16.141 1 93.69 436 GLU B CA 1
ATOM 8796 C C . GLU B 1 436 ? -23.5 -21.266 17.453 1 93.69 436 GLU B C 1
ATOM 8798 O O . GLU B 1 436 ? -24.703 -21.578 17.484 1 93.69 436 GLU B O 1
ATOM 8803 N N . GLY B 1 437 ? -22.828 -21.25 18.625 1 91.94 437 GLY B N 1
ATOM 8804 C CA . GLY B 1 437 ? -23.375 -21.516 19.938 1 91.94 437 GLY B CA 1
ATOM 8805 C C . GLY B 1 437 ? -23.75 -22.969 20.141 1 91.94 437 GLY B C 1
ATOM 8806 O O . GLY B 1 437 ? -24.797 -23.266 20.75 1 91.94 437 GLY B O 1
ATOM 8807 N N . ARG B 1 438 ? -22.984 -23.906 19.609 1 93.31 438 ARG B N 1
ATOM 8808 C CA . ARG B 1 438 ? -23.234 -25.344 19.734 1 93.31 438 ARG B CA 1
ATOM 8809 C C . ARG B 1 438 ? -22.016 -26.062 20.312 1 93.31 438 ARG B C 1
ATOM 8811 O O . ARG B 1 438 ? -21.203 -26.594 19.562 1 93.31 438 ARG B O 1
ATOM 8818 N N . PRO B 1 439 ? -21.953 -26.219 21.594 1 93.75 439 PRO B N 1
ATOM 8819 C CA . PRO B 1 439 ? -20.766 -26.75 22.266 1 93.75 439 PRO B CA 1
ATOM 8820 C C . PRO B 1 439 ? -20.422 -28.172 21.828 1 93.75 439 PRO B C 1
ATOM 8822 O O . PRO B 1 439 ? -19.234 -28.531 21.75 1 93.75 439 PRO B O 1
ATOM 8825 N N . ARG B 1 440 ? -21.422 -29.016 21.609 1 96.5 440 ARG B N 1
ATOM 8826 C CA . ARG B 1 440 ? -21.141 -30.375 21.156 1 96.5 440 ARG B CA 1
ATOM 8827 C C . ARG B 1 440 ? -20.453 -30.375 19.797 1 96.5 440 ARG B C 1
ATOM 8829 O O . ARG B 1 440 ? -19.484 -31.125 19.594 1 96.5 440 ARG B O 1
ATOM 8836 N N . ASP B 1 441 ? -21 -29.578 18.859 1 97.5 441 ASP B N 1
ATOM 8837 C CA . ASP B 1 441 ? -20.406 -29.469 17.531 1 97.5 441 ASP B CA 1
ATOM 8838 C C . ASP B 1 441 ? -19 -28.859 17.609 1 97.5 441 ASP B C 1
ATOM 8840 O O . ASP B 1 441 ? -18.125 -29.234 16.828 1 97.5 441 ASP B O 1
ATOM 8844 N N . PHE B 1 442 ? -18.828 -27.953 18.531 1 97.25 442 PHE B N 1
ATOM 8845 C CA . PHE B 1 442 ? -17.516 -27.406 18.766 1 97.25 442 PHE B CA 1
ATOM 8846 C C . PHE B 1 442 ? -16.531 -28.5 19.172 1 97.25 442 PHE B C 1
ATOM 8848 O O . PHE B 1 442 ? -15.406 -28.547 18.672 1 97.25 442 PHE B O 1
ATOM 8855 N N . GLY B 1 443 ? -16.938 -29.312 20.109 1 98.12 443 GLY B N 1
ATOM 8856 C CA . GLY B 1 443 ? -16.094 -30.422 20.547 1 98.12 443 GLY B CA 1
ATOM 8857 C C . GLY B 1 443 ? -15.75 -31.391 19.438 1 98.12 443 GLY B C 1
ATOM 8858 O O . GLY B 1 443 ? -14.609 -31.844 19.344 1 98.12 443 GLY B O 1
ATOM 8859 N N . VAL B 1 444 ? -16.719 -31.688 18.578 1 98.25 444 VAL B N 1
ATOM 8860 C CA . VAL B 1 444 ? -16.5 -32.594 17.438 1 98.25 444 VAL B CA 1
ATOM 8861 C C . VAL B 1 444 ? -15.484 -31.969 16.484 1 98.25 444 VAL B C 1
ATOM 8863 O O . VAL B 1 444 ? -14.57 -32.656 16.031 1 98.25 444 VAL B O 1
ATOM 8866 N N . ALA B 1 445 ? -15.672 -30.703 16.141 1 98.56 445 ALA B N 1
ATOM 8867 C CA . ALA B 1 445 ? -14.75 -30.031 15.234 1 98.56 445 ALA B CA 1
ATOM 8868 C C . ALA B 1 445 ? -13.336 -30 15.812 1 98.56 445 ALA B C 1
ATOM 8870 O O . ALA B 1 445 ? -12.359 -30.219 15.094 1 98.56 445 ALA B O 1
ATOM 8871 N N . LEU B 1 446 ? -13.25 -29.688 17.062 1 98.25 446 LEU B N 1
ATOM 8872 C CA . LEU B 1 446 ? -11.953 -29.625 17.734 1 98.25 446 LEU B CA 1
ATOM 8873 C C . LEU B 1 446 ? -11.258 -30.969 17.703 1 98.25 446 LEU B C 1
ATOM 8875 O O . LEU B 1 446 ? -10.078 -31.062 17.344 1 98.25 446 LEU B O 1
ATOM 8879 N N . LEU B 1 447 ? -11.977 -31.953 18.094 1 98.38 447 LEU B N 1
ATOM 8880 C CA . LEU B 1 447 ? -11.406 -33.312 18.141 1 98.38 447 LEU B CA 1
ATOM 8881 C C . LEU B 1 447 ? -10.961 -33.75 16.75 1 98.38 447 LEU B C 1
ATOM 8883 O O . LEU B 1 447 ? -9.859 -34.281 16.594 1 98.38 447 LEU B O 1
ATOM 8887 N N . ALA B 1 448 ? -11.812 -33.594 15.75 1 98.56 448 ALA B N 1
ATOM 8888 C CA . ALA B 1 448 ? -11.484 -34 14.383 1 98.56 448 ALA B CA 1
ATOM 8889 C C . ALA B 1 448 ? -10.273 -33.25 13.859 1 98.56 448 ALA B C 1
ATOM 8891 O O . ALA B 1 448 ? -9.422 -33.812 13.172 1 98.56 448 ALA B O 1
ATOM 8892 N N . SER B 1 449 ? -10.219 -31.891 14.109 1 98.56 449 SER B N 1
ATOM 8893 C CA . SER B 1 449 ? -9.086 -31.078 13.68 1 98.56 449 SER B CA 1
ATOM 8894 C C . SER B 1 449 ? -7.793 -31.531 14.352 1 98.56 449 SER B C 1
ATOM 8896 O O . SER B 1 449 ? -6.75 -31.641 13.703 1 98.56 449 SER B O 1
ATOM 8898 N N . LEU B 1 450 ? -7.848 -31.812 15.664 1 97.69 450 LEU B N 1
ATOM 8899 C CA . LEU B 1 450 ? -6.668 -32.219 16.422 1 97.69 450 LEU B CA 1
ATOM 8900 C C . LEU B 1 450 ? -6.191 -33.594 15.992 1 97.69 450 LEU B C 1
ATOM 8902 O O . LEU B 1 450 ? -4.984 -33.844 15.922 1 97.69 450 LEU B O 1
ATOM 8906 N N . LEU B 1 451 ? -7.137 -34.5 15.781 1 98.06 451 LEU B N 1
ATOM 8907 C CA . LEU B 1 451 ? -6.773 -35.812 15.312 1 98.06 451 LEU B CA 1
ATOM 8908 C C . LEU B 1 451 ? -6.059 -35.75 13.961 1 98.06 451 LEU B C 1
ATOM 8910 O O . LEU B 1 451 ? -5.059 -36.438 13.75 1 98.06 451 LEU B O 1
ATOM 8914 N N . THR B 1 452 ? -6.602 -34.938 13.109 1 98.06 452 THR B N 1
ATOM 8915 C CA . THR B 1 452 ? -5.973 -34.781 11.797 1 98.06 452 THR B CA 1
ATOM 8916 C C . THR B 1 452 ? -4.613 -34.094 11.93 1 98.06 452 THR B C 1
ATOM 8918 O O . THR B 1 452 ? -3.633 -34.531 11.328 1 98.06 452 THR B O 1
ATOM 8921 N N . LEU B 1 453 ? -4.547 -33.062 12.688 1 97 453 LEU B N 1
ATOM 8922 C CA . LEU B 1 453 ? -3.312 -32.312 12.914 1 97 453 LEU B CA 1
ATOM 8923 C C . LEU B 1 453 ? -2.256 -33.188 13.562 1 97 453 LEU B C 1
ATOM 8925 O O . LEU B 1 453 ? -1.061 -33.031 13.297 1 97 453 LEU B O 1
ATOM 8929 N N . SER B 1 454 ? -2.662 -34.156 14.391 1 97 454 SER B N 1
ATOM 8930 C CA . SER B 1 454 ? -1.746 -35.031 15.102 1 97 454 SER B CA 1
ATOM 8931 C C . SER B 1 454 ? -0.955 -35.906 14.141 1 97 454 SER B C 1
ATOM 8933 O O . SER B 1 454 ? 0.099 -36.438 14.5 1 97 454 SER B O 1
ATOM 8935 N N . LEU B 1 455 ? -1.462 -36.031 12.914 1 97 455 LEU B N 1
ATOM 8936 C CA . LEU B 1 455 ? -0.75 -36.812 11.906 1 97 455 LEU B CA 1
ATOM 8937 C C . LEU B 1 455 ? 0.629 -36.219 11.633 1 97 455 LEU B C 1
ATOM 8939 O O . LEU B 1 455 ? 1.556 -36.938 11.258 1 97 455 LEU B O 1
ATOM 8943 N N . LEU B 1 456 ? 0.794 -34.938 11.781 1 96.06 456 LEU B N 1
ATOM 8944 C CA . LEU B 1 456 ? 2.098 -34.312 11.617 1 96.06 456 LEU B CA 1
ATOM 8945 C C . LEU B 1 456 ? 3.082 -34.812 12.664 1 96.06 456 LEU B C 1
ATOM 8947 O O . LEU B 1 456 ? 4.246 -35.062 12.359 1 96.06 456 LEU B O 1
ATOM 8951 N N . PHE B 1 457 ? 2.607 -34.969 13.859 1 95.75 457 PHE B N 1
ATOM 8952 C CA . PHE B 1 457 ? 3.449 -35.438 14.953 1 95.75 457 PHE B CA 1
ATOM 8953 C C . PHE B 1 457 ? 3.719 -36.938 14.805 1 95.75 457 PHE B C 1
ATOM 8955 O O . PHE B 1 457 ? 4.805 -37.406 15.148 1 95.75 457 PHE B O 1
ATOM 8962 N N . VAL B 1 458 ? 2.717 -37.625 14.375 1 96 458 VAL B N 1
ATOM 8963 C CA . VAL B 1 458 ? 2.912 -39.031 14.094 1 96 458 VAL B CA 1
ATOM 8964 C C . VAL B 1 458 ? 3.982 -39.219 13.016 1 96 458 VAL B C 1
ATOM 8966 O O . VAL B 1 458 ? 4.84 -40.094 13.125 1 96 458 VAL B O 1
ATOM 8969 N N . PHE B 1 459 ? 3.938 -38.375 12.047 1 94.38 459 PHE B N 1
ATOM 8970 C CA . PHE B 1 459 ? 4.953 -38.375 11 1 94.38 459 PHE B CA 1
ATOM 8971 C C . PHE B 1 459 ? 6.344 -38.188 11.594 1 94.38 459 PHE B C 1
ATOM 8973 O O . PHE B 1 459 ? 7.266 -38.938 11.289 1 94.38 459 PHE B O 1
ATOM 8980 N N . GLY B 1 460 ? 6.5 -37.188 12.438 1 94 460 GLY B N 1
ATOM 8981 C CA . GLY B 1 460 ? 7.773 -36.969 13.109 1 94 460 GLY B CA 1
ATOM 8982 C C . GLY B 1 460 ? 8.234 -38.156 13.93 1 94 460 GLY B C 1
ATOM 8983 O O . GLY B 1 460 ? 9.406 -38.5 13.898 1 94 460 GLY B O 1
ATOM 8984 N N . ALA B 1 461 ? 7.27 -38.812 14.555 1 95.06 461 ALA B N 1
ATOM 8985 C CA . ALA B 1 461 ? 7.578 -39.938 15.438 1 95.06 461 ALA B CA 1
ATOM 8986 C C . ALA B 1 461 ? 7.98 -41.188 14.633 1 95.06 461 ALA B C 1
ATOM 8988 O O . ALA B 1 461 ? 8.844 -41.938 15.062 1 95.06 461 ALA B O 1
ATOM 8989 N N . VAL B 1 462 ? 7.383 -41.344 13.516 1 93.31 462 VAL B N 1
ATOM 8990 C CA . VAL B 1 462 ? 7.609 -42.531 12.703 1 93.31 462 VAL B CA 1
ATOM 8991 C C . VAL B 1 462 ? 8.938 -42.406 11.953 1 93.31 462 VAL B C 1
ATOM 8993 O O . VAL B 1 462 ? 9.664 -43.375 11.797 1 93.31 462 VAL B O 1
ATOM 8996 N N . VAL B 1 463 ? 9.273 -41.25 11.508 1 92.62 463 VAL B N 1
ATOM 8997 C CA . VAL B 1 463 ? 10.484 -41.062 10.727 1 92.62 463 VAL B CA 1
ATOM 8998 C C . VAL B 1 463 ? 11.68 -40.875 11.656 1 92.62 463 VAL B C 1
ATOM 9000 O O . VAL B 1 463 ? 12.609 -41.688 11.633 1 92.62 463 VAL B O 1
ATOM 9003 N N . ASP B 1 464 ? 11.633 -39.844 12.469 1 93.38 464 ASP B N 1
ATOM 9004 C CA . ASP B 1 464 ? 12.695 -39.562 13.438 1 93.38 464 ASP B CA 1
ATOM 9005 C C . ASP B 1 464 ? 12.297 -38.406 14.367 1 93.38 464 ASP B C 1
ATOM 9007 O O . ASP B 1 464 ? 12.492 -37.25 14.039 1 93.38 464 ASP B O 1
ATOM 9011 N N . TRP B 1 465 ? 11.93 -38.719 15.492 1 94.75 465 TRP B N 1
ATOM 9012 C CA . TRP B 1 465 ? 11.359 -37.75 16.438 1 94.75 465 TRP B CA 1
ATOM 9013 C C . TRP B 1 465 ? 12.383 -36.688 16.828 1 94.75 465 TRP B C 1
ATOM 9015 O O . TRP B 1 465 ? 12.062 -35.5 16.891 1 94.75 465 TRP B O 1
ATOM 9025 N N . ASP B 1 466 ? 13.594 -37.031 17.141 1 93.56 466 ASP B N 1
ATOM 9026 C CA . ASP B 1 466 ? 14.641 -36.125 17.578 1 93.56 466 ASP B CA 1
ATOM 9027 C C . ASP B 1 466 ? 14.953 -35.094 16.484 1 93.56 466 ASP B C 1
ATOM 9029 O O . ASP B 1 466 ? 15.062 -33.906 16.766 1 93.56 466 ASP B O 1
ATOM 9033 N N . SER B 1 467 ? 15.062 -35.594 15.312 1 92.25 467 SER B N 1
ATOM 9034 C CA . SER B 1 467 ? 15.305 -34.719 14.195 1 92.25 467 SER B CA 1
ATOM 9035 C C . SER B 1 467 ? 14.117 -33.781 13.953 1 92.25 467 SER B C 1
ATOM 9037 O O . SER B 1 467 ? 14.297 -32.625 13.578 1 92.25 467 SER B O 1
ATOM 9039 N N . PHE B 1 468 ? 13 -34.344 14.164 1 93.62 468 PHE B N 1
ATOM 9040 C CA . PHE B 1 468 ? 11.781 -33.531 14.016 1 93.62 468 PHE B CA 1
ATOM 9041 C C . PHE B 1 468 ? 11.766 -32.375 15 1 93.62 468 PHE B C 1
ATOM 9043 O O . PHE B 1 468 ? 11.547 -31.234 14.602 1 93.62 468 PHE B O 1
ATOM 9050 N N . LEU B 1 469 ? 12.023 -32.594 16.266 1 93.69 469 LEU B N 1
ATOM 9051 C CA . LEU B 1 469 ? 12.023 -31.562 17.281 1 93.69 469 LEU B CA 1
ATOM 9052 C C . LEU B 1 469 ? 13.133 -30.547 17.031 1 93.69 469 LEU B C 1
ATOM 9054 O O . LEU B 1 469 ? 12.953 -29.359 17.266 1 93.69 469 LEU B O 1
ATOM 9058 N N . PHE B 1 470 ? 14.25 -31.062 16.625 1 92.88 470 PHE B N 1
ATOM 9059 C CA . PHE B 1 470 ? 15.383 -30.188 16.328 1 92.88 470 PHE B CA 1
ATOM 9060 C C . PHE B 1 470 ? 15.016 -29.172 15.25 1 92.88 470 PHE B C 1
ATOM 9062 O O . PHE B 1 470 ? 15.266 -27.969 15.414 1 92.88 470 PHE B O 1
ATOM 9069 N N . THR B 1 471 ? 14.391 -29.656 14.203 1 91.38 471 THR B N 1
ATOM 9070 C CA . THR B 1 471 ? 14.016 -28.781 13.094 1 91.38 471 THR B CA 1
ATOM 9071 C C . THR B 1 471 ? 12.977 -27.75 13.547 1 91.38 471 THR B C 1
ATOM 9073 O O . THR B 1 471 ? 13.016 -26.594 13.117 1 91.38 471 THR B O 1
ATOM 9076 N N . GLN B 1 472 ? 12.039 -28.109 14.359 1 88.31 472 GLN B N 1
ATOM 9077 C CA . GLN B 1 472 ? 11.031 -27.188 14.859 1 88.31 472 GLN B CA 1
ATOM 9078 C C . GLN B 1 472 ? 11.664 -26.078 15.688 1 88.31 472 GLN B C 1
ATOM 9080 O O . GLN B 1 472 ? 11.227 -24.922 15.633 1 88.31 472 GLN B O 1
ATOM 9085 N N . ARG B 1 473 ? 12.648 -26.344 16.438 1 85.38 473 ARG B N 1
ATOM 9086 C CA . ARG B 1 473 ? 13.367 -25.344 17.234 1 85.38 473 ARG B CA 1
ATOM 9087 C C . ARG B 1 473 ? 14.125 -24.375 16.344 1 85.38 473 ARG B C 1
ATOM 9089 O O . ARG B 1 473 ? 14.203 -23.172 16.641 1 85.38 473 ARG B O 1
ATOM 9096 N N . LEU B 1 474 ? 14.68 -24.906 15.305 1 83.62 474 LEU B N 1
ATOM 9097 C CA . LEU B 1 474 ? 15.391 -24.062 14.359 1 83.62 474 LEU B CA 1
ATOM 9098 C C . LEU B 1 474 ? 14.453 -23.031 13.742 1 83.62 474 LEU B C 1
ATOM 9100 O O . LEU B 1 474 ? 14.867 -21.906 13.438 1 83.62 474 LEU B O 1
ATOM 9104 N N . GLN B 1 475 ? 13.258 -23.312 13.555 1 79.75 475 GLN B N 1
ATOM 9105 C CA . GLN B 1 475 ? 12.281 -22.469 12.883 1 79.75 475 GLN B CA 1
ATOM 9106 C C . GLN B 1 475 ? 11.75 -21.391 13.82 1 79.75 475 GLN B C 1
ATOM 9108 O O . GLN B 1 475 ? 11.18 -20.391 13.367 1 79.75 475 GLN B O 1
ATOM 9113 N N . SER B 1 476 ? 11.961 -21.312 15.055 1 75.62 476 SER B N 1
ATOM 9114 C CA . SER B 1 476 ? 11.383 -20.406 16.031 1 75.62 476 SER B CA 1
ATOM 9115 C C . SER B 1 476 ? 12.227 -19.141 16.188 1 75.62 476 SER B C 1
ATOM 9117 O O . SER B 1 476 ? 11.781 -18.156 16.766 1 75.62 476 SER B O 1
ATOM 9119 N N . GLY B 1 477 ? 13.406 -18.938 15.641 1 72.56 477 GLY B N 1
ATOM 9120 C CA . GLY B 1 477 ? 14.297 -17.812 15.82 1 72.56 477 GLY B CA 1
ATOM 9121 C C . GLY B 1 477 ? 14.273 -16.844 14.641 1 72.56 477 GLY B C 1
ATOM 9122 O O . GLY B 1 477 ? 15.289 -16.234 14.32 1 72.56 477 GLY B O 1
ATOM 9123 N N . ARG B 1 478 ? 13.141 -16.438 14.055 1 78.31 478 ARG B N 1
ATOM 9124 C CA . ARG B 1 478 ? 13.086 -15.57 12.883 1 78.31 478 ARG B CA 1
ATOM 9125 C C . ARG B 1 478 ? 12.914 -14.109 13.297 1 78.31 478 ARG B C 1
ATOM 9127 O O . ARG B 1 478 ? 12.352 -13.82 14.352 1 78.31 478 ARG B O 1
ATOM 9134 N N . PRO B 1 479 ? 13.445 -13.164 12.484 1 82.94 479 PRO B N 1
ATOM 9135 C CA . PRO B 1 479 ? 13.281 -11.742 12.773 1 82.94 479 PRO B CA 1
ATOM 9136 C C . PRO B 1 479 ? 11.812 -11.32 12.836 1 82.94 479 PRO B C 1
ATOM 9138 O O . PRO B 1 479 ? 10.953 -11.961 12.227 1 82.94 479 PRO B O 1
ATOM 9141 N N . VAL B 1 480 ? 11.586 -10.312 13.664 1 83.19 480 VAL B N 1
ATOM 9142 C CA . VAL B 1 480 ? 10.219 -9.836 13.828 1 83.19 480 VAL B CA 1
ATOM 9143 C C . VAL B 1 480 ? 10.227 -8.352 14.18 1 83.19 480 VAL B C 1
ATOM 9145 O O . VAL B 1 480 ? 11.25 -7.812 14.617 1 83.19 480 VAL B O 1
ATOM 9148 N N . HIS B 1 481 ? 9.148 -7.629 13.828 1 86.56 481 HIS B N 1
ATOM 9149 C CA . HIS B 1 481 ? 8.945 -6.227 14.18 1 86.56 481 HIS B CA 1
ATOM 9150 C C . HIS B 1 481 ? 7.461 -5.887 14.25 1 86.56 481 HIS B C 1
ATOM 9152 O O . HIS B 1 481 ? 6.613 -6.719 13.93 1 86.56 481 HIS B O 1
ATOM 9158 N N . TRP B 1 482 ? 7.133 -4.711 14.578 1 85.69 482 TRP B N 1
ATOM 9159 C CA . TRP B 1 482 ? 5.75 -4.312 14.82 1 85.69 482 TRP B CA 1
ATOM 9160 C C . TRP B 1 482 ? 5.004 -4.105 13.508 1 85.69 482 TRP B C 1
ATOM 9162 O O . TRP B 1 482 ? 3.777 -4.246 13.461 1 85.69 482 TRP B O 1
ATOM 9172 N N . ASN B 1 483 ? 5.711 -3.754 12.484 1 82.19 483 ASN B N 1
ATOM 9173 C CA . ASN B 1 483 ? 5.105 -3.541 11.18 1 82.19 483 ASN B CA 1
ATOM 9174 C C . ASN B 1 483 ? 4.977 -4.848 10.398 1 82.19 483 ASN B C 1
ATOM 9176 O O . ASN B 1 483 ? 5.398 -4.934 9.242 1 82.19 483 ASN B O 1
ATOM 9180 N N . ILE B 1 484 ? 4.344 -5.793 10.93 1 86.19 484 ILE B N 1
ATOM 9181 C CA . ILE B 1 484 ? 4.434 -7.141 10.383 1 86.19 484 ILE B CA 1
ATOM 9182 C C . ILE B 1 484 ? 3.262 -7.395 9.43 1 86.19 484 ILE B C 1
ATOM 9184 O O . ILE B 1 484 ? 3.287 -8.336 8.641 1 86.19 484 ILE B O 1
ATOM 9188 N N . PHE B 1 485 ? 2.242 -6.508 9.445 1 89.12 485 PHE B N 1
ATOM 9189 C CA . PHE B 1 485 ? 1.053 -6.793 8.648 1 89.12 485 PHE B CA 1
ATOM 9190 C C . PHE B 1 485 ? 1.072 -6.012 7.344 1 89.12 485 PHE B C 1
ATOM 9192 O O . PHE B 1 485 ? 0.527 -6.469 6.336 1 89.12 485 PHE B O 1
ATOM 9199 N N . LEU B 1 486 ? 1.661 -4.863 7.246 1 88.56 486 LEU B N 1
ATOM 9200 C CA . LEU B 1 486 ? 1.509 -3.912 6.148 1 88.56 486 LEU B CA 1
ATOM 9201 C C . LEU B 1 486 ? 2.016 -4.508 4.84 1 88.56 486 LEU B C 1
ATOM 9203 O O . LEU B 1 486 ? 1.461 -4.238 3.773 1 88.56 486 LEU B O 1
ATOM 9207 N N . ARG B 1 487 ? 2.994 -5.246 4.895 1 85.56 487 ARG B N 1
ATOM 9208 C CA . ARG B 1 487 ? 3.604 -5.793 3.688 1 85.56 487 ARG B CA 1
ATOM 9209 C C . ARG B 1 487 ? 2.621 -6.68 2.93 1 85.56 487 ARG B C 1
ATOM 9211 O O . ARG B 1 487 ? 2.719 -6.82 1.708 1 85.56 487 ARG B O 1
ATOM 9218 N N . PHE B 1 488 ? 1.661 -7.211 3.588 1 89.69 488 PHE B N 1
ATOM 9219 C CA . PHE B 1 488 ? 0.738 -8.141 2.955 1 89.69 488 PHE B CA 1
ATOM 9220 C C . PHE B 1 488 ? -0.407 -7.398 2.279 1 89.69 488 PHE B C 1
ATOM 9222 O O . PHE B 1 488 ? -1.245 -8.008 1.613 1 89.69 488 PHE B O 1
ATOM 9229 N N . PHE B 1 489 ? -0.375 -6.074 2.322 1 87.06 489 PHE B N 1
ATOM 9230 C CA . PHE B 1 489 ? -1.392 -5.27 1.657 1 87.06 489 PHE B CA 1
ATOM 9231 C C . PHE B 1 489 ? -0.858 -4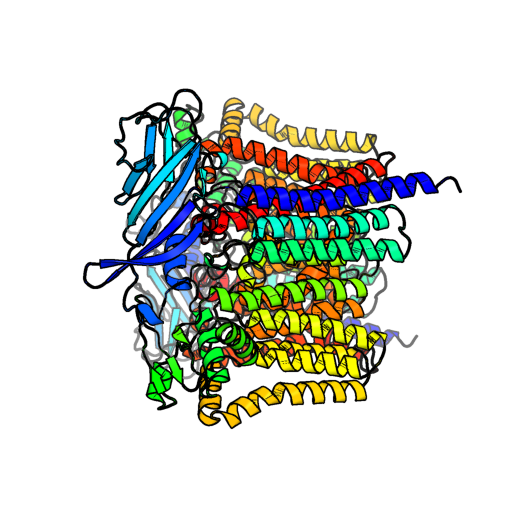.695 0.349 1 87.06 489 PHE B C 1
ATOM 9233 O O . PHE B 1 489 ? -1.631 -4.242 -0.497 1 87.06 489 PHE B O 1
ATOM 9240 N N . ASP B 1 490 ? 0.467 -4.66 0.151 1 74.38 490 ASP B N 1
ATOM 9241 C CA . ASP B 1 490 ? 0.903 -3.926 -1.033 1 74.38 490 ASP B CA 1
ATOM 9242 C C . ASP B 1 490 ? 2.086 -4.617 -1.704 1 74.38 490 ASP B C 1
ATOM 9244 O O . ASP B 1 490 ? 2.725 -4.047 -2.592 1 74.38 490 ASP B O 1
ATOM 9248 N N . SER B 1 491 ? 2.494 -5.766 -1.305 1 72.5 491 SER B N 1
ATOM 9249 C CA . SER B 1 491 ? 3.707 -6.281 -1.932 1 72.5 491 SER B CA 1
ATOM 9250 C C . SER B 1 491 ? 3.494 -7.695 -2.469 1 72.5 491 SER B C 1
ATOM 9252 O O . SER B 1 491 ? 4.047 -8.656 -1.934 1 72.5 491 SER B O 1
ATOM 9254 N N . PRO B 1 492 ? 2.674 -7.625 -3.592 1 75.69 492 PRO B N 1
ATOM 9255 C CA . PRO B 1 492 ? 2.607 -8.93 -4.258 1 75.69 492 PRO B CA 1
ATOM 9256 C C . PRO B 1 492 ? 3.873 -9.25 -5.047 1 75.69 492 PRO B C 1
ATOM 9258 O O . PRO B 1 492 ? 4.477 -8.359 -5.648 1 75.69 492 PRO B O 1
ATOM 9261 N N . LEU B 1 493 ? 4.531 -10.422 -4.82 1 84 493 LEU B N 1
ATOM 9262 C CA . LEU B 1 493 ? 5.73 -10.844 -5.535 1 84 493 LEU B CA 1
ATOM 9263 C C . LEU B 1 493 ? 5.434 -12.031 -6.441 1 84 493 LEU B C 1
ATOM 9265 O O . LEU B 1 493 ? 4.648 -12.914 -6.078 1 84 493 LEU B O 1
ATOM 9269 N N . ILE B 1 494 ? 5.809 -11.938 -7.691 1 83.94 494 ILE B N 1
ATOM 9270 C CA . ILE B 1 494 ? 5.973 -13.164 -8.453 1 83.94 494 ILE B CA 1
ATOM 9271 C C . ILE B 1 494 ? 7.332 -13.789 -8.133 1 83.94 494 ILE B C 1
ATOM 9273 O O . ILE B 1 494 ? 8.367 -13.289 -8.57 1 83.94 494 ILE B O 1
ATOM 9277 N N . ASN B 1 495 ? 7.25 -14.805 -7.402 1 85.31 495 ASN B N 1
ATOM 9278 C CA . ASN B 1 495 ? 8.461 -15.328 -6.777 1 85.31 495 ASN B CA 1
ATOM 9279 C C . ASN B 1 495 ? 9.219 -14.234 -6.02 1 85.31 495 ASN B C 1
ATOM 9281 O O . ASN B 1 495 ? 8.781 -13.805 -4.949 1 85.31 495 ASN B O 1
ATOM 9285 N N . HIS B 1 496 ? 10.227 -13.602 -6.781 1 78.5 496 HIS B N 1
ATOM 9286 C CA . HIS B 1 496 ? 11.016 -12.578 -6.117 1 78.5 496 HIS B CA 1
ATOM 9287 C C . HIS B 1 496 ? 10.844 -11.219 -6.797 1 78.5 496 HIS B C 1
ATOM 9289 O O . HIS B 1 496 ? 11.375 -10.211 -6.324 1 78.5 496 HIS B O 1
ATOM 9295 N N . SER B 1 497 ? 10.031 -11.266 -7.844 1 85.88 497 SER B N 1
ATOM 9296 C CA . SER B 1 497 ? 9.836 -10.023 -8.586 1 85.88 497 SER B CA 1
ATOM 9297 C C . SER B 1 497 ? 8.719 -9.18 -7.973 1 85.88 497 SER B C 1
ATOM 9299 O O . SER B 1 497 ? 7.629 -9.68 -7.715 1 85.88 497 SER B O 1
ATOM 9301 N N . VAL B 1 498 ? 9.039 -7.949 -7.762 1 88.06 498 VAL B N 1
ATOM 9302 C CA . VAL B 1 498 ? 8.078 -7.062 -7.113 1 88.06 498 VAL B CA 1
ATOM 9303 C C . VAL B 1 498 ? 7.145 -6.461 -8.164 1 88.06 498 VAL B C 1
ATOM 9305 O O . VAL B 1 498 ? 7.449 -5.426 -8.758 1 88.06 498 VAL B O 1
ATOM 9308 N N . ILE B 1 499 ? 5.969 -7.113 -8.344 1 89.81 499 ILE B N 1
ATOM 9309 C CA . ILE B 1 499 ? 5 -6.703 -9.359 1 89.81 499 ILE B CA 1
ATOM 9310 C C . ILE B 1 499 ? 3.594 -7.098 -8.922 1 89.81 499 ILE B C 1
ATOM 9312 O O . ILE B 1 499 ? 3.396 -8.172 -8.344 1 89.81 499 ILE B O 1
ATOM 9316 N N . GLY B 1 500 ? 2.609 -6.258 -9.109 1 91.38 500 GLY B N 1
ATOM 9317 C CA . GLY B 1 500 ? 1.218 -6.59 -8.844 1 91.38 500 GLY B CA 1
ATOM 9318 C C . GLY B 1 500 ? 0.612 -5.773 -7.715 1 91.38 500 GLY B C 1
ATOM 9319 O O . GLY B 1 500 ? -0.453 -6.117 -7.199 1 91.38 500 GLY B O 1
ATOM 9320 N N . ARG B 1 501 ? 1.223 -4.711 -7.344 1 90.81 501 ARG B N 1
ATOM 9321 C CA . ARG B 1 501 ? 0.8 -3.877 -6.223 1 90.81 501 ARG B CA 1
ATOM 9322 C C . ARG B 1 501 ? -0.632 -3.389 -6.414 1 90.81 501 ARG B C 1
ATOM 9324 O O . ARG B 1 501 ? -1.436 -3.428 -5.48 1 90.81 501 ARG B O 1
ATOM 9331 N N . GLY B 1 502 ? -0.916 -2.934 -7.625 1 92.94 502 GLY B N 1
ATOM 9332 C CA . GLY B 1 502 ? -2.254 -2.439 -7.906 1 92.94 502 GLY B CA 1
ATOM 9333 C C . GLY B 1 502 ? -3.318 -3.514 -7.816 1 92.94 502 GLY B C 1
ATOM 9334 O O . GLY B 1 502 ? -4.422 -3.264 -7.328 1 92.94 502 GLY B O 1
ATOM 9335 N N . TRP B 1 503 ? -3.035 -4.723 -8.219 1 94.94 503 TRP B N 1
ATOM 9336 C CA . TRP B 1 503 ? -3.986 -5.828 -8.188 1 94.94 503 TRP B CA 1
ATOM 9337 C C . TRP B 1 503 ? -4.301 -6.234 -6.754 1 94.94 503 TRP B C 1
ATOM 9339 O O . TRP B 1 503 ? -5.469 -6.395 -6.391 1 94.94 503 TRP B O 1
ATOM 9349 N N . LEU B 1 504 ? -3.262 -6.34 -5.918 1 95.19 504 LEU B N 1
ATOM 9350 C CA . LEU B 1 504 ? -3.461 -6.734 -4.527 1 95.19 504 LEU B CA 1
ATOM 9351 C C . LEU B 1 504 ? -4.211 -5.648 -3.76 1 95.19 504 LEU B C 1
ATOM 9353 O O . LEU B 1 504 ? -5.125 -5.949 -2.988 1 95.19 504 LEU B O 1
ATOM 9357 N N . LEU B 1 505 ? -3.797 -4.414 -3.941 1 94.31 505 LEU B N 1
ATOM 9358 C CA . LEU B 1 505 ? -4.48 -3.311 -3.275 1 94.31 505 LEU B CA 1
ATOM 9359 C C . LEU B 1 505 ? -5.957 -3.281 -3.648 1 94.31 505 LEU B C 1
ATOM 9361 O O . LEU B 1 505 ? -6.812 -3.037 -2.793 1 94.31 505 LEU B O 1
ATOM 9365 N N . PHE B 1 506 ? -6.285 -3.469 -4.941 1 96.06 506 PHE B N 1
ATOM 9366 C CA . PHE B 1 506 ? -7.676 -3.494 -5.371 1 96.06 506 PHE B CA 1
ATOM 9367 C C . PHE B 1 506 ? -8.453 -4.582 -4.637 1 96.06 506 PHE B C 1
ATOM 9369 O O . PHE B 1 506 ? -9.578 -4.355 -4.191 1 96.06 506 PHE B O 1
ATOM 9376 N N . LEU B 1 507 ? -7.852 -5.809 -4.527 1 97 507 LEU B N 1
ATOM 9377 C CA . LEU B 1 507 ? -8.523 -6.91 -3.848 1 97 507 LEU B CA 1
ATOM 9378 C C . LEU B 1 507 ? -8.852 -6.539 -2.404 1 97 507 LEU B C 1
ATOM 9380 O O . LEU B 1 507 ? -9.953 -6.805 -1.924 1 97 507 LEU B O 1
ATOM 9384 N N . TRP B 1 508 ? -7.973 -5.891 -1.715 1 95.88 508 TRP B N 1
ATOM 9385 C CA . TRP B 1 508 ? -8.203 -5.492 -0.329 1 95.88 508 TRP B CA 1
ATOM 9386 C C . TRP B 1 508 ? -9.281 -4.422 -0.242 1 95.88 508 TRP B C 1
ATOM 9388 O O . TRP B 1 508 ? -10.203 -4.527 0.573 1 95.88 508 TRP B O 1
ATOM 9398 N N . LEU B 1 509 ? -9.18 -3.357 -1.113 1 94.75 509 LEU B N 1
ATOM 9399 C CA . LEU B 1 509 ? -10.164 -2.279 -1.094 1 94.75 509 LEU B CA 1
ATOM 9400 C C . LEU B 1 509 ? -11.547 -2.801 -1.446 1 94.75 509 LEU B C 1
ATOM 9402 O O . LEU B 1 509 ? -12.539 -2.436 -0.803 1 94.75 509 LEU B O 1
ATOM 9406 N N . ALA B 1 510 ? -11.586 -3.672 -2.447 1 95.75 510 ALA B N 1
ATOM 9407 C CA . ALA B 1 510 ? -12.859 -4.258 -2.871 1 95.75 510 ALA B CA 1
ATOM 9408 C C . ALA B 1 510 ? -13.445 -5.145 -1.775 1 95.75 510 ALA B C 1
ATOM 9410 O O . ALA B 1 510 ? -14.664 -5.219 -1.616 1 95.75 510 ALA B O 1
ATOM 9411 N N . THR B 1 511 ? -12.547 -5.883 -1.058 1 95.94 511 THR B N 1
ATOM 9412 C CA . THR B 1 511 ? -13 -6.734 0.036 1 95.94 511 THR B CA 1
ATOM 9413 C C . THR B 1 511 ? -13.633 -5.898 1.147 1 95.94 511 THR B C 1
ATOM 9415 O O . THR B 1 511 ? -14.68 -6.266 1.691 1 95.94 511 THR B O 1
ATOM 9418 N N . MET B 1 512 ? -13.078 -4.719 1.441 1 93.06 512 MET B N 1
ATOM 9419 C CA . MET B 1 512 ? -13.656 -3.842 2.455 1 93.06 512 MET B CA 1
ATOM 9420 C C . MET B 1 512 ? -15.062 -3.4 2.059 1 93.06 512 MET B C 1
ATOM 9422 O O . MET B 1 512 ? -15.984 -3.445 2.873 1 93.06 512 MET B O 1
ATOM 9426 N N . ALA B 1 513 ? -15.219 -3.051 0.853 1 91.06 513 ALA B N 1
ATOM 9427 C CA . ALA B 1 513 ? -16.516 -2.604 0.365 1 91.06 513 ALA B CA 1
ATOM 9428 C C . ALA B 1 513 ? -17.484 -3.777 0.221 1 91.06 513 ALA B C 1
ATOM 9430 O O . ALA B 1 513 ? -18.672 -3.658 0.544 1 91.06 513 ALA B O 1
ATOM 9431 N N . GLY B 1 514 ? -16.953 -4.93 -0.247 1 89.94 514 GLY B N 1
ATOM 9432 C CA . GLY B 1 514 ? -17.797 -6.094 -0.504 1 89.94 514 GLY B CA 1
ATOM 9433 C C . GLY B 1 514 ? -18.359 -6.707 0.759 1 89.94 514 GLY B C 1
ATOM 9434 O O . GLY B 1 514 ? -19.453 -7.293 0.732 1 89.94 514 GLY B O 1
ATOM 9435 N N . LEU B 1 515 ? -17.672 -6.582 1.849 1 92.88 515 LEU B N 1
ATOM 9436 C CA . LEU B 1 515 ? -18.109 -7.188 3.102 1 92.88 515 LEU B CA 1
ATOM 9437 C C . LEU B 1 515 ? -18.984 -6.227 3.896 1 92.88 515 LEU B C 1
ATOM 9439 O O . LEU B 1 515 ? -19.688 -6.637 4.824 1 92.88 515 LEU B O 1
ATOM 9443 N N . ALA B 1 516 ? -18.984 -4.977 3.537 1 87.12 516 ALA B N 1
ATOM 9444 C CA . ALA B 1 516 ? -19.625 -3.949 4.355 1 87.12 516 ALA B CA 1
ATOM 9445 C C . ALA B 1 516 ? -21.141 -4.129 4.391 1 87.12 516 ALA B C 1
ATOM 9447 O O . ALA B 1 516 ? -21.781 -3.807 5.387 1 87.12 516 ALA B O 1
ATOM 9448 N N . LYS B 1 517 ? -21.734 -4.668 3.348 1 83.62 517 LYS B N 1
ATOM 9449 C CA . LYS B 1 517 ? -23.188 -4.777 3.287 1 83.62 517 LYS B CA 1
ATOM 9450 C C . LYS B 1 517 ? -23.641 -6.195 3.613 1 83.62 517 LYS B C 1
ATOM 9452 O O . LYS B 1 517 ? -24.844 -6.504 3.525 1 83.62 517 LYS B O 1
ATOM 9457 N N . ARG B 1 518 ? -22.719 -7.016 3.979 1 87.62 518 ARG B N 1
ATOM 9458 C CA . ARG B 1 518 ? -23.047 -8.398 4.293 1 87.62 518 ARG B CA 1
ATOM 9459 C C . ARG B 1 518 ? -23.391 -8.562 5.773 1 87.62 518 ARG B C 1
ATOM 9461 O O . ARG B 1 518 ? -22.906 -7.789 6.609 1 87.62 518 ARG B O 1
ATOM 9468 N N . GLY B 1 519 ? -24.25 -9.562 5.969 1 87.81 519 GLY B N 1
ATOM 9469 C CA . GLY B 1 519 ? -24.531 -9.906 7.352 1 87.81 519 GLY B CA 1
ATOM 9470 C C . GLY B 1 519 ? -23.328 -10.445 8.094 1 87.81 519 GLY B C 1
ATOM 9471 O O . GLY B 1 519 ? -22.406 -11.008 7.477 1 87.81 519 GLY B O 1
ATOM 9472 N N . ARG B 1 520 ? -23.359 -10.336 9.328 1 87.69 520 ARG B N 1
ATOM 9473 C CA . ARG B 1 520 ? -22.234 -10.695 10.18 1 87.69 520 ARG B CA 1
ATOM 9474 C C . ARG B 1 520 ? -21.859 -12.164 10 1 87.69 520 ARG B C 1
ATOM 9476 O O . ARG B 1 520 ? -20.672 -12.516 10.031 1 87.69 520 ARG B O 1
ATOM 9483 N N . ARG B 1 521 ? -22.828 -12.984 9.836 1 90.56 521 ARG B N 1
ATOM 9484 C CA . ARG B 1 521 ? -22.578 -14.422 9.727 1 90.56 521 ARG B CA 1
ATOM 9485 C C . ARG B 1 521 ? -21.844 -14.75 8.422 1 90.56 521 ARG B C 1
ATOM 9487 O O . ARG B 1 521 ? -20.953 -15.602 8.406 1 90.56 521 ARG B O 1
ATOM 9494 N N . ASP B 1 522 ? -22.188 -14.062 7.387 1 92.88 522 ASP B N 1
ATOM 9495 C CA . ASP B 1 522 ? -21.562 -14.297 6.086 1 92.88 522 ASP B CA 1
ATOM 9496 C C . ASP B 1 522 ? -20.203 -13.633 6 1 92.88 522 ASP B C 1
ATOM 9498 O O . ASP B 1 522 ? -19.297 -14.148 5.348 1 92.88 522 ASP B O 1
ATOM 9502 N N . VAL B 1 523 ? -20.109 -12.508 6.676 1 95.12 523 VAL B N 1
ATOM 9503 C CA . VAL B 1 523 ? -18.828 -11.828 6.738 1 95.12 523 VAL B CA 1
ATOM 9504 C C . VAL B 1 523 ? -17.797 -12.719 7.434 1 95.12 523 VAL B C 1
ATOM 9506 O O . VAL B 1 523 ? -16.641 -12.797 7.016 1 95.12 523 VAL B O 1
ATOM 9509 N N . ALA B 1 524 ? -18.219 -13.406 8.453 1 96.88 524 ALA B N 1
ATOM 9510 C CA . ALA B 1 524 ? -17.328 -14.227 9.266 1 96.88 524 ALA B CA 1
ATOM 9511 C C . ALA B 1 524 ? -16.688 -15.336 8.43 1 96.88 524 ALA B C 1
ATOM 9513 O O . ALA B 1 524 ? -15.516 -15.68 8.641 1 96.88 524 ALA B O 1
ATOM 9514 N N . VAL B 1 525 ? -17.438 -15.883 7.488 1 97.69 525 VAL B N 1
ATOM 9515 C CA . VAL B 1 525 ? -16.969 -17 6.664 1 97.69 525 VAL B CA 1
ATOM 9516 C C . VAL B 1 525 ? -15.734 -16.562 5.875 1 97.69 525 VAL B C 1
ATOM 9518 O O . VAL B 1 525 ? -14.836 -17.375 5.621 1 97.69 525 VAL B O 1
ATOM 9521 N N . ILE B 1 526 ? -15.633 -15.305 5.492 1 97.94 526 ILE B N 1
ATOM 9522 C CA . ILE B 1 526 ? -14.523 -14.758 4.707 1 97.94 526 ILE B CA 1
ATOM 9523 C C . ILE B 1 526 ? -13.492 -14.141 5.637 1 97.94 526 ILE B C 1
ATOM 9525 O O . ILE B 1 526 ? -12.297 -14.438 5.535 1 97.94 526 ILE B O 1
ATOM 9529 N N . ALA B 1 527 ? -13.914 -13.383 6.602 1 97.25 527 ALA B N 1
ATOM 9530 C CA . ALA B 1 527 ? -13.055 -12.523 7.41 1 97.25 527 ALA B CA 1
ATOM 9531 C C . ALA B 1 527 ? -12.25 -13.344 8.414 1 97.25 527 ALA B C 1
ATOM 9533 O O . ALA B 1 527 ? -11.07 -13.07 8.641 1 97.25 527 ALA B O 1
ATOM 9534 N N . VAL B 1 528 ? -12.867 -14.328 9.055 1 98 528 VAL B N 1
ATOM 9535 C CA . VAL B 1 528 ? -12.219 -15.047 10.148 1 98 528 VAL B CA 1
ATOM 9536 C C . VAL B 1 528 ? -11.016 -15.812 9.617 1 98 528 VAL B C 1
ATOM 9538 O O . VAL B 1 528 ? -9.906 -15.68 10.148 1 98 528 VAL B O 1
ATOM 9541 N N . PRO B 1 529 ? -11.18 -16.594 8.508 1 98.12 529 PRO B N 1
ATOM 9542 C CA . PRO B 1 529 ? -9.984 -17.25 7.977 1 98.12 529 PRO B CA 1
ATOM 9543 C C . PRO B 1 529 ? -8.922 -16.266 7.516 1 98.12 529 PRO B C 1
ATOM 9545 O O . PRO B 1 529 ? -7.723 -16.5 7.699 1 98.12 529 PRO B O 1
ATOM 9548 N N . LEU B 1 530 ? -9.328 -15.148 6.938 1 97.19 530 LEU B N 1
ATOM 9549 C CA . LEU B 1 530 ? -8.398 -14.117 6.492 1 97.19 530 LEU B CA 1
ATOM 9550 C C . LEU B 1 530 ? -7.582 -13.578 7.66 1 97.19 530 LEU B C 1
ATOM 9552 O O . LEU B 1 530 ? -6.359 -13.477 7.57 1 97.19 530 LEU B O 1
ATOM 9556 N N . ILE B 1 531 ? -8.227 -13.289 8.734 1 97.31 531 ILE B N 1
ATOM 9557 C CA . ILE B 1 531 ? -7.602 -12.672 9.898 1 97.31 531 ILE B CA 1
ATOM 9558 C C . ILE B 1 531 ? -6.656 -13.664 10.57 1 97.31 531 ILE B C 1
ATOM 9560 O O . ILE B 1 531 ? -5.512 -13.328 10.891 1 97.31 531 ILE B O 1
ATOM 9564 N N . CYS B 1 532 ? -7.121 -14.891 10.719 1 97.44 532 CYS B N 1
ATOM 9565 C CA . CYS B 1 532 ? -6.309 -15.914 11.375 1 97.44 532 CYS B CA 1
ATOM 9566 C C . CYS B 1 532 ? -5.055 -16.219 10.562 1 97.44 532 CYS B C 1
ATOM 9568 O O . CYS B 1 532 ? -3.959 -16.297 11.117 1 97.44 532 CYS B O 1
ATOM 9570 N N . TYR B 1 533 ? -5.23 -16.344 9.289 1 97.31 533 TYR B N 1
ATOM 9571 C CA . TYR B 1 533 ? -4.074 -16.688 8.469 1 97.31 533 TYR B CA 1
ATOM 9572 C C . TYR B 1 533 ? -3.115 -15.5 8.367 1 97.31 533 TYR B C 1
ATOM 9574 O O . TYR B 1 533 ? -1.896 -15.68 8.352 1 97.31 533 TYR B O 1
ATOM 9582 N N . LEU B 1 534 ? -3.625 -14.273 8.258 1 95 534 LEU B N 1
ATOM 9583 C CA . LEU B 1 534 ? -2.779 -13.086 8.266 1 95 534 LEU B CA 1
ATOM 9584 C C . LEU B 1 534 ? -1.947 -13.016 9.539 1 95 534 LEU B C 1
ATOM 9586 O O . LEU B 1 534 ? -0.763 -12.672 9.492 1 95 534 LEU B O 1
ATOM 9590 N N . ALA B 1 535 ? -2.541 -13.297 10.641 1 94.12 535 ALA B N 1
ATOM 9591 C CA . ALA B 1 535 ? -1.822 -13.297 11.906 1 94.12 535 ALA B CA 1
ATOM 9592 C C . ALA B 1 535 ? -0.723 -14.359 11.914 1 94.12 535 ALA B C 1
ATOM 9594 O O . ALA B 1 535 ? 0.396 -14.094 12.359 1 94.12 535 ALA B O 1
ATOM 9595 N N . ALA B 1 536 ? -1.06 -15.508 11.352 1 93.88 536 ALA B N 1
ATOM 9596 C CA . ALA B 1 536 ? -0.099 -16.609 11.336 1 93.88 536 ALA B CA 1
ATOM 9597 C C . ALA B 1 536 ? 1.113 -16.266 10.469 1 93.88 536 ALA B C 1
ATOM 9599 O O . ALA B 1 536 ? 2.256 -16.469 10.883 1 93.88 536 ALA B O 1
ATOM 9600 N N . ILE B 1 537 ? 0.887 -15.727 9.297 1 92.19 537 ILE B N 1
ATOM 9601 C CA . ILE B 1 537 ? 2.014 -15.461 8.414 1 92.19 537 ILE B CA 1
ATOM 9602 C C . ILE B 1 537 ? 2.768 -14.227 8.898 1 92.19 537 ILE B C 1
ATOM 9604 O O . ILE B 1 537 ? 3.988 -14.133 8.742 1 92.19 537 ILE B O 1
ATOM 9608 N N . ALA B 1 538 ? 2.084 -13.297 9.492 1 90.31 538 ALA B N 1
ATOM 9609 C CA . ALA B 1 538 ? 2.766 -12.117 10.023 1 90.31 538 ALA B CA 1
ATOM 9610 C C . ALA B 1 538 ? 3.732 -12.492 11.141 1 90.31 538 ALA B C 1
ATOM 9612 O O . ALA B 1 538 ? 4.855 -11.992 11.195 1 90.31 538 ALA B O 1
ATOM 9613 N N . LEU B 1 539 ? 3.348 -13.422 11.953 1 87.69 539 LEU B N 1
ATOM 9614 C CA . LEU B 1 539 ? 4.176 -13.844 13.078 1 87.69 539 LEU B CA 1
ATOM 9615 C C . LEU B 1 539 ? 5.238 -14.836 12.625 1 87.69 539 LEU B C 1
ATOM 9617 O O . LEU B 1 539 ? 6.328 -14.891 13.195 1 87.69 539 LEU B O 1
ATOM 9621 N N . GLY B 1 540 ? 4.934 -15.555 11.562 1 86.19 540 GLY B N 1
ATOM 9622 C CA . GLY B 1 540 ? 5.781 -16.688 11.227 1 86.19 540 GLY B CA 1
ATOM 9623 C C . GLY B 1 540 ? 6.766 -16.391 10.109 1 86.19 540 GLY B C 1
ATOM 9624 O O . GLY B 1 540 ? 7.75 -17.109 9.93 1 86.19 540 GLY B O 1
ATOM 9625 N N . SER B 1 541 ? 6.605 -15.336 9.32 1 83.25 541 SER B N 1
ATOM 9626 C CA . SER B 1 541 ? 7.402 -15.141 8.117 1 83.25 541 SER B CA 1
ATOM 9627 C C . SER B 1 541 ? 8.695 -14.398 8.422 1 83.25 541 SER B C 1
ATOM 9629 O O . SER B 1 541 ? 9.617 -14.375 7.602 1 83.25 541 SER B O 1
ATOM 9631 N N . GLY B 1 542 ? 8.82 -13.844 9.594 1 80.38 542 GLY B N 1
ATOM 9632 C CA . GLY B 1 542 ? 9.969 -12.992 9.836 1 80.38 542 GLY B CA 1
ATOM 9633 C C . GLY B 1 542 ? 9.938 -11.695 9.047 1 80.38 542 GLY B C 1
ATOM 9634 O O . GLY B 1 542 ? 8.922 -11 9.039 1 80.38 542 GLY B O 1
ATOM 9635 N N . THR B 1 543 ? 11.117 -11.32 8.398 1 78.06 543 THR B N 1
ATOM 9636 C CA . THR B 1 543 ? 11.172 -10.07 7.648 1 78.06 543 THR B CA 1
ATOM 9637 C C . THR B 1 543 ? 11.078 -10.336 6.148 1 78.06 543 THR B C 1
ATOM 9639 O O . THR B 1 543 ? 11.102 -9.398 5.348 1 78.06 543 THR B O 1
ATOM 9642 N N . TRP B 1 544 ? 10.883 -11.57 5.75 1 77.19 544 TRP B N 1
ATOM 9643 C CA . TRP B 1 544 ? 10.828 -11.906 4.332 1 77.19 544 TRP B CA 1
ATOM 9644 C C . TRP B 1 544 ? 9.383 -11.969 3.846 1 77.19 544 TRP B C 1
ATOM 9646 O O . TRP B 1 544 ? 8.508 -12.469 4.551 1 77.19 544 TRP B O 1
ATOM 9656 N N . THR B 1 545 ? 9.219 -11.227 2.818 1 78.75 545 THR B N 1
ATOM 9657 C CA . THR B 1 545 ? 7.91 -11.312 2.182 1 78.75 545 THR B CA 1
ATOM 9658 C C . THR B 1 545 ? 8.031 -11.938 0.792 1 78.75 545 THR B C 1
ATOM 9660 O O . THR B 1 545 ? 8.688 -11.383 -0.09 1 78.75 545 THR B O 1
ATOM 9663 N N . PHE B 1 546 ? 7.508 -13.133 0.702 1 84.94 546 PHE B N 1
ATOM 9664 C CA . PHE B 1 546 ? 7.438 -13.789 -0.599 1 84.94 546 PHE B CA 1
ATOM 9665 C C . PHE B 1 546 ? 6.008 -13.797 -1.125 1 84.94 546 PHE B C 1
ATOM 9667 O O . PHE B 1 546 ? 5.055 -13.773 -0.344 1 84.94 546 PHE B O 1
ATOM 9674 N N . GLY B 1 547 ? 5.902 -13.758 -2.303 1 84.88 547 GLY B N 1
ATOM 9675 C CA . GLY B 1 547 ? 4.602 -13.625 -2.938 1 84.88 547 GLY B CA 1
ATOM 9676 C C . GLY B 1 547 ? 3.664 -14.773 -2.607 1 84.88 547 GLY B C 1
ATOM 9677 O O . GLY B 1 547 ? 2.455 -14.57 -2.471 1 84.88 547 GLY B O 1
ATOM 9678 N N . TRP B 1 548 ? 4.199 -15.977 -2.381 1 90.69 548 TRP B N 1
ATOM 9679 C CA . TRP B 1 548 ? 3.346 -17.141 -2.199 1 90.69 548 TRP B CA 1
ATOM 9680 C C . TRP B 1 548 ? 2.752 -17.172 -0.794 1 90.69 548 TRP B C 1
ATOM 9682 O O . TRP B 1 548 ? 1.807 -17.922 -0.528 1 90.69 548 TRP B O 1
ATOM 9692 N N . TYR B 1 549 ? 3.191 -16.344 0.125 1 91.5 549 TYR B N 1
ATOM 9693 C CA . TYR B 1 549 ? 2.668 -16.312 1.486 1 91.5 549 TYR B CA 1
ATOM 9694 C C . TYR B 1 549 ? 1.202 -15.898 1.501 1 91.5 549 TYR B C 1
ATOM 9696 O O . TYR B 1 549 ? 0.434 -16.328 2.363 1 91.5 549 TYR B O 1
ATOM 9704 N N . VAL B 1 550 ? 0.859 -15.102 0.527 1 92.81 550 VAL B N 1
ATOM 9705 C CA . VAL B 1 550 ? -0.488 -14.547 0.576 1 92.81 550 VAL B CA 1
ATOM 9706 C C . VAL B 1 550 ? -1.433 -15.398 -0.265 1 92.81 550 VAL B C 1
ATOM 9708 O O . VAL B 1 550 ? -2.643 -15.164 -0.288 1 92.81 550 VAL B O 1
ATOM 9711 N N . THR B 1 551 ? -0.95 -16.406 -0.905 1 94.81 551 THR B N 1
ATOM 9712 C CA . THR B 1 551 ? -1.744 -17.219 -1.812 1 94.81 551 THR B CA 1
ATOM 9713 C C . THR B 1 551 ? -2.965 -17.797 -1.098 1 94.81 551 THR B C 1
ATOM 9715 O O . THR B 1 551 ? -4.074 -17.766 -1.632 1 94.81 551 THR B O 1
ATOM 9718 N N . PRO B 1 552 ? -2.854 -18.219 0.169 1 97 552 PRO B N 1
ATOM 9719 C CA . PRO B 1 552 ? -4.02 -18.797 0.836 1 97 552 PRO B CA 1
ATOM 9720 C C . PRO B 1 552 ? -5.078 -17.766 1.194 1 97 552 PRO B C 1
ATOM 9722 O O . PRO B 1 552 ? -6.219 -18.109 1.499 1 97 552 PRO B O 1
ATOM 9725 N N . LEU B 1 553 ? -4.73 -16.484 1.176 1 96.56 553 LEU B N 1
ATOM 9726 C CA . LEU B 1 553 ? -5.664 -15.406 1.467 1 96.56 553 LEU B CA 1
ATOM 9727 C C . LEU B 1 553 ? -6.492 -15.062 0.234 1 96.56 553 LEU B C 1
ATOM 9729 O O . LEU B 1 553 ? -7.625 -14.586 0.354 1 96.56 553 LEU B O 1
ATOM 9733 N N . LEU B 1 554 ? -5.914 -15.297 -0.876 1 97.19 554 LEU B N 1
ATOM 9734 C CA . LEU B 1 554 ? -6.391 -14.719 -2.127 1 97.19 554 LEU B CA 1
ATOM 9735 C C . LEU B 1 554 ? -7.766 -15.266 -2.49 1 97.19 554 LEU B C 1
ATOM 9737 O O . LEU B 1 554 ? -8.625 -14.523 -2.975 1 97.19 554 LEU B O 1
ATOM 9741 N N . PRO B 1 555 ? -8.055 -16.562 -2.246 1 98.25 555 PRO B N 1
ATOM 9742 C CA . PRO B 1 555 ? -9.398 -17.031 -2.582 1 98.25 555 PRO B CA 1
ATOM 9743 C C . PRO B 1 555 ? -10.492 -16.281 -1.817 1 98.25 555 PRO B C 1
ATOM 9745 O O . PRO B 1 555 ? -11.547 -15.977 -2.383 1 98.25 555 PRO B O 1
ATOM 9748 N N . PHE B 1 556 ? -10.258 -16.016 -0.573 1 98.44 556 PHE B N 1
ATOM 9749 C CA . PHE B 1 556 ? -11.227 -15.281 0.235 1 98.44 556 PHE B CA 1
ATOM 9750 C C . PHE B 1 556 ? -11.367 -13.844 -0.248 1 98.44 556 PHE B C 1
ATOM 9752 O O . PHE B 1 556 ? -12.477 -13.312 -0.344 1 98.44 556 PHE B O 1
ATOM 9759 N N . LEU B 1 557 ? -10.211 -13.211 -0.554 1 97.88 557 LEU B N 1
ATOM 9760 C CA . LEU B 1 557 ? -10.242 -11.859 -1.095 1 97.88 557 LEU B CA 1
ATOM 9761 C C . LEU B 1 557 ? -10.984 -11.82 -2.422 1 97.88 557 LEU B C 1
ATOM 9763 O O . LEU B 1 557 ? -11.75 -10.883 -2.68 1 97.88 557 LEU B O 1
ATOM 9767 N N . CYS B 1 558 ? -10.773 -12.812 -3.26 1 98.38 558 CYS B N 1
ATOM 9768 C CA . CYS B 1 558 ? -11.414 -12.875 -4.566 1 98.38 558 CYS B CA 1
ATOM 9769 C C . CYS B 1 558 ? -12.922 -13.039 -4.426 1 98.38 558 CYS B C 1
ATOM 9771 O O . CYS B 1 558 ? -13.695 -12.422 -5.164 1 98.38 558 CYS B O 1
ATOM 9773 N N . VAL B 1 559 ? -13.375 -13.875 -3.471 1 97.69 559 VAL B N 1
ATOM 9774 C CA . VAL B 1 559 ? -14.805 -14.055 -3.242 1 97.69 559 VAL B CA 1
ATOM 9775 C C . VAL B 1 559 ? -15.438 -12.719 -2.854 1 97.69 559 VAL B C 1
ATOM 9777 O O . VAL B 1 559 ? -16.469 -12.328 -3.402 1 97.69 559 VAL B O 1
ATOM 9780 N N . ALA B 1 560 ? -14.797 -12.023 -1.958 1 97.62 560 ALA B N 1
ATOM 9781 C CA . ALA B 1 560 ? -15.312 -10.734 -1.511 1 97.62 560 ALA B CA 1
ATOM 9782 C C . ALA B 1 560 ? -15.25 -9.695 -2.631 1 97.62 560 ALA B C 1
ATOM 9784 O O . ALA B 1 560 ? -16.172 -8.906 -2.809 1 97.62 560 ALA B O 1
ATOM 9785 N N . ALA B 1 561 ? -14.164 -9.68 -3.377 1 97.56 561 ALA B N 1
ATOM 9786 C CA . ALA B 1 561 ? -14.008 -8.742 -4.492 1 97.56 561 ALA B CA 1
ATOM 9787 C C . ALA B 1 561 ? -15.016 -9.031 -5.598 1 97.56 561 ALA B C 1
ATOM 9789 O O . ALA B 1 561 ? -15.453 -8.125 -6.301 1 97.56 561 ALA B O 1
ATOM 9790 N N . GLY B 1 562 ? -15.359 -10.336 -5.77 1 96.62 562 GLY B N 1
ATOM 9791 C CA . GLY B 1 562 ? -16.406 -10.688 -6.715 1 96.62 562 GLY B CA 1
ATOM 9792 C C . GLY B 1 562 ? -17.734 -10.023 -6.402 1 96.62 562 GLY B C 1
ATOM 9793 O O . GLY B 1 562 ? -18.422 -9.555 -7.309 1 96.62 562 GLY B O 1
ATOM 9794 N N . ARG B 1 563 ? -18.094 -9.977 -5.117 1 95.38 563 ARG B N 1
ATOM 9795 C CA . ARG B 1 563 ? -19.312 -9.289 -4.695 1 95.38 563 ARG B CA 1
ATOM 9796 C C . ARG B 1 563 ? -19.234 -7.793 -4.984 1 95.38 563 ARG B C 1
ATOM 9798 O O . ARG B 1 563 ? -20.203 -7.184 -5.422 1 95.38 563 ARG B O 1
ATOM 9805 N N . PHE B 1 564 ? -18.094 -7.141 -4.77 1 96.25 564 PHE B N 1
ATOM 9806 C CA . PHE B 1 564 ? -17.859 -5.734 -5.082 1 96.25 564 PHE B CA 1
ATOM 9807 C C . PHE B 1 564 ? -18.125 -5.457 -6.559 1 96.25 564 PHE B C 1
ATOM 9809 O O . PHE B 1 564 ? -18.828 -4.512 -6.902 1 96.25 564 PHE B O 1
ATOM 9816 N N . LEU B 1 565 ? -17.531 -6.301 -7.43 1 95.38 565 LEU B N 1
ATOM 9817 C CA . LEU B 1 565 ? -17.672 -6.113 -8.867 1 95.38 565 LEU B CA 1
ATOM 9818 C C . LEU B 1 565 ? -19.125 -6.332 -9.297 1 95.38 565 LEU B C 1
ATOM 9820 O O . LEU B 1 565 ? -19.625 -5.625 -10.164 1 95.38 565 LEU B O 1
ATOM 9824 N N . ALA B 1 566 ? -19.781 -7.352 -8.68 1 93.44 566 ALA B N 1
ATOM 9825 C CA . ALA B 1 566 ? -21.188 -7.602 -8.977 1 93.44 566 ALA B CA 1
ATOM 9826 C C . ALA B 1 566 ? -22.047 -6.406 -8.586 1 93.44 566 ALA B C 1
ATOM 9828 O O . ALA B 1 566 ? -22.953 -6.016 -9.328 1 93.44 566 ALA B O 1
ATOM 9829 N N . ASP B 1 567 ? -21.734 -5.812 -7.434 1 93.75 567 ASP B N 1
ATOM 9830 C CA . ASP B 1 567 ? -22.484 -4.641 -6.977 1 93.75 567 ASP B CA 1
ATOM 9831 C C . ASP B 1 567 ? -22.234 -3.445 -7.898 1 93.75 567 ASP B C 1
ATOM 9833 O O . ASP B 1 567 ? -23.156 -2.686 -8.188 1 93.75 567 ASP B O 1
ATOM 9837 N N . LEU B 1 568 ? -20.984 -3.246 -8.297 1 94.62 568 LEU B N 1
ATOM 9838 C CA . LEU B 1 568 ? -20.641 -2.148 -9.195 1 94.62 568 LEU B CA 1
ATOM 9839 C C . LEU B 1 568 ? -21.375 -2.301 -10.531 1 94.62 568 LEU B C 1
ATOM 9841 O O . LEU B 1 568 ? -21.797 -1.309 -11.125 1 94.62 568 LEU B O 1
ATOM 9845 N N . TRP B 1 569 ? -21.469 -3.533 -11 1 90.25 569 TRP B N 1
ATOM 9846 C CA . TRP B 1 569 ? -22.172 -3.807 -12.242 1 90.25 569 TRP B CA 1
ATOM 9847 C C . TRP B 1 569 ? -23.672 -3.551 -12.094 1 90.25 569 TRP B C 1
ATOM 9849 O O . TRP B 1 569 ? -24.297 -2.947 -12.969 1 90.25 569 TRP B O 1
ATOM 9859 N N . ARG B 1 570 ? -24.234 -3.996 -10.992 1 90.38 570 ARG B N 1
ATOM 9860 C CA . ARG B 1 570 ? -25.672 -3.896 -10.766 1 90.38 570 ARG B CA 1
ATOM 9861 C C . ARG B 1 570 ? -26.094 -2.449 -10.539 1 90.38 570 ARG B C 1
ATOM 9863 O O . ARG B 1 570 ? -27.125 -2.01 -11.047 1 90.38 570 ARG B O 1
ATOM 9870 N N . ALA B 1 571 ? -25.344 -1.777 -9.727 1 93.25 571 ALA B N 1
ATOM 9871 C CA . ALA B 1 571 ? -25.641 -0.391 -9.367 1 93.25 571 ALA B CA 1
ATOM 9872 C C . ALA B 1 571 ? -24.375 0.464 -9.414 1 93.25 571 ALA B C 1
ATOM 9874 O O . ALA B 1 571 ? -23.812 0.811 -8.375 1 93.25 571 ALA B O 1
ATOM 9875 N N . PRO B 1 572 ? -24.031 0.826 -10.641 1 94.69 572 PRO B N 1
ATOM 9876 C CA . PRO B 1 572 ? -22.781 1.585 -10.781 1 94.69 572 PRO B CA 1
ATOM 9877 C C . PRO B 1 572 ? -22.844 2.945 -10.086 1 94.69 572 PRO B C 1
ATOM 9879 O O . PRO B 1 572 ? -23.891 3.602 -10.094 1 94.69 572 PRO B O 1
ATOM 9882 N N . ASP B 1 573 ? -21.797 3.346 -9.422 1 95.25 573 ASP B N 1
ATOM 9883 C CA . ASP B 1 573 ? -21.641 4.664 -8.82 1 95.25 573 ASP B CA 1
ATOM 9884 C C . ASP B 1 573 ? -20.203 5.184 -9.008 1 95.25 573 ASP B C 1
ATOM 9886 O O . ASP B 1 573 ? -19.312 4.438 -9.414 1 95.25 573 ASP B O 1
ATOM 9890 N N . LEU B 1 574 ? -20.031 6.414 -8.781 1 95.88 574 LEU B N 1
ATOM 9891 C CA . LEU B 1 574 ? -18.766 7.078 -9.094 1 95.88 574 LEU B CA 1
ATOM 9892 C C . LEU B 1 574 ? -17.656 6.621 -8.141 1 95.88 574 LEU B C 1
ATOM 9894 O O . LEU B 1 574 ? -16.516 6.461 -8.555 1 95.88 574 LEU B O 1
ATOM 9898 N N . TRP B 1 575 ? -17.953 6.457 -6.855 1 95.5 575 TRP B N 1
ATOM 9899 C CA . TRP B 1 575 ? -16.938 6.109 -5.859 1 95.5 575 TRP B CA 1
ATOM 9900 C C . TRP B 1 575 ? -16.312 4.758 -6.172 1 95.5 575 TRP B C 1
ATOM 9902 O O . TRP B 1 575 ? -15.086 4.652 -6.324 1 95.5 575 TRP B O 1
ATOM 9912 N N . ARG B 1 576 ? -17.125 3.674 -6.375 1 95.94 576 ARG B N 1
ATOM 9913 C CA . ARG B 1 576 ? -16.625 2.334 -6.676 1 95.94 576 ARG B CA 1
ATOM 9914 C C . ARG B 1 576 ? -16.062 2.268 -8.086 1 95.94 576 ARG B C 1
ATOM 9916 O O . ARG B 1 576 ? -15.07 1.571 -8.328 1 95.94 576 ARG B O 1
ATOM 9923 N N . GLY B 1 577 ? -16.688 3.016 -8.992 1 96.69 577 GLY B N 1
ATOM 9924 C CA . GLY B 1 577 ? -16.172 3.07 -10.344 1 96.69 577 GLY B CA 1
ATOM 9925 C C . GLY B 1 577 ? -14.781 3.676 -10.43 1 96.69 577 GLY B C 1
ATOM 9926 O O . GLY B 1 577 ? -13.938 3.193 -11.18 1 96.69 577 GLY B O 1
ATOM 9927 N N . ALA B 1 578 ? -14.57 4.738 -9.672 1 96.5 578 ALA B N 1
ATOM 9928 C CA . ALA B 1 578 ? -13.25 5.371 -9.656 1 96.5 578 ALA B CA 1
ATOM 9929 C C . ALA B 1 578 ? -12.188 4.418 -9.117 1 96.5 578 ALA B C 1
ATOM 9931 O O . ALA B 1 578 ? -11.078 4.348 -9.656 1 96.5 578 ALA B O 1
ATOM 9932 N N . LEU B 1 579 ? -12.516 3.701 -8.094 1 94.19 579 LEU B N 1
ATOM 9933 C CA . LEU B 1 579 ? -11.57 2.734 -7.543 1 94.19 579 LEU B CA 1
ATOM 9934 C C . LEU B 1 579 ? -11.266 1.637 -8.555 1 94.19 579 LEU B C 1
ATOM 9936 O O . LEU B 1 579 ? -10.109 1.225 -8.703 1 94.19 579 LEU B O 1
ATOM 9940 N N . PHE B 1 580 ? -12.273 1.137 -9.227 1 96.94 580 PHE B N 1
ATOM 9941 C CA . PHE B 1 580 ? -12.141 0.136 -10.273 1 96.94 580 PHE B CA 1
ATOM 9942 C C . PHE B 1 580 ? -11.219 0.636 -11.383 1 96.94 580 PHE B C 1
ATOM 9944 O O . PHE B 1 580 ? -10.312 -0.078 -11.812 1 96.94 580 PHE B O 1
ATOM 9951 N N . VAL B 1 581 ? -11.352 1.892 -11.758 1 96.38 581 VAL B N 1
ATOM 9952 C CA . VAL B 1 581 ? -10.586 2.467 -12.859 1 96.38 581 VAL B CA 1
ATOM 9953 C C . VAL B 1 581 ? -9.164 2.789 -12.398 1 96.38 581 VAL B C 1
ATOM 9955 O O . VAL B 1 581 ? -8.188 2.328 -12.992 1 96.38 581 VAL B O 1
ATOM 9958 N N . PHE B 1 582 ? -9 3.49 -11.227 1 95.69 582 PHE B N 1
ATOM 9959 C CA . PHE B 1 582 ? -7.723 4 -10.75 1 95.69 582 PHE B CA 1
ATOM 9960 C C . PHE B 1 582 ? -6.781 2.857 -10.391 1 95.69 582 PHE B C 1
ATOM 9962 O O . PHE B 1 582 ? -5.598 2.891 -10.727 1 95.69 582 PHE B O 1
ATOM 9969 N N . VAL B 1 583 ? -7.289 1.806 -9.781 1 95 583 VAL B N 1
ATOM 9970 C CA . VAL B 1 583 ? -6.418 0.857 -9.094 1 95 583 VAL B CA 1
ATOM 9971 C C . VAL B 1 583 ? -6.289 -0.419 -9.922 1 95 583 VAL B C 1
ATOM 9973 O O . VAL B 1 583 ? -5.203 -0.995 -10.023 1 95 583 VAL B O 1
ATOM 9976 N N . LEU B 1 584 ? -7.379 -0.833 -10.562 1 96.06 584 LEU B N 1
ATOM 9977 C CA . LEU B 1 584 ? -7.352 -2.107 -11.273 1 96.06 584 LEU B CA 1
ATOM 9978 C C . LEU B 1 584 ? -7.051 -1.896 -12.758 1 96.06 584 LEU B C 1
ATOM 9980 O O . LEU B 1 584 ? -6.059 -2.41 -13.273 1 96.06 584 LEU B O 1
ATOM 9984 N N . VAL B 1 585 ? -7.859 -1.051 -13.461 1 94.75 585 VAL B N 1
ATOM 9985 C CA . VAL B 1 585 ? -7.758 -0.912 -14.914 1 94.75 585 VAL B CA 1
ATOM 9986 C C . VAL B 1 585 ? -6.473 -0.17 -15.273 1 94.75 585 VAL B C 1
ATOM 9988 O O . VAL B 1 585 ? -5.676 -0.652 -16.078 1 94.75 585 VAL B O 1
ATOM 9991 N N . PHE B 1 586 ? -6.211 0.955 -14.641 1 95.06 586 PHE B N 1
ATOM 9992 C CA . PHE B 1 586 ? -5.059 1.773 -15 1 95.06 586 PHE B CA 1
ATOM 9993 C C . PHE B 1 586 ? -3.76 1.073 -14.617 1 95.06 586 PHE B C 1
ATOM 9995 O O . PHE B 1 586 ? -2.754 1.195 -15.32 1 95.06 586 PHE B O 1
ATOM 10002 N N . TYR B 1 587 ? -3.707 0.361 -13.484 1 93.75 587 TYR B N 1
ATOM 10003 C CA . TYR B 1 587 ? -2.506 -0.407 -13.18 1 93.75 587 TYR B CA 1
ATOM 10004 C C . TYR B 1 587 ? -2.223 -1.437 -14.266 1 93.75 587 TYR B C 1
ATOM 10006 O O . TYR B 1 587 ? -1.07 -1.63 -14.656 1 93.75 587 TYR B O 1
ATOM 10014 N N . SER B 1 588 ? -3.242 -2.109 -14.758 1 92.81 588 SER B N 1
ATOM 10015 C CA . SER B 1 588 ? -3.084 -3.143 -15.773 1 92.81 588 SER B CA 1
ATOM 10016 C C . SER B 1 588 ? -2.596 -2.549 -17.094 1 92.81 588 SER B C 1
ATOM 10018 O O . SER B 1 588 ? -1.866 -3.201 -17.844 1 92.81 588 SER B O 1
ATOM 10020 N N . LEU B 1 589 ? -2.906 -1.333 -17.344 1 90.81 589 LEU B N 1
ATOM 10021 C CA . LEU B 1 589 ? -2.529 -0.676 -18.594 1 90.81 589 LEU B CA 1
ATOM 10022 C C . LEU B 1 589 ? -1.037 -0.361 -18.609 1 90.81 589 LEU B C 1
ATOM 10024 O O . LEU B 1 589 ? -0.474 -0.072 -19.672 1 90.81 589 LEU B O 1
ATOM 10028 N N . ASN B 1 590 ? -0.347 -0.438 -17.5 1 87.81 590 ASN B N 1
ATOM 10029 C CA . ASN B 1 590 ? 1.097 -0.235 -17.438 1 87.81 590 ASN B CA 1
ATOM 10030 C C . ASN B 1 590 ? 1.839 -1.245 -18.312 1 87.81 590 ASN B C 1
ATOM 10032 O O . ASN B 1 590 ? 2.936 -0.964 -18.797 1 87.81 590 ASN B O 1
ATOM 10036 N N . PHE B 1 591 ? 1.236 -2.311 -18.516 1 87.69 591 PHE B N 1
ATOM 10037 C CA . PHE B 1 591 ? 1.981 -3.408 -19.125 1 87.69 591 PHE B CA 1
ATOM 10038 C C . PHE B 1 591 ? 1.783 -3.43 -20.625 1 87.69 591 PHE B C 1
ATOM 10040 O O . PHE B 1 591 ? 2.258 -4.344 -21.312 1 87.69 591 PHE B O 1
ATOM 10047 N N . VAL B 1 592 ? 1.081 -2.375 -21.078 1 81.62 592 VAL B N 1
ATOM 10048 C CA . VAL B 1 592 ? 0.935 -2.209 -22.516 1 81.62 592 VAL B CA 1
ATOM 10049 C C . VAL B 1 592 ? 2.174 -1.521 -23.094 1 81.62 592 VAL B C 1
ATOM 10051 O O . VAL B 1 592 ? 2.502 -1.695 -24.266 1 81.62 592 VAL B O 1
ATOM 10054 N N . LEU B 1 593 ? 2.824 -0.758 -22.188 1 81.25 593 LEU B N 1
ATOM 10055 C CA . LEU B 1 593 ? 3.951 0.049 -22.641 1 81.25 593 LEU B CA 1
ATOM 10056 C C . LEU B 1 593 ? 5.258 -0.448 -22.031 1 81.25 593 LEU B C 1
ATOM 10058 O O . LEU B 1 593 ? 5.312 -0.741 -20.844 1 81.25 593 LEU B O 1
ATOM 10062 N N . ASP B 1 594 ? 6.266 -0.526 -22.891 1 83.31 594 ASP B N 1
ATOM 10063 C CA . ASP B 1 594 ? 7.605 -0.82 -22.406 1 83.31 594 ASP B CA 1
ATOM 10064 C C . ASP B 1 594 ? 8.086 0.265 -21.438 1 83.31 594 ASP B C 1
ATOM 10066 O O . ASP B 1 594 ? 7.906 1.456 -21.703 1 83.31 594 ASP B O 1
ATOM 10070 N N . PRO B 1 595 ? 8.617 -0.146 -20.312 1 88.19 595 PRO B N 1
ATOM 10071 C CA . PRO B 1 595 ? 9.07 0.832 -19.312 1 88.19 595 PRO B CA 1
ATOM 10072 C C . PRO B 1 595 ? 10.07 1.831 -19.891 1 88.19 595 PRO B C 1
ATOM 10074 O O . PRO B 1 595 ? 10.078 3 -19.5 1 88.19 595 PRO B O 1
ATOM 10077 N N . GLU B 1 596 ? 10.891 1.439 -20.812 1 88.19 596 GLU B N 1
ATOM 10078 C CA . GLU B 1 596 ? 11.898 2.338 -21.375 1 88.19 596 GLU B CA 1
ATOM 10079 C C . GLU B 1 596 ? 11.25 3.432 -22.219 1 88.19 596 GLU B C 1
ATOM 10081 O O . GLU B 1 596 ? 11.75 4.559 -22.281 1 88.19 596 GLU B O 1
ATOM 10086 N N . VAL B 1 597 ? 10.195 3.037 -22.891 1 86.06 597 VAL B N 1
ATOM 10087 C CA . VAL B 1 597 ? 9.438 4.02 -23.672 1 86.06 597 VAL B CA 1
ATOM 10088 C C . VAL B 1 597 ? 8.805 5.043 -22.734 1 86.06 597 VAL B C 1
ATOM 10090 O O . VAL B 1 597 ? 8.797 6.238 -23.016 1 86.06 597 VAL B O 1
ATOM 10093 N N . ALA B 1 598 ? 8.359 4.566 -21.625 1 87.12 598 ALA B N 1
ATOM 10094 C CA . ALA B 1 598 ? 7.723 5.441 -20.641 1 87.12 598 ALA B CA 1
ATOM 10095 C C . ALA B 1 598 ? 8.742 6.379 -20 1 87.12 598 ALA B C 1
ATOM 10097 O O . ALA B 1 598 ? 8.422 7.523 -19.672 1 87.12 598 ALA B O 1
ATOM 10098 N N . LYS B 1 599 ? 9.969 5.941 -19.906 1 90.12 599 LYS B N 1
ATOM 10099 C CA . LYS B 1 599 ? 11.008 6.699 -19.219 1 90.12 599 LYS B CA 1
ATOM 10100 C C . LYS B 1 599 ? 11.625 7.75 -20.141 1 90.12 599 LYS B C 1
ATOM 10102 O O . LYS B 1 599 ? 12.273 8.688 -19.672 1 90.12 599 LYS B O 1
ATOM 10107 N N . ASP B 1 600 ? 11.383 7.602 -21.422 1 89.62 600 ASP B N 1
ATOM 10108 C CA . ASP B 1 600 ? 11.938 8.531 -22.391 1 89.62 600 ASP B CA 1
ATOM 10109 C C . ASP B 1 600 ? 11.164 9.852 -22.391 1 89.62 600 ASP B C 1
ATOM 10111 O O . ASP B 1 600 ? 9.984 9.891 -22.75 1 89.62 600 ASP B O 1
ATOM 10115 N N . ALA B 1 601 ? 11.836 10.945 -22.109 1 87.62 601 ALA B N 1
ATOM 10116 C CA . ALA B 1 601 ? 11.242 12.273 -21.969 1 87.62 601 ALA B CA 1
ATOM 10117 C C . ALA B 1 601 ? 10.578 12.703 -23.281 1 87.62 601 ALA B C 1
ATOM 10119 O O . ALA B 1 601 ? 9.609 13.461 -23.281 1 87.62 601 ALA B O 1
ATOM 10120 N N . ALA B 1 602 ? 11.039 12.203 -24.391 1 87.44 602 ALA B N 1
ATOM 10121 C CA . ALA B 1 602 ? 10.508 12.57 -25.703 1 87.44 602 ALA B CA 1
ATOM 10122 C C . ALA B 1 602 ? 9.062 12.109 -25.859 1 87.44 602 ALA B C 1
ATOM 10124 O O . ALA B 1 602 ? 8.312 12.664 -26.656 1 87.44 602 ALA B O 1
ATOM 10125 N N . ASN B 1 603 ? 8.68 11.109 -25.031 1 88.19 603 ASN B N 1
ATOM 10126 C CA . ASN B 1 603 ? 7.355 10.516 -25.172 1 88.19 603 ASN B CA 1
ATOM 10127 C C . ASN B 1 603 ? 6.375 11.047 -24.141 1 88.19 603 ASN B C 1
ATOM 10129 O O . ASN B 1 603 ? 5.18 10.758 -24.203 1 88.19 603 ASN B O 1
ATOM 10133 N N . TRP B 1 604 ? 6.805 11.883 -23.219 1 87 604 TRP B N 1
ATOM 10134 C CA . TRP B 1 604 ? 6.008 12.242 -22.047 1 87 604 TRP B CA 1
ATOM 10135 C C . TRP B 1 604 ? 4.762 13.016 -22.469 1 87 604 TRP B C 1
ATOM 10137 O O . TRP B 1 604 ? 3.672 12.789 -21.922 1 87 604 TRP B O 1
ATOM 10147 N N . THR B 1 605 ? 4.832 13.898 -23.375 1 84.44 605 THR B N 1
ATOM 10148 C CA . THR B 1 605 ? 3.699 14.711 -23.812 1 84.44 605 THR B CA 1
ATOM 10149 C C . THR B 1 605 ? 2.621 13.836 -24.438 1 84.44 605 THR B C 1
ATOM 10151 O O . THR B 1 605 ? 1.436 13.984 -24.141 1 84.44 605 THR B O 1
ATOM 10154 N N . ASP B 1 606 ? 3.062 12.953 -25.281 1 85.12 606 ASP B N 1
ATOM 10155 C CA . ASP B 1 606 ? 2.113 12.07 -25.938 1 85.12 606 ASP B CA 1
ATOM 10156 C C . ASP B 1 606 ? 1.481 11.094 -24.953 1 85.12 606 ASP B C 1
ATOM 10158 O O . ASP B 1 606 ? 0.275 10.844 -25 1 85.12 606 ASP B O 1
ATOM 10162 N N . ILE B 1 607 ? 2.303 10.586 -24.109 1 87.88 607 ILE B N 1
ATOM 10163 C CA . ILE B 1 607 ? 1.79 9.656 -23.109 1 87.88 607 ILE B CA 1
ATOM 10164 C C . ILE B 1 607 ? 0.791 10.367 -22.203 1 87.88 607 ILE B C 1
ATOM 10166 O O . ILE B 1 607 ? -0.254 9.812 -21.859 1 87.88 607 ILE B O 1
ATOM 10170 N N . ARG B 1 608 ? 1.053 11.586 -21.828 1 88.88 608 ARG B N 1
ATOM 10171 C CA . ARG B 1 608 ? 0.155 12.359 -20.984 1 88.88 608 ARG B CA 1
ATOM 10172 C C . ARG B 1 608 ? -1.188 12.586 -21.656 1 88.88 608 ARG B C 1
ATOM 10174 O O . ARG B 1 608 ? -2.24 12.5 -21.016 1 88.88 608 ARG B O 1
ATOM 10181 N N . ARG B 1 609 ? -1.13 12.906 -22.953 1 87.56 609 ARG B N 1
ATOM 10182 C CA . ARG B 1 609 ? -2.363 13.109 -23.703 1 87.56 609 ARG B CA 1
ATOM 10183 C C . ARG B 1 609 ? -3.207 11.836 -23.719 1 87.56 609 ARG B C 1
ATOM 10185 O O . ARG B 1 609 ? -4.41 11.883 -23.469 1 87.56 609 ARG B O 1
ATOM 10192 N N . VAL B 1 610 ? -2.551 10.75 -23.938 1 89.62 610 VAL B N 1
ATOM 10193 C CA . VAL B 1 610 ? -3.252 9.469 -24.031 1 89.62 610 VAL B CA 1
ATOM 10194 C C . VAL B 1 610 ? -3.842 9.109 -22.672 1 89.62 610 VAL B C 1
ATOM 10196 O O . VAL B 1 610 ? -5.008 8.719 -22.578 1 89.62 610 VAL B O 1
ATOM 10199 N N . ILE B 1 611 ? -3.07 9.297 -21.641 1 91.06 611 ILE B N 1
ATOM 10200 C CA . ILE B 1 611 ? -3.508 8.922 -20.297 1 91.06 611 ILE B CA 1
ATOM 10201 C C . ILE B 1 611 ? -4.645 9.844 -19.859 1 91.06 611 ILE B C 1
ATOM 10203 O O . ILE B 1 611 ? -5.613 9.391 -19.25 1 91.06 611 ILE B O 1
ATOM 10207 N N . THR B 1 612 ? -4.543 11.125 -20.156 1 91.69 612 THR B N 1
ATOM 10208 C CA . THR B 1 612 ? -5.578 12.086 -19.781 1 91.69 612 THR B CA 1
ATOM 10209 C C . THR B 1 612 ? -6.898 11.742 -20.469 1 91.69 612 THR B C 1
ATOM 10211 O O . THR B 1 612 ? -7.953 11.742 -19.828 1 91.69 612 THR B O 1
ATOM 10214 N N . VAL B 1 613 ? -6.824 11.375 -21.719 1 91.19 613 VAL B N 1
ATOM 10215 C CA . VAL B 1 613 ? -8.023 11.023 -22.469 1 91.19 613 VAL B CA 1
ATOM 10216 C C . VAL B 1 613 ? -8.586 9.703 -21.953 1 91.19 613 VAL B C 1
ATOM 10218 O O . VAL B 1 613 ? -9.797 9.57 -21.75 1 91.19 613 VAL B O 1
ATOM 10221 N N . ALA B 1 614 ? -7.742 8.75 -21.719 1 91.44 614 ALA B N 1
ATOM 10222 C CA . ALA B 1 614 ? -8.172 7.461 -21.188 1 91.44 614 ALA B CA 1
ATOM 10223 C C . ALA B 1 614 ? -8.852 7.617 -19.828 1 91.44 614 ALA B C 1
ATOM 10225 O O . ALA B 1 614 ? -9.852 6.957 -19.547 1 91.44 614 ALA B O 1
ATOM 10226 N N . LEU B 1 615 ? -8.266 8.477 -19.047 1 94.12 615 LEU B N 1
ATOM 10227 C CA . LEU B 1 615 ? -8.836 8.727 -17.719 1 94.12 615 LEU B CA 1
ATOM 10228 C C . LEU B 1 615 ? -10.227 9.344 -17.828 1 94.12 615 LEU B C 1
ATOM 10230 O O . LEU B 1 615 ? -11.164 8.898 -17.156 1 94.12 615 LEU B O 1
ATOM 10234 N N . ALA B 1 616 ? -10.367 10.344 -18.656 1 92.81 616 ALA B N 1
ATOM 10235 C CA . ALA B 1 616 ? -11.656 11.016 -18.859 1 92.81 616 ALA B CA 1
ATOM 10236 C C . ALA B 1 616 ? -12.703 10.039 -19.391 1 92.81 616 ALA B C 1
ATOM 10238 O O . ALA B 1 616 ? -13.82 9.984 -18.875 1 92.81 616 ALA B O 1
ATOM 10239 N N . LEU B 1 617 ? -12.312 9.219 -20.312 1 91.38 617 LEU B N 1
ATOM 10240 C CA . LEU B 1 617 ? -13.242 8.289 -20.938 1 91.38 617 LEU B CA 1
ATOM 10241 C C . LEU B 1 617 ? -13.633 7.176 -19.984 1 91.38 617 LEU B C 1
ATOM 10243 O O . LEU B 1 617 ? -14.773 6.695 -20.016 1 91.38 617 LEU B O 1
ATOM 10247 N N . SER B 1 618 ? -12.711 6.789 -19.141 1 93.25 618 SER B N 1
ATOM 10248 C CA . SER B 1 618 ? -12.977 5.684 -18.234 1 93.25 618 SER B CA 1
ATOM 10249 C C . SER B 1 618 ? -13.828 6.141 -17.047 1 93.25 618 SER B C 1
ATOM 10251 O O . SER B 1 618 ? -14.617 5.359 -16.516 1 93.25 618 SER B O 1
ATOM 10253 N N . LEU B 1 619 ? -13.711 7.395 -16.641 1 95.38 619 LEU B N 1
ATOM 10254 C CA . LEU B 1 619 ? -14.422 7.887 -15.469 1 95.38 619 LEU B CA 1
ATOM 10255 C C . LEU B 1 619 ? -15.766 8.5 -15.859 1 95.38 619 LEU B C 1
ATOM 10257 O O . LEU B 1 619 ? -16.688 8.562 -15.047 1 95.38 619 LEU B O 1
ATOM 10261 N N . ALA B 1 620 ? -15.914 8.938 -17.109 1 93.94 620 ALA B N 1
ATOM 10262 C CA . ALA B 1 620 ? -17.078 9.703 -17.562 1 93.94 620 ALA B CA 1
ATOM 10263 C C . ALA B 1 620 ? -18.375 8.938 -17.328 1 93.94 620 ALA B C 1
ATOM 10265 O O . ALA B 1 620 ? -19.344 9.5 -16.812 1 93.94 620 ALA B O 1
ATOM 10266 N N . PRO B 1 621 ? -18.406 7.602 -17.641 1 93.44 621 PRO B N 1
ATOM 10267 C CA . PRO B 1 621 ? -19.672 6.898 -17.406 1 93.44 621 PRO B CA 1
ATOM 10268 C C . PRO B 1 621 ? -20.109 6.938 -15.953 1 93.44 621 PRO B C 1
ATOM 10270 O O . PRO B 1 621 ? -21.312 7.09 -15.672 1 93.44 621 PRO B O 1
ATOM 10273 N N . PHE B 1 622 ? -19.219 6.852 -15.055 1 96.44 622 PHE B N 1
ATOM 10274 C CA . PHE B 1 622 ? -19.531 6.852 -13.633 1 96.44 622 PHE B CA 1
ATOM 10275 C C . PHE B 1 622 ? -19.859 8.258 -13.148 1 96.44 622 PHE B C 1
ATOM 10277 O O . PHE B 1 622 ? -20.734 8.445 -12.297 1 96.44 622 PHE B O 1
ATOM 10284 N N . GLY B 1 623 ? -19.094 9.266 -13.703 1 95.56 623 GLY B N 1
ATOM 10285 C CA . GLY B 1 623 ? -19.406 10.656 -13.406 1 95.56 623 GLY B CA 1
ATOM 10286 C C . GLY B 1 623 ? -20.797 11.055 -13.867 1 95.56 623 GLY B C 1
ATOM 10287 O O . GLY B 1 623 ? -21.5 11.789 -13.164 1 95.56 623 GLY B O 1
ATOM 10288 N N . LEU B 1 624 ? -21.188 10.547 -14.984 1 94.5 624 LEU B N 1
ATOM 10289 C CA . LEU B 1 624 ? -22.516 10.836 -15.523 1 94.5 624 LEU B CA 1
ATOM 10290 C C . LEU B 1 624 ? -23.609 10.195 -14.672 1 94.5 624 LEU B C 1
ATOM 10292 O O . LEU B 1 624 ? -24.688 10.766 -14.508 1 94.5 624 LEU B O 1
ATOM 10296 N N . VAL B 1 625 ? -23.297 8.969 -14.188 1 95.62 625 VAL B N 1
ATOM 10297 C CA . VAL B 1 625 ? -24.25 8.336 -13.281 1 95.62 625 VAL B CA 1
ATOM 10298 C C . VAL B 1 625 ? -24.422 9.195 -12.031 1 95.62 625 VAL B C 1
ATOM 10300 O O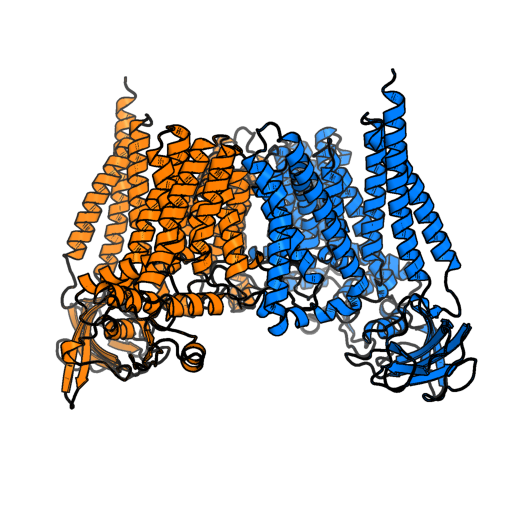 . VAL B 1 625 ? -25.547 9.359 -11.539 1 95.62 625 VAL B O 1
ATOM 10303 N N . GLN B 1 626 ? -23.328 9.758 -11.539 1 94.88 626 GLN B N 1
ATOM 10304 C CA . GLN B 1 626 ? -23.375 10.609 -10.359 1 94.88 626 GLN B CA 1
ATOM 10305 C C . GLN B 1 626 ? -24.188 11.875 -10.633 1 94.88 626 GLN B C 1
ATOM 10307 O O . GLN B 1 626 ? -25.031 12.266 -9.828 1 94.88 626 GLN B O 1
ATOM 10312 N N . ALA B 1 627 ? -24.047 12.492 -11.742 1 92.38 627 ALA B N 1
ATOM 10313 C CA . ALA B 1 627 ? -24.641 13.789 -12.07 1 92.38 627 ALA B CA 1
ATOM 10314 C C . ALA B 1 627 ? -26.094 13.625 -12.523 1 92.38 627 ALA B C 1
ATOM 10316 O O . ALA B 1 627 ? -26.938 14.445 -12.18 1 92.38 627 ALA B O 1
ATOM 10317 N N . PHE B 1 628 ? -26.391 12.492 -13.258 1 91.88 628 PHE B N 1
ATOM 10318 C CA . PHE B 1 628 ? -27.672 12.453 -13.945 1 91.88 628 PHE B CA 1
ATOM 10319 C C . PHE B 1 628 ? -28.391 11.141 -13.68 1 91.88 628 PHE B C 1
ATOM 10321 O O . PHE B 1 628 ? -29.375 10.828 -14.328 1 91.88 628 PHE B O 1
ATOM 10328 N N . GLY B 1 629 ? -27.906 10.305 -12.812 1 90.75 629 GLY B N 1
ATOM 10329 C CA . GLY B 1 629 ? -28.469 8.992 -12.547 1 90.75 629 GLY B CA 1
ATOM 10330 C C . GLY B 1 629 ? -29.938 9.047 -12.172 1 90.75 629 GLY B C 1
ATOM 10331 O O . GLY B 1 629 ? -30.672 8.086 -12.414 1 90.75 629 GLY B O 1
ATOM 10332 N N . ASN B 1 630 ? -30.406 10.164 -11.602 1 86.81 630 ASN B N 1
ATOM 10333 C CA . ASN B 1 630 ? -31.781 10.281 -11.156 1 86.81 630 ASN B CA 1
ATOM 10334 C C . ASN B 1 630 ? -32.625 11.07 -12.148 1 86.81 630 ASN B C 1
ATOM 10336 O O . ASN B 1 630 ? -33.781 11.375 -11.875 1 86.81 630 ASN B O 1
ATOM 10340 N N . SER B 1 631 ? -32.094 11.367 -13.289 1 90.75 631 SER B N 1
ATOM 10341 C CA . SER B 1 631 ? -32.812 12.102 -14.32 1 90.75 631 SER B CA 1
ATOM 10342 C C . SER B 1 631 ? -33.438 11.156 -15.352 1 90.75 631 SER B C 1
ATOM 10344 O O . SER B 1 631 ? -33.406 9.938 -15.18 1 90.75 631 SER B O 1
ATOM 10346 N N . ALA B 1 632 ? -34.031 11.766 -16.438 1 89.94 632 ALA B N 1
ATOM 10347 C CA . ALA B 1 632 ? -34.688 11 -17.5 1 89.94 632 ALA B CA 1
ATOM 10348 C C . ALA B 1 632 ? -33.656 10.133 -18.25 1 89.94 632 ALA B C 1
ATOM 10350 O O . ALA B 1 632 ? -34.031 9.086 -18.797 1 89.94 632 ALA B O 1
ATOM 10351 N N . VAL B 1 633 ? -32.406 10.531 -18.141 1 91.38 633 VAL B N 1
ATOM 10352 C CA . VAL B 1 633 ? -31.391 9.789 -18.891 1 91.38 633 VAL B CA 1
ATOM 10353 C C . VAL B 1 633 ? -30.719 8.766 -17.969 1 91.38 633 VAL B C 1
ATOM 10355 O O . VAL B 1 633 ? -29.719 8.148 -18.328 1 91.38 633 VAL B O 1
ATOM 10358 N N . GLY B 1 634 ? -31.234 8.602 -16.797 1 92.06 634 GLY B N 1
ATOM 10359 C CA . GLY B 1 634 ? -30.688 7.734 -15.773 1 92.06 634 GLY B CA 1
ATOM 10360 C C . GLY B 1 634 ? -30.422 6.32 -16.266 1 92.06 634 GLY B C 1
ATOM 10361 O O . GLY B 1 634 ? -29.312 5.812 -16.141 1 92.06 634 GLY B O 1
ATOM 10362 N N . PRO B 1 635 ? -31.391 5.742 -16.891 1 91.75 635 PRO B N 1
ATOM 10363 C CA . PRO B 1 635 ? -31.188 4.371 -17.375 1 91.75 635 PRO B CA 1
ATOM 10364 C C . PRO B 1 635 ? -30.094 4.273 -18.438 1 91.75 635 PRO B C 1
ATOM 10366 O O . PRO B 1 635 ? -29.312 3.312 -18.438 1 91.75 635 PRO B O 1
ATOM 10369 N N . LEU B 1 636 ? -29.984 5.266 -19.234 1 90.81 636 LEU B N 1
ATOM 10370 C CA . LEU B 1 636 ? -28.969 5.273 -20.281 1 90.81 636 LEU B CA 1
ATOM 10371 C C . LEU B 1 636 ? -27.562 5.379 -19.688 1 90.81 636 LEU B C 1
ATOM 10373 O O . LEU B 1 636 ? -26.656 4.625 -20.062 1 90.81 636 LEU B O 1
ATOM 10377 N N . VAL B 1 637 ? -27.438 6.254 -18.781 1 93.44 637 VAL B N 1
ATOM 10378 C CA . VAL B 1 637 ? -26.109 6.484 -18.203 1 93.44 637 VAL B CA 1
ATOM 10379 C C . VAL B 1 637 ? -25.688 5.289 -17.359 1 93.44 637 VAL B C 1
ATOM 10381 O O . VAL B 1 637 ? -24.5 4.953 -17.281 1 93.44 637 VAL B O 1
ATOM 10384 N N . ARG B 1 638 ? -26.578 4.66 -16.734 1 93.69 638 ARG B N 1
ATOM 10385 C CA . ARG B 1 638 ? -26.266 3.453 -15.969 1 93.69 638 ARG B CA 1
ATOM 10386 C C . ARG B 1 638 ? -25.844 2.318 -16.906 1 93.69 638 ARG B C 1
ATOM 10388 O O . ARG B 1 638 ? -24.953 1.538 -16.562 1 93.69 638 ARG B O 1
ATOM 10395 N N . SER B 1 639 ? -26.484 2.258 -18.078 1 89.62 639 SER B N 1
ATOM 10396 C CA . SER B 1 639 ? -26.094 1.253 -19.062 1 89.62 639 SER B CA 1
ATOM 10397 C C . SER B 1 639 ? -24.672 1.489 -19.562 1 89.62 639 SER B C 1
ATOM 10399 O O . SER B 1 639 ? -23.922 0.54 -19.75 1 89.62 639 SER B O 1
ATOM 10401 N N . TRP B 1 640 ? -24.359 2.73 -19.734 1 90.19 640 TRP B N 1
ATOM 10402 C CA . TRP B 1 640 ? -23 3.072 -20.156 1 90.19 640 TRP B CA 1
ATOM 10403 C C . TRP B 1 640 ? -21.984 2.682 -19.094 1 90.19 640 TRP B C 1
ATOM 10405 O O . TRP B 1 640 ? -20.906 2.18 -19.406 1 90.19 640 TRP B O 1
ATOM 10415 N N . ALA B 1 641 ? -22.359 2.943 -17.859 1 94.19 641 ALA B N 1
ATOM 10416 C CA . ALA B 1 641 ? -21.453 2.611 -16.766 1 94.19 641 ALA B CA 1
ATOM 10417 C C . ALA B 1 641 ? -21.266 1.101 -16.641 1 94.19 641 ALA B C 1
ATOM 10419 O O . ALA B 1 641 ? -20.172 0.625 -16.375 1 94.19 641 ALA B O 1
ATOM 10420 N N . ARG B 1 642 ? -22.312 0.303 -16.875 1 90.94 642 ARG B N 1
ATOM 10421 C CA . ARG B 1 642 ? -22.203 -1.153 -16.875 1 90.94 642 ARG B CA 1
ATOM 10422 C C . ARG B 1 642 ? -21.297 -1.639 -18 1 90.94 642 ARG B C 1
ATOM 10424 O O . ARG B 1 642 ? -20.469 -2.529 -17.797 1 90.94 642 ARG B O 1
ATOM 10431 N N . SER B 1 643 ? -21.422 -0.973 -19.141 1 88.06 643 SER B N 1
ATOM 10432 C CA . SER B 1 643 ? -20.562 -1.313 -20.266 1 88.06 643 SER B CA 1
ATOM 10433 C C . SER B 1 643 ? -19.094 -0.99 -19.969 1 88.06 643 SER B C 1
ATOM 10435 O O . SER B 1 643 ? -18.203 -1.732 -20.359 1 88.06 643 SER B O 1
ATOM 10437 N N . ALA B 1 644 ? -18.922 0.098 -19.234 1 90.25 644 ALA B N 1
ATOM 10438 C CA . ALA B 1 644 ? -17.562 0.483 -18.859 1 90.25 644 ALA B CA 1
ATOM 10439 C C . ALA B 1 644 ? -16.953 -0.539 -17.906 1 90.25 644 ALA B C 1
ATOM 10441 O O . ALA B 1 644 ? -15.758 -0.825 -17.984 1 90.25 644 ALA B O 1
ATOM 10442 N N . VAL B 1 645 ? -17.75 -1.08 -17.016 1 91.94 645 VAL B N 1
ATOM 10443 C CA . VAL B 1 645 ? -17.266 -2.107 -16.094 1 91.94 645 VAL B CA 1
ATOM 10444 C C . VAL B 1 645 ? -16.875 -3.359 -16.875 1 91.94 645 VAL B C 1
ATOM 10446 O O . VAL B 1 645 ? -15.805 -3.92 -16.672 1 91.94 645 VAL B O 1
ATOM 10449 N N . ALA B 1 646 ? -17.719 -3.787 -17.828 1 87.75 646 ALA B N 1
ATOM 10450 C CA . ALA B 1 646 ? -17.438 -4.965 -18.656 1 87.75 646 ALA B CA 1
ATOM 10451 C C . ALA B 1 646 ? -16.188 -4.762 -19.5 1 87.75 646 ALA B C 1
ATOM 10453 O O . ALA B 1 646 ? -15.328 -5.645 -19.578 1 87.75 646 ALA B O 1
ATOM 10454 N N . LEU B 1 647 ? -16.109 -3.566 -20.078 1 87.06 647 LEU B N 1
ATOM 10455 C CA . LEU B 1 647 ? -14.945 -3.26 -20.922 1 87.06 647 LEU B CA 1
ATOM 10456 C C . LEU B 1 647 ? -13.672 -3.215 -20.094 1 87.06 647 LEU B C 1
ATOM 10458 O O . LEU B 1 647 ? -12.625 -3.713 -20.516 1 87.06 647 LEU B O 1
ATOM 10462 N N . GLY B 1 648 ? -13.789 -2.533 -18.906 1 90.62 648 GLY B N 1
ATOM 10463 C CA . GLY B 1 648 ? -12.641 -2.488 -18.031 1 90.62 648 GLY B CA 1
ATOM 10464 C C . GLY B 1 648 ? -12.156 -3.863 -17.609 1 90.62 648 GLY B C 1
ATOM 10465 O O . GLY B 1 648 ? -10.953 -4.129 -17.578 1 90.62 648 GLY B O 1
ATOM 10466 N N . LEU B 1 649 ? -13.078 -4.777 -17.297 1 90.19 649 LEU B N 1
ATOM 10467 C CA . LEU B 1 649 ? -12.727 -6.141 -16.906 1 90.19 649 LEU B CA 1
ATOM 10468 C C . LEU B 1 649 ? -12.109 -6.895 -18.078 1 90.19 649 LEU B C 1
ATOM 10470 O O . LEU B 1 649 ? -11.156 -7.656 -17.906 1 90.19 649 LEU B O 1
ATOM 10474 N N . ALA B 1 650 ? -12.664 -6.656 -19.266 1 86.88 650 ALA B N 1
ATOM 10475 C CA . ALA B 1 650 ? -12.102 -7.277 -20.469 1 86.88 650 ALA B CA 1
ATOM 10476 C C . ALA B 1 650 ? -10.664 -6.832 -20.703 1 86.88 650 ALA B C 1
ATOM 10478 O O . ALA B 1 650 ? -9.805 -7.645 -21.047 1 86.88 650 ALA B O 1
ATOM 10479 N N . VAL B 1 651 ? -10.445 -5.555 -20.469 1 86.81 651 VAL B N 1
ATOM 10480 C CA . VAL B 1 651 ? -9.102 -5 -20.625 1 86.81 651 VAL B CA 1
ATOM 10481 C C . VAL B 1 651 ? -8.148 -5.676 -19.641 1 86.81 651 VAL B C 1
ATOM 10483 O O . VAL B 1 651 ? -7.043 -6.078 -20.016 1 86.81 651 VAL B O 1
ATOM 10486 N N . VAL B 1 652 ? -8.57 -5.844 -18.453 1 91.62 652 VAL B N 1
ATOM 10487 C CA . VAL B 1 652 ? -7.742 -6.449 -17.422 1 91.62 652 VAL B CA 1
ATOM 10488 C C . VAL B 1 652 ? -7.438 -7.898 -17.781 1 91.62 652 VAL B C 1
ATOM 10490 O O . VAL B 1 652 ? -6.293 -8.352 -17.672 1 91.62 652 VAL B O 1
ATOM 10493 N N . VAL B 1 653 ? -8.422 -8.68 -18.266 1 88.62 653 VAL B N 1
ATOM 10494 C CA . VAL B 1 653 ? -8.266 -10.094 -18.594 1 88.62 653 VAL B CA 1
ATOM 10495 C C . VAL B 1 653 ? -7.359 -10.234 -19.812 1 88.62 653 VAL B C 1
ATOM 10497 O O . VAL B 1 653 ? -6.434 -11.055 -19.828 1 88.62 653 VAL B O 1
ATOM 10500 N N . VAL B 1 654 ? -7.555 -9.352 -20.812 1 85.56 654 VAL B N 1
ATOM 10501 C CA . VAL B 1 654 ? -6.785 -9.43 -22.047 1 85.56 654 VAL B CA 1
ATOM 10502 C C . VAL B 1 654 ? -5.332 -9.031 -21.781 1 85.56 654 VAL B C 1
ATOM 10504 O O . VAL B 1 654 ? -4.406 -9.727 -22.203 1 85.56 654 VAL B O 1
ATOM 10507 N N . LEU B 1 655 ? -5.172 -7.973 -21.078 1 88 655 LEU B N 1
ATOM 10508 C CA . LEU B 1 655 ? -3.814 -7.539 -20.75 1 88 655 LEU B CA 1
ATOM 10509 C C . LEU B 1 655 ? -3.129 -8.531 -19.828 1 88 655 LEU B C 1
ATOM 10511 O O . LEU B 1 655 ? -1.915 -8.734 -19.906 1 88 655 LEU B O 1
ATOM 10515 N N . GLY B 1 656 ? -3.932 -9.133 -18.953 1 89.31 656 GLY B N 1
ATOM 10516 C CA . GLY B 1 656 ? -3.385 -10.211 -18.156 1 89.31 656 GLY B CA 1
ATOM 10517 C C . GLY B 1 656 ? -2.912 -11.398 -18.969 1 89.31 656 GLY B C 1
ATOM 10518 O O . GLY B 1 656 ? -1.832 -11.938 -18.719 1 89.31 656 GLY B O 1
ATOM 10519 N N . GLY B 1 657 ? -3.686 -11.773 -19.938 1 86.5 657 GLY B N 1
ATOM 10520 C CA . GLY B 1 657 ? -3.295 -12.836 -20.844 1 86.5 657 GLY B CA 1
ATOM 10521 C C . GLY B 1 657 ? -2.043 -12.516 -21.641 1 86.5 657 GLY B C 1
ATOM 10522 O O . GLY B 1 657 ? -1.15 -13.352 -21.766 1 86.5 657 GLY B O 1
ATOM 10523 N N . LEU B 1 658 ? -1.958 -11.297 -22.109 1 85.5 658 LEU B N 1
ATOM 10524 C CA . LEU B 1 658 ? -0.78 -10.867 -22.859 1 85.5 658 LEU B CA 1
ATOM 10525 C C . LEU B 1 658 ? 0.46 -10.883 -21.969 1 85.5 658 LEU B C 1
ATOM 10527 O O . LEU B 1 658 ? 1.546 -11.25 -22.422 1 85.5 658 LEU B O 1
ATOM 10531 N N . PHE B 1 659 ? 0.271 -10.461 -20.766 1 91.06 659 PHE B N 1
ATOM 10532 C CA . PHE B 1 659 ? 1.378 -10.484 -19.812 1 91.06 659 PHE B CA 1
ATOM 10533 C C . PHE B 1 659 ? 1.892 -11.906 -19.625 1 91.06 659 PHE B C 1
ATOM 10535 O O . PHE B 1 659 ? 3.102 -12.141 -19.625 1 91.06 659 PHE B O 1
ATOM 10542 N N . VAL B 1 660 ? 1.046 -12.891 -19.516 1 90.19 660 VAL B N 1
ATOM 10543 C CA . VAL B 1 660 ? 1.403 -14.281 -19.281 1 90.19 660 VAL B CA 1
ATOM 10544 C C . VAL B 1 660 ? 2.07 -14.867 -20.531 1 90.19 660 VAL B C 1
ATOM 10546 O O . VAL B 1 660 ? 3.104 -15.531 -20.422 1 90.19 660 VAL B O 1
ATOM 10549 N N . VAL B 1 661 ? 1.556 -14.523 -21.656 1 84.31 661 VAL B N 1
ATOM 10550 C CA . VAL B 1 661 ? 2.064 -15.07 -22.906 1 84.31 661 VAL B CA 1
ATOM 10551 C C . VAL B 1 661 ? 3.467 -14.531 -23.172 1 84.31 661 VAL B C 1
ATOM 10553 O O . VAL B 1 661 ? 4.316 -15.234 -23.719 1 84.31 661 VAL B O 1
ATOM 10556 N N . ARG B 1 662 ? 3.721 -13.367 -22.672 1 86.94 662 ARG B N 1
ATOM 10557 C CA . ARG B 1 662 ? 5.016 -12.742 -22.922 1 86.94 662 ARG B CA 1
ATOM 10558 C C . ARG B 1 662 ? 5.891 -12.781 -21.672 1 86.94 662 ARG B C 1
ATOM 10560 O O . ARG B 1 662 ? 6.82 -11.977 -21.531 1 86.94 662 ARG B O 1
ATOM 10567 N N . TYR B 1 663 ? 5.582 -13.641 -20.766 1 90.56 663 TYR B N 1
ATOM 10568 C CA . TYR B 1 663 ? 6.238 -13.609 -19.453 1 90.56 663 TYR B CA 1
ATOM 10569 C C . TYR B 1 663 ? 7.73 -13.891 -19.594 1 90.56 663 TYR B C 1
ATOM 10571 O O . TYR B 1 663 ? 8.531 -13.391 -18.797 1 90.56 663 TYR B O 1
ATOM 10579 N N . GLU B 1 664 ? 8.164 -14.672 -20.594 1 89 664 GLU B N 1
ATOM 10580 C CA . GLU B 1 664 ? 9.586 -14.945 -20.797 1 89 664 GLU B CA 1
ATOM 10581 C C . GLU B 1 664 ? 10.375 -13.648 -20.938 1 89 664 GLU B C 1
ATOM 10583 O O . GLU B 1 664 ? 11.484 -13.523 -20.422 1 89 664 GLU B O 1
ATOM 10588 N N . THR B 1 665 ? 9.805 -12.719 -21.594 1 86.31 665 THR B N 1
ATOM 10589 C CA . THR B 1 665 ? 10.422 -11.406 -21.75 1 86.31 665 THR B CA 1
ATOM 10590 C C . THR B 1 665 ? 10.055 -10.484 -20.594 1 86.31 665 THR B C 1
ATOM 10592 O O . THR B 1 665 ? 10.922 -9.789 -20.062 1 86.31 665 THR B O 1
ATOM 10595 N N . ASN B 1 666 ? 8.805 -10.531 -20.188 1 89 666 ASN B N 1
ATOM 10596 C CA . ASN B 1 666 ? 8.273 -9.617 -19.188 1 89 666 ASN B CA 1
ATOM 10597 C C . ASN B 1 666 ? 8.922 -9.844 -17.812 1 89 666 ASN B C 1
ATOM 10599 O O . ASN B 1 666 ? 9.047 -8.906 -17.031 1 89 666 ASN B O 1
ATOM 10603 N N . ALA B 1 667 ? 9.367 -11.047 -17.594 1 88.5 667 ALA B N 1
ATOM 10604 C CA . ALA B 1 667 ? 9.992 -11.352 -16.312 1 88.5 667 ALA B CA 1
ATOM 10605 C C . ALA B 1 667 ? 11.266 -10.531 -16.109 1 88.5 667 ALA B C 1
ATOM 10607 O O . ALA B 1 667 ? 11.602 -10.164 -14.977 1 88.5 667 ALA B O 1
ATOM 10608 N N . LEU B 1 668 ? 11.914 -10.25 -17.172 1 86.38 668 LEU B N 1
ATOM 10609 C CA . LEU B 1 668 ? 13.133 -9.445 -17.094 1 86.38 668 LEU B CA 1
ATOM 10610 C C . LEU B 1 668 ? 12.812 -7.957 -17.172 1 86.38 668 LEU B C 1
ATOM 10612 O O . LEU B 1 668 ? 13.328 -7.164 -16.391 1 86.38 668 LEU B O 1
ATOM 10616 N N . THR B 1 669 ? 11.922 -7.68 -18.031 1 87.06 669 THR B N 1
ATOM 10617 C CA . THR B 1 669 ? 11.586 -6.289 -18.297 1 87.06 669 THR B CA 1
ATOM 10618 C C . THR B 1 669 ? 10.906 -5.648 -17.094 1 87.06 669 THR B C 1
ATOM 10620 O O . THR B 1 669 ? 11.117 -4.469 -16.812 1 87.06 669 THR B O 1
ATOM 10623 N N . TYR B 1 670 ? 10.156 -6.41 -16.422 1 88.5 670 TYR B N 1
ATOM 10624 C CA . TYR B 1 670 ? 9.352 -5.844 -15.336 1 88.5 670 TYR B CA 1
ATOM 10625 C C . TYR B 1 670 ? 9.805 -6.379 -13.984 1 88.5 670 TYR B C 1
ATOM 10627 O O . TYR B 1 670 ? 9.023 -6.414 -13.031 1 88.5 670 TYR B O 1
ATOM 10635 N N . ARG B 1 671 ? 11.188 -6.781 -14.047 1 85.06 671 ARG B N 1
ATOM 10636 C CA . ARG B 1 671 ? 11.734 -7.301 -12.797 1 85.06 671 ARG B CA 1
ATOM 10637 C C . ARG B 1 671 ? 11.688 -6.238 -11.695 1 85.06 671 ARG B C 1
ATOM 10639 O O . ARG B 1 671 ? 12.305 -5.18 -11.828 1 85.06 671 ARG B O 1
ATOM 10646 N N . ASP B 1 672 ? 10.859 -5.914 -10.805 1 86.25 672 ASP B N 1
ATOM 10647 C CA . ASP B 1 672 ? 10.75 -4.965 -9.703 1 86.25 672 ASP B CA 1
ATOM 10648 C C . ASP B 1 672 ? 10.078 -3.672 -10.156 1 86.25 672 ASP B C 1
ATOM 10650 O O . ASP B 1 672 ? 10.516 -2.576 -9.797 1 86.25 672 ASP B O 1
ATOM 10654 N N . PHE B 1 673 ? 9.211 -3.955 -10.977 1 88.88 673 PHE B N 1
ATOM 10655 C CA . PHE B 1 673 ? 8.484 -2.834 -11.562 1 88.88 673 PHE B CA 1
ATOM 10656 C C . PHE B 1 673 ? 7.926 -1.924 -10.477 1 88.88 673 PHE B C 1
ATOM 10658 O O . PHE B 1 673 ? 8.039 -0.7 -10.562 1 88.88 673 PHE B O 1
ATOM 10665 N N . ASP B 1 674 ? 7.473 -2.402 -9.461 1 87.69 674 ASP B N 1
ATOM 10666 C CA . ASP B 1 674 ? 6.793 -1.617 -8.438 1 87.69 674 ASP B CA 1
ATOM 10667 C C . ASP B 1 674 ? 7.797 -0.978 -7.48 1 87.69 674 ASP B C 1
ATOM 10669 O O . ASP B 1 674 ? 7.41 -0.237 -6.574 1 87.69 674 ASP B O 1
ATOM 10673 N N . ARG B 1 675 ? 9.062 -1.168 -7.684 1 82.19 675 ARG B N 1
ATOM 10674 C CA . ARG B 1 675 ? 10.102 -0.513 -6.895 1 82.19 675 ARG B CA 1
ATOM 10675 C C . ARG B 1 675 ? 10.977 0.38 -7.773 1 82.19 675 ARG B C 1
ATOM 10677 O O . ARG B 1 675 ? 11.969 0.941 -7.305 1 82.19 675 ARG B O 1
ATOM 10684 N N . ASP B 1 676 ? 10.594 0.375 -9.039 1 85.31 676 ASP B N 1
ATOM 10685 C CA . ASP B 1 676 ? 11.336 1.243 -9.953 1 85.31 676 ASP B CA 1
ATOM 10686 C C . ASP B 1 676 ? 11.156 2.713 -9.578 1 85.31 676 ASP B C 1
ATOM 10688 O O . ASP B 1 676 ? 10.031 3.172 -9.367 1 85.31 676 ASP B O 1
ATOM 10692 N N . ARG B 1 677 ? 12.195 3.459 -9.492 1 80.06 677 ARG B N 1
ATOM 10693 C CA . ARG B 1 677 ? 12.195 4.828 -8.992 1 80.06 677 ARG B CA 1
ATOM 10694 C C . ARG B 1 677 ? 11.336 5.734 -9.867 1 80.06 677 ARG B C 1
ATOM 10696 O O . ARG B 1 677 ? 10.75 6.703 -9.383 1 80.06 677 ARG B O 1
ATOM 10703 N N . TYR B 1 678 ? 11.281 5.391 -11.164 1 83.88 678 TYR B N 1
ATOM 10704 C CA . TYR B 1 678 ? 10.469 6.199 -12.062 1 83.88 678 TYR B CA 1
ATOM 10705 C C . TYR B 1 678 ? 8.984 5.988 -11.789 1 83.88 678 TYR B C 1
ATOM 10707 O O . TYR B 1 678 ? 8.195 6.938 -11.828 1 83.88 678 TYR B O 1
ATOM 10715 N N . PHE B 1 679 ? 8.641 4.844 -11.438 1 80.56 679 PHE B N 1
ATOM 10716 C CA . PHE B 1 679 ? 7.227 4.504 -11.305 1 80.56 679 PHE B CA 1
ATOM 10717 C C . PHE B 1 679 ? 6.773 4.625 -9.852 1 80.56 679 PHE B C 1
ATOM 10719 O O . PHE B 1 679 ? 5.574 4.688 -9.578 1 80.56 679 PHE B O 1
ATOM 10726 N N . ASP B 1 680 ? 7.734 4.527 -8.883 1 70.62 680 ASP B N 1
ATOM 10727 C CA . ASP B 1 680 ? 7.367 4.562 -7.473 1 70.62 680 ASP B CA 1
ATOM 10728 C C . ASP B 1 680 ? 7.988 5.77 -6.773 1 70.62 680 ASP B C 1
ATOM 10730 O O . ASP B 1 680 ? 8.086 5.805 -5.543 1 70.62 680 ASP B O 1
ATOM 10734 N N . ARG B 1 681 ? 8.391 6.875 -7.363 1 66.62 681 ARG B N 1
ATOM 10735 C CA . ARG B 1 681 ? 9.008 8.023 -6.703 1 66.62 681 ARG B CA 1
ATOM 10736 C C . ARG B 1 681 ? 7.965 8.859 -5.973 1 66.62 681 ARG B C 1
ATOM 10738 O O . ARG B 1 681 ? 6.859 9.07 -6.48 1 66.62 681 ARG B O 1
#